Protein AF-0000000078815075 (afdb_homodimer)

Radius of gyration: 35.96 Å; Cα contacts (8 Å, |Δi|>4): 1933; chains: 2; bounding box: 73×101×68 Å

Organism: NCBI:txid997873

Foldseek 3Di:
DQDPACLLVVLLQLLLQLLLCVLVVRNLPCVLCVLCVVQPQPDDDDPDPHSVLSSVLSLQSVQLSLLHHPVPDDDPVDGSSVVNVVSLPDQARDDPDFKWFAQSLFPLDDFPFKWFAPPFPLDPPPQLQVPQPQSQWDADPVNGITGNSVRDPNPCSSCVRDPRSRMDTDGPQLQQQAQQSQWDADPVSGITGNPLRALQQCRSQSRHNSNRMDGRACLSVVLSCLVVVAAEEEEEELLVLLFDDDDPQLVLLLVVVSRHPYYHYLLVLLLVLLVLQLVVLVVCVVVPQAAAEEDAASSVVSCCVRPNVLCVVRYDPGDYSVQRRLVVVCVVPVRHAYEYEAQGSSVVVVQVVHPSHRYYYYPSSVSSSCSSNVPDSVPGDGHDDPDDHALLSSQQQWFCSSVVQNLQLCPPVNVVWDEEEAEASHNVSSVQSNVCSVVSHDPTRYYYYYNHRTHRNRGNRGNHHNVSSVVSSVVVSVPGDHHSVPDDD/DQDPACLLVVLLQLLLQLLLCVLVVNNLPCVLCVLCVVQPPPDDDDPDPHSVLSSVLSLQSVQLSLLHHPVVDDDPVDGSSVVNVVSLPDQARDDPDFKWFAQSLFPLDDFPFKWFAPPFPLDPPPQLQVPQPQSQWDADPVNGITGNSVRDPNPCSSCVRDPRSRMDTDGQQLQQQAQQSQWDADPVSGITGNPLRALQQCRSQSRHNSNRMDGRACLSVVLSCLVVVAAEEEEEELLVLLFDDDDVQLVLLLVVVSRHPYYHYLLVLLLVLLVLQLVVLVVCVVVPQAAAEEDAASSVVSCCVRPNVLCVVRYDPGDYSVQRRLVVVCVVPVRYAYEYEAQGSSVVVVQVVHPSHRYYYYPSSVSSSCSSNVPDSVPGDGHDDPDDHALLSSQQQWFCSSVVQNLQLCPPVSVPWFEEEAEASHNVSSVQSNVCSVVSHDPTRYYYYYNHRTHRNRGNRGNHHNVSSVVSSVVVSVPGDGHSVPDDD

Structure (mmCIF, N/CA/C/O backbone):
data_AF-0000000078815075-model_v1
#
loop_
_entity.id
_entity.type
_entity.pdbx_description
1 polymer '4Fe-4S ferredoxin-type domain-containing protein'
#
loop_
_atom_site.group_PDB
_atom_site.id
_atom_site.type_symbol
_atom_site.label_atom_id
_atom_site.label_alt_id
_atom_site.label_comp_id
_atom_site.label_asym_id
_atom_site.label_entity_id
_atom_site.label_seq_id
_atom_site.pdbx_PDB_ins_code
_atom_site.Cartn_x
_atom_site.Cartn_y
_atom_site.Cartn_z
_atom_site.occupancy
_atom_site.B_iso_or_equiv
_atom_site.auth_seq_id
_atom_site.auth_comp_id
_atom_site.auth_asym_id
_atom_site.auth_atom_id
_atom_site.pdbx_PDB_model_num
ATOM 1 N N . MET A 1 1 ? 0.523 -29.781 2.555 1 44.91 1 MET A N 1
ATOM 2 C CA . MET A 1 1 ? 0.103 -29.359 1.226 1 44.91 1 MET A CA 1
ATOM 3 C C . MET A 1 1 ? -0.07 -27.844 1.177 1 44.91 1 MET A C 1
ATOM 5 O O . MET A 1 1 ? -0.445 -27.219 2.176 1 44.91 1 MET A O 1
ATOM 9 N N . ALA A 1 2 ? 0.529 -27.234 0.078 1 54.88 2 ALA A N 1
ATOM 10 C CA . ALA A 1 2 ? 0.844 -25.875 -0.331 1 54.88 2 ALA A CA 1
ATOM 11 C C . ALA A 1 2 ? -0.422 -25.094 -0.691 1 54.88 2 ALA A C 1
ATOM 13 O O . ALA A 1 2 ? -0.402 -24.234 -1.575 1 54.88 2 ALA A O 1
ATOM 14 N N . PHE A 1 3 ? -1.462 -25.422 0.107 1 62.53 3 PHE A N 1
ATOM 15 C CA . PHE A 1 3 ? -2.605 -24.781 -0.54 1 62.53 3 PHE A CA 1
ATOM 16 C C . PHE A 1 3 ? -2.9 -23.438 0.088 1 62.53 3 PHE A C 1
ATOM 18 O O . PHE A 1 3 ? -3.068 -23.328 1.305 1 62.53 3 PHE A O 1
ATOM 25 N N . THR A 1 4 ? -2.777 -22.422 -0.767 1 65.19 4 THR A N 1
ATOM 26 C CA . THR A 1 4 ? -3.055 -21.062 -0.308 1 65.19 4 THR A CA 1
ATOM 27 C C . THR A 1 4 ? -4.516 -20.703 -0.543 1 65.19 4 THR A C 1
ATOM 29 O O . THR A 1 4 ? -5.02 -19.719 0.019 1 65.19 4 THR A O 1
ATOM 32 N N . ASN A 1 5 ? -5.141 -21.547 -1.343 1 76.69 5 ASN A N 1
ATOM 33 C CA . ASN A 1 5 ? -6.57 -21.359 -1.565 1 76.69 5 ASN A CA 1
ATOM 34 C C . ASN A 1 5 ? -7.285 -22.672 -1.818 1 76.69 5 ASN A C 1
ATOM 36 O O . ASN A 1 5 ? -6.652 -23.672 -2.203 1 76.69 5 ASN A O 1
ATOM 40 N N . ASN A 1 6 ? -8.477 -22.734 -1.557 1 78.81 6 ASN A N 1
ATOM 41 C CA . ASN A 1 6 ? -9.297 -23.938 -1.601 1 78.81 6 ASN A CA 1
ATOM 42 C C . ASN A 1 6 ? -9.453 -24.453 -3.027 1 78.81 6 ASN A C 1
ATOM 44 O O . ASN A 1 6 ? -9.742 -25.641 -3.238 1 78.81 6 ASN A O 1
ATOM 48 N N . ILE A 1 7 ? -9.164 -23.656 -3.959 1 83.19 7 ILE A N 1
ATOM 49 C CA . ILE A 1 7 ? -9.383 -24.031 -5.352 1 83.19 7 ILE A CA 1
ATOM 50 C C . ILE A 1 7 ? -8.359 -25.094 -5.77 1 83.19 7 ILE A C 1
ATOM 52 O O . ILE A 1 7 ? -8.695 -26.031 -6.504 1 83.19 7 ILE A O 1
ATOM 56 N N . MET A 1 8 ? -7.215 -24.953 -5.305 1 81.56 8 MET A N 1
ATOM 57 C CA . MET A 1 8 ? -6.168 -25.922 -5.613 1 81.56 8 MET A CA 1
ATOM 58 C C . MET A 1 8 ? -6.492 -27.281 -5 1 81.56 8 MET A C 1
ATOM 60 O O . MET A 1 8 ? -6.254 -28.312 -5.621 1 81.56 8 MET A O 1
ATOM 64 N N . ILE A 1 9 ? -7.07 -27.234 -3.861 1 82.44 9 ILE A N 1
ATOM 65 C CA . ILE A 1 9 ? -7.469 -28.469 -3.18 1 82.44 9 ILE A CA 1
ATOM 66 C C . ILE A 1 9 ? -8.586 -29.156 -3.963 1 82.44 9 ILE A C 1
ATOM 68 O O . ILE A 1 9 ? -8.57 -30.375 -4.137 1 82.44 9 ILE A O 1
ATOM 72 N N . VAL A 1 10 ? -9.414 -28.359 -4.434 1 85.5 10 VAL A N 1
ATOM 73 C CA . VAL A 1 10 ? -10.555 -28.875 -5.188 1 85.5 10 VAL A CA 1
ATOM 74 C C . VAL A 1 10 ? -10.062 -29.531 -6.477 1 85.5 10 VAL A C 1
ATOM 76 O O . VAL A 1 10 ? -10.5 -30.641 -6.82 1 85.5 10 VAL A O 1
ATOM 79 N N . ARG A 1 11 ? -9.172 -28.922 -7.176 1 89.81 11 ARG A N 1
ATOM 80 C CA . ARG A 1 11 ? -8.633 -29.484 -8.406 1 89.81 11 ARG A CA 1
ATOM 81 C C . ARG A 1 11 ? -7.902 -30.797 -8.141 1 89.81 11 ARG A C 1
ATOM 83 O O . ARG A 1 11 ? -8.086 -31.781 -8.859 1 89.81 11 ARG A O 1
ATOM 90 N N . HIS A 1 12 ? -7.137 -30.734 -7.102 1 91 12 HIS A N 1
ATOM 91 C CA . HIS A 1 12 ? -6.379 -31.922 -6.711 1 91 12 HIS A CA 1
ATOM 92 C C . HIS A 1 12 ? -7.309 -33.094 -6.363 1 91 12 HIS A C 1
ATOM 94 O O . HIS A 1 12 ? -7.141 -34.188 -6.875 1 91 12 HIS A O 1
ATOM 100 N N . LYS A 1 13 ? -8.234 -32.812 -5.531 1 93.31 13 LYS A N 1
ATOM 101 C CA . LYS A 1 13 ? -9.141 -33.844 -5.062 1 93.31 13 LYS A CA 1
ATOM 102 C C . LYS A 1 13 ? -9.969 -34.406 -6.215 1 93.31 13 LYS A C 1
ATOM 104 O O . LYS A 1 13 ? -10.156 -35.625 -6.312 1 93.31 13 LYS A O 1
ATOM 109 N N . LEU A 1 14 ? -10.406 -33.594 -7.043 1 95.62 14 LEU A N 1
ATOM 110 C CA . LEU A 1 14 ? -11.242 -34.031 -8.156 1 95.62 14 LEU A CA 1
ATOM 111 C C . LEU A 1 14 ? -10.453 -34.906 -9.109 1 95.62 14 LEU A C 1
ATOM 113 O O . LEU A 1 14 ? -10.938 -35.969 -9.508 1 95.62 14 LEU A O 1
ATOM 117 N N . LEU A 1 15 ? -9.281 -34.5 -9.438 1 97.31 15 LEU A N 1
ATOM 118 C CA . LEU A 1 15 ? -8.461 -35.312 -10.336 1 97.31 15 LEU A CA 1
ATOM 119 C C . LEU A 1 15 ? -8.078 -36.625 -9.68 1 97.31 15 LEU A C 1
ATOM 121 O O . LEU A 1 15 ? -8.07 -37.688 -10.328 1 97.31 15 LEU A O 1
ATOM 125 N N . ALA A 1 16 ? -7.746 -36.594 -8.43 1 97.5 16 ALA A N 1
ATOM 126 C CA . ALA A 1 16 ? -7.422 -37.812 -7.703 1 97.5 16 ALA A CA 1
ATOM 127 C C . ALA A 1 16 ? -8.594 -38.812 -7.723 1 97.5 16 ALA A C 1
ATOM 129 O O . ALA A 1 16 ? -8.398 -40 -7.906 1 97.5 16 ALA A O 1
ATOM 130 N N . ASP A 1 17 ? -9.789 -38.281 -7.516 1 97.62 17 ASP A N 1
ATOM 131 C CA . ASP A 1 17 ? -10.992 -39.094 -7.551 1 97.62 17 ASP A CA 1
ATOM 132 C C . ASP A 1 17 ? -11.172 -39.75 -8.922 1 97.62 17 ASP A C 1
ATOM 134 O O . ASP A 1 17 ? -11.5 -40.938 -9.016 1 97.62 17 ASP A O 1
ATOM 138 N N . LEU A 1 18 ? -10.969 -39 -9.969 1 98.25 18 LEU A N 1
ATOM 139 C CA . LEU A 1 18 ? -11.086 -39.531 -11.32 1 98.25 18 LEU A CA 1
ATOM 140 C C . LEU A 1 18 ? -10.047 -40.625 -11.57 1 98.25 18 LEU A C 1
ATOM 142 O O . LEU A 1 18 ? -10.359 -41.656 -12.172 1 98.25 18 LEU A O 1
ATOM 146 N N . VAL A 1 19 ? -8.836 -40.406 -11.141 1 98.5 19 VAL A N 1
ATOM 147 C CA . VAL A 1 19 ? -7.758 -41.375 -11.32 1 98.5 19 VAL A CA 1
ATOM 148 C C . VAL A 1 19 ? -8.078 -42.656 -10.555 1 98.5 19 VAL A C 1
ATOM 150 O O . VAL A 1 19 ? -7.812 -43.75 -11.039 1 98.5 19 VAL A O 1
ATOM 153 N N . ARG A 1 20 ? -8.602 -42.5 -9.375 1 98 20 ARG A N 1
ATOM 154 C CA . ARG A 1 20 ? -8.992 -43.656 -8.578 1 98 20 ARG A CA 1
ATOM 155 C C . ARG A 1 20 ? -10.031 -44.5 -9.312 1 98 20 ARG A C 1
ATOM 157 O O . ARG A 1 20 ? -9.93 -45.719 -9.352 1 98 20 ARG A O 1
ATOM 164 N N . LEU A 1 21 ? -11.023 -43.875 -9.844 1 97.81 21 LEU A N 1
ATOM 165 C CA . LEU A 1 21 ? -12.031 -44.562 -10.625 1 97.81 21 LEU A CA 1
ATOM 166 C C . LEU A 1 21 ? -11.398 -45.25 -11.844 1 97.81 21 LEU A C 1
ATOM 168 O O . LEU A 1 21 ? -11.75 -46.375 -12.18 1 97.81 21 LEU A O 1
ATOM 172 N N . TRP A 1 22 ? -10.516 -44.531 -12.555 1 98 22 TRP A N 1
ATOM 173 C CA . TRP A 1 22 ? -9.812 -45.094 -13.711 1 98 22 TRP A CA 1
ATOM 174 C C . TRP A 1 22 ? -9.008 -46.312 -13.32 1 98 22 TRP A C 1
ATOM 176 O O . TRP A 1 22 ? -9.039 -47.344 -14.023 1 98 22 TRP A O 1
ATOM 186 N N . LYS A 1 23 ? -8.273 -46.188 -12.195 1 97.75 23 LYS A N 1
ATOM 187 C CA . LYS A 1 23 ? -7.469 -47.312 -11.688 1 97.75 23 LYS A CA 1
ATOM 188 C C . LYS A 1 23 ? -8.305 -48.562 -11.547 1 97.75 23 LYS A C 1
ATOM 190 O O . LYS A 1 23 ? -7.852 -49.656 -11.898 1 97.75 23 LYS A O 1
ATOM 195 N N . ASN A 1 24 ? -9.555 -48.438 -11.102 1 97.06 24 ASN A N 1
ATOM 196 C CA . ASN A 1 24 ? -10.445 -49.562 -10.812 1 97.06 24 ASN A CA 1
ATOM 197 C C . ASN A 1 24 ? -11.328 -49.906 -12.008 1 97.06 24 ASN A C 1
ATOM 199 O O . ASN A 1 24 ? -12.297 -50.656 -11.875 1 97.06 24 ASN A O 1
ATOM 203 N N . ASP A 1 25 ? -11.086 -49.375 -13.109 1 96.44 25 ASP A N 1
ATOM 204 C CA . ASP A 1 25 ? -11.844 -49.594 -14.336 1 96.44 25 ASP A CA 1
ATOM 205 C C . ASP A 1 25 ? -13.32 -49.219 -14.148 1 96.44 25 ASP A C 1
ATOM 207 O O . ASP A 1 25 ? -14.203 -49.938 -14.633 1 96.44 25 ASP A O 1
ATOM 211 N N . GLN A 1 26 ? -13.531 -48.125 -13.359 1 97.38 26 GLN A N 1
ATOM 212 C CA . GLN A 1 26 ? -14.898 -47.719 -13.031 1 97.38 26 GLN A CA 1
ATOM 213 C C . GLN A 1 26 ? -15.164 -46.281 -13.445 1 97.38 26 GLN A C 1
ATOM 215 O O . GLN A 1 26 ? -16.203 -45.719 -13.094 1 97.38 26 GLN A O 1
ATOM 220 N N . LEU A 1 27 ? -14.258 -45.656 -14.156 1 97.31 27 LEU A N 1
ATOM 221 C CA . LEU A 1 27 ? -14.391 -44.25 -14.484 1 97.31 27 LEU A CA 1
ATOM 222 C C . LEU A 1 27 ? -15.656 -44 -15.297 1 97.31 27 LEU A C 1
ATOM 224 O O . LEU A 1 27 ? -16.469 -43.156 -14.938 1 97.31 27 LEU A O 1
ATOM 228 N N . VAL A 1 28 ? -15.898 -44.75 -16.344 1 97.25 28 VAL A N 1
ATOM 229 C CA . VAL A 1 28 ? -17.062 -44.562 -17.219 1 97.25 28 VAL A CA 1
ATOM 230 C C . VAL A 1 28 ? -18.328 -44.938 -16.453 1 97.25 28 VAL A C 1
ATOM 232 O O . VAL A 1 28 ? -19.344 -44.25 -16.531 1 97.25 28 VAL A O 1
ATOM 235 N N . GLU A 1 29 ? -18.312 -45.875 -15.625 1 96.56 29 GLU A N 1
ATOM 236 C CA . GLU A 1 29 ? -19.484 -46.438 -14.961 1 96.56 29 GLU A CA 1
ATOM 237 C C . GLU A 1 29 ? -19.953 -45.562 -13.82 1 96.56 29 GLU A C 1
ATOM 239 O O . GLU A 1 29 ? -21.156 -45.438 -13.562 1 96.56 29 GLU A O 1
ATOM 244 N N . LYS A 1 30 ? -19.016 -44.938 -13.156 1 97.31 30 LYS A N 1
ATOM 245 C CA . LYS A 1 30 ? -19.391 -44.312 -11.883 1 97.31 30 LYS A CA 1
ATOM 246 C C . LYS A 1 30 ? -19.219 -42.812 -11.93 1 97.31 30 LYS A C 1
ATOM 248 O O . LYS A 1 30 ? -19.625 -42.094 -11.008 1 97.31 30 LYS A O 1
ATOM 253 N N . ILE A 1 31 ? -18.703 -42.281 -12.969 1 97.94 31 ILE A N 1
ATOM 254 C CA . ILE A 1 31 ? -18.359 -40.875 -13.016 1 97.94 31 ILE A CA 1
ATOM 255 C C . ILE A 1 31 ? -19.625 -40.031 -12.875 1 97.94 31 ILE A C 1
ATOM 257 O O . ILE A 1 31 ? -19.594 -38.938 -12.328 1 97.94 31 ILE A O 1
ATOM 261 N N . ASP A 1 32 ? -20.812 -40.5 -13.328 1 96.69 32 ASP A N 1
ATOM 262 C CA . ASP A 1 32 ? -22.062 -39.75 -13.273 1 96.69 32 ASP A CA 1
ATOM 263 C C . ASP A 1 32 ? -22.5 -39.5 -11.836 1 96.69 32 ASP A C 1
ATOM 265 O O . ASP A 1 32 ? -23.266 -38.562 -11.562 1 96.69 32 ASP A O 1
ATOM 269 N N . ARG A 1 33 ? -21.969 -40.281 -10.93 1 95.88 33 ARG A N 1
ATOM 270 C CA . ARG A 1 33 ? -22.375 -40.156 -9.523 1 95.88 33 ARG A CA 1
ATOM 271 C C . ARG A 1 33 ? -21.484 -39.188 -8.773 1 95.88 33 ARG A C 1
ATOM 273 O O . ARG A 1 33 ? -21.828 -38.719 -7.695 1 95.88 33 ARG A O 1
ATOM 280 N N . LEU A 1 34 ? -20.344 -38.906 -9.359 1 95.56 34 LEU A N 1
ATOM 281 C CA . LEU A 1 34 ? -19.328 -38.156 -8.633 1 95.56 34 LEU A CA 1
ATOM 282 C C . LEU A 1 34 ? -19.859 -36.781 -8.219 1 95.56 34 LEU A C 1
ATOM 284 O O . LEU A 1 34 ? -19.672 -36.375 -7.066 1 95.56 34 LEU A O 1
ATOM 288 N N . PRO A 1 35 ? -20.594 -36 -9.148 1 94.62 35 PRO A N 1
ATOM 289 C CA . PRO A 1 35 ? -21.109 -34.719 -8.719 1 94.62 35 PRO A CA 1
ATOM 290 C C . PRO A 1 35 ? -22.078 -34.812 -7.543 1 94.62 35 PRO A C 1
ATOM 292 O O . PRO A 1 35 ? -22.078 -33.969 -6.656 1 94.62 35 PRO A O 1
ATOM 295 N N . ILE A 1 36 ? -22.844 -35.875 -7.488 1 94.06 36 ILE A N 1
ATOM 296 C CA . ILE A 1 36 ? -23.828 -36.094 -6.434 1 94.06 36 ILE A CA 1
ATOM 297 C C . ILE A 1 36 ? -23.109 -36.469 -5.137 1 94.06 36 ILE A C 1
ATOM 299 O O . ILE A 1 36 ? -23.5 -36 -4.055 1 94.06 36 ILE A O 1
ATOM 303 N N . GLU A 1 37 ? -22.094 -37.219 -5.227 1 94.25 37 GLU A N 1
ATOM 304 C CA . GLU A 1 37 ? -21.344 -37.625 -4.051 1 94.25 37 GLU A CA 1
ATOM 305 C C . GLU A 1 37 ? -20.562 -36.469 -3.449 1 94.25 37 GLU A C 1
ATOM 307 O O . GLU A 1 37 ? -20.406 -36.375 -2.23 1 94.25 37 GLU A O 1
ATOM 312 N N . LEU A 1 38 ? -20.094 -35.594 -4.289 1 92.31 38 LEU A N 1
ATOM 313 C CA . LEU A 1 38 ? -19.312 -34.469 -3.826 1 92.31 38 LEU A CA 1
ATOM 314 C C . LEU A 1 38 ? -20.219 -33.406 -3.195 1 92.31 38 LEU A C 1
ATOM 316 O O . LEU A 1 38 ? -19.797 -32.688 -2.301 1 92.31 38 LEU A O 1
ATOM 320 N N . SER A 1 39 ? -21.484 -33.312 -3.771 1 92.44 39 SER A N 1
ATOM 321 C CA . SER A 1 39 ? -22.469 -32.406 -3.215 1 92.44 39 SER A CA 1
ATOM 322 C C . SER A 1 39 ? -23.812 -33.094 -3.008 1 92.44 39 SER A C 1
ATOM 324 O O . SER A 1 39 ? -24.766 -32.844 -3.758 1 92.44 39 SER A O 1
ATOM 326 N N . PRO A 1 40 ? -23.859 -33.688 -1.89 1 91.88 40 PRO A N 1
ATOM 327 C CA . PRO A 1 40 ? -25.125 -34.406 -1.628 1 91.88 40 PRO A CA 1
ATOM 328 C C . PRO A 1 40 ? -26.281 -33.438 -1.355 1 91.88 40 PRO A C 1
ATOM 330 O O . PRO A 1 40 ? -26.062 -32.25 -1.072 1 91.88 40 PRO A O 1
ATOM 333 N N . ARG A 1 41 ? -27.484 -34 -1.314 1 84.69 41 ARG A N 1
ATOM 334 C CA . ARG A 1 41 ? -28.719 -33.219 -1.253 1 84.69 41 ARG A CA 1
ATOM 335 C C . ARG A 1 41 ? -28.797 -32.406 0.024 1 84.69 41 ARG A C 1
ATOM 337 O O . ARG A 1 41 ? -29.297 -31.266 0.012 1 84.69 41 ARG A O 1
ATOM 344 N N . LYS A 1 42 ? -28.266 -32.875 1.088 1 85.69 42 LYS A N 1
ATOM 345 C CA . LYS A 1 42 ? -28.438 -32.188 2.375 1 85.69 42 LYS A CA 1
ATOM 346 C C . LYS A 1 42 ? -27.172 -31.469 2.793 1 85.69 42 LYS A C 1
ATOM 348 O O . LYS A 1 42 ? -27.062 -30.969 3.918 1 85.69 42 LYS A O 1
ATOM 353 N N . SER A 1 43 ? -26.266 -31.344 1.887 1 85.69 43 SER A N 1
ATOM 354 C CA . SER A 1 43 ? -25.016 -30.656 2.217 1 85.69 43 SER A CA 1
ATOM 355 C C . SER A 1 43 ? -25.141 -29.156 2.025 1 85.69 43 SER A C 1
ATOM 357 O O . SER A 1 43 ? -26.078 -28.688 1.37 1 85.69 43 SER A O 1
ATOM 359 N N . LYS A 1 44 ? -24.328 -28.375 2.734 1 81.5 44 LYS A N 1
ATOM 360 C CA . LYS A 1 44 ? -24.234 -26.922 2.562 1 81.5 44 LYS A CA 1
ATOM 361 C C . LYS A 1 44 ? -23.312 -26.562 1.398 1 81.5 44 LYS A C 1
ATOM 363 O O . LYS A 1 44 ? -22.172 -27.031 1.332 1 81.5 44 LYS A O 1
ATOM 368 N N . PRO A 1 45 ? -23.938 -25.797 0.483 1 82.69 45 PRO A N 1
ATOM 369 C CA . PRO A 1 45 ? -23.109 -25.406 -0.661 1 82.69 45 PRO A CA 1
ATOM 370 C C . PRO A 1 45 ? -21.906 -24.531 -0.26 1 82.69 45 PRO A C 1
ATOM 372 O O . PRO A 1 45 ? -22.016 -23.719 0.658 1 82.69 45 PRO A O 1
ATOM 375 N N . LEU A 1 46 ? -20.906 -24.781 -0.939 1 78.62 46 LEU A N 1
ATOM 376 C CA . LEU A 1 46 ? -19.688 -24.016 -0.687 1 78.62 46 LEU A CA 1
ATOM 377 C C . LEU A 1 46 ? -19.469 -22.969 -1.772 1 78.62 46 LEU A C 1
ATOM 379 O O . LEU A 1 46 ? -18.906 -23.281 -2.828 1 78.62 46 LEU A O 1
ATOM 383 N N . GLY A 1 47 ? -19.781 -21.75 -1.452 1 79.12 47 GLY A N 1
ATOM 384 C CA . GLY A 1 47 ? -19.469 -20.641 -2.338 1 79.12 47 GLY A CA 1
ATOM 385 C C . GLY A 1 47 ? -20.422 -20.531 -3.518 1 79.12 47 GLY A C 1
ATOM 386 O O . GLY A 1 47 ? -20.109 -19.875 -4.512 1 79.12 47 GLY A O 1
ATOM 387 N N . ARG A 1 48 ? -21.375 -21.359 -3.527 1 87 48 ARG A N 1
ATOM 388 C CA . ARG A 1 48 ? -22.391 -21.312 -4.586 1 87 48 ARG A CA 1
ATOM 389 C C . ARG A 1 48 ? -23.781 -21.062 -4.008 1 87 48 ARG A C 1
ATOM 391 O O . ARG A 1 48 ? -23.969 -21.094 -2.791 1 87 48 ARG A O 1
ATOM 398 N N . CYS A 1 49 ? -24.703 -20.797 -4.91 1 84.88 49 CYS A N 1
ATOM 399 C CA . CYS A 1 49 ? -26.047 -20.422 -4.477 1 84.88 49 CYS A CA 1
ATOM 400 C C . CYS A 1 49 ? -26.812 -21.641 -3.955 1 84.88 49 CYS A C 1
ATOM 402 O O . CYS A 1 49 ? -27.688 -21.5 -3.104 1 84.88 49 CYS A O 1
ATOM 404 N N . CYS A 1 50 ? -26.516 -22.828 -4.555 1 88.88 50 CYS A N 1
ATOM 405 C CA . CYS A 1 50 ? -27.219 -24.031 -4.121 1 88.88 50 CYS A CA 1
ATOM 406 C C . CYS A 1 50 ? -26.469 -25.281 -4.535 1 88.88 50 CYS A C 1
ATOM 408 O O . CYS A 1 50 ? -25.469 -25.203 -5.262 1 88.88 50 CYS A O 1
ATOM 410 N N . VAL A 1 51 ? -26.953 -26.391 -4.102 1 90.44 51 VAL A N 1
ATOM 411 C CA . VAL A 1 51 ? -26.297 -27.672 -4.328 1 90.44 51 VAL A CA 1
ATOM 412 C C . VAL A 1 51 ? -26.375 -28.047 -5.809 1 90.44 51 VAL A C 1
ATOM 414 O O . VAL A 1 51 ? -25.453 -28.656 -6.352 1 90.44 51 VAL A O 1
ATOM 417 N N . HIS A 1 52 ? -27.406 -27.656 -6.465 1 91.62 52 HIS A N 1
ATOM 418 C CA . HIS A 1 52 ? -27.578 -27.969 -7.879 1 91.62 52 HIS A CA 1
ATOM 419 C C . HIS A 1 52 ? -26.547 -27.25 -8.734 1 91.62 52 HIS A C 1
ATOM 421 O O . HIS A 1 52 ? -26 -27.828 -9.672 1 91.62 52 HIS A O 1
ATOM 427 N N . LYS A 1 53 ? -26.328 -26.016 -8.383 1 92.25 53 LYS A N 1
ATOM 428 C CA . LYS A 1 53 ? -25.281 -25.266 -9.07 1 92.25 53 LYS A CA 1
ATOM 429 C C . LYS A 1 53 ? -23.906 -25.859 -8.805 1 92.25 53 LYS A C 1
ATOM 431 O O . LYS A 1 53 ? -23.078 -25.969 -9.719 1 92.25 53 LYS A O 1
ATOM 436 N N . GLU A 1 54 ? -23.703 -26.281 -7.617 1 92.5 54 GLU A N 1
ATOM 437 C CA . GLU A 1 54 ? -22.422 -26.906 -7.266 1 92.5 54 GLU A CA 1
ATOM 438 C C . GLU A 1 54 ? -22.203 -28.188 -8.062 1 92.5 54 GLU A C 1
ATOM 440 O O . GLU A 1 54 ? -21.094 -28.438 -8.547 1 92.5 54 GLU A O 1
ATOM 445 N N . ARG A 1 55 ? -23.234 -28.953 -8.164 1 93.19 55 ARG A N 1
ATOM 446 C CA . ARG A 1 55 ? -23.156 -30.203 -8.914 1 93.19 55 ARG A CA 1
ATOM 447 C C . ARG A 1 55 ? -22.844 -29.938 -10.383 1 93.19 55 ARG A C 1
ATOM 449 O O . ARG A 1 55 ? -22.062 -30.656 -11 1 93.19 55 ARG A O 1
ATOM 456 N N . ALA A 1 56 ? -23.484 -28.938 -10.906 1 93.69 56 ALA A N 1
ATOM 457 C CA . ALA A 1 56 ? -23.203 -28.562 -12.289 1 93.69 56 ALA A CA 1
ATOM 458 C C . ALA A 1 56 ? -21.75 -28.109 -12.453 1 93.69 56 ALA A C 1
ATOM 460 O O . ALA A 1 56 ? -21.109 -28.453 -13.445 1 93.69 56 ALA A O 1
ATOM 461 N N . VAL A 1 57 ? -21.25 -27.391 -11.539 1 94.25 57 VAL A N 1
ATOM 462 C CA . VAL A 1 57 ? -19.875 -26.906 -11.578 1 94.25 57 VAL A CA 1
ATOM 463 C C . VAL A 1 57 ? -18.922 -28.094 -11.516 1 94.25 57 VAL A C 1
ATOM 465 O O . VAL A 1 57 ? -17.953 -28.172 -12.281 1 94.25 57 VAL A O 1
ATOM 468 N N . TRP A 1 58 ? -19.219 -29.062 -10.617 1 95 58 TRP A N 1
ATOM 469 C CA . TRP A 1 58 ? -18.391 -30.266 -10.547 1 95 58 TRP A CA 1
ATOM 470 C C . TRP A 1 58 ? -18.359 -30.969 -11.891 1 95 58 TRP A C 1
ATOM 472 O O . TRP A 1 58 ? -17.281 -31.391 -12.344 1 95 58 TRP A O 1
ATOM 482 N N . ARG A 1 59 ? -19.516 -31.094 -12.445 1 95.62 59 ARG A N 1
ATOM 483 C CA . ARG A 1 59 ? -19.625 -31.781 -13.734 1 95.62 59 ARG A CA 1
ATOM 484 C C . ARG A 1 59 ? -18.688 -31.172 -14.766 1 95.62 59 ARG A C 1
ATOM 486 O O . ARG A 1 59 ? -17.891 -31.875 -15.375 1 95.62 59 ARG A O 1
ATOM 493 N N . TYR A 1 60 ? -18.734 -29.953 -14.844 1 96.12 60 TYR A N 1
ATOM 494 C CA . TYR A 1 60 ? -18 -29.312 -15.93 1 96.12 60 TYR A CA 1
ATOM 495 C C . TYR A 1 60 ? -16.547 -29.109 -15.562 1 96.12 60 TYR A C 1
ATOM 497 O O . TYR A 1 60 ? -15.68 -29.016 -16.453 1 96.12 60 TYR A O 1
ATOM 505 N N . LYS A 1 61 ? -16.188 -29.078 -14.281 1 96.19 61 LYS A N 1
ATOM 506 C CA . LYS A 1 61 ? -14.797 -29.031 -13.875 1 96.19 61 LYS A CA 1
ATOM 507 C C . LYS A 1 61 ? -14.07 -30.328 -14.258 1 96.19 61 LYS A C 1
ATOM 509 O O . LYS A 1 61 ? -12.844 -30.328 -14.406 1 96.19 61 LYS A O 1
ATOM 514 N N . MET A 1 62 ? -14.805 -31.359 -14.438 1 97.44 62 MET A N 1
ATOM 515 C CA . MET A 1 62 ? -14.195 -32.625 -14.805 1 97.44 62 MET A CA 1
ATOM 516 C C . MET A 1 62 ? -13.812 -32.656 -16.281 1 97.44 62 MET A C 1
ATOM 518 O O . MET A 1 62 ? -12.992 -33.469 -16.703 1 97.44 62 MET A O 1
ATOM 522 N N . PHE A 1 63 ? -14.344 -31.766 -17.078 1 97.06 63 PHE A N 1
ATOM 523 C CA . PHE A 1 63 ? -14.055 -31.719 -18.5 1 97.06 63 PHE A CA 1
ATOM 524 C C . PHE A 1 63 ? -12.57 -31.469 -18.75 1 97.06 63 PHE A C 1
ATOM 526 O O . PHE A 1 63 ? -11.883 -32.312 -19.328 1 97.06 63 PHE A O 1
ATOM 533 N N . PRO A 1 64 ? -12.07 -30.375 -18.234 1 97.12 64 PRO A N 1
ATOM 534 C CA . PRO A 1 64 ? -10.656 -30.125 -18.5 1 97.12 64 PRO A CA 1
ATOM 535 C C . PRO A 1 64 ? -9.742 -31.172 -17.875 1 97.12 64 PRO A C 1
ATOM 537 O O . PRO A 1 64 ? -8.664 -31.453 -18.406 1 97.12 64 PRO A O 1
ATOM 540 N N . LEU A 1 65 ? -10.164 -31.766 -16.797 1 97.62 65 LEU A N 1
ATOM 541 C CA . LEU A 1 65 ? -9.359 -32.781 -16.141 1 97.62 65 LEU A CA 1
ATOM 542 C C . LEU A 1 65 ? -9.297 -34.062 -16.984 1 97.62 65 LEU A C 1
ATOM 544 O O . LEU A 1 65 ? -8.359 -34.844 -16.859 1 97.62 65 LEU A O 1
ATOM 548 N N . MET A 1 66 ? -10.305 -34.25 -17.844 1 97.5 66 MET A N 1
ATOM 549 C CA . MET A 1 66 ? -10.32 -35.375 -18.75 1 97.5 66 MET A CA 1
ATOM 550 C C . MET A 1 66 ? -9.844 -34.969 -20.141 1 97.5 66 MET A C 1
ATOM 552 O O . MET A 1 66 ? -10.016 -35.719 -21.109 1 97.5 66 MET A O 1
ATOM 556 N N . GLY A 1 67 ? -9.266 -33.812 -20.281 1 97 67 GLY A N 1
ATOM 557 C CA . GLY A 1 67 ? -8.703 -33.344 -21.531 1 97 67 GLY A CA 1
ATOM 558 C C . GLY A 1 67 ? -9.734 -32.719 -22.453 1 97 67 GLY A C 1
ATOM 559 O O . GLY A 1 67 ? -9.508 -32.625 -23.672 1 97 67 GLY A O 1
ATOM 560 N N . LEU A 1 68 ? -10.867 -32.312 -21.938 1 97.06 68 LEU A N 1
ATOM 561 C CA . LEU A 1 68 ? -11.953 -31.688 -22.688 1 97.06 68 LEU A CA 1
ATOM 562 C C . LEU A 1 68 ? -12.141 -30.234 -22.266 1 97.06 68 LEU A C 1
ATOM 564 O O . LEU A 1 68 ? -11.391 -29.734 -21.438 1 97.06 68 LEU A O 1
ATOM 568 N N . ASP A 1 69 ? -13.047 -29.531 -22.953 1 95.56 69 ASP A N 1
ATOM 569 C CA . ASP A 1 69 ? -13.445 -28.188 -22.547 1 95.56 69 ASP A CA 1
ATOM 570 C C . ASP A 1 69 ? -14.93 -27.953 -22.812 1 95.56 69 ASP A C 1
ATOM 572 O O . ASP A 1 69 ? -15.68 -28.891 -23.047 1 95.56 69 ASP A O 1
ATOM 576 N N . MET A 1 70 ? -15.375 -26.75 -22.688 1 93.31 70 MET A N 1
ATOM 577 C CA . MET A 1 70 ? -16.797 -26.453 -22.734 1 93.31 70 MET A CA 1
ATOM 578 C C . MET A 1 70 ? -17.344 -26.625 -24.156 1 93.31 70 MET A C 1
ATOM 580 O O . MET A 1 70 ? -18.547 -26.828 -24.344 1 93.31 70 MET A O 1
ATOM 584 N N . THR A 1 71 ? -16.469 -26.578 -25.156 1 93.81 71 THR A N 1
ATOM 585 C CA . THR A 1 71 ? -16.906 -26.719 -26.547 1 93.81 71 THR A CA 1
ATOM 586 C C . THR A 1 71 ? -17.266 -28.172 -26.844 1 93.81 71 THR A C 1
ATOM 588 O O . THR A 1 71 ? -17.906 -28.453 -27.859 1 93.81 71 THR A O 1
ATOM 591 N N . ASP A 1 72 ? -16.859 -29.062 -26.016 1 94.5 72 ASP A N 1
ATOM 592 C CA . ASP A 1 72 ? -17.156 -30.469 -26.219 1 94.5 72 ASP A CA 1
ATOM 593 C C . ASP A 1 72 ? -18.578 -30.797 -25.797 1 94.5 72 ASP A C 1
ATOM 595 O O . ASP A 1 72 ? -19.109 -31.859 -26.125 1 94.5 72 ASP A O 1
ATOM 599 N N . GLU A 1 73 ? -19.156 -29.906 -24.984 1 91.69 73 GLU A N 1
ATOM 600 C CA . GLU A 1 73 ? -20.531 -30.141 -24.578 1 91.69 73 GLU A CA 1
ATOM 601 C C . GLU A 1 73 ? -21.516 -29.797 -25.688 1 91.69 73 GLU A C 1
ATOM 603 O O . GLU A 1 73 ? -21.594 -28.656 -26.125 1 91.69 73 GLU A O 1
ATOM 608 N N . HIS A 1 74 ? -22.219 -30.719 -26.125 1 87.06 74 HIS A N 1
ATOM 609 C CA . HIS A 1 74 ? -23.172 -30.484 -27.203 1 87.06 74 HIS A CA 1
ATOM 610 C C . HIS A 1 74 ? -24.609 -30.578 -26.703 1 87.06 74 HIS A C 1
ATOM 612 O O . HIS A 1 74 ? -25.531 -30.031 -27.328 1 87.06 74 HIS A O 1
ATOM 618 N N . ASP A 1 75 ? -24.766 -31.375 -25.641 1 90.62 75 ASP A N 1
ATOM 619 C CA . ASP A 1 75 ? -26.078 -31.562 -25.031 1 90.62 75 ASP A CA 1
ATOM 620 C C . ASP A 1 75 ? -25.969 -31.688 -23.516 1 90.62 75 ASP A C 1
ATOM 622 O O . ASP A 1 75 ? -25.234 -32.531 -23 1 90.62 75 ASP A O 1
ATOM 626 N N . GLU A 1 76 ? -26.734 -30.922 -22.828 1 88.81 76 GLU A N 1
ATOM 627 C CA . GLU A 1 76 ? -26.656 -30.875 -21.375 1 88.81 76 GLU A CA 1
ATOM 628 C C . GLU A 1 76 ? -27.141 -32.188 -20.75 1 88.81 76 GLU A C 1
ATOM 630 O O . GLU A 1 76 ? -26.828 -32.469 -19.594 1 88.81 76 GLU A O 1
ATOM 635 N N . VAL A 1 77 ? -27.875 -32.938 -21.484 1 90.81 77 VAL A N 1
ATOM 636 C CA . VAL A 1 77 ? -28.438 -34.156 -20.906 1 90.81 77 VAL A CA 1
ATOM 637 C C . VAL A 1 77 ? -27.469 -35.312 -21.109 1 90.81 77 VAL A C 1
ATOM 639 O O . VAL A 1 77 ? -27.625 -36.375 -20.484 1 90.81 77 VAL A O 1
ATOM 642 N N . THR A 1 78 ? -26.453 -35.094 -22.031 1 94.62 78 THR A N 1
ATOM 643 C CA . THR A 1 78 ? -25.469 -36.156 -22.219 1 94.62 78 THR A CA 1
ATOM 644 C C . THR A 1 78 ? -24.734 -36.469 -20.906 1 94.62 78 THR A C 1
ATOM 646 O O . THR A 1 78 ? -24.188 -35.562 -20.281 1 94.62 78 THR A O 1
ATOM 649 N N . PRO A 1 79 ? -24.797 -37.719 -20.484 1 95 79 PRO A N 1
ATOM 650 C CA . PRO A 1 79 ? -24.156 -38.062 -19.203 1 95 79 PRO A CA 1
ATOM 651 C C . PRO A 1 79 ? -22.641 -37.938 -19.266 1 95 79 PRO A C 1
ATOM 653 O O . PRO A 1 79 ? -22.047 -38.031 -20.344 1 95 79 PRO A O 1
ATOM 656 N N . LEU A 1 80 ? -22 -37.75 -18.156 1 96.56 80 LEU A N 1
ATOM 657 C CA . LEU A 1 80 ? -20.547 -37.625 -18.047 1 96.56 80 LEU A CA 1
ATOM 658 C C . LEU A 1 80 ? -19.859 -38.906 -18.547 1 96.56 80 LEU A C 1
ATOM 660 O O . LEU A 1 80 ? -18.734 -38.844 -19.062 1 96.56 80 LEU A O 1
ATOM 664 N N . SER A 1 81 ? -20.547 -40 -18.344 1 97.69 81 SER A N 1
ATOM 665 C CA . SER A 1 81 ? -19.984 -41.281 -18.75 1 97.69 81 SER A CA 1
ATOM 666 C C . SER A 1 81 ? -19.625 -41.281 -20.234 1 97.69 81 SER A C 1
ATOM 668 O O . SER A 1 81 ? -18.594 -41.844 -20.625 1 97.69 81 SER A O 1
ATOM 670 N N . GLU A 1 82 ? -20.375 -40.688 -21.031 1 96.94 82 GLU A N 1
ATOM 671 C CA . GLU A 1 82 ? -20.094 -40.625 -22.469 1 96.94 82 GLU A CA 1
ATOM 672 C C . GLU A 1 82 ? -18.828 -39.812 -22.734 1 96.94 82 GLU A C 1
ATOM 674 O O . GLU A 1 82 ? -18.016 -40.156 -23.594 1 96.94 82 GLU A O 1
ATOM 679 N N . TYR A 1 83 ? -18.672 -38.75 -22.062 1 96.5 83 TYR A N 1
ATOM 680 C CA . TYR A 1 83 ? -17.5 -37.906 -22.219 1 96.5 83 TYR A CA 1
ATOM 681 C C . TYR A 1 83 ? -16.25 -38.625 -21.703 1 96.5 83 TYR A C 1
ATOM 683 O O . TYR A 1 83 ? -15.164 -38.469 -22.266 1 96.5 83 TYR A O 1
ATOM 691 N N . ALA A 1 84 ? -16.422 -39.312 -20.578 1 97.44 84 ALA A N 1
ATOM 692 C CA . ALA A 1 84 ? -15.32 -40.125 -20.062 1 97.44 84 ALA A CA 1
ATOM 693 C C . ALA A 1 84 ? -14.867 -41.156 -21.094 1 97.44 84 ALA A C 1
ATOM 695 O O . ALA A 1 84 ? -13.664 -41.375 -21.281 1 97.44 84 ALA A O 1
ATOM 696 N N . GLN A 1 85 ? -15.828 -41.781 -21.688 1 96.88 85 GLN A N 1
ATOM 697 C CA . GLN A 1 85 ? -15.508 -42.75 -22.734 1 96.88 85 GLN A CA 1
ATOM 698 C C . GLN A 1 85 ? -14.75 -42.094 -23.875 1 96.88 85 GLN A C 1
ATOM 700 O O . GLN A 1 85 ? -13.781 -42.656 -24.391 1 96.88 85 GLN A O 1
ATOM 705 N N . GLN A 1 86 ? -15.188 -40.969 -24.25 1 95.19 86 GLN A N 1
ATOM 706 C CA . GLN A 1 86 ? -14.516 -40.219 -25.297 1 95.19 86 GLN A CA 1
ATOM 707 C C . GLN A 1 86 ? -13.07 -39.906 -24.922 1 95.19 86 GLN A C 1
ATOM 709 O O . GLN A 1 86 ? -12.156 -40.062 -25.719 1 95.19 86 GLN A O 1
ATOM 714 N N . ALA A 1 87 ? -12.883 -39.5 -23.734 1 95.75 87 ALA A N 1
ATOM 715 C CA . ALA A 1 87 ? -11.562 -39.125 -23.234 1 95.75 87 ALA A CA 1
ATOM 716 C C . ALA A 1 87 ? -10.617 -40.312 -23.219 1 95.75 87 ALA A C 1
ATOM 718 O O . ALA A 1 87 ? -9.438 -40.188 -23.562 1 95.75 87 ALA A O 1
ATOM 719 N N . LEU A 1 88 ? -11.133 -41.438 -22.844 1 95.81 88 LEU A N 1
ATOM 720 C CA . LEU A 1 88 ? -10.312 -42.656 -22.703 1 95.81 88 LEU A CA 1
ATOM 721 C C . LEU A 1 88 ? -10.008 -43.25 -24.062 1 95.81 88 LEU A C 1
ATOM 723 O O . LEU A 1 88 ? -9.008 -43.938 -24.234 1 95.81 88 LEU A O 1
ATOM 727 N N . SER A 1 89 ? -10.891 -42.969 -25.016 1 94.25 89 SER A N 1
ATOM 728 C CA . SER A 1 89 ? -10.758 -43.656 -26.312 1 94.25 89 SER A CA 1
ATOM 729 C C . SER A 1 89 ? -9.992 -42.781 -27.297 1 94.25 89 SER A C 1
ATOM 731 O O . SER A 1 89 ? -9.547 -43.25 -28.344 1 94.25 89 SER A O 1
ATOM 733 N N . ARG A 1 90 ? -9.75 -41.562 -26.984 1 93.75 90 ARG A N 1
ATOM 734 C CA . ARG A 1 90 ? -9.086 -40.688 -27.953 1 93.75 90 ARG A CA 1
ATOM 735 C C . ARG A 1 90 ? -7.625 -41.094 -28.125 1 93.75 90 ARG A C 1
ATOM 737 O O . ARG A 1 90 ? -6.93 -41.375 -27.156 1 93.75 90 ARG A O 1
ATOM 744 N N . PRO A 1 91 ? -7.148 -41.094 -29.297 1 91.94 91 PRO A N 1
ATOM 745 C CA . PRO A 1 91 ? -5.781 -41.531 -29.547 1 91.94 91 PRO A CA 1
ATOM 746 C C . PRO A 1 91 ? -4.73 -40.531 -29.109 1 91.94 91 PRO A C 1
ATOM 748 O O . PRO A 1 91 ? -3.67 -40.906 -28.609 1 91.94 91 PRO A O 1
ATOM 751 N N . GLU A 1 92 ? -4.988 -39.25 -29.391 1 92.62 92 GLU A N 1
ATOM 752 C CA . GLU A 1 92 ? -4.086 -38.156 -29.031 1 92.62 92 GLU A CA 1
ATOM 753 C C . GLU A 1 92 ? -4.859 -36.906 -28.578 1 92.62 92 GLU A C 1
ATOM 755 O O . GLU A 1 92 ? -6.027 -36.75 -28.938 1 92.62 92 GLU A O 1
ATOM 760 N N . PRO A 1 93 ? -4.168 -36.188 -27.703 1 91.12 93 PRO A N 1
ATOM 761 C CA . PRO A 1 93 ? -4.82 -34.906 -27.375 1 91.12 93 PRO A CA 1
ATOM 762 C C . PRO A 1 93 ? -5.125 -34.062 -28.625 1 91.12 93 PRO A C 1
ATOM 764 O O . PRO A 1 93 ? -4.301 -34 -29.547 1 91.12 93 PRO A O 1
ATOM 767 N N . ASP A 1 94 ? -6.293 -33.438 -28.719 1 88.31 94 ASP A N 1
ATOM 768 C CA . ASP A 1 94 ? -6.684 -32.781 -29.953 1 88.31 94 ASP A CA 1
ATOM 769 C C . ASP A 1 94 ? -7.164 -31.359 -29.672 1 88.31 94 ASP A C 1
ATOM 771 O O . ASP A 1 94 ? -7.578 -30.641 -30.594 1 88.31 94 ASP A O 1
ATOM 775 N N . LYS A 1 95 ? -7.109 -30.953 -28.5 1 91.75 95 LYS A N 1
ATOM 776 C CA . LYS A 1 95 ? -7.566 -29.594 -28.172 1 91.75 95 LYS A CA 1
ATOM 777 C C . LYS A 1 95 ? -6.543 -28.547 -28.609 1 91.75 95 LYS A C 1
ATOM 779 O O . LYS A 1 95 ? -5.34 -28.734 -28.391 1 91.75 95 LYS A O 1
ATOM 784 N N . GLU A 1 96 ? -7.031 -27.5 -29.125 1 90.81 96 GLU A N 1
ATOM 785 C CA . GLU A 1 96 ? -6.152 -26.422 -29.562 1 90.81 96 GLU A CA 1
ATOM 786 C C . GLU A 1 96 ? -5.82 -25.484 -28.406 1 90.81 96 GLU A C 1
ATOM 788 O O . GLU A 1 96 ? -4.688 -25 -28.297 1 90.81 96 GLU A O 1
ATOM 793 N N . ASN A 1 97 ? -6.805 -25.234 -27.609 1 94.12 97 ASN A N 1
ATOM 794 C CA . ASN A 1 97 ? -6.57 -24.359 -26.469 1 94.12 97 ASN A CA 1
ATOM 795 C C . ASN A 1 97 ? -5.836 -25.078 -25.344 1 94.12 97 ASN A C 1
ATOM 797 O O . ASN A 1 97 ? -5.965 -26.297 -25.188 1 94.12 97 ASN A O 1
ATOM 801 N N . ILE A 1 98 ? -5.059 -24.344 -24.625 1 94.75 98 ILE A N 1
ATOM 802 C CA . ILE A 1 98 ? -4.258 -24.875 -23.531 1 94.75 98 ILE A CA 1
ATOM 803 C C . ILE A 1 98 ? -5.004 -24.719 -22.219 1 94.75 98 ILE A C 1
ATOM 805 O O . ILE A 1 98 ? -4.895 -25.562 -21.312 1 94.75 98 ILE A O 1
ATOM 809 N N . MET A 1 99 ? -5.742 -23.625 -22.141 1 95.94 99 MET A N 1
ATOM 810 C CA . MET A 1 99 ? -6.527 -23.297 -20.953 1 95.94 99 MET A CA 1
ATOM 811 C C . MET A 1 99 ? -7.977 -23 -21.328 1 95.94 99 MET A C 1
ATOM 813 O O . MET A 1 99 ? -8.281 -22.719 -22.484 1 95.94 99 MET A O 1
ATOM 817 N N . CYS A 1 100 ? -8.805 -23.125 -20.344 1 95.94 100 CYS A N 1
ATOM 818 C CA . CYS A 1 100 ? -10.203 -22.828 -20.625 1 95.94 100 CYS A CA 1
ATOM 819 C C . CYS A 1 100 ? -10.898 -22.297 -19.375 1 95.94 100 CYS A C 1
ATOM 821 O O . CYS A 1 100 ? -10.367 -22.422 -18.266 1 95.94 100 CYS A O 1
ATOM 823 N N . VAL A 1 101 ? -12.008 -21.688 -19.641 1 96.75 101 VAL A N 1
ATOM 824 C CA . VAL A 1 101 ? -12.867 -21.203 -18.562 1 96.75 101 VAL A CA 1
ATOM 825 C C . VAL A 1 101 ? -14.133 -22.047 -18.5 1 96.75 101 VAL A C 1
ATOM 827 O O . VAL A 1 101 ? -14.766 -22.312 -19.531 1 96.75 101 VAL A O 1
ATOM 830 N N . ILE A 1 102 ? -14.445 -22.531 -17.375 1 96.25 102 ILE A N 1
ATOM 831 C CA . ILE A 1 102 ? -15.695 -23.234 -17.156 1 96.25 102 ILE A CA 1
ATOM 832 C C . ILE A 1 102 ? -16.828 -22.25 -16.938 1 96.25 102 ILE A C 1
ATOM 834 O O . ILE A 1 102 ? -16.875 -21.578 -15.898 1 96.25 102 ILE A O 1
ATOM 838 N N . ASP A 1 103 ? -17.75 -22.234 -17.766 1 93.62 103 ASP A N 1
ATOM 839 C CA . ASP A 1 103 ? -18.828 -21.234 -17.75 1 93.62 103 ASP A CA 1
ATOM 840 C C . ASP A 1 103 ? -19.609 -21.281 -16.438 1 93.62 103 ASP A C 1
ATOM 842 O O . ASP A 1 103 ? -19.844 -20.25 -15.812 1 93.62 103 ASP A O 1
ATOM 846 N N . GLU A 1 104 ? -19.922 -22.484 -16.031 1 91.81 104 GLU A N 1
ATOM 847 C CA . GLU A 1 104 ? -20.781 -22.672 -14.852 1 91.81 104 GLU A CA 1
ATOM 848 C C . GLU A 1 104 ? -20.047 -22.25 -13.578 1 91.81 104 GLU A C 1
ATOM 850 O O . GLU A 1 104 ? -20.688 -21.922 -12.57 1 91.81 104 GLU A O 1
ATOM 855 N N . ALA A 1 105 ? -18.781 -22.266 -13.656 1 93.31 105 ALA A N 1
ATOM 856 C CA . ALA A 1 105 ? -18 -21.938 -12.461 1 93.31 105 ALA A CA 1
ATOM 857 C C . ALA A 1 105 ? -17.688 -20.453 -12.398 1 93.31 105 ALA A C 1
ATOM 859 O O . ALA A 1 105 ? -17.328 -19.922 -11.344 1 93.31 105 ALA A O 1
ATOM 860 N N . CYS A 1 106 ? -17.781 -19.766 -13.469 1 93.81 106 CYS A N 1
ATOM 861 C CA . CYS A 1 106 ? -17.531 -18.328 -13.516 1 93.81 106 CYS A CA 1
ATOM 862 C C . CYS A 1 106 ? -18.625 -17.547 -12.797 1 93.81 106 CYS A C 1
ATOM 864 O O . CYS A 1 106 ? -19.812 -17.734 -13.078 1 93.81 106 CYS A O 1
ATOM 866 N N . SER A 1 107 ? -18.266 -16.656 -11.906 1 89.12 107 SER A N 1
ATOM 867 C CA . SER A 1 107 ? -19.234 -15.898 -11.133 1 89.12 107 SER A CA 1
ATOM 868 C C . SER A 1 107 ? -19.594 -14.586 -11.836 1 89.12 107 SER A C 1
ATOM 870 O O . SER A 1 107 ? -20.359 -13.781 -11.312 1 89.12 107 SER A O 1
ATOM 872 N N . SER A 1 108 ? -19.109 -14.375 -12.938 1 88.56 108 SER A N 1
ATOM 873 C CA . SER A 1 108 ? -19.375 -13.18 -13.711 1 88.56 108 SER A CA 1
ATOM 874 C C . SER A 1 108 ? -19.125 -11.914 -12.898 1 88.56 108 SER A C 1
ATOM 876 O O . SER A 1 108 ? -19.969 -11.031 -12.82 1 88.56 108 SER A O 1
ATOM 878 N N . CYS A 1 109 ? -17.969 -11.906 -12.352 1 87.88 109 CYS A N 1
ATOM 879 C CA . CYS A 1 109 ? -17.562 -10.773 -11.516 1 87.88 109 CYS A CA 1
ATOM 880 C C . CYS A 1 109 ? -17.594 -9.477 -12.312 1 87.88 109 CYS A C 1
ATOM 882 O O . CYS A 1 109 ? -17.188 -9.453 -13.477 1 87.88 109 CYS A O 1
ATOM 884 N N . ILE A 1 110 ? -18.156 -8.453 -11.695 1 83.62 110 ILE A N 1
ATOM 885 C CA . ILE A 1 110 ? -18.219 -7.148 -12.336 1 83.62 110 ILE A CA 1
ATOM 886 C C . ILE A 1 110 ? -17.172 -6.219 -11.711 1 83.62 110 ILE A C 1
ATOM 888 O O . ILE A 1 110 ? -17.031 -6.176 -10.484 1 83.62 110 ILE A O 1
ATOM 892 N N . GLN A 1 111 ? -16.453 -5.625 -12.664 1 80.44 111 GLN A N 1
ATOM 893 C CA . GLN A 1 111 ? -15.5 -4.637 -12.156 1 80.44 111 GLN A CA 1
ATOM 894 C C . GLN A 1 111 ? -16.219 -3.361 -11.719 1 80.44 111 GLN A C 1
ATOM 896 O O . GLN A 1 111 ? -16.828 -2.67 -12.539 1 80.44 111 GLN A O 1
ATOM 901 N N . ILE A 1 112 ? -16.203 -3.119 -10.492 1 79.06 112 ILE A N 1
ATOM 902 C CA . ILE A 1 112 ? -16.828 -1.908 -9.977 1 79.06 112 ILE A CA 1
ATOM 903 C C . ILE A 1 112 ? -15.766 -0.851 -9.695 1 79.06 112 ILE A C 1
ATOM 905 O O . ILE A 1 112 ? -16.062 0.346 -9.664 1 79.06 112 ILE A O 1
ATOM 909 N N . ASN A 1 113 ? -14.5 -1.237 -9.641 1 87.75 113 ASN A N 1
ATOM 910 C CA . ASN A 1 113 ? -13.359 -0.402 -9.297 1 87.75 113 ASN A CA 1
ATOM 911 C C . ASN A 1 113 ? -13.422 0.065 -7.844 1 87.75 113 ASN A C 1
ATOM 913 O O . ASN A 1 113 ? -13.031 -0.667 -6.934 1 87.75 113 ASN A O 1
ATOM 917 N N . TYR A 1 114 ? -14.203 1.185 -7.574 1 93.94 114 TYR A N 1
ATOM 918 C CA . TYR A 1 114 ? -14.289 1.648 -6.195 1 93.94 114 TYR A CA 1
ATOM 919 C C . TYR A 1 114 ? -15.734 1.648 -5.707 1 93.94 114 TYR A C 1
ATOM 921 O O . TYR A 1 114 ? -16.641 2.008 -6.453 1 93.94 114 TYR A O 1
ATOM 929 N N . GLU A 1 115 ? -15.945 1.185 -4.488 1 94.75 115 GLU A N 1
ATOM 930 C CA . GLU A 1 115 ? -17.281 1.129 -3.883 1 94.75 115 GLU A CA 1
ATOM 931 C C . GLU A 1 115 ? -17.219 1.463 -2.395 1 94.75 115 GLU A C 1
ATOM 933 O O . GLU A 1 115 ? -16.297 1.045 -1.695 1 94.75 115 GLU A O 1
ATOM 938 N N . ILE A 1 116 ? -18.156 2.236 -1.963 1 95.19 116 ILE A N 1
ATOM 939 C CA . ILE A 1 116 ? -18.266 2.562 -0.545 1 95.19 116 ILE A CA 1
ATOM 940 C C . ILE A 1 116 ? -18.938 1.41 0.2 1 95.19 116 ILE A C 1
ATOM 942 O O . ILE A 1 116 ? -20 0.926 -0.214 1 95.19 116 ILE A O 1
ATOM 946 N N . THR A 1 117 ? -18.375 0.964 1.285 1 94.38 117 THR A N 1
ATOM 947 C CA . THR A 1 117 ? -18.859 -0.19 2.041 1 94.38 117 THR A CA 1
ATOM 948 C C . THR A 1 117 ? -19.812 0.245 3.145 1 94.38 117 THR A C 1
ATOM 950 O O . THR A 1 117 ? -20.047 1.44 3.34 1 94.38 117 THR A O 1
ATOM 953 N N . ASN A 1 118 ? -20.312 -0.762 3.844 1 93.19 118 ASN A N 1
ATOM 954 C CA . ASN A 1 118 ? -21.219 -0.531 4.969 1 93.19 118 ASN A CA 1
ATOM 955 C C . ASN A 1 118 ? -20.469 0.023 6.18 1 93.19 118 ASN A C 1
ATOM 957 O O . ASN A 1 118 ? -21.078 0.38 7.184 1 93.19 118 ASN A O 1
ATOM 961 N N . LEU A 1 119 ? -19.188 0.187 6.027 1 91.44 119 LEU A N 1
ATOM 962 C CA . LEU A 1 119 ? -18.375 0.64 7.156 1 91.44 119 LEU A CA 1
ATOM 963 C C . LEU A 1 119 ? -18.172 2.15 7.105 1 91.44 119 LEU A C 1
ATOM 965 O O . LEU A 1 119 ? -17.547 2.727 7.996 1 91.44 119 LEU A O 1
ATOM 969 N N . CYS A 1 120 ? -18.734 2.811 6.109 1 92.81 120 CYS A N 1
ATOM 970 C CA . CYS A 1 120 ? -18.688 4.266 6.047 1 92.81 120 CYS A CA 1
ATOM 971 C C . CYS A 1 120 ? -19.359 4.883 7.273 1 92.81 120 CYS A C 1
ATOM 973 O O . CYS A 1 120 ? -20.469 4.508 7.637 1 92.81 120 CYS A O 1
ATOM 975 N N . ARG A 1 121 ? -18.703 5.879 7.828 1 89.19 121 ARG A N 1
ATOM 976 C CA . ARG A 1 121 ? -19.188 6.465 9.07 1 89.19 121 ARG A CA 1
ATOM 977 C C . ARG A 1 121 ? -19.859 7.812 8.82 1 89.19 121 ARG A C 1
ATOM 979 O O . ARG A 1 121 ? -20.281 8.492 9.758 1 89.19 121 ARG A O 1
ATOM 986 N N . GLY A 1 122 ? -19.938 8.18 7.598 1 90.31 122 GLY A N 1
ATOM 987 C CA . GLY A 1 122 ? -20.547 9.469 7.316 1 90.31 122 GLY A CA 1
ATOM 988 C C . GLY A 1 122 ? -19.906 10.617 8.07 1 90.31 122 GLY A C 1
ATOM 989 O O . GLY A 1 122 ? -20.594 11.422 8.695 1 90.31 122 GLY A O 1
ATOM 990 N N . CYS A 1 123 ? -18.672 10.711 7.984 1 89.5 123 CYS A N 1
ATOM 991 C CA . CYS A 1 123 ? -17.906 11.641 8.805 1 89.5 123 CYS A CA 1
ATOM 992 C C . CYS A 1 123 ? -18.141 13.078 8.359 1 89.5 123 CYS A C 1
ATOM 994 O O . CYS A 1 123 ? -18.625 13.32 7.25 1 89.5 123 CYS A O 1
ATOM 996 N N . VAL A 1 124 ? -17.719 14.016 9.273 1 89.25 124 VAL A N 1
ATOM 997 C CA . VAL A 1 124 ? -17.875 15.438 9.008 1 89.25 124 VAL A CA 1
ATOM 998 C C . VAL A 1 124 ? -16.797 15.898 8.023 1 89.25 124 VAL A C 1
ATOM 1000 O O . VAL A 1 124 ? -17.047 16.781 7.195 1 89.25 124 VAL A O 1
ATOM 1003 N N . ALA A 1 125 ? -15.688 15.297 8.07 1 89.44 125 ALA A N 1
ATOM 1004 C CA . ALA A 1 125 ? -14.562 15.688 7.219 1 89.44 125 ALA A CA 1
ATOM 1005 C C . ALA A 1 125 ? -14.914 15.523 5.742 1 89.44 125 ALA A C 1
ATOM 1007 O O . ALA A 1 125 ? -14.5 16.344 4.91 1 89.44 125 ALA A O 1
ATOM 1008 N N . ARG A 1 126 ? -15.672 14.469 5.441 1 90.06 126 ARG A N 1
ATOM 1009 C CA . ARG A 1 126 ? -16.078 14.164 4.074 1 90.06 126 ARG A CA 1
ATOM 1010 C C . ARG A 1 126 ? -14.906 14.281 3.109 1 90.06 126 ARG A C 1
ATOM 1012 O O . ARG A 1 126 ? -15.008 14.945 2.072 1 90.06 126 ARG A O 1
ATOM 1019 N N . SER A 1 127 ? -13.812 13.711 3.502 1 90.94 127 SER A N 1
ATOM 1020 C CA . SER A 1 127 ? -12.602 13.781 2.691 1 90.94 127 SER A CA 1
ATOM 1021 C C . SER A 1 127 ? -12.82 13.172 1.311 1 90.94 127 SER A C 1
ATOM 1023 O O . SER A 1 127 ? -12.25 13.633 0.322 1 90.94 127 SER A O 1
ATOM 1025 N N . CYS A 1 128 ? -13.719 12.148 1.283 1 93.31 128 CYS A N 1
ATOM 1026 C CA . CYS A 1 128 ? -14.023 11.516 0.007 1 93.31 128 CYS A CA 1
ATOM 1027 C C . CYS A 1 128 ? -14.695 12.492 -0.948 1 93.31 128 CYS A C 1
ATOM 1029 O O . CYS A 1 128 ? -14.383 12.516 -2.141 1 93.31 128 CYS A O 1
ATOM 1031 N N . TYR A 1 129 ? -15.539 13.297 -0.449 1 91.75 129 TYR A N 1
ATOM 1032 C CA . TYR A 1 129 ? -16.297 14.273 -1.231 1 91.75 129 TYR A CA 1
ATOM 1033 C C . TYR A 1 129 ? -15.406 15.453 -1.612 1 91.75 129 TYR A C 1
ATOM 1035 O O . TYR A 1 129 ? -15.391 15.875 -2.771 1 91.75 129 TYR A O 1
ATOM 1043 N N . MET A 1 130 ? -14.633 15.938 -0.62 1 89.5 130 MET A N 1
ATOM 1044 C CA . MET A 1 130 ? -13.859 17.156 -0.789 1 89.5 130 MET A CA 1
ATOM 1045 C C . MET A 1 130 ? -12.711 16.953 -1.776 1 89.5 130 MET A C 1
ATOM 1047 O O . MET A 1 130 ? -12.305 17.891 -2.469 1 89.5 130 MET A O 1
ATOM 1051 N N . ASN A 1 131 ? -12.25 15.766 -1.975 1 90.5 131 ASN A N 1
ATOM 1052 C CA . ASN A 1 131 ? -11.07 15.516 -2.797 1 90.5 131 ASN A CA 1
ATOM 1053 C C . ASN A 1 131 ? -11.445 14.898 -4.141 1 90.5 131 ASN A C 1
ATOM 1055 O O . ASN A 1 131 ? -10.578 14.633 -4.973 1 90.5 131 ASN A O 1
ATOM 1059 N N . CYS A 1 132 ? -12.727 14.734 -4.406 1 93.06 132 CYS A N 1
ATOM 1060 C CA . CYS A 1 132 ? -13.141 14.156 -5.68 1 93.06 132 CYS A CA 1
ATOM 1061 C C . CYS A 1 132 ? -13.047 15.188 -6.801 1 93.06 132 CYS A C 1
ATOM 1063 O O . CYS A 1 132 ? -13.727 16.219 -6.762 1 93.06 132 CYS A O 1
ATOM 1065 N N . PRO A 1 133 ? -12.305 14.961 -7.734 1 93 133 PRO A N 1
ATOM 1066 C CA . PRO A 1 133 ? -12.133 15.945 -8.805 1 93 133 PRO A CA 1
ATOM 1067 C C . PRO A 1 133 ? -13.367 16.078 -9.695 1 93 133 PRO A C 1
ATOM 1069 O O . PRO A 1 133 ? -13.539 17.078 -10.383 1 93 133 PRO A O 1
ATOM 1072 N N . LYS A 1 134 ? -14.25 15.062 -9.734 1 94.69 134 LYS A N 1
ATOM 1073 C CA . LYS A 1 134 ? -15.406 15.07 -10.625 1 94.69 134 LYS A CA 1
ATOM 1074 C C . LYS A 1 134 ? -16.703 15.273 -9.844 1 94.69 134 LYS A C 1
ATOM 1076 O O . LYS A 1 134 ? -17.797 15.203 -10.414 1 94.69 134 LYS A O 1
ATOM 1081 N N . ASP A 1 135 ? -16.578 15.477 -8.477 1 94.31 135 ASP A N 1
ATOM 1082 C CA . ASP A 1 135 ? -17.75 15.648 -7.629 1 94.31 135 ASP A CA 1
ATOM 1083 C C . ASP A 1 135 ? -18.719 14.477 -7.777 1 94.31 135 ASP A C 1
ATOM 1085 O O . ASP A 1 135 ? -19.906 14.68 -8.031 1 94.31 135 ASP A O 1
ATOM 1089 N N . ALA A 1 136 ? -18.172 13.258 -7.719 1 95.75 136 ALA A N 1
ATOM 1090 C CA . ALA A 1 136 ? -18.938 12.055 -7.973 1 95.75 136 ALA A CA 1
ATOM 1091 C C . ALA A 1 136 ? -19.469 11.453 -6.676 1 95.75 136 ALA A C 1
ATOM 1093 O O . ALA A 1 136 ? -20.062 10.375 -6.68 1 95.75 136 ALA A O 1
ATOM 1094 N N . ILE A 1 137 ? -19.266 12.094 -5.562 1 95.94 137 ILE A N 1
ATOM 1095 C CA . ILE A 1 137 ? -19.688 11.547 -4.273 1 95.94 137 ILE A CA 1
ATOM 1096 C C . ILE A 1 137 ? -21 12.195 -3.848 1 95.94 137 ILE A C 1
ATOM 1098 O O . ILE A 1 137 ? -21.156 13.414 -3.91 1 95.94 137 ILE A O 1
ATOM 1102 N N . ARG A 1 138 ? -21.938 11.359 -3.479 1 94.88 138 ARG A N 1
ATOM 1103 C CA . ARG A 1 138 ? -23.234 11.773 -2.928 1 94.88 138 ARG A CA 1
ATOM 1104 C C . ARG A 1 138 ? -23.438 11.18 -1.539 1 94.88 138 ARG A C 1
ATOM 1106 O O . ARG A 1 138 ? -22.672 10.328 -1.093 1 94.88 138 ARG A O 1
ATOM 1113 N N . PHE A 1 139 ? -24.406 11.68 -0.875 1 92.75 139 PHE A N 1
ATOM 1114 C CA . PHE A 1 139 ? -24.656 11.203 0.477 1 92.75 139 PHE A CA 1
ATOM 1115 C C . PHE A 1 139 ? -26.094 10.711 0.612 1 92.75 139 PHE A C 1
ATOM 1117 O O . PHE A 1 139 ? -27.016 11.336 0.082 1 92.75 139 PHE A O 1
ATOM 1124 N N . LYS A 1 140 ? -26.266 9.625 1.316 1 90.75 140 LYS A N 1
ATOM 1125 C CA . LYS A 1 140 ? -27.562 9.039 1.605 1 90.75 140 LYS A CA 1
ATOM 1126 C C . LYS A 1 140 ? -28.25 9.758 2.762 1 90.75 140 LYS A C 1
ATOM 1128 O O . LYS A 1 140 ? -27.641 10.625 3.4 1 90.75 140 LYS A O 1
ATOM 1133 N N . LYS A 1 141 ? -29.438 9.367 3.012 1 84.31 141 LYS A N 1
ATOM 1134 C CA . LYS A 1 141 ? -30.219 9.984 4.078 1 84.31 141 LYS A CA 1
ATOM 1135 C C . LYS A 1 141 ? -29.594 9.727 5.445 1 84.31 141 LYS A C 1
ATOM 1137 O O . LYS A 1 141 ? -29.656 10.57 6.336 1 84.31 141 LYS A O 1
ATOM 1142 N N . ASN A 1 142 ? -28.906 8.617 5.508 1 85.38 142 ASN A N 1
ATOM 1143 C CA . ASN A 1 142 ? -28.312 8.258 6.793 1 85.38 142 ASN A CA 1
ATOM 1144 C C . ASN A 1 142 ? -26.922 8.867 6.957 1 85.38 142 ASN A C 1
ATOM 1146 O O . ASN A 1 142 ? -26.234 8.594 7.941 1 85.38 142 ASN A O 1
ATOM 1150 N N . GLY A 1 143 ? -26.438 9.602 6.016 1 88.56 143 GLY A N 1
ATOM 1151 C CA . GLY A 1 143 ? -25.172 10.312 6.125 1 88.56 143 GLY A CA 1
ATOM 1152 C C . GLY A 1 143 ? -24.031 9.586 5.441 1 88.56 143 GLY A C 1
ATOM 1153 O O . GLY A 1 143 ? -22.953 10.156 5.246 1 88.56 143 GLY A O 1
ATOM 1154 N N . GLN A 1 144 ? -24.281 8.32 5.07 1 91.81 144 GLN A N 1
ATOM 1155 C CA . GLN A 1 144 ? -23.219 7.559 4.422 1 91.81 144 GLN A CA 1
ATOM 1156 C C . GLN A 1 144 ? -23.016 8.016 2.979 1 91.81 144 GLN A C 1
ATOM 1158 O O . GLN A 1 144 ? -23.969 8.453 2.322 1 91.81 144 GLN A O 1
ATOM 1163 N N . ALA A 1 145 ? -21.875 7.895 2.586 1 94.5 145 ALA A N 1
ATOM 1164 C CA . ALA A 1 145 ? -21.516 8.32 1.233 1 94.5 145 ALA A CA 1
ATOM 1165 C C . ALA A 1 145 ? -21.859 7.234 0.213 1 94.5 145 ALA A C 1
ATOM 1167 O O . ALA A 1 145 ? -22.062 6.074 0.577 1 94.5 145 ALA A O 1
ATOM 1168 N N . MET A 1 146 ? -22.047 7.629 -1.041 1 95.56 146 MET A N 1
ATOM 1169 C CA . MET A 1 146 ? -22.234 6.746 -2.188 1 95.56 146 MET A CA 1
ATOM 1170 C C . MET A 1 146 ? -21.547 7.305 -3.424 1 95.56 146 MET A C 1
ATOM 1172 O O . MET A 1 146 ? -21.469 8.523 -3.604 1 95.56 146 MET A O 1
ATOM 1176 N N . ILE A 1 147 ? -21.062 6.457 -4.246 1 95.44 147 ILE A N 1
ATOM 1177 C CA . ILE A 1 147 ? -20.391 6.883 -5.473 1 95.44 147 ILE A CA 1
ATOM 1178 C C . ILE A 1 147 ? -21.391 6.895 -6.629 1 95.44 147 ILE A C 1
ATOM 1180 O O . ILE A 1 147 ? -22.109 5.926 -6.84 1 95.44 147 ILE A O 1
ATOM 1184 N N . ASP A 1 148 ? -21.469 8.055 -7.289 1 95.38 148 ASP A N 1
ATOM 1185 C CA . ASP A 1 148 ? -22.188 8.133 -8.562 1 95.38 148 ASP A CA 1
ATOM 1186 C C . ASP A 1 148 ? -21.328 7.602 -9.703 1 95.38 148 ASP A C 1
ATOM 1188 O O . ASP A 1 148 ? -20.516 8.336 -10.273 1 95.38 148 ASP A O 1
ATOM 1192 N N . HIS A 1 149 ? -21.656 6.418 -10.203 1 92.56 149 HIS A N 1
ATOM 1193 C CA . HIS A 1 149 ? -20.781 5.719 -11.141 1 92.56 149 HIS A CA 1
ATOM 1194 C C . HIS A 1 149 ? -20.906 6.293 -12.547 1 92.56 149 HIS A C 1
ATOM 1196 O O . HIS A 1 149 ? -20.078 6.02 -13.414 1 92.56 149 HIS A O 1
ATOM 1202 N N . GLU A 1 150 ? -21.828 7.078 -12.773 1 93.12 150 GLU A N 1
ATOM 1203 C CA . GLU A 1 150 ? -21.953 7.738 -14.07 1 93.12 150 GLU A CA 1
ATOM 1204 C C . GLU A 1 150 ? -20.922 8.859 -14.219 1 93.12 150 GLU A C 1
ATOM 1206 O O . GLU A 1 150 ? -20.391 9.078 -15.305 1 93.12 150 GLU A O 1
ATOM 1211 N N . THR A 1 151 ? -20.625 9.5 -13.07 1 93.94 151 THR A N 1
ATOM 1212 C CA . THR A 1 151 ? -19.719 10.648 -13.078 1 93.94 151 THR A CA 1
ATOM 1213 C C . THR A 1 151 ? -18.312 10.234 -12.648 1 93.94 151 THR A C 1
ATOM 1215 O O . THR A 1 151 ? -17.328 10.867 -13.031 1 93.94 151 THR A O 1
ATOM 1218 N N . CYS A 1 152 ? -18.156 9.18 -12.023 1 94.38 152 CYS A N 1
ATOM 1219 C CA . CYS A 1 152 ? -16.891 8.719 -11.461 1 94.38 152 CYS A CA 1
ATOM 1220 C C . CYS A 1 152 ? -15.953 8.258 -12.57 1 94.38 152 CYS A C 1
ATOM 1222 O O . CYS A 1 152 ? -16.359 7.531 -13.477 1 94.38 152 CYS A O 1
ATOM 1224 N N . ILE A 1 153 ? -14.734 8.672 -12.453 1 94.38 153 ILE A N 1
ATOM 1225 C CA . ILE A 1 153 ? -13.758 8.273 -13.453 1 94.38 153 ILE A CA 1
ATOM 1226 C C . ILE A 1 153 ? -12.82 7.219 -12.859 1 94.38 153 ILE A C 1
ATOM 1228 O O . ILE A 1 153 ? -11.758 6.934 -13.43 1 94.38 153 ILE A O 1
ATOM 1232 N N . SER A 1 154 ? -13.055 6.723 -11.688 1 93.38 154 SER A N 1
ATOM 1233 C CA . SER A 1 154 ? -12.352 5.637 -11.016 1 93.38 154 SER A CA 1
ATOM 1234 C C . SER A 1 154 ? -10.891 5.996 -10.766 1 93.38 154 SER A C 1
ATOM 1236 O O . SER A 1 154 ? -10 5.176 -10.969 1 93.38 154 SER A O 1
ATOM 1238 N N . CYS A 1 155 ? -10.625 7.238 -10.328 1 92.88 155 CYS A N 1
ATOM 1239 C CA . CYS A 1 155 ? -9.258 7.676 -10.07 1 92.88 155 CYS A CA 1
ATOM 1240 C C . CYS A 1 155 ? -8.75 7.137 -8.742 1 92.88 155 CYS A C 1
ATOM 1242 O O . CYS A 1 155 ? -7.539 7.055 -8.523 1 92.88 155 CYS A O 1
ATOM 1244 N N . GLY A 1 156 ? -9.641 6.84 -7.816 1 94.19 156 GLY A N 1
ATOM 1245 C CA . GLY A 1 156 ? -9.258 6.191 -6.574 1 94.19 156 GLY A CA 1
ATOM 1246 C C . GLY A 1 156 ? -8.852 7.172 -5.488 1 94.19 156 GLY A C 1
ATOM 1247 O O . GLY A 1 156 ? -8.484 6.77 -4.383 1 94.19 156 GLY A O 1
ATOM 1248 N N . ILE A 1 157 ? -8.961 8.453 -5.637 1 93.62 157 ILE A N 1
ATOM 1249 C CA . ILE A 1 157 ? -8.57 9.453 -4.656 1 93.62 157 ILE A CA 1
ATOM 1250 C C . ILE A 1 157 ? -9.438 9.32 -3.406 1 93.62 157 ILE A C 1
ATOM 1252 O O . ILE A 1 157 ? -8.938 9.422 -2.283 1 93.62 157 ILE A O 1
ATOM 1256 N N . CYS A 1 158 ? -10.727 9.094 -3.627 1 94.56 158 CYS A N 1
ATOM 1257 C CA . CYS A 1 158 ? -11.625 8.93 -2.494 1 94.56 158 CYS A CA 1
ATOM 1258 C C . CYS A 1 158 ? -11.195 7.75 -1.626 1 94.56 158 CYS A C 1
ATOM 1260 O O . CYS A 1 158 ? -11.25 7.828 -0.398 1 94.56 158 CYS A O 1
ATOM 1262 N N . HIS A 1 159 ? -10.805 6.621 -2.346 1 95.38 159 HIS A N 1
ATOM 1263 C CA . HIS A 1 159 ? -10.305 5.441 -1.646 1 95.38 159 HIS A CA 1
ATOM 1264 C C . HIS A 1 159 ? -9.094 5.785 -0.79 1 95.38 159 HIS A C 1
ATOM 1266 O O . HIS A 1 159 ? -9.023 5.391 0.378 1 95.38 159 HIS A O 1
ATOM 1272 N N . LYS A 1 160 ? -8.25 6.555 -1.24 1 93 160 LYS A N 1
ATOM 1273 C CA . LYS A 1 160 ? -7.008 6.91 -0.56 1 93 160 LYS A CA 1
ATOM 1274 C C . LYS A 1 160 ? -7.266 7.898 0.573 1 93 160 LYS A C 1
ATOM 1276 O O . LYS A 1 160 ? -6.57 7.879 1.592 1 93 160 LYS A O 1
ATOM 1281 N N . SER A 1 161 ? -8.234 8.711 0.447 1 92.69 161 SER A N 1
ATOM 1282 C CA . SER A 1 161 ? -8.469 9.82 1.365 1 92.69 161 SER A CA 1
ATOM 1283 C C . SER A 1 161 ? -9.336 9.391 2.541 1 92.69 161 SER A C 1
ATOM 1285 O O . SER A 1 161 ? -9.445 10.117 3.535 1 92.69 161 SER A O 1
ATOM 1287 N N . CYS A 1 162 ? -10.016 8.25 2.432 1 93.19 162 CYS A N 1
ATOM 1288 C CA . CYS A 1 162 ? -10.93 7.84 3.49 1 93.19 162 CYS A CA 1
ATOM 1289 C C . CYS A 1 162 ? -10.172 7.43 4.742 1 93.19 162 CYS A C 1
ATOM 1291 O O . CYS A 1 162 ? -9.398 6.469 4.719 1 93.19 162 CYS A O 1
ATOM 1293 N N . PRO A 1 163 ? -10.461 8.062 5.836 1 91.62 163 PRO A N 1
ATOM 1294 C CA . PRO A 1 163 ? -9.703 7.75 7.051 1 91.62 163 PRO A CA 1
ATOM 1295 C C . PRO A 1 163 ? -10.07 6.387 7.637 1 91.62 163 PRO A C 1
ATOM 1297 O O . PRO A 1 163 ? -9.312 5.844 8.453 1 91.62 163 PRO A O 1
ATOM 1300 N N . TYR A 1 164 ? -11.203 5.84 7.266 1 92.19 164 TYR A N 1
ATOM 1301 C CA . TYR A 1 164 ? -11.672 4.574 7.816 1 92.19 164 TYR A CA 1
ATOM 1302 C C . TYR A 1 164 ? -11.445 3.432 6.832 1 92.19 164 TYR A C 1
ATOM 1304 O O . TYR A 1 164 ? -11.82 2.287 7.105 1 92.19 164 TYR A O 1
ATOM 1312 N N . HIS A 1 165 ? -10.93 3.721 5.664 1 93.5 165 HIS A N 1
ATOM 1313 C CA . HIS A 1 165 ? -10.734 2.717 4.625 1 93.5 165 HIS A CA 1
ATOM 1314 C C . HIS A 1 165 ? -12.047 2.057 4.238 1 93.5 165 HIS A C 1
ATOM 1316 O O . HIS A 1 165 ? -12.094 0.851 3.984 1 93.5 165 HIS A O 1
ATOM 1322 N N . ALA A 1 166 ? -13.086 2.881 4.219 1 94.06 166 ALA A N 1
ATOM 1323 C CA . ALA A 1 166 ? -14.422 2.338 3.975 1 94.06 166 ALA A CA 1
ATOM 1324 C C . ALA A 1 166 ? -14.727 2.27 2.48 1 94.06 166 ALA A C 1
ATOM 1326 O O . ALA A 1 166 ? -15.789 1.795 2.076 1 94.06 166 ALA A O 1
ATOM 1327 N N . ILE A 1 167 ? -13.883 2.822 1.673 1 95 167 ILE A N 1
ATOM 1328 C CA . ILE A 1 167 ? -14.016 2.75 0.222 1 95 167 ILE A CA 1
ATOM 1329 C C . ILE A 1 167 ? -13.039 1.715 -0.336 1 95 167 ILE A C 1
ATOM 1331 O O . ILE A 1 167 ? -11.828 1.822 -0.136 1 95 167 ILE A O 1
ATOM 1335 N N . VAL A 1 168 ? -13.578 0.759 -1.049 1 94.38 168 VAL A N 1
ATOM 1336 C CA . VAL A 1 168 ? -12.75 -0.381 -1.425 1 94.38 168 VAL A CA 1
ATOM 1337 C C . VAL A 1 168 ? -12.688 -0.499 -2.945 1 94.38 168 VAL A C 1
ATOM 1339 O O . VAL A 1 168 ? -13.641 -0.125 -3.641 1 94.38 168 VAL A O 1
ATOM 1342 N N . TYR A 1 169 ? -11.508 -0.899 -3.434 1 93.75 169 TYR A N 1
ATOM 1343 C CA . TYR A 1 169 ? -11.312 -1.26 -4.832 1 93.75 169 TYR A CA 1
ATOM 1344 C C . TYR A 1 169 ? -11.695 -2.715 -5.078 1 93.75 169 TYR A C 1
ATOM 1346 O O . TYR A 1 169 ? -11.195 -3.617 -4.402 1 93.75 169 TYR A O 1
ATOM 1354 N N . ILE A 1 170 ? -12.586 -2.949 -5.992 1 92.06 170 ILE A N 1
ATOM 1355 C CA . ILE A 1 170 ? -13.047 -4.301 -6.301 1 92.06 170 ILE A CA 1
ATOM 1356 C C . ILE A 1 170 ? -12.672 -4.66 -7.738 1 92.06 170 ILE A C 1
ATOM 1358 O O . ILE A 1 170 ? -13.367 -4.289 -8.68 1 92.06 170 ILE A O 1
ATOM 1362 N N . PRO A 1 171 ? -11.703 -5.48 -7.859 1 92.88 171 PRO A N 1
ATOM 1363 C CA . PRO A 1 171 ? -11.289 -5.91 -9.195 1 92.88 171 PRO A CA 1
ATOM 1364 C C . PRO A 1 171 ? -12 -7.18 -9.656 1 92.88 171 PRO A C 1
ATOM 1366 O O . PRO A 1 171 ? -12.82 -7.73 -8.922 1 92.88 171 PRO A O 1
ATOM 1369 N N . VAL A 1 172 ? -11.852 -7.434 -10.938 1 94.69 172 VAL A N 1
ATOM 1370 C CA . VAL A 1 172 ? -12.055 -8.789 -11.43 1 94.69 172 VAL A CA 1
ATOM 1371 C C . VAL A 1 172 ? -10.742 -9.57 -11.336 1 94.69 172 VAL A C 1
ATOM 1373 O O . VAL A 1 172 ? -9.844 -9.391 -12.164 1 94.69 172 VAL A O 1
ATOM 1376 N N . PRO A 1 173 ? -10.633 -10.461 -10.367 1 94.12 173 PRO A N 1
ATOM 1377 C CA . PRO A 1 173 ? -9.336 -11.016 -9.992 1 94.12 173 PRO A CA 1
ATOM 1378 C C . PRO A 1 173 ? -8.609 -11.672 -11.164 1 94.12 173 PRO A C 1
ATOM 1380 O O . PRO A 1 173 ? -7.402 -11.469 -11.344 1 94.12 173 PRO A O 1
ATOM 1383 N N . CYS A 1 174 ? -9.297 -12.43 -11.969 1 95.69 174 CYS A N 1
ATOM 1384 C CA . CYS A 1 174 ? -8.641 -13.117 -13.07 1 95.69 174 CYS A CA 1
ATOM 1385 C C . CYS A 1 174 ? -8.164 -12.125 -14.125 1 95.69 174 CYS A C 1
ATOM 1387 O O . CYS A 1 174 ? -7.082 -12.281 -14.688 1 95.69 174 CYS A O 1
ATOM 1389 N N . GLU A 1 175 ? -8.922 -11.086 -14.43 1 95.81 175 GLU A N 1
ATOM 1390 C CA . GLU A 1 175 ? -8.516 -10.047 -15.367 1 95.81 175 GLU A CA 1
ATOM 1391 C C . GLU A 1 175 ? -7.336 -9.242 -14.828 1 95.81 175 GLU A C 1
ATOM 1393 O O . GLU A 1 175 ? -6.402 -8.922 -15.57 1 95.81 175 GLU A O 1
ATOM 1398 N N . GLU A 1 176 ? -7.453 -8.953 -13.539 1 94 176 GLU A N 1
ATOM 1399 C CA . GLU A 1 176 ? -6.418 -8.148 -12.906 1 94 176 GLU A CA 1
ATOM 1400 C C . GLU A 1 176 ? -5.074 -8.875 -12.906 1 94 176 GLU A C 1
ATOM 1402 O O . GLU A 1 176 ? -4.02 -8.242 -13 1 94 176 GLU A O 1
ATOM 1407 N N . SER A 1 177 ? -5.078 -10.133 -12.828 1 94.88 177 SER A N 1
ATOM 1408 C CA . SER A 1 177 ? -3.854 -10.922 -12.734 1 94.88 177 SER A CA 1
ATOM 1409 C C . SER A 1 177 ? -3.195 -11.086 -14.102 1 94.88 177 SER A C 1
ATOM 1411 O O . SER A 1 177 ? -2.016 -11.438 -14.188 1 94.88 177 SER A O 1
ATOM 1413 N N . CYS A 1 178 ? -3.875 -10.891 -15.188 1 97 178 CYS A N 1
ATOM 1414 C CA . CYS A 1 178 ? -3.363 -11.125 -16.531 1 97 178 CYS A CA 1
ATOM 1415 C C . CYS A 1 178 ? -2.482 -9.969 -16.984 1 97 178 CYS A C 1
ATOM 1417 O O . CYS A 1 178 ? -2.961 -8.844 -17.141 1 97 178 CYS A O 1
ATOM 1419 N N . PRO A 1 179 ? -1.24 -10.227 -17.25 1 96.62 179 PRO A N 1
ATOM 1420 C CA . PRO A 1 179 ? -0.348 -9.125 -17.609 1 96.62 179 PRO A CA 1
ATOM 1421 C C . PRO A 1 179 ? -0.538 -8.648 -19.047 1 96.62 179 PRO A C 1
ATOM 1423 O O . PRO A 1 179 ? -0.066 -7.57 -19.406 1 96.62 179 PRO A O 1
ATOM 1426 N N . VAL A 1 180 ? -1.228 -9.453 -19.891 1 97.5 180 VAL A N 1
ATOM 1427 C CA . VAL A 1 180 ? -1.324 -9.109 -21.312 1 97.5 180 VAL A CA 1
ATOM 1428 C C . VAL A 1 180 ? -2.789 -8.922 -21.703 1 97.5 180 VAL A C 1
ATOM 1430 O O . VAL A 1 180 ? -3.123 -8.891 -22.891 1 97.5 180 VAL A O 1
ATOM 1433 N N . LYS A 1 181 ? -3.721 -8.914 -20.734 1 96.75 181 LYS A N 1
ATOM 1434 C CA . LYS A 1 181 ? -5.148 -8.68 -20.953 1 96.75 181 LYS A CA 1
ATOM 1435 C C . LYS A 1 181 ? -5.73 -9.703 -21.922 1 96.75 181 LYS A C 1
ATOM 1437 O O . LYS A 1 181 ? -6.434 -9.344 -22.875 1 96.75 181 LYS A O 1
ATOM 1442 N N . ALA A 1 182 ? -5.395 -10.961 -21.641 1 97.81 182 ALA A N 1
ATOM 1443 C CA . ALA A 1 182 ? -5.828 -12.039 -22.531 1 97.81 182 ALA A CA 1
ATOM 1444 C C . ALA A 1 182 ? -7.141 -12.648 -22.047 1 97.81 182 ALA A C 1
ATOM 1446 O O . ALA A 1 182 ? -7.703 -13.531 -22.703 1 97.81 182 ALA A O 1
ATOM 1447 N N . ILE A 1 183 ? -7.668 -12.227 -20.953 1 96.62 183 ILE A N 1
ATOM 1448 C CA . ILE A 1 183 ? -8.914 -12.773 -20.406 1 96.62 183 ILE A CA 1
ATOM 1449 C C . ILE A 1 183 ? -9.906 -11.641 -20.172 1 96.62 183 ILE A C 1
ATOM 1451 O O . ILE A 1 183 ? -9.562 -10.617 -19.578 1 96.62 183 ILE A O 1
ATOM 1455 N N . SER A 1 184 ? -11.07 -11.781 -20.719 1 96 184 SER A N 1
ATOM 1456 C CA . SER A 1 184 ? -12.133 -10.789 -20.625 1 96 184 SER A CA 1
ATOM 1457 C C . SER A 1 184 ? -13.508 -11.422 -20.766 1 96 184 SER A C 1
ATOM 1459 O O . SER A 1 184 ? -13.625 -12.586 -21.156 1 96 184 SER A O 1
ATOM 1461 N N . LYS A 1 185 ? -14.57 -10.672 -20.516 1 92.44 185 LYS A N 1
ATOM 1462 C CA . LYS A 1 185 ? -15.945 -11.18 -20.547 1 92.44 185 LYS A CA 1
ATOM 1463 C C . LYS A 1 185 ? -16.5 -11.172 -21.969 1 92.44 185 LYS A C 1
ATOM 1465 O O . LYS A 1 185 ? -16.234 -10.266 -22.75 1 92.44 185 LYS A O 1
ATOM 1470 N N . ASP A 1 186 ? -17.266 -12.141 -22.141 1 91.44 186 ASP A N 1
ATOM 1471 C CA . ASP A 1 186 ? -18.016 -12.164 -23.391 1 91.44 186 ASP A CA 1
ATOM 1472 C C . ASP A 1 186 ? -19.375 -11.477 -23.25 1 91.44 186 ASP A C 1
ATOM 1474 O O . ASP A 1 186 ? -19.609 -10.758 -22.266 1 91.44 186 ASP A O 1
ATOM 1478 N N . GLU A 1 187 ? -20.234 -11.555 -24.25 1 90.31 187 GLU A N 1
ATOM 1479 C CA . GLU A 1 187 ? -21.531 -10.875 -24.281 1 90.31 187 GLU A CA 1
ATOM 1480 C C . GLU A 1 187 ? -22.438 -11.375 -23.172 1 90.31 187 GLU A C 1
ATOM 1482 O O . GLU A 1 187 ? -23.359 -10.672 -22.75 1 90.31 187 GLU A O 1
ATOM 1487 N N . HIS A 1 188 ? -22.156 -12.594 -22.641 1 89.38 188 HIS A N 1
ATOM 1488 C CA . HIS A 1 188 ? -22.984 -13.172 -21.594 1 89.38 188 HIS A CA 1
ATOM 1489 C C . HIS A 1 188 ? -22.391 -12.953 -20.203 1 89.38 188 HIS A C 1
ATOM 1491 O O . HIS A 1 188 ? -22.891 -13.492 -19.219 1 89.38 188 HIS A O 1
ATOM 1497 N N . GLY A 1 189 ? -21.281 -12.25 -20.125 1 91.38 189 GLY A N 1
ATOM 1498 C CA . GLY A 1 189 ? -20.656 -11.953 -18.844 1 91.38 189 GLY A CA 1
ATOM 1499 C C . GLY A 1 189 ? -19.719 -13.047 -18.359 1 91.38 189 GLY A C 1
ATOM 1500 O O . GLY A 1 189 ? -19.281 -13.039 -17.219 1 91.38 189 GLY A O 1
ATOM 1501 N N . ILE A 1 190 ? -19.453 -14 -19.219 1 93 190 ILE A N 1
ATOM 1502 C CA . ILE A 1 190 ? -18.578 -15.109 -18.875 1 93 190 ILE A CA 1
ATOM 1503 C C . ILE A 1 190 ? -17.156 -14.82 -19.375 1 93 190 ILE A C 1
ATOM 1505 O O . ILE A 1 190 ? -16.984 -14.32 -20.484 1 93 190 ILE A O 1
ATOM 1509 N N . GLU A 1 191 ? -16.219 -15.102 -18.547 1 94.69 191 GLU A N 1
ATOM 1510 C CA . GLU A 1 191 ? -14.82 -14.875 -18.938 1 94.69 191 GLU A CA 1
ATOM 1511 C C . GLU A 1 191 ? -14.391 -15.812 -20.047 1 94.69 191 GLU A C 1
ATOM 1513 O O . GLU A 1 191 ? -14.844 -16.953 -20.125 1 94.69 191 GLU A O 1
ATOM 1518 N N . HIS A 1 192 ? -13.586 -15.312 -20.906 1 95.81 192 HIS A N 1
ATOM 1519 C CA . HIS A 1 192 ? -13.023 -16.062 -22.016 1 95.81 192 HIS A CA 1
ATOM 1520 C C . HIS A 1 192 ? -11.547 -15.727 -22.203 1 95.81 192 HIS A C 1
ATOM 1522 O O . HIS A 1 192 ? -11.141 -14.57 -22.062 1 95.81 192 HIS A O 1
ATOM 1528 N N . ILE A 1 193 ? -10.812 -16.75 -22.562 1 96.75 193 ILE A N 1
ATOM 1529 C CA . ILE A 1 193 ? -9.383 -16.562 -22.797 1 96.75 193 ILE A CA 1
ATOM 1530 C C . ILE A 1 193 ? -9.133 -16.359 -24.297 1 96.75 193 ILE A C 1
ATOM 1532 O O . ILE A 1 193 ? -9.516 -17.188 -25.109 1 96.75 193 ILE A O 1
ATOM 1536 N N . ASP A 1 194 ? -8.523 -15.25 -24.656 1 96.81 194 ASP A N 1
ATOM 1537 C CA . ASP A 1 194 ? -8.102 -14.969 -26.016 1 96.81 194 ASP A CA 1
ATOM 1538 C C . ASP A 1 194 ? -6.742 -15.594 -26.312 1 96.81 194 ASP A C 1
ATOM 1540 O O . ASP A 1 194 ? -5.703 -15.031 -25.953 1 96.81 194 ASP A O 1
ATOM 1544 N N . GLU A 1 195 ? -6.703 -16.656 -27.109 1 94.62 195 GLU A N 1
ATOM 1545 C CA . GLU A 1 195 ? -5.492 -17.422 -27.391 1 94.62 195 GLU A CA 1
ATOM 1546 C C . GLU A 1 195 ? -4.477 -16.594 -28.172 1 94.62 195 GLU A C 1
ATOM 1548 O O . GLU A 1 195 ? -3.273 -16.844 -28.109 1 94.62 195 GLU A O 1
ATOM 1553 N N . SER A 1 196 ? -4.945 -15.664 -28.844 1 96.44 196 SER A N 1
ATOM 1554 C CA . SER A 1 196 ? -4.039 -14.844 -29.641 1 96.44 196 SER A CA 1
ATOM 1555 C C . SER A 1 196 ? -3.229 -13.898 -28.766 1 96.44 196 SER A C 1
ATOM 1557 O O . SER A 1 196 ? -2.166 -13.422 -29.172 1 96.44 196 SER A O 1
ATOM 1559 N N . LYS A 1 197 ? -3.701 -13.719 -27.547 1 97.56 197 LYS A N 1
ATOM 1560 C CA . LYS A 1 197 ? -3.021 -12.805 -26.625 1 97.56 197 LYS A CA 1
ATOM 1561 C C . LYS A 1 197 ? -2.383 -13.562 -25.469 1 97.56 197 LYS A C 1
ATOM 1563 O O . LYS A 1 197 ? -1.37 -13.125 -24.922 1 97.56 197 LYS A O 1
ATOM 1568 N N . CYS A 1 198 ? -2.947 -14.672 -25.156 1 97.81 198 CYS A N 1
ATOM 1569 C CA . CYS A 1 198 ? -2.559 -15.414 -23.969 1 97.81 198 CYS A CA 1
ATOM 1570 C C . CYS A 1 198 ? -1.123 -15.914 -24.078 1 97.81 198 CYS A C 1
ATOM 1572 O O . CYS A 1 198 ? -0.714 -16.406 -25.125 1 97.81 198 CYS A O 1
ATOM 1574 N N . ILE A 1 199 ? -0.367 -15.781 -22.953 1 97.62 199 ILE A N 1
ATOM 1575 C CA . ILE A 1 199 ? 1.015 -16.25 -22.953 1 97.62 199 ILE A CA 1
ATOM 1576 C C . ILE A 1 199 ? 1.131 -17.5 -22.078 1 97.62 199 ILE A C 1
ATOM 1578 O O . ILE A 1 199 ? 2.236 -17.938 -21.75 1 97.62 199 ILE A O 1
ATOM 1582 N N . TYR A 1 200 ? 0.044 -17.984 -21.562 1 97.06 200 TYR A N 1
ATOM 1583 C CA . TYR A 1 200 ? -0.131 -19.266 -20.891 1 97.06 200 TYR A CA 1
ATOM 1584 C C . TYR A 1 200 ? 0.636 -19.297 -19.578 1 97.06 200 TYR A C 1
ATOM 1586 O O . TYR A 1 200 ? 1.155 -20.344 -19.172 1 97.06 200 TYR A O 1
ATOM 1594 N N . CYS A 1 201 ? 0.785 -18.156 -18.891 1 95.88 201 CYS A N 1
ATOM 1595 C CA . CYS A 1 201 ? 1.559 -18.094 -17.656 1 95.88 201 CYS A CA 1
ATOM 1596 C C . CYS A 1 201 ? 0.8 -18.734 -16.516 1 95.88 201 CYS A C 1
ATOM 1598 O O . CYS A 1 201 ? 1.399 -19.125 -15.5 1 95.88 201 CYS A O 1
ATOM 1600 N N . GLY A 1 202 ? -0.49 -18.797 -16.641 1 94.75 202 GLY A N 1
ATOM 1601 C CA . GLY A 1 202 ? -1.28 -19.516 -15.648 1 94.75 202 GLY A CA 1
ATOM 1602 C C . GLY A 1 202 ? -1.63 -18.672 -14.445 1 94.75 202 GLY A C 1
ATOM 1603 O O . GLY A 1 202 ? -2.236 -19.156 -13.492 1 94.75 202 GLY A O 1
ATOM 1604 N N . LYS A 1 203 ? -1.375 -17.406 -14.406 1 94.25 203 LYS A N 1
ATOM 1605 C CA . LYS A 1 203 ? -1.664 -16.516 -13.273 1 94.25 203 LYS A CA 1
ATOM 1606 C C . LYS A 1 203 ? -3.164 -16.438 -13.016 1 94.25 203 LYS A C 1
ATOM 1608 O O . LYS A 1 203 ? -3.598 -16.438 -11.859 1 94.25 203 LYS A O 1
ATOM 1613 N N . CYS A 1 204 ? -3.932 -16.422 -14.047 1 95.44 204 CYS A N 1
ATOM 1614 C CA . CYS A 1 204 ? -5.379 -16.281 -13.93 1 95.44 204 CYS A CA 1
ATOM 1615 C C . CYS A 1 204 ? -6 -17.484 -13.242 1 95.44 204 CYS A C 1
ATOM 1617 O O . CYS A 1 204 ? -6.984 -17.359 -12.516 1 95.44 204 CYS A O 1
ATOM 1619 N N . MET A 1 205 ? -5.387 -18.625 -13.438 1 93.62 205 MET A N 1
ATOM 1620 C CA . MET A 1 205 ? -5.914 -19.875 -12.875 1 93.62 205 MET A CA 1
ATOM 1621 C C . MET A 1 205 ? -5.93 -19.812 -11.352 1 93.62 205 MET A C 1
ATOM 1623 O O . MET A 1 205 ? -6.906 -20.219 -10.719 1 93.62 205 MET A O 1
ATOM 1627 N N . ASN A 1 206 ? -4.93 -19.266 -10.836 1 90.31 206 ASN A N 1
ATOM 1628 C CA . ASN A 1 206 ? -4.824 -19.219 -9.383 1 90.31 206 ASN A CA 1
ATOM 1629 C C . ASN A 1 206 ? -5.426 -17.938 -8.812 1 90.31 206 ASN A C 1
ATOM 1631 O O . ASN A 1 206 ? -5.684 -17.844 -7.613 1 90.31 206 ASN A O 1
ATOM 1635 N N . ALA A 1 207 ? -5.703 -17 -9.688 1 92.5 207 ALA A N 1
ATOM 1636 C CA . ALA A 1 207 ? -6.277 -15.727 -9.258 1 92.5 207 ALA A CA 1
ATOM 1637 C C . ALA A 1 207 ? -7.793 -15.828 -9.125 1 92.5 207 ALA A C 1
ATOM 1639 O O . ALA A 1 207 ? -8.406 -15.078 -8.359 1 92.5 207 ALA A O 1
ATOM 1640 N N . CYS A 1 208 ? -8.422 -16.719 -9.828 1 93.81 208 CYS A N 1
ATOM 1641 C CA . CYS A 1 208 ? -9.875 -16.844 -9.812 1 93.81 208 CYS A CA 1
ATOM 1642 C C . CYS A 1 208 ? -10.359 -17.438 -8.492 1 93.81 208 CYS A C 1
ATOM 1644 O O . CYS A 1 208 ? -10.078 -18.594 -8.203 1 93.81 208 CYS A O 1
ATOM 1646 N N . PRO A 1 209 ? -11.125 -16.781 -7.758 1 93.56 209 PRO A N 1
ATOM 1647 C CA . PRO A 1 209 ? -11.547 -17.266 -6.445 1 93.56 209 PRO A CA 1
ATOM 1648 C C . PRO A 1 209 ? -12.656 -18.328 -6.543 1 93.56 209 PRO A C 1
ATOM 1650 O O . PRO A 1 209 ? -13.016 -18.938 -5.535 1 93.56 209 PRO A O 1
ATOM 1653 N N . PHE A 1 210 ? -13.141 -18.531 -7.691 1 93.12 210 PHE A N 1
ATOM 1654 C CA . PHE A 1 210 ? -14.195 -19.531 -7.855 1 93.12 210 PHE A CA 1
ATOM 1655 C C . PHE A 1 210 ? -13.672 -20.75 -8.609 1 93.12 210 PHE A C 1
ATOM 1657 O O . PHE A 1 210 ? -14.414 -21.703 -8.852 1 93.12 210 PHE A O 1
ATOM 1664 N N . GLY A 1 211 ? -12.422 -20.672 -8.969 1 93.81 211 GLY A N 1
ATOM 1665 C CA . GLY A 1 211 ? -11.797 -21.828 -9.602 1 93.81 211 GLY A CA 1
ATOM 1666 C C . GLY A 1 211 ? -12.414 -22.172 -10.945 1 93.81 211 GLY A C 1
ATOM 1667 O O . GLY A 1 211 ? -12.695 -23.344 -11.211 1 93.81 211 GLY A O 1
ATOM 1668 N N . ALA A 1 212 ? -12.625 -21.172 -11.766 1 95.25 212 ALA A N 1
ATOM 1669 C CA . ALA A 1 212 ? -13.312 -21.375 -13.039 1 95.25 212 ALA A CA 1
ATOM 1670 C C . ALA A 1 212 ? -12.312 -21.625 -14.164 1 95.25 212 ALA A C 1
ATOM 1672 O O . ALA A 1 212 ? -12.688 -22.047 -15.258 1 95.25 212 ALA A O 1
ATOM 1673 N N . ILE A 1 213 ? -11.047 -21.422 -13.938 1 95.75 213 ILE A N 1
ATOM 1674 C CA . ILE A 1 213 ? -10.047 -21.484 -14.992 1 95.75 213 ILE A CA 1
ATOM 1675 C C . ILE A 1 213 ? -9.172 -22.719 -14.812 1 95.75 213 ILE A C 1
ATOM 1677 O O . ILE A 1 213 ? -8.672 -22.969 -13.711 1 95.75 213 ILE A O 1
ATOM 1681 N N . PHE A 1 214 ? -9.039 -23.484 -15.891 1 96 214 PHE A N 1
ATOM 1682 C CA . PHE A 1 214 ? -8.305 -24.75 -15.852 1 96 214 PHE A CA 1
ATOM 1683 C C . PHE A 1 214 ? -7.328 -24.844 -17.016 1 96 214 PHE A C 1
ATOM 1685 O O . PHE A 1 214 ? -7.551 -24.234 -18.078 1 96 214 PHE A O 1
ATOM 1692 N N . GLU A 1 215 ? -6.297 -25.547 -16.766 1 95.19 215 GLU A N 1
ATOM 1693 C CA . GLU A 1 215 ? -5.535 -26.109 -17.875 1 95.19 215 GLU A CA 1
ATOM 1694 C C . GLU A 1 215 ? -6.156 -27.406 -18.375 1 95.19 215 GLU A C 1
ATOM 1696 O O . GLU A 1 215 ? -6.742 -28.156 -17.594 1 95.19 215 GLU A O 1
ATOM 1701 N N . ILE A 1 216 ? -6.031 -27.641 -19.625 1 96.5 216 ILE A N 1
ATOM 1702 C CA . ILE A 1 216 ? -6.559 -28.891 -20.172 1 96.5 216 ILE A CA 1
ATOM 1703 C C . ILE A 1 216 ? -5.562 -30.016 -19.938 1 96.5 216 ILE A C 1
ATOM 1705 O O . ILE A 1 216 ? -4.469 -30.031 -20.5 1 96.5 216 ILE A O 1
ATOM 1709 N N . SER A 1 217 ? -5.965 -31 -19.234 1 97.31 217 SER A N 1
ATOM 1710 C CA . SER A 1 217 ? -5.078 -32.031 -18.703 1 97.31 217 SER A CA 1
ATOM 1711 C C . SER A 1 217 ? -4.805 -33.094 -19.75 1 97.31 217 SER A C 1
ATOM 1713 O O . SER A 1 217 ? -5.617 -33.344 -20.656 1 97.31 217 SER A O 1
ATOM 1715 N N . GLN A 1 218 ? -3.684 -33.719 -19.641 1 97.31 218 GLN A N 1
ATOM 1716 C CA . GLN A 1 218 ? -3.322 -34.875 -20.469 1 97.31 218 GLN A CA 1
ATOM 1717 C C . GLN A 1 218 ? -3.117 -36.125 -19.594 1 97.31 218 GLN A C 1
ATOM 1719 O O . GLN A 1 218 ? -2.455 -37.062 -20.016 1 97.31 218 GLN A O 1
ATOM 1724 N N . THR A 1 219 ? -3.65 -36 -18.391 1 97.88 219 THR A N 1
ATOM 1725 C CA . THR A 1 219 ? -3.453 -37.062 -17.406 1 97.88 219 THR A CA 1
ATOM 1726 C C . THR A 1 219 ? -3.902 -38.406 -17.953 1 97.88 219 THR A C 1
ATOM 1728 O O . THR A 1 219 ? -3.137 -39.375 -17.953 1 97.88 219 THR A O 1
ATOM 1731 N N . PHE A 1 220 ? -5.07 -38.469 -18.5 1 97.94 220 PHE A N 1
ATOM 1732 C CA . PHE A 1 220 ? -5.617 -39.781 -18.906 1 97.94 220 PHE A CA 1
ATOM 1733 C C . PHE A 1 220 ? -5.039 -40.188 -20.25 1 97.94 220 PHE A C 1
ATOM 1735 O O . PHE A 1 220 ? -5.051 -41.375 -20.594 1 97.94 220 PHE A O 1
ATOM 1742 N N . ASP A 1 221 ? -4.508 -39.25 -21.031 1 97.62 221 ASP A N 1
ATOM 1743 C CA . ASP A 1 221 ? -3.742 -39.625 -22.219 1 97.62 221 ASP A CA 1
ATOM 1744 C C . ASP A 1 221 ? -2.488 -40.406 -21.859 1 97.62 221 ASP A C 1
ATOM 1746 O O . ASP A 1 221 ? -2.141 -41.375 -22.516 1 97.62 221 ASP A O 1
ATOM 1750 N N . VAL A 1 222 ? -1.865 -40 -20.812 1 98.06 222 VAL A N 1
ATOM 1751 C CA . VAL A 1 222 ? -0.631 -40.625 -20.344 1 98.06 222 VAL A CA 1
ATOM 1752 C C . VAL A 1 222 ? -0.95 -41.969 -19.656 1 98.06 222 VAL A C 1
ATOM 1754 O O . VAL A 1 222 ? -0.357 -43 -19.984 1 98.06 222 VAL A O 1
ATOM 1757 N N . LEU A 1 223 ? -1.916 -41.969 -18.781 1 97.94 223 LEU A N 1
ATOM 1758 C CA . LEU A 1 223 ? -2.232 -43.156 -17.984 1 97.94 223 LEU A CA 1
ATOM 1759 C C . LEU A 1 223 ? -2.754 -44.281 -18.875 1 97.94 223 LEU A C 1
ATOM 1761 O O . LEU A 1 223 ? -2.439 -45.438 -18.641 1 97.94 223 LEU A O 1
ATOM 1765 N N . GLN A 1 224 ? -3.588 -43.969 -19.875 1 96.88 224 GLN A N 1
ATOM 1766 C CA . GLN A 1 224 ? -4.098 -44.969 -20.781 1 96.88 224 GLN A CA 1
ATOM 1767 C C . GLN A 1 224 ? -2.961 -45.656 -21.531 1 96.88 224 GLN A C 1
ATOM 1769 O O . GLN A 1 224 ? -2.992 -46.875 -21.75 1 96.88 224 GLN A O 1
ATOM 1774 N N . ARG A 1 225 ? -1.965 -44.969 -21.922 1 97 225 ARG A N 1
ATOM 1775 C CA . ARG A 1 225 ? -0.836 -45.5 -22.656 1 97 225 ARG A CA 1
ATOM 1776 C C . ARG A 1 225 ? 0.037 -46.375 -21.766 1 97 225 ARG A C 1
ATOM 1778 O O . ARG A 1 225 ? 0.53 -47.438 -22.188 1 97 225 ARG A O 1
ATOM 1785 N N . ILE A 1 226 ? 0.213 -45.938 -20.594 1 97 226 ILE A N 1
ATOM 1786 C CA . ILE A 1 226 ? 0.934 -46.75 -19.625 1 97 226 ILE A CA 1
ATOM 1787 C C . ILE A 1 226 ? 0.202 -48.062 -19.422 1 97 226 ILE A C 1
ATOM 1789 O O . ILE A 1 226 ? 0.822 -49.156 -19.422 1 97 226 ILE A O 1
ATOM 1793 N N . ARG A 1 227 ? -1.13 -47.969 -19.25 1 96 227 ARG A N 1
ATOM 1794 C CA . ARG A 1 227 ? -1.941 -49.156 -19.047 1 96 227 ARG A CA 1
ATOM 1795 C C . ARG A 1 227 ? -1.834 -50.094 -20.25 1 96 227 ARG A C 1
ATOM 1797 O O . ARG A 1 227 ? -1.85 -51.312 -20.094 1 96 227 ARG A O 1
ATOM 1804 N N . LYS A 1 228 ? -1.702 -49.594 -21.438 1 95.5 228 LYS A N 1
ATOM 1805 C CA . LYS A 1 228 ? -1.592 -50.375 -22.656 1 95.5 228 LYS A CA 1
ATOM 1806 C C . LYS A 1 228 ? -0.188 -50.938 -22.812 1 95.5 228 LYS A C 1
ATOM 1808 O O . LYS A 1 228 ? 0.076 -51.719 -23.75 1 95.5 228 LYS A O 1
ATOM 1813 N N . GLY A 1 229 ? 0.727 -50.562 -22 1 95.62 229 GLY A N 1
ATOM 1814 C CA . GLY A 1 229 ? 2.064 -51.125 -22 1 95.62 229 GLY A CA 1
ATOM 1815 C C . GLY A 1 229 ? 3.037 -50.375 -22.875 1 95.62 229 GLY A C 1
ATOM 1816 O O . GLY A 1 229 ? 4.121 -50.875 -23.188 1 95.62 229 GLY A O 1
ATOM 1817 N N . GLU A 1 230 ? 2.654 -49.156 -23.297 1 96.25 230 GLU A N 1
ATOM 1818 C CA . GLU A 1 230 ? 3.57 -48.344 -24.078 1 96.25 230 GLU A CA 1
ATOM 1819 C C . GLU A 1 230 ? 4.746 -47.844 -23.234 1 96.25 230 GLU A C 1
ATOM 1821 O O . GLU A 1 230 ? 4.594 -47.594 -22.031 1 96.25 230 GLU A O 1
ATOM 1826 N N . LYS A 1 231 ? 5.875 -47.781 -23.875 1 97.69 231 LYS A N 1
ATOM 1827 C CA . LYS A 1 231 ? 7.051 -47.25 -23.172 1 97.69 231 LYS A CA 1
ATOM 1828 C C . LYS A 1 231 ? 6.98 -45.75 -23.031 1 97.69 231 LYS A C 1
ATOM 1830 O O . LYS A 1 231 ? 7.027 -45 -24.016 1 97.69 231 LYS A O 1
ATOM 1835 N N . MET A 1 232 ? 6.906 -45.344 -21.812 1 97.94 232 MET A N 1
ATOM 1836 C CA . MET A 1 232 ? 6.828 -43.938 -21.5 1 97.94 232 MET A CA 1
ATOM 1837 C C . MET A 1 232 ? 8.016 -43.5 -20.641 1 97.94 232 MET A C 1
ATOM 1839 O O . MET A 1 232 ? 8.359 -44.188 -19.656 1 97.94 232 MET A O 1
ATOM 1843 N N . VAL A 1 233 ? 8.664 -42.375 -21 1 98.5 233 VAL A N 1
ATOM 1844 C CA . VAL A 1 233 ? 9.781 -41.844 -20.234 1 98.5 233 VAL A CA 1
ATOM 1845 C C . VAL A 1 233 ? 9.422 -40.469 -19.688 1 98.5 233 VAL A C 1
ATOM 1847 O O . VAL A 1 233 ? 8.953 -39.594 -20.438 1 98.5 233 VAL A O 1
ATOM 1850 N N . ALA A 1 234 ? 9.625 -40.281 -18.406 1 98.56 234 ALA A N 1
ATOM 1851 C CA . ALA A 1 234 ? 9.375 -39 -17.781 1 98.56 234 ALA A CA 1
ATOM 1852 C C . ALA A 1 234 ? 10.648 -38.156 -17.719 1 98.56 234 ALA A C 1
ATOM 1854 O O . ALA A 1 234 ? 11.672 -38.594 -17.203 1 98.56 234 ALA A O 1
ATOM 1855 N N . ILE A 1 235 ? 10.641 -36.969 -18.297 1 98.38 235 ILE A N 1
ATOM 1856 C CA . ILE A 1 235 ? 11.711 -36 -18.094 1 98.38 235 ILE A CA 1
ATOM 1857 C C . ILE A 1 235 ? 11.242 -34.938 -17.125 1 98.38 235 ILE A C 1
ATOM 1859 O O . ILE A 1 235 ? 10.305 -34.188 -17.422 1 98.38 235 ILE A O 1
ATOM 1863 N N . ILE A 1 236 ? 11.922 -34.812 -16 1 97.94 236 ILE A N 1
ATOM 1864 C CA . ILE A 1 236 ? 11.367 -34.094 -14.867 1 97.94 236 ILE A CA 1
ATOM 1865 C C . ILE A 1 236 ? 12.156 -32.812 -14.641 1 97.94 236 ILE A C 1
ATOM 1867 O O . ILE A 1 236 ? 13.383 -32.844 -14.508 1 97.94 236 ILE A O 1
ATOM 1871 N N . ALA A 1 237 ? 11.406 -31.703 -14.508 1 97.06 237 ALA A N 1
ATOM 1872 C CA . ALA A 1 237 ? 11.992 -30.391 -14.312 1 97.06 237 ALA A CA 1
ATOM 1873 C C . ALA A 1 237 ? 12.719 -30.297 -12.969 1 97.06 237 ALA A C 1
ATOM 1875 O O . ALA A 1 237 ? 12.32 -30.938 -12 1 97.06 237 ALA A O 1
ATOM 1876 N N . PRO A 1 238 ? 13.711 -29.469 -12.891 1 95.81 238 PRO A N 1
ATOM 1877 C CA . PRO A 1 238 ? 14.539 -29.375 -11.68 1 95.81 238 PRO A CA 1
ATOM 1878 C C . PRO A 1 238 ? 13.742 -28.922 -10.461 1 95.81 238 PRO A C 1
ATOM 1880 O O . PRO A 1 238 ? 14.109 -29.25 -9.328 1 95.81 238 PRO A O 1
ATOM 1883 N N . SER A 1 239 ? 12.688 -28.25 -10.641 1 94.75 239 SER A N 1
ATOM 1884 C CA . SER A 1 239 ? 11.914 -27.703 -9.523 1 94.75 239 SER A CA 1
ATOM 1885 C C . SER A 1 239 ? 11.258 -28.828 -8.711 1 94.75 239 SER A C 1
ATOM 1887 O O . SER A 1 239 ? 10.75 -28.578 -7.617 1 94.75 239 SER A O 1
ATOM 1889 N N . ILE A 1 240 ? 11.312 -30.016 -9.156 1 94.81 240 ILE A N 1
ATOM 1890 C CA . ILE A 1 240 ? 10.781 -31.172 -8.445 1 94.81 240 ILE A CA 1
ATOM 1891 C C . ILE A 1 240 ? 11.414 -31.266 -7.059 1 94.81 240 ILE A C 1
ATOM 1893 O O . ILE A 1 240 ? 10.797 -31.781 -6.117 1 94.81 240 ILE A O 1
ATOM 1897 N N . LEU A 1 241 ? 12.609 -30.719 -6.93 1 93.31 241 LEU A N 1
ATOM 1898 C CA . LEU A 1 241 ? 13.391 -30.828 -5.699 1 93.31 241 LEU A CA 1
ATOM 1899 C C . LEU A 1 241 ? 12.703 -30.078 -4.562 1 93.31 241 LEU A C 1
ATOM 1901 O O . LEU A 1 241 ? 13.023 -30.297 -3.391 1 93.31 241 LEU A O 1
ATOM 1905 N N . GLY A 1 242 ? 11.805 -29.234 -4.879 1 92.06 242 GLY A N 1
ATOM 1906 C CA . GLY A 1 242 ? 11.117 -28.469 -3.852 1 92.06 242 GLY A CA 1
ATOM 1907 C C . GLY A 1 242 ? 9.625 -28.75 -3.787 1 92.06 242 GLY A C 1
ATOM 1908 O O . GLY A 1 242 ? 8.852 -27.938 -3.283 1 92.06 242 GLY A O 1
ATOM 1909 N N . GLN A 1 243 ? 9.133 -29.875 -4.312 1 91.56 243 GLN A N 1
ATOM 1910 C CA . GLN A 1 243 ? 7.699 -30.078 -4.484 1 91.56 243 GLN A CA 1
ATOM 1911 C C . GLN A 1 243 ? 7.164 -31.109 -3.49 1 91.56 243 GLN A C 1
ATOM 1913 O O . GLN A 1 243 ? 6.074 -30.922 -2.939 1 91.56 243 GLN A O 1
ATOM 1918 N N . PHE A 1 244 ? 7.902 -32.156 -3.246 1 91.81 244 PHE A N 1
ATOM 1919 C CA . PHE A 1 244 ? 7.406 -33.25 -2.42 1 91.81 244 PHE A CA 1
ATOM 1920 C C . PHE A 1 244 ? 8.281 -33.406 -1.183 1 91.81 244 PHE A C 1
ATOM 1922 O O . PHE A 1 244 ? 9.5 -33.281 -1.254 1 91.81 244 PHE A O 1
ATOM 1929 N N . LYS A 1 245 ? 7.637 -33.75 -0.074 1 87.69 245 LYS A N 1
ATOM 1930 C CA . LYS A 1 245 ? 8.328 -33.844 1.211 1 87.69 245 LYS A CA 1
ATOM 1931 C C . LYS A 1 245 ? 8.945 -35.219 1.421 1 87.69 245 LYS A C 1
ATOM 1933 O O . LYS A 1 245 ? 8.594 -35.906 2.367 1 87.69 245 LYS A O 1
ATOM 1938 N N . THR A 1 246 ? 9.758 -35.656 0.63 1 90 246 THR A N 1
ATOM 1939 C CA . THR A 1 246 ? 10.523 -36.906 0.741 1 90 246 THR A CA 1
ATOM 1940 C C . THR A 1 246 ? 11.805 -36.812 -0.082 1 90 246 THR A C 1
ATOM 1942 O O . THR A 1 246 ? 12.109 -35.781 -0.668 1 90 246 THR A O 1
ATOM 1945 N N . SER A 1 247 ? 12.594 -37.875 0.003 1 91.69 247 SER A N 1
ATOM 1946 C CA . SER A 1 247 ? 13.82 -37.875 -0.785 1 91.69 247 SER A CA 1
ATOM 1947 C C . SER A 1 247 ? 13.516 -37.906 -2.279 1 91.69 247 SER A C 1
ATOM 1949 O O . SER A 1 247 ? 12.508 -38.469 -2.705 1 91.69 247 SER A O 1
ATOM 1951 N N . ILE A 1 248 ? 14.398 -37.312 -3.041 1 93.19 248 ILE A N 1
ATOM 1952 C CA . ILE A 1 248 ? 14.188 -37.219 -4.48 1 93.19 248 ILE A CA 1
ATOM 1953 C C . ILE A 1 248 ? 14.18 -38.594 -5.117 1 93.19 248 ILE A C 1
ATOM 1955 O O . ILE A 1 248 ? 13.453 -38.844 -6.082 1 93.19 248 ILE A O 1
ATOM 1959 N N . GLU A 1 249 ? 14.945 -39.5 -4.602 1 94.69 249 GLU A N 1
ATOM 1960 C CA . GLU A 1 249 ? 14.992 -40.875 -5.117 1 94.69 249 GLU A CA 1
ATOM 1961 C C . GLU A 1 249 ? 13.656 -41.562 -4.945 1 94.69 249 GLU A C 1
ATOM 1963 O O . GLU A 1 249 ? 13.242 -42.344 -5.805 1 94.69 249 GLU A O 1
ATOM 1968 N N . GLN A 1 250 ? 13.031 -41.281 -3.834 1 95.12 250 GLN A N 1
ATOM 1969 C CA . GLN A 1 250 ? 11.703 -41.844 -3.6 1 95.12 250 GLN A CA 1
ATOM 1970 C C . GLN A 1 250 ? 10.672 -41.25 -4.551 1 95.12 250 GLN A C 1
ATOM 1972 O O . GLN A 1 250 ? 9.758 -41.938 -4.996 1 95.12 250 GLN A O 1
ATOM 1977 N N . VAL A 1 251 ? 10.828 -40.031 -4.828 1 96.19 251 VAL A N 1
ATOM 1978 C CA . VAL A 1 251 ? 9.93 -39.375 -5.77 1 96.19 251 VAL A CA 1
ATOM 1979 C C . VAL A 1 251 ? 10.078 -40 -7.152 1 96.19 251 VAL A C 1
ATOM 1981 O O . VAL A 1 251 ? 9.086 -40.312 -7.816 1 96.19 251 VAL A O 1
ATOM 1984 N N . TYR A 1 252 ? 11.328 -40.219 -7.586 1 96.62 252 TYR A N 1
ATOM 1985 C CA . TYR A 1 252 ? 11.562 -40.875 -8.875 1 96.62 252 TYR A CA 1
ATOM 1986 C C . TYR A 1 252 ? 11.039 -42.312 -8.867 1 96.62 252 TYR A C 1
ATOM 1988 O O . TYR A 1 252 ? 10.547 -42.781 -9.891 1 96.62 252 TYR A O 1
ATOM 1996 N N . GLY A 1 253 ? 11.148 -42.938 -7.688 1 96.88 253 GLY A N 1
ATOM 1997 C CA . GLY A 1 253 ? 10.57 -44.25 -7.543 1 96.88 253 GLY A CA 1
ATOM 1998 C C . GLY A 1 253 ? 9.07 -44.281 -7.754 1 96.88 253 GLY A C 1
ATOM 1999 O O . GLY A 1 253 ? 8.523 -45.25 -8.297 1 96.88 253 GLY A O 1
ATOM 2000 N N . ALA A 1 254 ? 8.438 -43.25 -7.328 1 97.5 254 ALA A N 1
ATOM 2001 C CA . ALA A 1 254 ? 6.992 -43.156 -7.496 1 97.5 254 ALA A CA 1
ATOM 2002 C C . ALA A 1 254 ? 6.613 -43.094 -8.969 1 97.5 254 ALA A C 1
ATOM 2004 O O . ALA A 1 254 ? 5.59 -43.625 -9.375 1 97.5 254 ALA A O 1
ATOM 2005 N N . PHE A 1 255 ? 7.441 -42.438 -9.797 1 98 255 PHE A N 1
ATOM 2006 C CA . PHE A 1 255 ? 7.188 -42.375 -11.234 1 98 255 PHE A CA 1
ATOM 2007 C C . PHE A 1 255 ? 7.297 -43.781 -11.852 1 98 255 PHE A C 1
ATOM 2009 O O . PHE A 1 255 ? 6.504 -44.125 -12.727 1 98 255 PHE A O 1
ATOM 2016 N N . LYS A 1 256 ? 8.234 -44.531 -11.367 1 97.44 256 LYS A N 1
ATOM 2017 C CA . LYS A 1 256 ? 8.352 -45.906 -11.82 1 97.44 256 LYS A CA 1
ATOM 2018 C C . LYS A 1 256 ? 7.125 -46.719 -11.43 1 97.44 256 LYS A C 1
ATOM 2020 O O . LYS A 1 256 ? 6.637 -47.531 -12.219 1 97.44 256 LYS A O 1
ATOM 2025 N N . GLU A 1 257 ? 6.684 -46.469 -10.234 1 97.25 257 GLU A N 1
ATOM 2026 C CA . GLU A 1 257 ? 5.516 -47.188 -9.742 1 97.25 257 GLU A CA 1
ATOM 2027 C C . GLU A 1 257 ? 4.262 -46.812 -10.531 1 97.25 257 GLU A C 1
ATOM 2029 O O . GLU A 1 257 ? 3.363 -47.625 -10.703 1 97.25 257 GLU A O 1
ATOM 2034 N N . ILE A 1 258 ? 4.164 -45.594 -10.984 1 97.81 258 ILE A N 1
ATOM 2035 C CA . ILE A 1 258 ? 3.059 -45.188 -11.836 1 97.81 258 ILE A CA 1
ATOM 2036 C C . ILE A 1 258 ? 3.059 -46 -13.125 1 97.81 258 ILE A C 1
ATOM 2038 O O . ILE A 1 258 ? 1.995 -46.312 -13.672 1 97.81 258 ILE A O 1
ATOM 2042 N N . GLY A 1 259 ? 4.254 -46.25 -13.68 1 97.69 259 GLY A N 1
ATOM 2043 C CA . GLY A 1 259 ? 4.359 -47.094 -14.867 1 97.69 259 GLY A CA 1
ATOM 2044 C C . GLY A 1 259 ? 5.355 -46.562 -15.883 1 97.69 259 GLY A C 1
ATOM 2045 O O . GLY A 1 259 ? 5.508 -47.125 -16.969 1 97.69 259 GLY A O 1
ATOM 2046 N N . PHE A 1 260 ? 6.086 -45.562 -15.516 1 98.12 260 PHE A N 1
ATOM 2047 C CA . PHE A 1 260 ? 7.078 -45.031 -16.438 1 98.12 260 PHE A CA 1
ATOM 2048 C C . PHE A 1 260 ? 8.258 -45.969 -16.562 1 98.12 260 PHE A C 1
ATOM 2050 O O . PHE A 1 260 ? 8.727 -46.531 -15.578 1 98.12 260 PHE A O 1
ATOM 2057 N N . THR A 1 261 ? 8.734 -46 -17.75 1 97.12 261 THR A N 1
ATOM 2058 C CA . THR A 1 261 ? 9.852 -46.906 -18.047 1 97.12 261 THR A CA 1
ATOM 2059 C C . THR A 1 261 ? 11.156 -46.344 -17.484 1 97.12 261 THR A C 1
ATOM 2061 O O . THR A 1 261 ? 12.031 -47.094 -17.047 1 97.12 261 THR A O 1
ATOM 2064 N N . ASP A 1 262 ? 11.305 -45.094 -17.578 1 97.19 262 ASP A N 1
ATOM 2065 C CA . ASP A 1 262 ? 12.516 -44.406 -17.141 1 97.19 262 ASP A CA 1
ATOM 2066 C C . ASP A 1 262 ? 12.219 -42.969 -16.719 1 97.19 262 ASP A C 1
ATOM 2068 O O . ASP A 1 262 ? 11.133 -42.469 -16.984 1 97.19 262 ASP A O 1
ATOM 2072 N N . VAL A 1 263 ? 13.164 -42.531 -15.914 1 97.75 263 VAL A N 1
ATOM 2073 C CA . VAL A 1 263 ? 13.102 -41.156 -15.445 1 97.75 263 VAL A CA 1
ATOM 2074 C C . VAL A 1 263 ? 14.422 -40.438 -15.734 1 97.75 263 VAL A C 1
ATOM 2076 O O . VAL A 1 263 ? 15.492 -40.938 -15.375 1 97.75 263 VAL A O 1
ATOM 2079 N N . ILE A 1 264 ? 14.336 -39.281 -16.406 1 97.69 264 ILE A N 1
ATOM 2080 C CA . ILE A 1 264 ? 15.516 -38.5 -16.734 1 97.69 264 ILE A CA 1
ATOM 2081 C C . ILE A 1 264 ? 15.344 -37.094 -16.203 1 97.69 264 ILE A C 1
ATOM 2083 O O . ILE A 1 264 ? 14.273 -36.5 -16.328 1 97.69 264 ILE A O 1
ATOM 2087 N N . GLU A 1 265 ? 16.406 -36.562 -15.617 1 97 265 GLU A N 1
ATOM 2088 C CA . GLU A 1 265 ? 16.344 -35.219 -15.062 1 97 265 GLU A CA 1
ATOM 2089 C C . GLU A 1 265 ? 16.562 -34.156 -16.141 1 97 265 GLU A C 1
ATOM 2091 O O . GLU A 1 265 ? 17.531 -34.25 -16.906 1 97 265 GLU A O 1
ATOM 2096 N N . VAL A 1 266 ? 15.734 -33.188 -16.109 1 97.44 266 VAL A N 1
ATOM 2097 C CA . VAL A 1 266 ? 15.867 -32.094 -17.062 1 97.44 266 VAL A CA 1
ATOM 2098 C C . VAL A 1 266 ? 17.094 -31.266 -16.734 1 97.44 266 VAL A C 1
ATOM 2100 O O . VAL A 1 266 ? 17.609 -30.531 -17.578 1 97.44 266 VAL A O 1
ATOM 2103 N N . ALA A 1 267 ? 17.625 -31.422 -15.539 1 96.06 267 ALA A N 1
ATOM 2104 C CA . ALA A 1 267 ? 18.875 -30.766 -15.164 1 96.06 267 ALA A CA 1
ATOM 2105 C C . ALA A 1 267 ? 20 -31.156 -16.109 1 96.06 267 ALA A C 1
ATOM 2107 O O . ALA A 1 267 ? 20.906 -30.359 -16.359 1 96.06 267 ALA A O 1
ATOM 2108 N N . GLU A 1 268 ? 19.922 -32.375 -16.625 1 96.12 268 GLU A N 1
ATOM 2109 C CA . GLU A 1 268 ? 20.906 -32.812 -17.625 1 96.12 268 GLU A CA 1
ATOM 2110 C C . GLU A 1 268 ? 20.844 -31.922 -18.875 1 96.12 268 GLU A C 1
ATOM 2112 O O . GLU A 1 268 ? 21.875 -31.516 -19.391 1 96.12 268 GLU A O 1
ATOM 2117 N N . GLY A 1 269 ? 19.672 -31.688 -19.328 1 96.94 269 GLY A N 1
ATOM 2118 C CA . GLY A 1 269 ? 19.484 -30.781 -20.453 1 96.94 269 GLY A CA 1
ATOM 2119 C C . GLY A 1 269 ? 19.844 -29.344 -20.125 1 96.94 269 GLY A C 1
ATOM 2120 O O . GLY A 1 269 ? 20.297 -28.594 -21 1 96.94 269 GLY A O 1
ATOM 2121 N N . ALA A 1 270 ? 19.688 -29.016 -18.875 1 96.88 270 ALA A N 1
ATOM 2122 C CA . ALA A 1 270 ? 20.016 -27.656 -18.438 1 96.88 270 ALA A CA 1
ATOM 2123 C C . ALA A 1 270 ? 21.516 -27.391 -18.594 1 96.88 270 ALA A C 1
ATOM 2125 O O . ALA A 1 270 ? 21.922 -26.266 -18.875 1 96.88 270 ALA A O 1
ATOM 2126 N N . MET A 1 271 ? 22.312 -28.359 -18.438 1 96.56 271 MET A N 1
ATOM 2127 C CA . MET A 1 271 ? 23.75 -28.203 -18.641 1 96.56 271 MET A CA 1
ATOM 2128 C C . MET A 1 271 ? 24.047 -27.875 -20.109 1 96.56 271 MET A C 1
ATOM 2130 O O . MET A 1 271 ? 24.875 -27.016 -20.391 1 96.56 271 MET A O 1
ATOM 2134 N N . SER A 1 272 ? 23.328 -28.562 -21.016 1 96.56 272 SER A N 1
ATOM 2135 C CA . SER A 1 272 ? 23.484 -28.25 -22.438 1 96.56 272 SER A CA 1
ATOM 2136 C C . SER A 1 272 ? 23.016 -26.844 -22.75 1 96.56 272 SER A C 1
ATOM 2138 O O . SER A 1 272 ? 23.688 -26.109 -23.484 1 96.56 272 SER A O 1
ATOM 2140 N N . THR A 1 273 ? 21.953 -26.469 -22.203 1 96.94 273 THR A N 1
ATOM 2141 C CA . THR A 1 273 ? 21.438 -25.109 -22.391 1 96.94 273 THR A CA 1
ATOM 2142 C C . THR A 1 273 ? 22.438 -24.078 -21.891 1 96.94 273 THR A C 1
ATOM 2144 O O . THR A 1 273 ? 22.703 -23.078 -22.578 1 96.94 273 THR A O 1
ATOM 2147 N N . THR A 1 274 ? 23 -24.328 -20.688 1 96.94 274 THR A N 1
ATOM 2148 C CA . THR A 1 274 ? 23.953 -23.406 -20.094 1 96.94 274 THR A CA 1
ATOM 2149 C C . THR A 1 274 ? 25.156 -23.203 -21 1 96.94 274 THR A C 1
ATOM 2151 O O . THR A 1 274 ? 25.547 -22.062 -21.281 1 96.94 274 THR A O 1
ATOM 2154 N N . SER A 1 275 ? 25.719 -24.266 -21.453 1 96.62 275 SER A N 1
ATOM 2155 C CA . SER A 1 275 ? 26.906 -24.188 -22.297 1 96.62 275 SER A CA 1
ATOM 2156 C C . SER A 1 275 ? 26.594 -23.484 -23.609 1 96.62 275 SER A C 1
ATOM 2158 O O . SER A 1 275 ? 27.344 -22.578 -24.031 1 96.62 275 SER A O 1
ATOM 2160 N N . ASN A 1 276 ? 25.531 -23.859 -24.266 1 97.12 276 ASN A N 1
ATOM 2161 C CA . ASN A 1 276 ? 25.172 -23.266 -25.547 1 97.12 276 ASN A CA 1
ATOM 2162 C C . ASN A 1 276 ? 24.812 -21.781 -25.391 1 97.12 276 ASN A C 1
ATOM 2164 O O . ASN A 1 276 ? 25.219 -20.969 -26.234 1 97.12 276 ASN A O 1
ATOM 2168 N N . GLU A 1 277 ? 24.078 -21.453 -24.359 1 96.31 277 GLU A N 1
ATOM 2169 C CA . GLU A 1 277 ? 23.688 -20.078 -24.125 1 96.31 277 GLU A CA 1
ATOM 2170 C C . GLU A 1 277 ? 24.891 -19.203 -23.797 1 96.31 277 GLU A C 1
ATOM 2172 O O . GLU A 1 277 ? 24.953 -18.031 -24.188 1 96.31 277 GLU A O 1
ATOM 2177 N N . ALA A 1 278 ? 25.828 -19.75 -23 1 96.5 278 ALA A N 1
ATOM 2178 C CA . ALA A 1 278 ? 27.047 -19.031 -22.656 1 96.5 278 ALA A CA 1
ATOM 2179 C C . ALA A 1 278 ? 27.844 -18.688 -23.922 1 96.5 278 ALA A C 1
ATOM 2181 O O . ALA A 1 278 ? 28.297 -17.547 -24.094 1 96.5 278 ALA A O 1
ATOM 2182 N N . HIS A 1 279 ? 27.953 -19.641 -24.781 1 96.81 279 HIS A N 1
ATOM 2183 C CA . HIS A 1 279 ? 28.688 -19.438 -26.031 1 96.81 279 HIS A CA 1
ATOM 2184 C C . HIS A 1 279 ? 27.969 -18.453 -26.938 1 96.81 279 HIS A C 1
ATOM 2186 O O . HIS A 1 279 ? 28.609 -17.594 -27.562 1 96.81 279 HIS A O 1
ATOM 2192 N N . GLU A 1 280 ? 26.719 -18.609 -26.984 1 97.38 280 GLU A N 1
ATOM 2193 C CA . GLU A 1 280 ? 25.922 -17.703 -27.812 1 97.38 280 GLU A CA 1
ATOM 2194 C C . GLU A 1 280 ? 26.031 -16.266 -27.312 1 97.38 280 GLU A C 1
ATOM 2196 O O . GLU A 1 280 ? 26.141 -15.336 -28.109 1 97.38 280 GLU A O 1
ATOM 2201 N N . LEU A 1 281 ? 25.953 -16.078 -26.016 1 96.88 281 LEU A N 1
ATOM 2202 C CA . LEU A 1 281 ? 26.062 -14.766 -25.391 1 96.88 281 LEU A CA 1
ATOM 2203 C C . LEU A 1 281 ? 27.375 -14.094 -25.766 1 96.88 281 LEU A C 1
ATOM 2205 O O . LEU A 1 281 ? 27.391 -12.938 -26.203 1 96.88 281 LEU A O 1
ATOM 2209 N N . LEU A 1 282 ? 28.469 -14.828 -25.656 1 96.44 282 LEU A N 1
ATOM 2210 C CA . LEU A 1 282 ? 29.781 -14.281 -25.984 1 96.44 282 LEU A CA 1
ATOM 2211 C C . LEU A 1 282 ? 29.859 -13.906 -27.469 1 96.44 282 LEU A C 1
ATOM 2213 O O . LEU A 1 282 ? 30.375 -12.852 -27.812 1 96.44 282 LEU A O 1
ATOM 2217 N N . GLU A 1 283 ? 29.344 -14.75 -28.25 1 96.81 283 GLU A N 1
ATOM 2218 C CA . GLU A 1 283 ? 29.375 -14.508 -29.688 1 96.81 283 GLU A CA 1
ATOM 2219 C C . GLU A 1 283 ? 28.578 -13.25 -30.047 1 96.81 283 GLU A C 1
ATOM 2221 O O . GLU A 1 283 ? 29.047 -12.422 -30.828 1 96.81 283 GLU A O 1
ATOM 2226 N N . LYS A 1 284 ? 27.453 -13.109 -29.5 1 96.25 284 LYS A N 1
ATOM 2227 C CA . LYS A 1 284 ? 26.594 -11.961 -29.797 1 96.25 284 LYS A CA 1
ATOM 2228 C C . LYS A 1 284 ? 27.219 -10.664 -29.297 1 96.25 284 LYS A C 1
ATOM 2230 O O . LYS A 1 284 ? 27.156 -9.641 -29.984 1 96.25 284 LYS A O 1
ATOM 2235 N N . LEU A 1 285 ? 27.781 -10.734 -28.141 1 95.31 285 LEU A N 1
ATOM 2236 C CA . LEU A 1 285 ? 28.438 -9.555 -27.594 1 95.31 285 LEU A CA 1
ATOM 2237 C C . LEU A 1 285 ? 29.625 -9.148 -28.438 1 95.31 285 LEU A C 1
ATOM 2239 O O . LEU A 1 285 ? 29.859 -7.961 -28.672 1 95.31 285 LEU A O 1
ATOM 2243 N N . GLU A 1 286 ? 30.328 -10.086 -28.875 1 94.88 286 GLU A N 1
ATOM 2244 C CA . GLU A 1 286 ? 31.484 -9.836 -29.734 1 94.88 286 GLU A CA 1
ATOM 2245 C C . GLU A 1 286 ? 31.062 -9.211 -31.062 1 94.88 286 GLU A C 1
ATOM 2247 O O . GLU A 1 286 ? 31.781 -8.391 -31.625 1 94.88 286 GLU A O 1
ATOM 2252 N N . LYS A 1 287 ? 29.953 -9.617 -31.531 1 95.56 287 LYS A N 1
ATOM 2253 C CA . LYS A 1 287 ? 29.422 -9.109 -32.812 1 95.56 287 LYS A CA 1
ATOM 2254 C C . LYS A 1 287 ? 28.781 -7.734 -32.625 1 95.56 287 LYS A C 1
ATOM 2256 O O . LYS A 1 287 ? 28.297 -7.137 -33.562 1 95.56 287 LYS A O 1
ATOM 2261 N N . GLY A 1 288 ? 28.656 -7.273 -31.391 1 94.31 288 GLY A N 1
ATOM 2262 C CA . GLY A 1 288 ? 28.234 -5.906 -31.141 1 94.31 288 GLY A CA 1
ATOM 2263 C C . GLY A 1 288 ? 26.828 -5.809 -30.594 1 94.31 288 GLY A C 1
ATOM 2264 O O . GLY A 1 288 ? 26.297 -4.707 -30.422 1 94.31 288 GLY A O 1
ATOM 2265 N N . GLN A 1 289 ? 26.219 -6.934 -30.391 1 95.25 289 GLN A N 1
ATOM 2266 C CA . GLN A 1 289 ? 24.891 -6.887 -29.797 1 95.25 289 GLN A CA 1
ATOM 2267 C C . GLN A 1 289 ? 24.938 -6.398 -28.344 1 95.25 289 GLN A C 1
ATOM 2269 O O . GLN A 1 289 ? 25.844 -6.777 -27.594 1 95.25 289 GL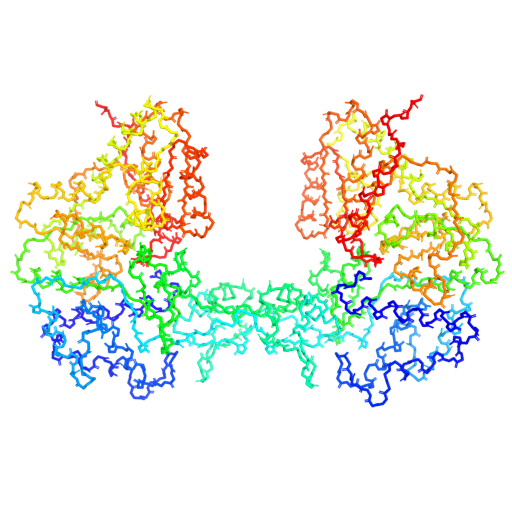N A O 1
ATOM 2274 N N . SER A 1 290 ? 23.984 -5.59 -28 1 96.06 290 SER A N 1
ATOM 2275 C CA . SER A 1 290 ? 24.031 -4.891 -26.719 1 96.06 290 SER A CA 1
ATOM 2276 C C . SER A 1 290 ? 23.656 -5.824 -25.562 1 96.06 290 SER A C 1
ATOM 2278 O O . SER A 1 290 ? 24.188 -5.691 -24.453 1 96.06 290 SER A O 1
ATOM 2280 N N . PHE A 1 291 ? 22.703 -6.68 -25.844 1 97.5 291 PHE A N 1
ATOM 2281 C CA . PHE A 1 291 ? 22.281 -7.59 -24.781 1 97.5 291 PHE A CA 1
ATOM 2282 C C . PHE A 1 291 ? 21.625 -8.836 -25.359 1 97.5 291 PHE A C 1
ATOM 2284 O O . PHE A 1 291 ? 21.328 -8.883 -26.562 1 97.5 291 PHE A O 1
ATOM 2291 N N . MET A 1 292 ? 21.453 -9.867 -24.547 1 97.94 292 MET A N 1
ATOM 2292 C CA . MET A 1 292 ? 20.75 -11.094 -24.875 1 97.94 292 MET A CA 1
ATOM 2293 C C . MET A 1 292 ? 19.828 -11.516 -23.719 1 97.94 292 MET A C 1
ATOM 2295 O O . MET A 1 292 ? 20.188 -11.344 -22.547 1 97.94 292 MET A O 1
ATOM 2299 N N . THR A 1 293 ? 18.625 -11.953 -24.078 1 97.75 293 THR A N 1
ATOM 2300 C CA . THR A 1 293 ? 17.719 -12.477 -23.078 1 97.75 293 THR A CA 1
ATOM 2301 C C . THR A 1 293 ? 17.641 -14 -23.141 1 97.75 293 THR A C 1
ATOM 2303 O O . THR A 1 293 ? 17.969 -14.594 -24.172 1 97.75 293 THR A O 1
ATOM 2306 N N . THR A 1 294 ? 17.281 -14.586 -22.031 1 94.88 294 THR A N 1
ATOM 2307 C CA . THR A 1 294 ? 17.219 -16.047 -21.953 1 94.88 294 THR A CA 1
ATOM 2308 C C . THR A 1 294 ? 16.031 -16.578 -22.766 1 94.88 294 THR A C 1
ATOM 2310 O O . THR A 1 294 ? 15.125 -15.82 -23.109 1 94.88 294 THR A O 1
ATOM 2313 N N . SER A 1 295 ? 16.031 -17.891 -22.969 1 86.19 295 SER A N 1
ATOM 2314 C CA . SER A 1 295 ? 15.031 -18.484 -23.844 1 86.19 295 SER A CA 1
ATOM 2315 C C . SER A 1 295 ? 14.234 -19.578 -23.125 1 86.19 295 SER A C 1
ATOM 2317 O O . SER A 1 295 ? 13.297 -20.141 -23.688 1 86.19 295 SER A O 1
ATOM 2319 N N . CYS A 1 296 ? 14.469 -19.844 -21.922 1 91.25 296 CYS A N 1
ATOM 2320 C CA . CYS A 1 296 ? 13.984 -21.078 -21.312 1 91.25 296 CYS A CA 1
ATOM 2321 C C . CYS A 1 296 ? 12.531 -20.938 -20.875 1 91.25 296 CYS A C 1
ATOM 2323 O O . CYS A 1 296 ? 11.828 -21.938 -20.719 1 91.25 296 CYS A O 1
ATOM 2325 N N . CYS A 1 297 ? 12.023 -19.812 -20.641 1 95.25 297 CYS A N 1
ATOM 2326 C CA . CYS A 1 297 ? 10.648 -19.625 -20.188 1 95.25 297 CYS A CA 1
ATOM 2327 C C . CYS A 1 297 ? 9.703 -19.5 -21.391 1 95.25 297 CYS A C 1
ATOM 2329 O O . CYS A 1 297 ? 9.719 -18.5 -22.109 1 95.25 297 CYS A O 1
ATOM 2331 N N . PRO A 1 298 ? 8.844 -20.484 -21.547 1 96.94 298 PRO A N 1
ATOM 2332 C CA . PRO A 1 298 ? 7.957 -20.438 -22.719 1 96.94 298 PRO A CA 1
ATOM 2333 C C . PRO A 1 298 ? 6.977 -19.266 -22.672 1 96.94 298 PRO A C 1
ATOM 2335 O O . PRO A 1 298 ? 6.57 -18.75 -23.719 1 96.94 298 PRO A O 1
ATOM 2338 N N . SER A 1 299 ? 6.566 -18.891 -21.531 1 97.38 299 SER A N 1
ATOM 2339 C CA . SER A 1 299 ? 5.676 -17.734 -21.406 1 97.38 299 SER A CA 1
ATOM 2340 C C . SER A 1 299 ? 6.34 -16.469 -21.938 1 97.38 299 SER A C 1
ATOM 2342 O O . SER A 1 299 ? 5.688 -15.648 -22.578 1 97.38 299 SER A O 1
ATOM 2344 N N . TYR A 1 300 ? 7.59 -16.375 -21.625 1 97.44 300 TYR A N 1
ATOM 2345 C CA . TYR A 1 300 ? 8.336 -15.227 -22.141 1 97.44 300 TYR A CA 1
ATOM 2346 C C . TYR A 1 300 ? 8.445 -15.289 -23.656 1 97.44 300 TYR A C 1
ATOM 2348 O O . TYR A 1 300 ? 8.273 -14.281 -24.344 1 97.44 300 TYR A O 1
ATOM 2356 N N . ILE A 1 301 ? 8.711 -16.422 -24.141 1 97.56 301 ILE A N 1
ATOM 2357 C CA . ILE A 1 301 ? 8.82 -16.594 -25.578 1 97.56 301 ILE A CA 1
ATOM 2358 C C . ILE A 1 301 ? 7.5 -16.203 -26.25 1 97.56 301 ILE A C 1
ATOM 2360 O O . ILE A 1 301 ? 7.5 -15.5 -27.266 1 97.56 301 ILE A O 1
ATOM 2364 N N . GLU A 1 302 ? 6.391 -16.641 -25.672 1 97.31 302 GLU A N 1
ATOM 2365 C CA . GLU A 1 302 ? 5.086 -16.266 -26.203 1 97.31 302 GLU A CA 1
ATOM 2366 C C . GLU A 1 302 ? 4.875 -14.758 -26.109 1 97.31 302 GLU A C 1
ATOM 2368 O O . GLU A 1 302 ? 4.273 -14.156 -27.016 1 97.31 302 GLU A O 1
ATOM 2373 N N . LEU A 1 303 ? 5.328 -14.172 -25.016 1 98.06 303 LEU A N 1
ATOM 2374 C CA . LEU A 1 303 ? 5.23 -12.719 -24.859 1 98.06 303 LEU A CA 1
ATOM 2375 C C . LEU A 1 303 ? 5.957 -12 -26 1 98.06 303 LEU A C 1
ATOM 2377 O O . LEU A 1 303 ? 5.43 -11.047 -26.562 1 98.06 303 LEU A O 1
ATOM 2381 N N . VAL A 1 304 ? 7.152 -12.477 -26.328 1 97.94 304 VAL A N 1
ATOM 2382 C CA . VAL A 1 304 ? 7.961 -11.867 -27.391 1 97.94 304 VAL A CA 1
ATOM 2383 C C . VAL A 1 304 ? 7.27 -12.047 -28.734 1 97.94 304 VAL A C 1
ATOM 2385 O O . VAL A 1 304 ? 7.145 -11.086 -29.5 1 97.94 304 VAL A O 1
ATOM 2388 N N . GLU A 1 305 ? 6.762 -13.227 -28.984 1 97.12 305 GLU A N 1
ATOM 2389 C CA . GLU A 1 305 ? 6.16 -13.539 -30.266 1 97.12 305 GLU A CA 1
ATOM 2390 C C . GLU A 1 305 ? 4.871 -12.742 -30.484 1 97.12 305 GLU A C 1
ATOM 2392 O O . GLU A 1 305 ? 4.621 -12.242 -31.578 1 97.12 305 GLU A O 1
ATOM 2397 N N . LYS A 1 306 ? 4.086 -12.562 -29.484 1 97.56 306 LYS A N 1
ATOM 2398 C CA . LYS A 1 306 ? 2.738 -12.031 -29.641 1 97.56 306 LYS A CA 1
ATOM 2399 C C . LYS A 1 306 ? 2.691 -10.539 -29.328 1 97.56 306 LYS A C 1
ATOM 2401 O O . LYS A 1 306 ? 1.895 -9.797 -29.906 1 97.56 306 LYS A O 1
ATOM 2406 N N . HIS A 1 307 ? 3.553 -10.078 -28.391 1 97.88 307 HIS A N 1
ATOM 2407 C CA . HIS A 1 307 ? 3.328 -8.734 -27.859 1 97.88 307 HIS A CA 1
ATOM 2408 C C . HIS A 1 307 ? 4.551 -7.848 -28.062 1 97.88 307 HIS A C 1
ATOM 2410 O O . HIS A 1 307 ? 4.426 -6.625 -28.141 1 97.88 307 HIS A O 1
ATOM 2416 N N . ILE A 1 308 ? 5.762 -8.461 -28.109 1 97.88 308 ILE A N 1
ATOM 2417 C CA . ILE A 1 308 ? 6.973 -7.656 -28.25 1 97.88 308 ILE A CA 1
ATOM 2418 C C . ILE A 1 308 ? 7.859 -8.242 -29.344 1 97.88 308 ILE A C 1
ATOM 2420 O O . ILE A 1 308 ? 9.008 -8.609 -29.094 1 97.88 308 ILE A O 1
ATOM 2424 N N . PRO A 1 309 ? 7.418 -8.25 -30.5 1 97.44 309 PRO A N 1
ATOM 2425 C CA . PRO A 1 309 ? 8.188 -8.867 -31.578 1 97.44 309 PRO A CA 1
ATOM 2426 C C . PRO A 1 309 ? 9.562 -8.227 -31.766 1 97.44 309 PRO A C 1
ATOM 2428 O O . PRO A 1 309 ? 10.5 -8.891 -32.219 1 97.44 309 PRO A O 1
ATOM 2431 N N . GLY A 1 310 ? 9.688 -6.988 -31.391 1 97 310 GLY A N 1
ATOM 2432 C CA . GLY A 1 310 ? 10.969 -6.309 -31.484 1 97 310 GLY A CA 1
ATOM 2433 C C . GLY A 1 310 ? 12.047 -6.941 -30.609 1 97 310 GLY A C 1
ATOM 2434 O O . GLY A 1 310 ? 13.234 -6.695 -30.812 1 97 310 GLY A O 1
ATOM 2435 N N . MET A 1 311 ? 11.672 -7.746 -29.766 1 97.44 311 MET A N 1
ATOM 2436 C CA . MET A 1 311 ? 12.602 -8.383 -28.844 1 97.44 311 MET A CA 1
ATOM 2437 C C . MET A 1 311 ? 13.188 -9.656 -29.438 1 97.44 311 MET A C 1
ATOM 2439 O O . MET A 1 311 ? 14.148 -10.211 -28.906 1 97.44 311 MET A O 1
ATOM 2443 N N . LYS A 1 312 ? 12.789 -10.211 -30.547 1 97.06 312 LYS A N 1
ATOM 2444 C CA . LYS A 1 312 ? 13.133 -11.508 -31.109 1 97.06 312 LYS A CA 1
ATOM 2445 C C . LYS A 1 312 ? 14.641 -11.633 -31.328 1 97.06 312 LYS A C 1
ATOM 2447 O O . LYS A 1 312 ? 15.242 -12.641 -30.969 1 97.06 312 LYS A O 1
ATOM 2452 N N . PRO A 1 313 ? 15.266 -10.57 -31.828 1 96.5 313 PRO A N 1
ATOM 2453 C CA . PRO A 1 313 ? 16.703 -10.68 -32.094 1 96.5 313 PRO A CA 1
ATOM 2454 C C . PRO A 1 313 ? 17.516 -10.82 -30.797 1 96.5 313 PRO A C 1
ATOM 2456 O O . PRO A 1 313 ? 18.656 -11.281 -30.828 1 96.5 313 PRO A O 1
ATOM 2459 N N . TYR A 1 314 ? 16.938 -10.445 -29.766 1 97.62 314 TYR A N 1
ATOM 2460 C CA . TYR A 1 314 ? 17.688 -10.406 -28.516 1 97.62 314 TYR A CA 1
ATOM 2461 C C . TYR A 1 314 ? 17.406 -11.648 -27.672 1 97.62 314 TYR A C 1
ATOM 2463 O O . TYR A 1 314 ? 17.969 -11.805 -26.594 1 97.62 314 TYR A O 1
ATOM 2471 N N . VAL A 1 315 ? 16.562 -12.516 -28.156 1 97.88 315 VAL A N 1
ATOM 2472 C CA . VAL A 1 315 ? 16.266 -13.758 -27.453 1 97.88 315 VAL A CA 1
ATOM 2473 C C . VAL A 1 315 ? 17.266 -14.836 -27.875 1 97.88 315 VAL A C 1
ATOM 2475 O O . VAL A 1 315 ? 17.562 -14.992 -29.047 1 97.88 315 VAL A O 1
ATOM 2478 N N . SER A 1 316 ? 17.797 -15.492 -26.844 1 97.69 316 SER A N 1
ATOM 2479 C CA . SER A 1 316 ? 18.688 -16.609 -27.141 1 97.69 316 SER A CA 1
ATOM 2480 C C . SER A 1 316 ? 18.016 -17.625 -28.062 1 97.69 316 SER A C 1
ATOM 2482 O O . SER A 1 316 ? 16.828 -17.906 -27.906 1 97.69 316 SER A O 1
ATOM 2484 N N . THR A 1 317 ? 18.75 -18.188 -28.938 1 96.06 317 THR A N 1
ATOM 2485 C CA . THR A 1 317 ? 18.234 -19.203 -29.859 1 96.06 317 THR A CA 1
ATOM 2486 C C . THR A 1 317 ? 18.5 -20.594 -29.312 1 96.06 317 THR A C 1
ATOM 2488 O O . THR A 1 317 ? 18.109 -21.594 -29.922 1 96.06 317 THR A O 1
ATOM 2491 N N . THR A 1 318 ? 19.141 -20.609 -28.203 1 96.88 318 THR A N 1
ATOM 2492 C CA . THR A 1 318 ? 19.484 -21.891 -27.578 1 96.88 318 THR A CA 1
ATOM 2493 C C . THR A 1 318 ? 18.219 -22.609 -27.094 1 96.88 318 THR A C 1
ATOM 2495 O O . THR A 1 318 ? 17.297 -21.969 -26.594 1 96.88 318 THR A O 1
ATOM 2498 N N . GLY A 1 319 ? 18.172 -23.922 -27.297 1 95.81 319 GLY A N 1
ATOM 2499 C CA . GLY A 1 319 ? 17.047 -24.719 -26.828 1 95.81 319 GLY A CA 1
ATOM 2500 C C . GLY A 1 319 ? 16.906 -24.734 -25.312 1 95.81 319 GLY A C 1
ATOM 2501 O O . GLY A 1 319 ? 17.891 -24.531 -24.594 1 95.81 319 GLY A O 1
ATOM 2502 N N . SER A 1 320 ? 15.711 -24.953 -24.891 1 96.38 320 SER A N 1
ATOM 2503 C CA . SER A 1 320 ? 15.461 -25.047 -23.453 1 96.38 320 SER A CA 1
ATOM 2504 C C . SER A 1 320 ? 15.992 -26.359 -22.891 1 96.38 320 SER A C 1
ATOM 2506 O O . SER A 1 320 ? 16.328 -27.266 -23.641 1 96.38 320 SER A O 1
ATOM 2508 N N . PRO A 1 321 ? 16.047 -26.375 -21.547 1 97.44 321 PRO A N 1
ATOM 2509 C CA . PRO A 1 321 ? 16.438 -27.641 -20.938 1 97.44 321 PRO A CA 1
ATOM 2510 C C . PRO A 1 321 ? 15.547 -28.812 -21.344 1 97.44 321 PRO A C 1
ATOM 2512 O O . PRO A 1 321 ? 16.031 -29.922 -21.547 1 97.44 321 PRO A O 1
ATOM 2515 N N . MET A 1 322 ? 14.281 -28.562 -21.5 1 97.62 322 MET A N 1
ATOM 2516 C CA . MET A 1 322 ? 13.352 -29.594 -21.969 1 97.62 322 MET A CA 1
ATOM 2517 C C . MET A 1 322 ? 13.75 -30.109 -23.359 1 97.62 322 MET A C 1
ATOM 2519 O O . MET A 1 322 ? 13.766 -31.312 -23.594 1 97.62 322 MET A O 1
ATOM 2523 N N . TYR A 1 323 ? 14.117 -29.188 -24.25 1 97.62 323 TYR A N 1
ATOM 2524 C CA . TYR A 1 323 ? 14.5 -29.5 -25.625 1 97.62 323 TYR A CA 1
ATOM 2525 C C . TYR A 1 323 ? 15.672 -30.484 -25.641 1 97.62 323 TYR A C 1
ATOM 2527 O O . TYR A 1 323 ? 15.594 -31.531 -26.281 1 97.62 323 TYR A O 1
ATOM 2535 N N . TYR A 1 324 ? 16.703 -30.219 -24.922 1 97.75 324 TYR A N 1
ATOM 2536 C CA . TYR A 1 324 ? 17.906 -31.047 -24.938 1 97.75 324 TYR A CA 1
ATOM 2537 C C . TYR A 1 324 ? 17.672 -32.375 -24.219 1 97.75 324 TYR A C 1
ATOM 2539 O O . TYR A 1 324 ? 18.125 -33.406 -24.656 1 97.75 324 TYR A O 1
ATOM 2547 N N . THR A 1 325 ? 16.984 -32.312 -23.125 1 98.06 325 THR A N 1
ATOM 2548 C CA . THR A 1 325 ? 16.719 -33.531 -22.359 1 98.06 325 THR A CA 1
ATOM 2549 C C . THR A 1 325 ? 15.875 -34.5 -23.172 1 98.06 325 THR A C 1
ATOM 2551 O O . THR A 1 325 ? 16.078 -35.719 -23.109 1 98.06 325 THR A O 1
ATOM 2554 N N . ALA A 1 326 ? 14.867 -34 -23.859 1 98.31 326 ALA A N 1
ATOM 2555 C CA . ALA A 1 326 ? 14.016 -34.844 -24.688 1 98.31 326 ALA A CA 1
ATOM 2556 C C . ALA A 1 326 ? 14.836 -35.594 -25.734 1 98.31 326 ALA A C 1
ATOM 2558 O O . ALA A 1 326 ? 14.578 -36.781 -26 1 98.31 326 ALA A O 1
ATOM 2559 N N . ARG A 1 327 ? 15.812 -35 -26.312 1 97.94 327 ARG A N 1
ATOM 2560 C CA . ARG A 1 327 ? 16.656 -35.625 -27.312 1 97.94 327 ARG A CA 1
ATOM 2561 C C . ARG A 1 327 ? 17.594 -36.656 -26.688 1 97.94 327 ARG A C 1
ATOM 2563 O O . ARG A 1 327 ? 17.875 -37.688 -27.281 1 97.94 327 ARG A O 1
ATOM 2570 N N . ILE A 1 328 ? 18.016 -36.312 -25.484 1 97.44 328 ILE A N 1
ATOM 2571 C CA . ILE A 1 328 ? 18.797 -37.312 -24.734 1 97.44 328 ILE A CA 1
ATOM 2572 C C . ILE A 1 328 ? 17.922 -38.531 -24.469 1 97.44 328 ILE A C 1
ATOM 2574 O O . ILE A 1 328 ? 18.375 -39.688 -24.641 1 97.44 328 ILE A O 1
ATOM 2578 N N . ALA A 1 329 ? 16.719 -38.375 -24.047 1 97.81 329 ALA A N 1
ATOM 2579 C CA . ALA A 1 329 ? 15.789 -39.438 -23.75 1 97.81 329 ALA A CA 1
ATOM 2580 C C . ALA A 1 329 ? 15.5 -40.281 -25 1 97.81 329 ALA A C 1
ATOM 2582 O O . ALA A 1 329 ? 15.453 -41.5 -24.938 1 97.81 329 ALA A O 1
ATOM 2583 N N . LYS A 1 330 ? 15.328 -39.594 -26.125 1 97.56 330 LYS A N 1
ATOM 2584 C CA . LYS A 1 330 ? 15.055 -40.281 -27.391 1 97.56 330 LYS A CA 1
ATOM 2585 C C . LYS A 1 330 ? 16.266 -41.094 -27.828 1 97.56 330 LYS A C 1
ATOM 2587 O O . LYS A 1 330 ? 16.094 -42.156 -28.438 1 97.56 330 LYS A O 1
ATOM 2592 N N . GLU A 1 331 ? 17.406 -40.625 -27.609 1 97.25 331 GLU A N 1
ATOM 2593 C CA . GLU A 1 331 ? 18.625 -41.375 -27.922 1 97.25 331 GLU A CA 1
ATOM 2594 C C . GLU A 1 331 ? 18.719 -42.625 -27.062 1 97.25 331 GLU A C 1
ATOM 2596 O O . GLU A 1 331 ? 19.062 -43.719 -27.562 1 97.25 331 GLU A O 1
ATOM 2601 N N . LYS A 1 332 ? 18.359 -42.5 -25.891 1 96.38 332 LYS A N 1
ATOM 2602 C CA . LYS A 1 332 ? 18.422 -43.625 -24.969 1 96.38 332 LYS A CA 1
ATOM 2603 C C . LYS A 1 332 ? 17.266 -44.594 -25.203 1 96.38 332 LYS A C 1
ATOM 2605 O O . LYS A 1 332 ? 17.438 -45.812 -25.047 1 96.38 332 LYS A O 1
ATOM 2610 N N . HIS A 1 333 ? 16.094 -44 -25.453 1 97.38 333 HIS A N 1
ATOM 2611 C CA . HIS A 1 333 ? 14.875 -44.781 -25.703 1 97.38 333 HIS A CA 1
ATOM 2612 C C . HIS A 1 333 ? 14.203 -44.344 -27 1 97.38 333 HIS A C 1
ATOM 2614 O O . HIS A 1 333 ? 13.164 -43.688 -26.969 1 97.38 333 HIS A O 1
ATOM 2620 N N . PRO A 1 334 ? 14.602 -44.812 -28.125 1 96.25 334 PRO A N 1
ATOM 2621 C CA . PRO A 1 334 ? 14.125 -44.344 -29.422 1 96.25 334 PRO A CA 1
ATOM 2622 C C . PRO A 1 334 ? 12.641 -44.625 -29.641 1 96.25 334 PRO A C 1
ATOM 2624 O O . PRO A 1 334 ? 11.969 -43.875 -30.359 1 96.25 334 PRO A O 1
ATOM 2627 N N . ASP A 1 335 ? 12.125 -45.656 -29.031 1 95.25 335 ASP A N 1
ATOM 2628 C CA . ASP A 1 335 ? 10.742 -46.031 -29.281 1 95.25 335 ASP A CA 1
ATOM 2629 C C . ASP A 1 335 ? 9.82 -45.531 -28.172 1 95.25 335 ASP A C 1
ATOM 2631 O O . ASP A 1 335 ? 8.609 -45.781 -28.203 1 95.25 335 ASP A O 1
ATOM 2635 N N . ALA A 1 336 ? 10.336 -44.812 -27.25 1 97.62 336 ALA A N 1
ATOM 2636 C CA . ALA A 1 336 ? 9.531 -44.406 -26.094 1 97.62 336 ALA A CA 1
ATOM 2637 C C . ALA A 1 336 ? 8.867 -43.062 -26.359 1 97.62 336 ALA A C 1
ATOM 2639 O O . ALA A 1 336 ? 9.383 -42.25 -27.125 1 97.62 336 ALA A O 1
ATOM 2640 N N . LYS A 1 337 ? 7.734 -42.875 -25.812 1 97.75 337 LYS A N 1
ATOM 2641 C CA . LYS A 1 337 ? 7.121 -41.562 -25.75 1 97.75 337 LYS A CA 1
ATOM 2642 C C . LYS A 1 337 ? 7.637 -40.75 -24.547 1 97.75 337 LYS A C 1
ATOM 2644 O O . LYS A 1 337 ? 7.852 -41.312 -23.469 1 97.75 337 LYS A O 1
ATOM 2649 N N . ILE A 1 338 ? 7.828 -39.5 -24.766 1 98.38 338 ILE A N 1
ATOM 2650 C CA . ILE A 1 338 ? 8.453 -38.656 -23.75 1 98.38 338 ILE A CA 1
ATOM 2651 C C . ILE A 1 338 ? 7.406 -37.75 -23.094 1 98.38 338 ILE A C 1
ATOM 2653 O O . ILE A 1 338 ? 6.652 -37.062 -23.797 1 98.38 338 ILE A O 1
ATOM 2657 N N . VAL A 1 339 ? 7.359 -37.75 -21.781 1 98.69 339 VAL A N 1
ATOM 2658 C CA . VAL A 1 339 ? 6.441 -36.906 -21.016 1 98.69 339 VAL A CA 1
ATOM 2659 C C . VAL A 1 339 ? 7.23 -35.906 -20.188 1 98.69 339 VAL A C 1
ATOM 2661 O O . VAL A 1 339 ? 8.016 -36.281 -19.312 1 98.69 339 VAL A O 1
ATOM 2664 N N . PHE A 1 340 ? 7.027 -34.688 -20.469 1 98.31 340 PHE A N 1
ATOM 2665 C CA . PHE A 1 340 ? 7.617 -33.656 -19.625 1 98.31 340 PHE A CA 1
ATOM 2666 C C . PHE A 1 340 ? 6.816 -33.469 -18.344 1 98.31 340 PHE A C 1
ATOM 2668 O O . PHE A 1 340 ? 5.582 -33.438 -18.375 1 98.31 340 PHE A O 1
ATOM 2675 N N . VAL A 1 341 ? 7.445 -33.344 -17.219 1 98.31 341 VAL A N 1
ATOM 2676 C CA . VAL A 1 341 ? 6.797 -33.125 -15.93 1 98.31 341 VAL A CA 1
ATOM 2677 C C . VAL A 1 341 ? 7.359 -31.859 -15.281 1 98.31 341 VAL A C 1
ATOM 2679 O O . VAL A 1 341 ? 8.562 -31.781 -15.008 1 98.31 341 VAL A O 1
ATOM 2682 N N . GLY A 1 342 ? 6.52 -30.875 -15.039 1 96.69 342 GLY A N 1
ATOM 2683 C CA . GLY A 1 342 ? 6.969 -29.625 -14.453 1 96.69 342 GLY A CA 1
ATOM 2684 C C . GLY A 1 342 ? 5.828 -28.766 -13.945 1 96.69 342 GLY A C 1
ATOM 2685 O O . GLY A 1 342 ? 4.66 -29.156 -14.031 1 96.69 342 GLY A O 1
ATOM 2686 N N . PRO A 1 343 ? 6.105 -27.609 -13.359 1 94.06 343 PRO A N 1
ATOM 2687 C CA . PRO A 1 343 ? 5.074 -26.75 -12.773 1 94.06 343 PRO A CA 1
ATOM 2688 C C . PRO A 1 343 ? 4.496 -25.766 -13.781 1 94.06 343 PRO A C 1
ATOM 2690 O O . PRO A 1 343 ? 3.508 -25.078 -13.484 1 94.06 343 PRO A O 1
ATOM 2693 N N . CYS A 1 344 ? 5.004 -25.625 -14.883 1 93.69 344 CYS A N 1
ATOM 2694 C CA . CYS A 1 344 ? 4.688 -24.562 -15.836 1 93.69 344 CYS A CA 1
ATOM 2695 C C . CYS A 1 344 ? 3.545 -24.984 -16.75 1 93.69 344 CYS A C 1
ATOM 2697 O O . CYS A 1 344 ? 3.617 -26.016 -17.406 1 93.69 344 CYS A O 1
ATOM 2699 N N . VAL A 1 345 ? 2.611 -24.156 -16.875 1 94.19 345 VAL A N 1
ATOM 2700 C CA . VAL A 1 345 ? 1.487 -24.391 -17.781 1 94.19 345 VAL A CA 1
ATOM 2701 C C . VAL A 1 345 ? 1.903 -24.094 -19.219 1 94.19 345 VAL A C 1
ATOM 2703 O O . VAL A 1 345 ? 1.497 -24.797 -20.141 1 94.19 345 VAL A O 1
ATOM 2706 N N . ALA A 1 346 ? 2.742 -23.156 -19.344 1 95.88 346 ALA A N 1
ATOM 2707 C CA . ALA A 1 346 ? 3.15 -22.688 -20.656 1 95.88 346 ALA A CA 1
ATOM 2708 C C . ALA A 1 346 ? 3.973 -23.75 -21.391 1 95.88 346 ALA A C 1
ATOM 2710 O O . ALA A 1 346 ? 4.125 -23.703 -22.609 1 95.88 346 ALA A O 1
ATOM 2711 N N . LYS A 1 347 ? 4.512 -24.641 -20.672 1 95.75 347 LYS A N 1
ATOM 2712 C CA . LYS A 1 347 ? 5.266 -25.719 -21.312 1 95.75 347 LYS A CA 1
ATOM 2713 C C . LYS A 1 347 ? 4.375 -26.562 -22.219 1 95.75 347 LYS A C 1
ATOM 2715 O O . LYS A 1 347 ? 4.863 -27.234 -23.125 1 95.75 347 LYS A O 1
ATOM 2720 N N . ARG A 1 348 ? 3.119 -26.516 -22 1 95.06 348 ARG A N 1
ATOM 2721 C CA . ARG A 1 348 ? 2.182 -27.188 -22.891 1 95.06 348 ARG A CA 1
ATOM 2722 C C . ARG A 1 348 ? 2.275 -26.625 -24.297 1 95.06 348 ARG A C 1
ATOM 2724 O O . ARG A 1 348 ? 2.102 -27.359 -25.281 1 95.06 348 ARG A O 1
ATOM 2731 N N . LYS A 1 349 ? 2.5 -25.375 -24.375 1 95 349 LYS A N 1
ATOM 2732 C CA . LYS A 1 349 ? 2.686 -24.766 -25.688 1 95 349 LYS A CA 1
ATOM 2733 C C . LYS A 1 349 ? 4.035 -25.141 -26.297 1 95 349 LYS A C 1
ATOM 2735 O O . LYS A 1 349 ? 4.133 -25.422 -27.5 1 95 349 LYS A O 1
ATOM 2740 N N . GLU A 1 350 ? 5.031 -25.203 -25.5 1 95.31 350 GLU A N 1
ATOM 2741 C CA . GLU A 1 350 ? 6.359 -25.578 -25.969 1 95.31 350 GLU A CA 1
ATOM 2742 C C . GLU A 1 350 ? 6.375 -27.016 -26.469 1 95.31 350 GLU A C 1
ATOM 2744 O O . GLU A 1 350 ? 7.02 -27.328 -27.469 1 95.31 350 GLU A O 1
ATOM 2749 N N . VAL A 1 351 ? 5.719 -27.891 -25.781 1 95.62 351 VAL A N 1
ATOM 2750 C CA . VAL A 1 351 ? 5.648 -29.297 -26.156 1 95.62 351 VAL A CA 1
ATOM 2751 C C . VAL A 1 351 ? 5.051 -29.438 -27.547 1 95.62 351 VAL A C 1
ATOM 2753 O O . VAL A 1 351 ? 5.465 -30.312 -28.328 1 95.62 351 VAL A O 1
ATOM 2756 N N . ARG A 1 352 ? 4.164 -28.562 -27.875 1 92.94 352 ARG A N 1
ATOM 2757 C CA . ARG A 1 352 ? 3.494 -28.641 -29.172 1 92.94 352 ARG A CA 1
ATOM 2758 C C . ARG A 1 352 ? 4.441 -28.25 -30.297 1 92.94 352 ARG A C 1
ATOM 2760 O O . ARG A 1 352 ? 4.238 -28.641 -31.453 1 92.94 352 ARG A O 1
ATOM 2767 N N . ARG A 1 353 ? 5.48 -27.578 -29.953 1 91.19 353 ARG A N 1
ATOM 2768 C CA . ARG A 1 353 ? 6.43 -27.125 -30.969 1 91.19 353 ARG A CA 1
ATOM 2769 C C . ARG A 1 353 ? 7.621 -28.078 -31.062 1 91.19 353 ARG A C 1
ATOM 2771 O O . ARG A 1 353 ? 8.461 -27.938 -31.953 1 91.19 353 ARG A O 1
ATOM 2778 N N . ASP A 1 354 ? 7.691 -28.953 -30.172 1 94.06 354 ASP A N 1
ATOM 2779 C CA . ASP A 1 354 ? 8.828 -29.859 -30.125 1 94.06 354 ASP A CA 1
ATOM 2780 C C . ASP A 1 354 ? 8.406 -31.297 -30.438 1 94.06 354 ASP A C 1
ATOM 2782 O O . ASP A 1 354 ? 7.711 -31.938 -29.656 1 94.06 354 ASP A O 1
ATOM 2786 N N . GLU A 1 355 ? 8.906 -31.891 -31.422 1 93.5 355 GLU A N 1
ATOM 2787 C CA . GLU A 1 355 ? 8.508 -33.219 -31.875 1 93.5 355 GLU A CA 1
ATOM 2788 C C . GLU A 1 355 ? 9.062 -34.312 -30.953 1 93.5 355 GLU A C 1
ATOM 2790 O O . GLU A 1 355 ? 8.586 -35.438 -30.969 1 93.5 355 GLU A O 1
ATOM 2795 N N . ALA A 1 356 ? 10.008 -33.906 -30.172 1 96.56 356 ALA A N 1
ATOM 2796 C CA . ALA A 1 356 ? 10.656 -34.906 -29.328 1 96.56 356 ALA A CA 1
ATOM 2797 C C . ALA A 1 356 ? 9.875 -35.125 -28.031 1 96.56 356 ALA A C 1
ATOM 2799 O O . ALA A 1 356 ? 10.094 -36.094 -27.312 1 96.56 356 ALA A O 1
ATOM 2800 N N . VAL A 1 357 ? 9.016 -34.281 -27.719 1 97.81 357 VAL A N 1
ATOM 2801 C CA . VAL A 1 357 ? 8.211 -34.406 -26.516 1 97.81 357 VAL A CA 1
ATOM 2802 C C . VAL A 1 357 ? 6.762 -34.688 -26.875 1 97.81 357 VAL A C 1
ATOM 2804 O O . VAL A 1 357 ? 6.176 -34.031 -27.719 1 97.81 357 VAL A O 1
ATOM 2807 N N . ASP A 1 358 ? 6.18 -35.625 -26.188 1 97.19 358 ASP A N 1
ATOM 2808 C CA . ASP A 1 358 ? 4.867 -36.125 -26.609 1 97.19 358 ASP A CA 1
ATOM 2809 C C . ASP A 1 358 ? 3.77 -35.594 -25.688 1 97.19 358 ASP A C 1
ATOM 2811 O O . ASP A 1 358 ? 2.674 -35.25 -26.141 1 97.19 358 ASP A O 1
ATOM 2815 N N . TYR A 1 359 ? 4.023 -35.562 -24.406 1 97.69 359 TYR A N 1
ATOM 2816 C CA . TYR A 1 359 ? 3.002 -35.219 -23.438 1 97.69 359 TYR A CA 1
ATOM 2817 C C . TYR A 1 359 ? 3.594 -34.375 -22.312 1 97.69 359 TYR A C 1
ATOM 2819 O O . TYR A 1 359 ? 4.812 -34.188 -22.234 1 97.69 359 TYR A O 1
ATOM 2827 N N . ILE A 1 360 ? 2.678 -33.844 -21.516 1 97.62 360 ILE A N 1
ATOM 2828 C CA . ILE A 1 360 ? 3.107 -33.031 -20.391 1 97.62 360 ILE A CA 1
ATOM 2829 C C . ILE A 1 360 ? 2.197 -33.281 -19.188 1 97.62 360 ILE A C 1
ATOM 2831 O O . ILE A 1 360 ? 0.991 -33.5 -19.344 1 97.62 360 ILE A O 1
ATOM 2835 N N . LEU A 1 361 ? 2.75 -33.312 -17.984 1 97.75 361 LEU A N 1
ATOM 2836 C CA . LEU A 1 361 ? 2.062 -33.344 -16.703 1 97.75 361 LEU A CA 1
ATOM 2837 C C . LEU A 1 361 ? 2.621 -32.281 -15.758 1 97.75 361 LEU A C 1
ATOM 2839 O O . LEU A 1 361 ? 3.83 -32.031 -15.75 1 97.75 361 LEU A O 1
ATOM 2843 N N . THR A 1 362 ? 1.766 -31.703 -15.062 1 96.06 362 THR A N 1
ATOM 2844 C CA . THR A 1 362 ? 2.227 -30.766 -14.039 1 96.06 362 THR A CA 1
ATOM 2845 C C . THR A 1 362 ? 2.455 -31.484 -12.711 1 96.06 362 THR A C 1
ATOM 2847 O O . THR A 1 362 ? 2.01 -32.625 -12.531 1 96.06 362 THR A O 1
ATOM 2850 N N . PHE A 1 363 ? 3.164 -30.781 -11.82 1 95.44 363 PHE A N 1
ATOM 2851 C CA . PHE A 1 363 ? 3.4 -31.359 -10.508 1 95.44 363 PHE A CA 1
ATOM 2852 C C . PHE A 1 363 ? 2.088 -31.562 -9.758 1 95.44 363 PHE A C 1
ATOM 2854 O O . PHE A 1 363 ? 1.924 -32.531 -9.023 1 95.44 363 PHE A O 1
ATOM 2861 N N . GLU A 1 364 ? 1.195 -30.656 -9.961 1 93.06 364 GLU A N 1
ATOM 2862 C CA . GLU A 1 364 ? -0.124 -30.781 -9.352 1 93.06 364 GLU A CA 1
ATOM 2863 C C . GLU A 1 364 ? -0.836 -32.031 -9.836 1 93.06 364 GLU A C 1
ATOM 2865 O O . GLU A 1 364 ? -1.414 -32.781 -9.039 1 93.06 364 GLU A O 1
ATOM 2870 N N . GLU A 1 365 ? -0.81 -32.25 -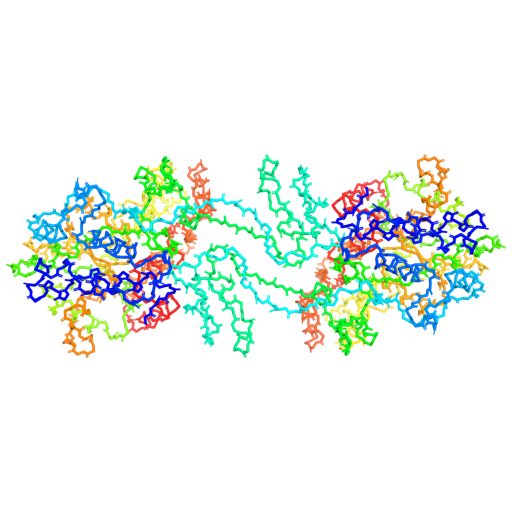11.102 1 96.25 365 GLU A N 1
ATOM 2871 C CA . GLU A 1 365 ? -1.428 -33.438 -11.68 1 96.25 365 GLU A CA 1
ATOM 2872 C C . GLU A 1 365 ? -0.759 -34.719 -11.164 1 96.25 365 GLU A C 1
ATOM 2874 O O . GLU A 1 365 ? -1.438 -35.688 -10.844 1 96.25 365 GLU A O 1
ATOM 2879 N N . VAL A 1 366 ? 0.549 -34.656 -11.078 1 97.12 366 VAL A N 1
ATOM 2880 C CA . VAL A 1 366 ? 1.278 -35.812 -10.594 1 97.12 366 VAL A CA 1
ATOM 2881 C C . VAL A 1 366 ? 0.878 -36.094 -9.148 1 97.12 366 VAL A C 1
ATOM 2883 O O . VAL A 1 366 ? 0.67 -37.25 -8.781 1 97.12 366 VAL A O 1
ATOM 2886 N N . GLY A 1 367 ? 0.819 -35.031 -8.336 1 94.81 367 GLY A N 1
ATOM 2887 C CA . GLY A 1 367 ? 0.336 -35.25 -6.98 1 94.81 367 GLY A CA 1
ATOM 2888 C C . GLY A 1 367 ? -1.019 -35.906 -6.918 1 94.81 367 GLY A C 1
ATOM 2889 O O . GLY A 1 367 ? -1.23 -36.812 -6.102 1 94.81 367 GLY A O 1
ATOM 2890 N N . SER A 1 368 ? -1.915 -35.562 -7.785 1 96.69 368 SER A N 1
ATOM 2891 C CA . SER A 1 368 ? -3.248 -36.156 -7.844 1 96.69 368 SER A CA 1
ATOM 2892 C C . SER A 1 368 ? -3.193 -37.594 -8.305 1 96.69 368 SER A C 1
ATOM 2894 O O . SER A 1 368 ? -3.932 -38.438 -7.801 1 96.69 368 SER A O 1
ATOM 2896 N N . ILE A 1 369 ? -2.346 -37.844 -9.289 1 98 369 ILE A N 1
ATOM 2897 C CA . ILE A 1 369 ? -2.182 -39.188 -9.805 1 98 369 ILE A CA 1
ATOM 2898 C C . ILE A 1 369 ? -1.687 -40.125 -8.695 1 98 369 ILE A C 1
ATOM 2900 O O . ILE A 1 369 ? -2.223 -41.219 -8.508 1 98 369 ILE A O 1
ATOM 2904 N N . LEU A 1 370 ? -0.679 -39.656 -7.93 1 97.19 370 LEU A N 1
ATOM 2905 C CA . LEU A 1 370 ? -0.143 -40.469 -6.832 1 97.19 370 LEU A CA 1
ATOM 2906 C C . LEU A 1 370 ? -1.229 -40.781 -5.809 1 97.19 370 LEU A C 1
ATOM 2908 O O . LEU A 1 370 ? -1.361 -41.906 -5.367 1 97.19 370 LEU A O 1
ATOM 2912 N N . ASP A 1 371 ? -1.988 -39.781 -5.531 1 96.06 371 ASP A N 1
ATOM 2913 C CA . ASP A 1 371 ? -3.08 -39.969 -4.578 1 96.06 371 ASP A CA 1
ATOM 2914 C C . ASP A 1 371 ? -4.129 -40.938 -5.121 1 96.06 371 ASP A C 1
ATOM 2916 O O . ASP A 1 371 ? -4.59 -41.844 -4.402 1 96.06 371 ASP A O 1
ATOM 2920 N N . GLY A 1 372 ? -4.516 -40.75 -6.363 1 97.5 372 GLY A N 1
ATOM 2921 C CA . GLY A 1 372 ? -5.523 -41.594 -6.984 1 97.5 372 GLY A CA 1
ATOM 2922 C C . GLY A 1 372 ? -5.09 -43.031 -7.102 1 97.5 372 GLY A C 1
ATOM 2923 O O . GLY A 1 372 ? -5.914 -43.969 -6.98 1 97.5 372 GLY A O 1
ATOM 2924 N N . LEU A 1 373 ? -3.818 -43.281 -7.293 1 97.69 373 LEU A N 1
ATOM 2925 C CA . LEU A 1 373 ? -3.275 -44.625 -7.438 1 97.69 373 LEU A CA 1
ATOM 2926 C C . LEU A 1 373 ? -2.893 -45.219 -6.078 1 97.69 373 LEU A C 1
ATOM 2928 O O . LEU A 1 373 ? -2.404 -46.344 -5.992 1 97.69 373 LEU A O 1
ATOM 2932 N N . ASP A 1 374 ? -3.09 -44.406 -5.055 1 96.75 374 ASP A N 1
ATOM 2933 C CA . ASP A 1 374 ? -2.775 -44.781 -3.682 1 96.75 374 ASP A CA 1
ATOM 2934 C C . ASP A 1 374 ? -1.292 -45.125 -3.531 1 96.75 374 ASP A C 1
ATOM 2936 O O . ASP A 1 374 ? -0.937 -46.125 -2.932 1 96.75 374 ASP A O 1
ATOM 2940 N N . ILE A 1 375 ? -0.476 -44.375 -4.16 1 96.44 375 ILE A N 1
ATOM 2941 C CA . ILE A 1 375 ? 0.972 -44.5 -4.043 1 96.44 375 ILE A CA 1
ATOM 2942 C C . ILE A 1 375 ? 1.488 -43.594 -2.938 1 96.44 375 ILE A C 1
ATOM 2944 O O . ILE A 1 375 ? 1.339 -42.375 -3.012 1 96.44 375 ILE A O 1
ATOM 2948 N N . GLN A 1 376 ? 2.084 -44.156 -1.94 1 94.69 376 GLN A N 1
ATOM 2949 C CA . GLN A 1 376 ? 2.682 -43.406 -0.847 1 94.69 376 GLN A CA 1
ATOM 2950 C C . GLN A 1 376 ? 4.168 -43.156 -1.097 1 94.69 376 GLN A C 1
ATOM 2952 O O . GLN A 1 376 ? 4.961 -44.094 -1.144 1 94.69 376 GLN A O 1
ATOM 2957 N N . LEU A 1 377 ? 4.512 -41.969 -1.169 1 92.75 377 LEU A N 1
ATOM 2958 C CA . LEU A 1 377 ? 5.859 -41.594 -1.565 1 92.75 377 LEU A CA 1
ATOM 2959 C C . LEU A 1 377 ? 6.898 -42.188 -0.635 1 92.75 377 LEU A C 1
ATOM 2961 O O . LEU A 1 377 ? 7.945 -42.688 -1.09 1 92.75 377 LEU A O 1
ATOM 2965 N N . GLU A 1 378 ? 6.559 -42.25 0.629 1 90.81 378 GLU A N 1
ATOM 2966 C CA . GLU A 1 378 ? 7.504 -42.719 1.634 1 90.81 378 GLU A CA 1
ATOM 2967 C C . GLU A 1 378 ? 7.734 -44.25 1.51 1 90.81 378 GLU A C 1
ATOM 2969 O O . GLU A 1 378 ? 8.734 -44.75 2 1 90.81 378 GLU A O 1
ATOM 2974 N N . GLN A 1 379 ? 6.867 -44.906 0.837 1 93.25 379 GLN A N 1
ATOM 2975 C CA . GLN A 1 379 ? 6.934 -46.375 0.765 1 93.25 379 GLN A CA 1
ATOM 2976 C C . GLN A 1 379 ? 7.426 -46.812 -0.604 1 93.25 379 GLN A C 1
ATOM 2978 O O . GLN A 1 379 ? 7.613 -48.031 -0.831 1 93.25 379 GLN A O 1
ATOM 2983 N N . THR A 1 380 ? 7.699 -45.938 -1.519 1 94.12 380 THR A N 1
ATOM 2984 C CA . THR A 1 380 ? 8.141 -46.312 -2.857 1 94.12 380 THR A CA 1
ATOM 2985 C C . THR A 1 380 ? 9.602 -46.75 -2.844 1 94.12 380 THR A C 1
ATOM 2987 O O . THR A 1 380 ? 10.367 -46.344 -1.971 1 94.12 380 THR A O 1
ATOM 2990 N N . GLN A 1 381 ? 9.93 -47.656 -3.75 1 94.06 381 GLN A N 1
ATOM 2991 C CA . GLN A 1 381 ? 11.328 -48.031 -3.928 1 94.06 381 GLN A CA 1
ATOM 2992 C C . GLN A 1 381 ? 12.133 -46.906 -4.57 1 94.06 381 GLN A C 1
ATOM 2994 O O . GLN A 1 381 ? 11.758 -46.406 -5.629 1 94.06 381 GLN A O 1
ATOM 2999 N N . ALA A 1 382 ? 13.195 -46.625 -3.922 1 93.69 382 ALA A N 1
ATOM 3000 C CA . ALA A 1 382 ? 14.031 -45.531 -4.402 1 93.69 382 ALA A CA 1
ATOM 3001 C C . ALA A 1 382 ? 14.578 -45.812 -5.801 1 93.69 382 ALA A C 1
ATOM 3003 O O . ALA A 1 382 ? 14.938 -46.969 -6.102 1 93.69 382 ALA A O 1
ATOM 3004 N N . PHE A 1 383 ? 14.547 -44.875 -6.652 1 93.75 383 PHE A N 1
ATOM 3005 C CA . PHE A 1 383 ? 15.125 -44.938 -7.992 1 93.75 383 PHE A CA 1
ATOM 3006 C C . PHE A 1 383 ? 16.188 -43.844 -8.172 1 93.75 383 PHE A C 1
ATOM 3008 O O . PHE A 1 383 ? 15.922 -42.656 -8.016 1 93.75 383 PHE A O 1
ATOM 3015 N N . SER A 1 384 ? 17.406 -44.281 -8.492 1 90.56 384 SER A N 1
ATOM 3016 C CA . SER A 1 384 ? 18.516 -43.344 -8.656 1 90.56 384 SER A CA 1
ATOM 3017 C C . SER A 1 384 ? 18.828 -43.125 -10.133 1 90.56 384 SER A C 1
ATOM 3019 O O . SER A 1 384 ? 18.906 -44.062 -10.906 1 90.56 384 SER A O 1
ATOM 3021 N N . ILE A 1 385 ? 18.969 -41.906 -10.438 1 88.31 385 ILE A N 1
ATOM 3022 C CA . ILE A 1 385 ? 19.375 -41.531 -11.789 1 88.31 385 ILE A CA 1
ATOM 3023 C C . ILE A 1 385 ? 20.891 -41.562 -11.891 1 88.31 385 ILE A C 1
ATOM 3025 O O . ILE A 1 385 ? 21.594 -41 -11.047 1 88.31 385 ILE A O 1
ATOM 3029 N N . LEU A 1 386 ? 21.359 -42.125 -12.875 1 83.12 386 LEU A N 1
ATOM 3030 C CA . LEU A 1 386 ? 22.781 -42.375 -13.008 1 83.12 386 LEU A CA 1
ATOM 3031 C C . LEU A 1 386 ? 23.531 -41.094 -13.398 1 83.12 386 LEU A C 1
ATOM 3033 O O . LEU A 1 386 ? 24.625 -40.812 -12.906 1 83.12 386 LEU A O 1
ATOM 3037 N N . HIS A 1 387 ? 22.922 -40.344 -14.195 1 87.12 387 HIS A N 1
ATOM 3038 C CA . HIS A 1 387 ? 23.578 -39.125 -14.625 1 87.12 387 HIS A CA 1
ATOM 3039 C C . HIS A 1 387 ? 23.578 -38.062 -13.516 1 87.12 387 HIS A C 1
ATOM 3041 O O . HIS A 1 387 ? 22.547 -37.844 -12.875 1 87.12 387 HIS A O 1
ATOM 3047 N N . THR A 1 388 ? 24.734 -37.469 -13.32 1 86.19 388 THR A N 1
ATOM 3048 C CA . THR A 1 388 ? 24.844 -36.406 -12.328 1 86.19 388 THR A CA 1
ATOM 3049 C C . THR A 1 388 ? 24.969 -35.062 -13 1 86.19 388 THR A C 1
ATOM 3051 O O . THR A 1 388 ? 25.828 -34.844 -13.852 1 86.19 388 THR A O 1
ATOM 3054 N N . SER A 1 389 ? 24.078 -34.219 -12.656 1 92.25 389 SER A N 1
ATOM 3055 C CA . SER A 1 389 ? 24.125 -32.844 -13.148 1 92.25 389 SER A CA 1
ATOM 3056 C C . SER A 1 389 ? 24.656 -31.906 -12.094 1 92.25 389 SER A C 1
ATOM 3058 O O . SER A 1 389 ? 24.562 -32.156 -10.898 1 92.25 389 SER A O 1
ATOM 3060 N N . VAL A 1 390 ? 25.188 -30.797 -12.5 1 93.38 390 VAL A N 1
ATOM 3061 C CA . VAL A 1 390 ? 25.812 -29.828 -11.602 1 93.38 390 VAL A CA 1
ATOM 3062 C C . VAL A 1 390 ? 24.734 -29.094 -10.812 1 93.38 390 VAL A C 1
ATOM 3064 O O . VAL A 1 390 ? 23.578 -29.031 -11.242 1 93.38 390 VAL A O 1
ATOM 3067 N N . ARG A 1 391 ? 25.141 -28.5 -9.734 1 94.69 391 ARG A N 1
ATOM 3068 C CA . ARG A 1 391 ? 24.266 -27.766 -8.836 1 94.69 391 ARG A CA 1
ATOM 3069 C C . ARG A 1 391 ? 23.562 -26.625 -9.562 1 94.69 391 ARG A C 1
ATOM 3071 O O . ARG A 1 391 ? 22.375 -26.391 -9.367 1 94.69 391 ARG A O 1
ATOM 3078 N N . GLU A 1 392 ? 24.328 -25.938 -10.391 1 94.81 392 GLU A N 1
ATOM 3079 C CA . GLU A 1 392 ? 23.797 -24.781 -11.094 1 94.81 392 GLU A CA 1
ATOM 3080 C C . GLU A 1 392 ? 22.688 -25.172 -12.07 1 94.81 392 GLU A C 1
ATOM 3082 O O . GLU A 1 392 ? 21.75 -24.406 -12.289 1 94.81 392 GLU A O 1
ATOM 3087 N N . ALA A 1 393 ? 22.797 -26.406 -12.609 1 94.88 393 ALA A N 1
ATOM 3088 C CA . ALA A 1 393 ? 21.766 -26.906 -13.516 1 94.88 393 ALA A CA 1
ATOM 3089 C C . ALA A 1 393 ? 20.453 -27.141 -12.766 1 94.88 393 ALA A C 1
ATOM 3091 O O . ALA A 1 393 ? 19.375 -26.844 -13.289 1 94.88 393 ALA A O 1
ATOM 3092 N N . HIS A 1 394 ? 20.594 -27.656 -11.57 1 95.25 394 HIS A N 1
ATOM 3093 C CA . HIS A 1 394 ? 19.422 -27.828 -10.727 1 95.25 394 HIS A CA 1
ATOM 3094 C C . HIS A 1 394 ? 18.859 -26.484 -10.273 1 95.25 394 HIS A C 1
ATOM 3096 O O . HIS A 1 394 ? 17.656 -26.359 -10.031 1 95.25 394 HIS A O 1
ATOM 3102 N N . GLY A 1 395 ? 19.672 -25.516 -10.219 1 94.44 395 GLY A N 1
ATOM 3103 C CA . GLY A 1 395 ? 19.328 -24.172 -9.789 1 94.44 395 GLY A CA 1
ATOM 3104 C C . GLY A 1 395 ? 18.469 -23.422 -10.797 1 94.44 395 GLY A C 1
ATOM 3105 O O . GLY A 1 395 ? 17.875 -22.391 -10.477 1 94.44 395 GLY A O 1
ATOM 3106 N N . PHE A 1 396 ? 18.297 -24.047 -12.031 1 94.06 396 PHE A N 1
ATOM 3107 C CA . PHE A 1 396 ? 17.422 -23.453 -13.039 1 94.06 396 PHE A CA 1
ATOM 3108 C C . PHE A 1 396 ? 16.016 -23.266 -12.492 1 94.06 396 PHE A C 1
ATOM 3110 O O . PHE A 1 396 ? 15.242 -22.469 -13.031 1 94.06 396 PHE A O 1
ATOM 3117 N N . ALA A 1 397 ? 15.711 -23.922 -11.438 1 93.62 397 ALA A N 1
ATOM 3118 C CA . ALA A 1 397 ? 14.375 -23.969 -10.852 1 93.62 397 ALA A CA 1
ATOM 3119 C C . ALA A 1 397 ? 14 -22.625 -10.234 1 93.62 397 ALA A C 1
ATOM 3121 O O . ALA A 1 397 ? 12.82 -22.312 -10.07 1 93.62 397 ALA A O 1
ATOM 3122 N N . GLN A 1 398 ? 14.969 -21.781 -9.883 1 94.62 398 GLN A N 1
ATOM 3123 C CA . GLN A 1 398 ? 14.688 -20.547 -9.164 1 94.62 398 GLN A CA 1
ATOM 3124 C C . GLN A 1 398 ? 15.062 -19.328 -10.008 1 94.62 398 GLN A C 1
ATOM 3126 O O . GLN A 1 398 ? 15.859 -19.438 -10.938 1 94.62 398 GLN A O 1
ATOM 3131 N N . ALA A 1 399 ? 14.453 -18.234 -9.594 1 93.44 399 ALA A N 1
ATOM 3132 C CA . ALA A 1 399 ? 14.82 -16.984 -10.25 1 93.44 399 ALA A CA 1
ATOM 3133 C C . ALA A 1 399 ? 16.297 -16.688 -10.078 1 93.44 399 ALA A C 1
ATOM 3135 O O . ALA A 1 399 ? 16.844 -16.781 -8.977 1 93.44 399 ALA A O 1
ATOM 3136 N N . GLY A 1 400 ? 16.906 -16.344 -11.188 1 94.38 400 GLY A N 1
ATOM 3137 C CA . GLY A 1 400 ? 18.344 -16.094 -11.172 1 94.38 400 GLY A CA 1
ATOM 3138 C C . GLY A 1 400 ? 19.172 -17.328 -11.43 1 94.38 400 GLY A C 1
ATOM 3139 O O . GLY A 1 400 ? 20.391 -17.25 -11.547 1 94.38 400 GLY A O 1
ATOM 3140 N N . GLY A 1 401 ? 18.516 -18.453 -11.547 1 94.31 401 GLY A N 1
ATOM 3141 C CA . GLY A 1 401 ? 19.219 -19.719 -11.703 1 94.31 401 GLY A CA 1
ATOM 3142 C C . GLY A 1 401 ? 19.922 -19.844 -13.039 1 94.31 401 GLY A C 1
ATOM 3143 O O . GLY A 1 401 ? 21.047 -20.344 -13.109 1 94.31 401 GLY A O 1
ATOM 3144 N N . VAL A 1 402 ? 19.281 -19.484 -14.086 1 94.88 402 VAL A N 1
ATOM 3145 C CA . VAL A 1 402 ? 19.875 -19.562 -15.422 1 94.88 402 VAL A CA 1
ATOM 3146 C C . VAL A 1 402 ? 21.078 -18.641 -15.508 1 94.88 402 VAL A C 1
ATOM 3148 O O . VAL A 1 402 ? 22.156 -19.062 -15.938 1 94.88 402 VAL A O 1
ATOM 3151 N N . MET A 1 403 ? 20.812 -17.422 -15.094 1 94.69 403 MET A N 1
ATOM 3152 C CA . MET A 1 403 ? 21.875 -16.422 -15.086 1 94.69 403 MET A CA 1
ATOM 3153 C C . MET A 1 403 ? 23.062 -16.906 -14.258 1 94.69 403 MET A C 1
ATOM 3155 O O . MET A 1 403 ? 24.219 -16.797 -14.68 1 94.69 403 MET A O 1
ATOM 3159 N N . GLY A 1 404 ? 22.766 -17.438 -13.109 1 93.94 404 GLY A N 1
ATOM 3160 C CA . GLY A 1 404 ? 23.812 -17.969 -12.25 1 93.94 404 GLY A CA 1
ATOM 3161 C C . GLY A 1 404 ? 24.594 -19.109 -12.883 1 93.94 404 GLY A C 1
ATOM 3162 O O . GLY A 1 404 ? 25.812 -19.188 -12.742 1 93.94 404 GLY A O 1
ATOM 3163 N N . ALA A 1 405 ? 23.938 -19.984 -13.57 1 95.62 405 ALA A N 1
ATOM 3164 C CA . ALA A 1 405 ? 24.578 -21.125 -14.227 1 95.62 405 ALA A CA 1
ATOM 3165 C C . ALA A 1 405 ? 25.484 -20.672 -15.359 1 95.62 405 ALA A C 1
ATOM 3167 O O . ALA A 1 405 ? 26.609 -21.156 -15.492 1 95.62 405 ALA A O 1
ATOM 3168 N N . VAL A 1 406 ? 25.016 -19.734 -16.141 1 95.69 406 VAL A N 1
ATOM 3169 C CA . VAL A 1 406 ? 25.812 -19.219 -17.266 1 95.69 406 VAL A CA 1
ATOM 3170 C C . VAL A 1 406 ? 27.047 -18.5 -16.734 1 95.69 406 VAL A C 1
ATOM 3172 O O . VAL A 1 406 ? 28.156 -18.703 -17.266 1 95.69 406 VAL A O 1
ATOM 3175 N N . LYS A 1 407 ? 26.875 -17.703 -15.727 1 94.62 407 LYS A N 1
ATOM 3176 C CA . LYS A 1 407 ? 28.016 -17.016 -15.133 1 94.62 407 LYS A CA 1
ATOM 3177 C C . LYS A 1 407 ? 29.031 -18 -14.586 1 94.62 407 LYS A C 1
ATOM 3179 O O . LYS A 1 407 ? 30.234 -17.812 -14.758 1 94.62 407 LYS A O 1
ATOM 3184 N N . ALA A 1 408 ? 28.516 -19 -13.906 1 94.31 408 ALA A N 1
ATOM 3185 C CA . ALA A 1 408 ? 29.406 -20.016 -13.336 1 94.31 408 ALA A CA 1
ATOM 3186 C C . ALA A 1 408 ? 30.156 -20.75 -14.438 1 94.31 408 ALA A C 1
ATOM 3188 O O . ALA A 1 408 ? 31.344 -21.094 -14.273 1 94.31 408 ALA A O 1
ATOM 3189 N N . TYR A 1 409 ? 29.516 -21.031 -15.516 1 95.5 409 TYR A N 1
ATOM 3190 C CA . TYR A 1 409 ? 30.109 -21.734 -16.641 1 95.5 409 TYR A CA 1
ATOM 3191 C C . TYR A 1 409 ? 31.203 -20.906 -17.297 1 95.5 409 TYR A C 1
ATOM 3193 O O . TYR A 1 409 ? 32.25 -21.422 -17.703 1 95.5 409 TYR A O 1
ATOM 3201 N N . LEU A 1 410 ? 31.016 -19.578 -17.359 1 94.5 410 LEU A N 1
ATOM 3202 C CA . LEU A 1 410 ? 31.922 -18.672 -18.031 1 94.5 410 LEU A CA 1
ATOM 3203 C C . LEU A 1 410 ? 33.125 -18.328 -17.141 1 94.5 410 LEU A C 1
ATOM 3205 O O . LEU A 1 410 ? 34.125 -17.812 -17.625 1 94.5 410 LEU A O 1
ATOM 3209 N N . LYS A 1 411 ? 33.062 -18.562 -15.914 1 92.12 411 LYS A N 1
ATOM 3210 C CA . LYS A 1 411 ? 34.125 -18.312 -14.938 1 92.12 411 LYS A CA 1
ATOM 3211 C C . LYS A 1 411 ? 34.656 -16.891 -15.039 1 92.12 411 LYS A C 1
ATOM 3213 O O . LYS A 1 411 ? 33.875 -15.93 -14.945 1 92.12 411 LYS A O 1
ATOM 3218 N N . GLU A 1 412 ? 35.812 -16.656 -15.508 1 88.75 412 GLU A N 1
ATOM 3219 C CA . GLU A 1 412 ? 36.438 -15.352 -15.523 1 88.75 412 GLU A CA 1
ATOM 3220 C C . GLU A 1 412 ? 35.781 -14.43 -16.547 1 88.75 412 GLU A C 1
ATOM 3222 O O . GLU A 1 412 ? 35.719 -13.219 -16.344 1 88.75 412 GLU A O 1
ATOM 3227 N N . GLU A 1 413 ? 35.312 -14.977 -17.578 1 89.56 413 GLU A N 1
ATOM 3228 C CA . GLU A 1 413 ? 34.656 -14.18 -18.625 1 89.56 413 GLU A CA 1
ATOM 3229 C C . GLU A 1 413 ? 33.375 -13.539 -18.125 1 89.56 413 GLU A C 1
ATOM 3231 O O . GLU A 1 413 ? 32.906 -12.555 -18.688 1 89.56 413 GLU A O 1
ATOM 3236 N N . ALA A 1 414 ? 32.875 -14.078 -17.078 1 90 414 ALA A N 1
ATOM 3237 C CA . ALA A 1 414 ? 31.625 -13.609 -16.516 1 90 414 ALA A CA 1
ATOM 3238 C C . ALA A 1 414 ? 31.797 -12.234 -15.867 1 90 414 ALA A C 1
ATOM 3240 O O . ALA A 1 414 ? 30.828 -11.484 -15.727 1 90 414 ALA A O 1
ATOM 3241 N N . GLU A 1 415 ? 32.938 -11.898 -15.414 1 88.62 415 GLU A N 1
ATOM 3242 C CA . GLU A 1 415 ? 33.188 -10.648 -14.711 1 88.62 415 GLU A CA 1
ATOM 3243 C C . GLU A 1 415 ? 32.906 -9.445 -15.602 1 88.62 415 GLU A C 1
ATOM 3245 O O . GLU A 1 415 ? 32.562 -8.367 -15.109 1 88.62 415 GLU A O 1
ATOM 3250 N N . LYS A 1 416 ? 32.969 -9.633 -16.859 1 87.5 416 LYS A N 1
ATOM 3251 C CA . LYS A 1 416 ? 32.781 -8.539 -17.797 1 87.5 416 LYS A CA 1
ATOM 3252 C C . LYS A 1 416 ? 31.328 -8.398 -18.203 1 87.5 416 LYS A C 1
ATOM 3254 O O . LYS A 1 416 ? 30.953 -7.48 -18.938 1 87.5 416 LYS A O 1
ATOM 3259 N N . ILE A 1 417 ? 30.578 -9.266 -17.719 1 93.12 417 ILE A N 1
ATOM 3260 C CA . ILE A 1 417 ? 29.188 -9.305 -18.188 1 93.12 417 ILE A CA 1
ATOM 3261 C C . ILE A 1 417 ? 28.266 -8.945 -17.031 1 93.12 417 ILE A C 1
ATOM 3263 O O . ILE A 1 417 ? 28.219 -9.633 -16.016 1 93.12 417 ILE A O 1
ATOM 3267 N N . ASN A 1 418 ? 27.562 -7.82 -17.219 1 95.12 418 ASN A N 1
ATOM 3268 C CA . ASN A 1 418 ? 26.516 -7.445 -16.281 1 95.12 418 ASN A CA 1
ATOM 3269 C C . ASN A 1 418 ? 25.219 -8.18 -16.578 1 95.12 418 ASN A C 1
ATOM 3271 O O . ASN A 1 418 ? 24.656 -8.047 -17.672 1 95.12 418 ASN A O 1
ATOM 3275 N N . ALA A 1 419 ? 24.828 -8.953 -15.586 1 94.88 419 ALA A N 1
ATOM 3276 C CA . ALA A 1 419 ? 23.609 -9.75 -15.766 1 94.88 419 ALA A CA 1
ATOM 3277 C C . ALA A 1 419 ? 22.5 -9.258 -14.844 1 94.88 419 ALA A C 1
ATOM 3279 O O . ALA A 1 419 ? 22.75 -8.906 -13.688 1 94.88 419 ALA A O 1
ATOM 3280 N N . ILE A 1 420 ? 21.281 -9.164 -15.391 1 95.06 420 ILE A N 1
ATOM 3281 C CA . ILE A 1 420 ? 20.156 -8.711 -14.586 1 95.06 420 ILE A CA 1
ATOM 3282 C C . ILE A 1 420 ? 19.016 -9.727 -14.672 1 95.06 420 ILE A C 1
ATOM 3284 O O . ILE A 1 420 ? 18.938 -10.492 -15.641 1 95.06 420 ILE A O 1
ATOM 3288 N N . GLN A 1 421 ? 18.219 -9.695 -13.664 1 94.69 421 GLN A N 1
ATOM 3289 C CA . GLN A 1 421 ? 17.062 -10.594 -13.578 1 94.69 421 GLN A CA 1
ATOM 3290 C C . GLN A 1 421 ? 15.758 -9.828 -13.703 1 94.69 421 GLN A C 1
ATOM 3292 O O . GLN A 1 421 ? 15.57 -8.805 -13.047 1 94.69 421 GLN A O 1
ATOM 3297 N N . VAL A 1 422 ? 14.938 -10.258 -14.617 1 95.12 422 VAL A N 1
ATOM 3298 C CA . VAL A 1 422 ? 13.562 -9.773 -14.727 1 95.12 422 VAL A CA 1
ATOM 3299 C C . VAL A 1 422 ? 12.586 -10.906 -14.438 1 95.12 422 VAL A C 1
ATOM 3301 O O . VAL A 1 422 ? 12.25 -11.688 -15.328 1 95.12 422 VAL A O 1
ATOM 3304 N N . SER A 1 423 ? 12.188 -10.875 -13.18 1 93.38 423 SER A N 1
ATOM 3305 C CA . SER A 1 423 ? 11.266 -11.922 -12.766 1 93.38 423 SER A CA 1
ATOM 3306 C C . SER A 1 423 ? 9.859 -11.367 -12.555 1 93.38 423 SER A C 1
ATOM 3308 O O . SER A 1 423 ? 9.688 -10.188 -12.242 1 93.38 423 SER A O 1
ATOM 3310 N N . ASP A 1 424 ? 8.828 -12.133 -12.812 1 94.31 424 ASP A N 1
ATOM 3311 C CA . ASP A 1 424 ? 7.422 -11.758 -12.711 1 94.31 424 ASP A CA 1
ATOM 3312 C C . ASP A 1 424 ? 6.992 -10.891 -13.891 1 94.31 424 ASP A C 1
ATOM 3314 O O . ASP A 1 424 ? 7.027 -9.664 -13.805 1 94.31 424 ASP A O 1
ATOM 3318 N N . ILE A 1 425 ? 6.492 -11.523 -14.828 1 95.81 425 ILE A N 1
ATOM 3319 C CA . ILE A 1 425 ? 5.965 -10.781 -15.969 1 95.81 425 ILE A CA 1
ATOM 3320 C C . ILE A 1 425 ? 4.684 -10.055 -15.555 1 95.81 425 ILE A C 1
ATOM 3322 O O . ILE A 1 425 ? 3.637 -10.68 -15.391 1 95.81 425 ILE A O 1
ATOM 3326 N N . ASN A 1 426 ? 4.797 -8.836 -15.328 1 95.75 426 ASN A N 1
ATOM 3327 C CA . ASN A 1 426 ? 3.709 -7.91 -15.031 1 95.75 426 ASN A CA 1
ATOM 3328 C C . ASN A 1 426 ? 3.768 -6.672 -15.914 1 95.75 426 ASN A C 1
ATOM 3330 O O . ASN A 1 426 ? 4.617 -6.574 -16.797 1 95.75 426 ASN A O 1
ATOM 3334 N N . LYS A 1 427 ? 2.855 -5.754 -15.688 1 94.06 427 LYS A N 1
ATOM 3335 C CA . LYS A 1 427 ? 2.762 -4.57 -16.547 1 94.06 427 LYS A CA 1
ATOM 3336 C C . LYS A 1 427 ? 4.074 -3.791 -16.547 1 94.06 427 LYS A C 1
ATOM 3338 O O . LYS A 1 427 ? 4.562 -3.387 -17.594 1 94.06 427 LYS A O 1
ATOM 3343 N N . LYS A 1 428 ? 4.652 -3.613 -15.398 1 95.25 428 LYS A N 1
ATOM 3344 C CA . LYS A 1 428 ? 5.891 -2.855 -15.258 1 95.25 428 LYS A CA 1
ATOM 3345 C C . LYS A 1 428 ? 7.039 -3.531 -16 1 95.25 428 LYS A C 1
ATOM 3347 O O . LYS A 1 428 ? 7.766 -2.879 -16.75 1 95.25 428 LYS A O 1
ATOM 3352 N N . ASN A 1 429 ? 7.168 -4.809 -15.805 1 95.94 429 ASN A N 1
ATOM 3353 C CA . ASN A 1 429 ? 8.273 -5.531 -16.422 1 95.94 429 ASN A CA 1
ATOM 3354 C C . ASN A 1 429 ? 8.086 -5.66 -17.938 1 95.94 429 ASN A C 1
ATOM 3356 O O . ASN A 1 429 ? 9.062 -5.66 -18.688 1 95.94 429 ASN A O 1
ATOM 3360 N N . ILE A 1 430 ? 6.883 -5.754 -18.391 1 97.44 430 ILE A N 1
ATOM 3361 C CA . ILE A 1 430 ? 6.609 -5.773 -19.828 1 97.44 430 ILE A CA 1
ATOM 3362 C C . ILE A 1 430 ? 7.016 -4.438 -20.453 1 97.44 430 ILE A C 1
ATOM 3364 O O . ILE A 1 430 ? 7.633 -4.402 -21.516 1 97.44 430 ILE A O 1
ATOM 3368 N N . ALA A 1 431 ? 6.66 -3.387 -19.719 1 96.88 431 ALA A N 1
ATOM 3369 C CA . ALA A 1 431 ? 7.051 -2.064 -20.203 1 96.88 431 ALA A CA 1
ATOM 3370 C C . ALA A 1 431 ? 8.57 -1.941 -20.281 1 96.88 431 ALA A C 1
ATOM 3372 O O . ALA A 1 431 ? 9.094 -1.368 -21.25 1 96.88 431 ALA A O 1
ATOM 3373 N N . LEU A 1 432 ? 9.188 -2.484 -19.328 1 96 432 LEU A N 1
ATOM 3374 C CA . LEU A 1 432 ? 10.648 -2.479 -19.328 1 96 432 LEU A CA 1
ATOM 3375 C C . LEU A 1 432 ? 11.195 -3.242 -20.531 1 96 432 LEU A C 1
ATOM 3377 O O . LEU A 1 432 ? 12.094 -2.758 -21.219 1 96 432 LEU A O 1
ATOM 3381 N N . LEU A 1 433 ? 10.695 -4.406 -20.812 1 97 433 LEU A N 1
ATOM 3382 C CA . LEU A 1 433 ? 11.164 -5.227 -21.922 1 97 433 LEU A CA 1
ATOM 3383 C C . LEU A 1 433 ? 10.852 -4.555 -23.266 1 97 433 LEU A C 1
ATOM 3385 O O . LEU A 1 433 ? 11.656 -4.617 -24.188 1 97 433 LEU A O 1
ATOM 3389 N N . ARG A 1 434 ? 9.727 -3.916 -23.312 1 97.38 434 ARG A N 1
ATOM 3390 C CA . ARG A 1 434 ? 9.359 -3.178 -24.516 1 97.38 434 ARG A CA 1
ATOM 3391 C C . ARG A 1 434 ? 10.344 -2.041 -24.781 1 97.38 434 ARG A C 1
ATOM 3393 O O . ARG A 1 434 ? 10.742 -1.804 -25.922 1 97.38 434 ARG A O 1
ATOM 3400 N N . ALA A 1 435 ? 10.648 -1.378 -23.719 1 97.19 435 ALA A N 1
ATOM 3401 C CA . ALA A 1 435 ? 11.609 -0.284 -23.844 1 97.19 435 ALA A CA 1
ATOM 3402 C C . ALA A 1 435 ? 12.961 -0.795 -24.328 1 97.19 435 ALA A C 1
ATOM 3404 O O . ALA A 1 435 ? 13.602 -0.173 -25.172 1 97.19 435 ALA A O 1
ATOM 3405 N N . CYS A 1 436 ? 13.406 -1.897 -23.828 1 96.69 436 CYS A N 1
ATOM 3406 C CA . CYS A 1 436 ? 14.664 -2.502 -24.25 1 96.69 436 CYS A CA 1
ATOM 3407 C C . CYS A 1 436 ? 14.625 -2.857 -25.734 1 96.69 436 CYS A C 1
ATOM 3409 O O . CYS A 1 436 ? 15.586 -2.607 -26.453 1 96.69 436 CYS A O 1
ATOM 3411 N N . ALA A 1 437 ? 13.539 -3.418 -26.172 1 97.06 437 ALA A N 1
ATOM 3412 C CA . ALA A 1 437 ? 13.383 -3.818 -27.562 1 97.06 437 ALA A CA 1
ATOM 3413 C C . ALA A 1 437 ? 13.414 -2.604 -28.5 1 97.06 437 ALA A C 1
ATOM 3415 O O . ALA A 1 437 ? 13.992 -2.658 -29.578 1 97.06 437 ALA A O 1
ATOM 3416 N N . LYS A 1 438 ? 12.82 -1.555 -28.047 1 96.75 438 LYS A N 1
ATOM 3417 C CA . LYS A 1 438 ? 12.711 -0.342 -28.844 1 96.75 438 LYS A CA 1
ATOM 3418 C C . LYS A 1 438 ? 14.047 0.381 -28.953 1 96.75 438 LYS A C 1
ATOM 3420 O O . LYS A 1 438 ? 14.438 0.842 -30.016 1 96.75 438 LYS A O 1
ATOM 3425 N N . THR A 1 439 ? 14.789 0.46 -27.891 1 96.5 439 THR A N 1
ATOM 3426 C CA . THR A 1 439 ? 16.016 1.247 -27.828 1 96.5 439 THR A CA 1
ATOM 3427 C C . THR A 1 439 ? 17.219 0.399 -28.234 1 96.5 439 THR A C 1
ATOM 3429 O O . THR A 1 439 ? 18.266 0.934 -28.609 1 96.5 439 THR A O 1
ATOM 3432 N N . GLY A 1 440 ? 17.078 -0.878 -28.109 1 95.88 440 GLY A N 1
ATOM 3433 C CA . GLY A 1 440 ? 18.203 -1.77 -28.328 1 95.88 440 GLY A CA 1
ATOM 3434 C C . GLY A 1 440 ? 19.25 -1.706 -27.234 1 95.88 440 GLY A C 1
ATOM 3435 O O . GLY A 1 440 ? 20.406 -2.076 -27.438 1 95.88 440 GLY A O 1
ATOM 3436 N N . LYS A 1 441 ? 18.797 -1.109 -26.125 1 95.5 441 LYS A N 1
ATOM 3437 C CA . LYS A 1 441 ? 19.688 -0.986 -24.969 1 95.5 441 LYS A CA 1
ATOM 3438 C C . LYS A 1 441 ? 19.047 -1.585 -23.719 1 95.5 441 LYS A C 1
ATOM 3440 O O . LYS A 1 441 ? 17.812 -1.655 -23.625 1 95.5 441 LYS A O 1
ATOM 3445 N N . ALA A 1 442 ? 19.891 -2.092 -22.812 1 95.38 442 ALA A N 1
ATOM 3446 C CA . ALA A 1 442 ? 19.422 -2.648 -21.547 1 95.38 442 ALA A CA 1
ATOM 3447 C C . ALA A 1 442 ? 20.406 -2.352 -20.406 1 95.38 442 ALA A C 1
ATOM 3449 O O . ALA A 1 442 ? 21.547 -1.971 -20.672 1 95.38 442 ALA A O 1
ATOM 3450 N N . ALA A 1 443 ? 19.906 -2.48 -19.219 1 93 443 ALA A N 1
ATOM 3451 C CA . ALA A 1 443 ? 20.719 -2.199 -18.031 1 93 443 ALA A CA 1
ATOM 3452 C C . ALA A 1 443 ? 21.844 -3.223 -17.891 1 93 443 ALA A C 1
ATOM 3454 O O . ALA A 1 443 ? 22.828 -2.977 -17.203 1 93 443 ALA A O 1
ATOM 3455 N N . GLY A 1 444 ? 21.75 -4.371 -18.547 1 95.12 444 GLY A N 1
ATOM 3456 C CA . GLY A 1 444 ? 22.734 -5.438 -18.547 1 95.12 444 GLY A CA 1
ATOM 3457 C C . GLY A 1 444 ? 22.891 -6.117 -19.891 1 95.12 444 GLY A C 1
ATOM 3458 O O . GLY A 1 444 ? 22.031 -5.98 -20.766 1 95.12 444 GLY A O 1
ATOM 3459 N N . GLN A 1 445 ? 24.016 -6.84 -20.016 1 96.69 445 GLN A N 1
ATOM 3460 C CA . GLN A 1 445 ? 24.281 -7.516 -21.281 1 96.69 445 GLN A CA 1
ATOM 3461 C C . GLN A 1 445 ? 23.594 -8.875 -21.344 1 96.69 445 GLN A C 1
ATOM 3463 O O . GLN A 1 445 ? 23.422 -9.438 -22.422 1 96.69 445 GLN A O 1
ATOM 3468 N N . PHE A 1 446 ? 23.328 -9.43 -20.172 1 97.06 446 PHE A N 1
ATOM 3469 C CA . PHE A 1 446 ? 22.625 -10.703 -20.078 1 97.06 446 PHE A CA 1
ATOM 3470 C C . PHE A 1 446 ? 21.406 -10.578 -19.172 1 97.06 446 PHE A C 1
ATOM 3472 O O . PHE A 1 446 ? 21.531 -10.203 -18 1 97.06 446 PHE A O 1
ATOM 3479 N N . ILE A 1 447 ? 20.172 -10.891 -19.734 1 97.62 447 ILE A N 1
ATOM 3480 C CA . ILE A 1 447 ? 18.938 -10.695 -18.984 1 97.62 447 ILE A CA 1
ATOM 3481 C C . ILE A 1 447 ? 18.188 -12.023 -18.875 1 97.62 447 ILE A C 1
ATOM 3483 O O . ILE A 1 447 ? 17.797 -12.609 -19.875 1 97.62 447 ILE A O 1
ATOM 3487 N N . GLU A 1 448 ? 17.984 -12.477 -17.688 1 97.38 448 GLU A N 1
ATOM 3488 C CA . GLU A 1 448 ? 17.109 -13.617 -17.438 1 97.38 448 GLU A CA 1
ATOM 3489 C C . GLU A 1 448 ? 15.664 -13.172 -17.25 1 97.38 448 GLU A C 1
ATOM 3491 O O . GLU A 1 448 ? 15.375 -12.312 -16.422 1 97.38 448 GLU A O 1
ATOM 3496 N N . VAL A 1 449 ? 14.844 -13.742 -18.047 1 96.94 449 VAL A N 1
ATOM 3497 C CA . VAL A 1 449 ? 13.438 -13.367 -17.953 1 96.94 449 VAL A CA 1
ATOM 3498 C C . VAL A 1 449 ? 12.602 -14.586 -17.562 1 96.94 449 VAL A C 1
ATOM 3500 O O . VAL A 1 449 ? 12.664 -15.625 -18.219 1 96.94 449 VAL A O 1
ATOM 3503 N N . MET A 1 450 ? 11.844 -14.438 -16.453 1 95.31 450 MET A N 1
ATOM 3504 C CA . MET A 1 450 ? 10.93 -15.477 -15.992 1 95.31 450 MET A CA 1
ATOM 3505 C C . MET A 1 450 ? 9.531 -14.914 -15.766 1 95.31 450 MET A C 1
ATOM 3507 O O . MET A 1 450 ? 9.391 -13.773 -15.32 1 95.31 450 MET A O 1
ATOM 3511 N N . ALA A 1 451 ? 8.547 -15.727 -16.062 1 94.75 451 ALA A N 1
ATOM 3512 C CA . ALA A 1 451 ? 7.176 -15.266 -15.891 1 94.75 451 ALA A CA 1
ATOM 3513 C C . ALA A 1 451 ? 6.785 -15.266 -14.414 1 94.75 451 ALA A C 1
ATOM 3515 O O . ALA A 1 451 ? 5.977 -14.438 -13.984 1 94.75 451 ALA A O 1
ATOM 3516 N N . CYS A 1 452 ? 7.309 -16.203 -13.711 1 94.5 452 CYS A N 1
ATOM 3517 C CA . CYS A 1 452 ? 6.965 -16.344 -12.305 1 94.5 452 CYS A CA 1
ATOM 3518 C C . CYS A 1 452 ? 7.957 -15.586 -11.422 1 94.5 452 CYS A C 1
ATOM 3520 O O . CYS A 1 452 ? 9.148 -15.547 -11.719 1 94.5 452 CYS A O 1
ATOM 3522 N N . GLU A 1 453 ? 7.484 -15 -10.352 1 91.94 453 GLU A N 1
ATOM 3523 C CA . GLU A 1 453 ? 8.273 -14.133 -9.484 1 91.94 453 GLU A CA 1
ATOM 3524 C C . GLU A 1 453 ? 9.477 -14.875 -8.914 1 91.94 453 GLU A C 1
ATOM 3526 O O . GLU A 1 453 ? 10.586 -14.328 -8.875 1 91.94 453 GLU A O 1
ATOM 3531 N N . GLY A 1 454 ? 9.258 -16.062 -8.484 1 92.31 454 GLY A N 1
ATOM 3532 C CA . GLY A 1 454 ? 10.344 -16.828 -7.898 1 92.31 454 GLY A CA 1
ATOM 3533 C C . GLY A 1 454 ? 10.945 -17.844 -8.852 1 92.31 454 GLY A C 1
ATOM 3534 O O . GLY A 1 454 ? 11.703 -18.719 -8.438 1 92.31 454 GLY A O 1
ATOM 3535 N N . GLY A 1 455 ? 10.57 -17.766 -10.094 1 92.81 455 GLY A N 1
ATOM 3536 C CA . GLY A 1 455 ? 10.977 -18.797 -11.039 1 92.81 455 GLY A CA 1
ATOM 3537 C C . GLY A 1 455 ? 10.039 -19.984 -11.062 1 92.81 455 GLY A C 1
ATOM 3538 O O . GLY A 1 455 ? 8.898 -19.891 -10.609 1 92.81 455 GLY A O 1
ATOM 3539 N N . CYS A 1 456 ? 10.57 -21.078 -11.562 1 91.75 456 CYS A N 1
ATOM 3540 C CA . CYS A 1 456 ? 9.734 -22.25 -11.781 1 91.75 456 CYS A CA 1
ATOM 3541 C C . CYS A 1 456 ? 9.273 -22.859 -10.461 1 91.75 456 CYS A C 1
ATOM 3543 O O . CYS A 1 456 ? 8.227 -23.5 -10.391 1 91.75 456 CYS A O 1
ATOM 3545 N N . ILE A 1 457 ? 9.992 -22.609 -9.422 1 92.25 457 ILE A N 1
ATOM 3546 C CA . ILE A 1 457 ? 9.664 -23.156 -8.109 1 92.25 457 ILE A CA 1
ATOM 3547 C C . ILE A 1 457 ? 8.383 -22.5 -7.586 1 92.25 457 ILE A C 1
ATOM 3549 O O . ILE A 1 457 ? 7.738 -23.031 -6.68 1 92.25 457 ILE A O 1
ATOM 3553 N N . THR A 1 458 ? 8.031 -21.406 -8.148 1 88.5 458 THR A N 1
ATOM 3554 C CA . THR A 1 458 ? 6.801 -20.719 -7.766 1 88.5 458 THR A CA 1
ATOM 3555 C C . THR A 1 458 ? 5.797 -20.719 -8.914 1 88.5 458 THR A C 1
ATOM 3557 O O . THR A 1 458 ? 4.949 -19.828 -9.008 1 88.5 458 THR A O 1
ATOM 3560 N N . GLY A 1 459 ? 5.883 -21.625 -9.742 1 88.69 459 GLY A N 1
ATOM 3561 C CA . GLY A 1 459 ? 4.984 -21.719 -10.883 1 88.69 459 GLY A CA 1
ATOM 3562 C C . GLY A 1 459 ? 3.537 -21.938 -10.492 1 88.69 459 GLY A C 1
ATOM 3563 O O . GLY A 1 459 ? 3.246 -22.266 -9.336 1 88.69 459 GLY A O 1
ATOM 3564 N N . PRO A 1 460 ? 2.637 -21.828 -11.406 1 88.31 460 PRO A N 1
ATOM 3565 C CA . PRO A 1 460 ? 1.203 -21.844 -11.102 1 88.31 460 PRO A CA 1
ATOM 3566 C C . PRO A 1 460 ? 0.712 -23.234 -10.68 1 88.31 460 PRO A C 1
ATOM 3568 O O . PRO A 1 460 ? -0.284 -23.344 -9.961 1 88.31 460 PRO A O 1
ATOM 3571 N N . SER A 1 461 ? 1.342 -24.297 -11.102 1 89.62 461 SER A N 1
ATOM 3572 C CA . SER A 1 461 ? 0.885 -25.641 -10.781 1 89.62 461 SER A CA 1
ATOM 3573 C C . SER A 1 461 ? 1.901 -26.375 -9.914 1 89.62 461 SER A C 1
ATOM 3575 O O . SER A 1 461 ? 2.18 -27.562 -10.148 1 89.62 461 SER A O 1
ATOM 3577 N N . THR A 1 462 ? 2.463 -25.625 -9.023 1 86.5 462 THR A N 1
ATOM 3578 C CA . THR A 1 462 ? 3.326 -26.234 -8.023 1 86.5 462 THR A CA 1
ATOM 3579 C C . THR A 1 462 ? 2.504 -27.031 -7.02 1 86.5 462 THR A C 1
ATOM 3581 O O . THR A 1 462 ? 1.299 -26.812 -6.879 1 86.5 462 THR A O 1
ATOM 3584 N N . HIS A 1 463 ? 3.133 -27.938 -6.434 1 83.75 463 HIS A N 1
ATOM 3585 C CA . HIS A 1 463 ? 2.453 -28.781 -5.453 1 83.75 463 HIS A CA 1
ATOM 3586 C C . HIS A 1 463 ? 2.699 -28.281 -4.035 1 83.75 463 HIS A C 1
ATOM 3588 O O . HIS A 1 463 ? 1.834 -28.422 -3.164 1 83.75 463 HIS A O 1
ATOM 3594 N N . ASN A 1 464 ? 3.807 -27.703 -3.84 1 80.5 464 ASN A N 1
ATOM 3595 C CA . ASN A 1 464 ? 4.207 -27.203 -2.525 1 80.5 464 ASN A CA 1
ATOM 3596 C C . ASN A 1 464 ? 3.975 -25.703 -2.393 1 80.5 464 ASN A C 1
ATOM 3598 O O . ASN A 1 464 ? 3.828 -25 -3.396 1 80.5 464 ASN A O 1
ATOM 3602 N N . ASP A 1 465 ? 3.842 -25.328 -1.131 1 83.19 465 ASP A N 1
ATOM 3603 C CA . ASP A 1 465 ? 3.738 -23.891 -0.914 1 83.19 465 ASP A CA 1
ATOM 3604 C C . ASP A 1 465 ? 5.039 -23.188 -1.288 1 83.19 465 ASP A C 1
ATOM 3606 O O . ASP A 1 465 ? 6.117 -23.781 -1.233 1 83.19 465 ASP A O 1
ATOM 3610 N N . ILE A 1 466 ? 4.926 -21.938 -1.509 1 82.69 466 ILE A N 1
ATOM 3611 C CA . ILE A 1 466 ? 6.012 -21.156 -2.094 1 82.69 466 ILE A CA 1
ATOM 3612 C C . ILE A 1 466 ? 7.172 -21.062 -1.105 1 82.69 466 ILE A C 1
ATOM 3614 O O . ILE A 1 466 ? 8.32 -21.344 -1.461 1 82.69 466 ILE A O 1
ATOM 3618 N N . VAL A 1 467 ? 6.883 -20.781 0.093 1 84.25 467 VAL A N 1
ATOM 3619 C CA . VAL A 1 467 ? 7.93 -20.562 1.085 1 84.25 467 VAL A CA 1
ATOM 3620 C C . VAL A 1 467 ? 8.648 -21.859 1.397 1 84.25 467 VAL A C 1
ATOM 3622 O O . VAL A 1 467 ? 9.875 -21.922 1.361 1 84.25 467 VAL A O 1
ATOM 3625 N N . SER A 1 468 ? 7.914 -22.859 1.637 1 87.12 468 SER A N 1
ATOM 3626 C CA . SER A 1 468 ? 8.484 -24.172 1.941 1 87.12 468 SER A CA 1
ATOM 3627 C C . SER A 1 468 ? 9.219 -24.75 0.736 1 87.12 468 SER A C 1
ATOM 3629 O O . SER A 1 468 ? 10.266 -25.391 0.886 1 87.12 468 SER A O 1
ATOM 3631 N N . GLY A 1 469 ? 8.633 -24.547 -0.407 1 89 469 GLY A N 1
ATOM 3632 C CA . GLY A 1 469 ? 9.281 -25.031 -1.62 1 89 469 GLY A CA 1
ATOM 3633 C C . GLY A 1 469 ? 10.633 -24.391 -1.871 1 89 469 GLY A C 1
ATOM 3634 O O . GLY A 1 469 ? 11.594 -25.078 -2.223 1 89 469 GLY A O 1
ATOM 3635 N N . ARG A 1 470 ? 10.719 -23.109 -1.634 1 87.94 470 ARG A N 1
ATOM 3636 C CA . ARG A 1 470 ? 11.977 -22.391 -1.811 1 87.94 470 ARG A CA 1
ATOM 3637 C C . ARG A 1 470 ? 13.031 -22.875 -0.814 1 87.94 470 ARG A C 1
ATOM 3639 O O . ARG A 1 470 ? 14.188 -23.078 -1.178 1 87.94 470 ARG A O 1
ATOM 3646 N N . ARG A 1 471 ? 12.609 -23.062 0.374 1 90.31 471 ARG A N 1
ATOM 3647 C CA . ARG A 1 471 ? 13.508 -23.531 1.418 1 90.31 471 ARG A CA 1
ATOM 3648 C C . ARG A 1 471 ? 14.023 -24.938 1.108 1 90.31 471 ARG A C 1
ATOM 3650 O O . ARG A 1 471 ? 15.219 -25.203 1.244 1 90.31 471 ARG A O 1
ATOM 3657 N N . GLN A 1 472 ? 13.109 -25.766 0.719 1 92.38 472 GLN A N 1
ATOM 3658 C CA . GLN A 1 472 ? 13.477 -27.141 0.398 1 92.38 472 GLN A CA 1
ATOM 3659 C C . GLN A 1 472 ? 14.438 -27.203 -0.783 1 92.38 472 GLN A C 1
ATOM 3661 O O . GLN A 1 472 ? 15.398 -27.969 -0.772 1 92.38 472 GLN A O 1
ATOM 3666 N N . LEU A 1 473 ? 14.188 -26.422 -1.747 1 93.5 473 LEU A N 1
ATOM 3667 C CA . LEU A 1 473 ? 15.062 -26.375 -2.908 1 93.5 473 LEU A CA 1
ATOM 3668 C C . LEU A 1 473 ? 16.469 -25.922 -2.51 1 93.5 473 LEU A C 1
ATOM 3670 O O . LEU A 1 473 ? 17.453 -26.516 -2.934 1 93.5 473 LEU A O 1
ATOM 3674 N N . ALA A 1 474 ? 16.531 -24.938 -1.723 1 92.44 474 ALA A N 1
ATOM 3675 C CA . ALA A 1 474 ? 17.828 -24.422 -1.263 1 92.44 474 ALA A CA 1
ATOM 3676 C C . ALA A 1 474 ? 18.609 -25.5 -0.524 1 92.44 474 ALA A C 1
ATOM 3678 O O . ALA A 1 474 ? 19.812 -25.656 -0.735 1 92.44 474 ALA A O 1
ATOM 3679 N N . GLN A 1 475 ? 17.969 -26.266 0.285 1 92.88 475 GLN A N 1
ATOM 3680 C CA . GLN A 1 475 ? 18.609 -27.328 1.04 1 92.88 475 GLN A CA 1
ATOM 3681 C C . GLN A 1 475 ? 19.094 -28.438 0.114 1 92.88 475 GLN A C 1
ATOM 3683 O O . GLN A 1 475 ? 20.172 -28.984 0.309 1 92.88 475 GLN A O 1
ATOM 3688 N N . GLU A 1 476 ? 18.281 -28.75 -0.87 1 92.69 476 GLU A N 1
ATOM 3689 C CA . GLU A 1 476 ? 18.641 -29.797 -1.819 1 92.69 476 GLU A CA 1
ATOM 3690 C C . GLU A 1 476 ? 19.844 -29.391 -2.67 1 92.69 476 GLU A C 1
ATOM 3692 O O . GLU A 1 476 ? 20.672 -30.219 -3.02 1 92.69 476 GLU A O 1
ATOM 3697 N N . LEU A 1 477 ? 19.906 -28.125 -3.018 1 92.56 477 LEU A N 1
ATOM 3698 C CA . LEU A 1 477 ? 21.016 -27.625 -3.816 1 92.56 477 LEU A CA 1
ATOM 3699 C C . LEU A 1 477 ? 22.312 -27.672 -3.027 1 92.56 477 LEU A C 1
ATOM 3701 O O . LEU A 1 477 ? 23.375 -27.969 -3.588 1 92.56 477 LEU A O 1
ATOM 3705 N N . LEU A 1 478 ? 22.234 -27.453 -1.775 1 90.88 478 LEU A N 1
ATOM 3706 C CA . LEU A 1 478 ? 23.422 -27.469 -0.923 1 90.88 478 LEU A CA 1
ATOM 3707 C C . LEU A 1 478 ? 24 -28.875 -0.81 1 90.88 478 LEU A C 1
ATOM 3709 O O . LEU A 1 478 ? 25.188 -29.062 -0.573 1 90.88 478 LEU A O 1
ATOM 3713 N N . LYS A 1 479 ? 23.203 -29.922 -0.989 1 89.44 479 LYS A N 1
ATOM 3714 C CA . LYS A 1 479 ? 23.625 -31.312 -0.875 1 89.44 479 LYS A CA 1
ATOM 3715 C C . LYS A 1 479 ? 24.422 -31.75 -2.104 1 89.44 479 LYS A C 1
ATOM 3717 O O . LYS A 1 479 ? 25.125 -32.75 -2.066 1 89.44 479 LYS A O 1
ATOM 3722 N N . ARG A 1 480 ? 24.281 -30.953 -3.176 1 88.56 480 ARG A N 1
ATOM 3723 C CA . ARG A 1 480 ? 24.938 -31.344 -4.418 1 88.56 480 ARG A CA 1
ATOM 3724 C C . ARG A 1 480 ? 26.406 -30.906 -4.414 1 88.56 480 ARG A C 1
ATOM 3726 O O . ARG A 1 480 ? 26.719 -29.766 -4.117 1 88.56 480 ARG A O 1
ATOM 3733 N N . LYS A 1 481 ? 27.344 -31.812 -4.809 1 86.38 481 LYS A N 1
ATOM 3734 C CA . LYS A 1 481 ? 28.781 -31.562 -4.734 1 86.38 481 LYS A CA 1
ATOM 3735 C C . LYS A 1 481 ? 29.328 -31.109 -6.082 1 86.38 481 LYS A C 1
ATOM 3737 O O . LYS A 1 481 ? 30.328 -30.375 -6.133 1 86.38 481 LYS A O 1
ATOM 3742 N N . GLU A 1 482 ? 28.672 -31.531 -7.195 1 90.06 482 GLU A N 1
ATOM 3743 C CA . GLU A 1 482 ? 29.172 -31.203 -8.523 1 90.06 482 GLU A CA 1
ATOM 3744 C C . GLU A 1 482 ? 28.766 -29.781 -8.922 1 90.06 482 GLU A C 1
ATOM 3746 O O . GLU A 1 482 ? 27.609 -29.375 -8.734 1 90.06 482 GLU A O 1
ATOM 3751 N N . SER A 1 483 ? 29.781 -29.031 -9.359 1 92.38 483 SER A N 1
ATOM 3752 C CA . SER A 1 483 ? 29.594 -27.672 -9.828 1 92.38 483 SER A CA 1
ATOM 3753 C C . SER A 1 483 ? 30.516 -27.344 -10.992 1 92.38 483 SER A C 1
ATOM 3755 O O . SER A 1 483 ? 31.453 -28.094 -11.273 1 92.38 483 SER A O 1
ATOM 3757 N N . TYR A 1 484 ? 30.188 -26.297 -11.75 1 91.06 484 TYR A N 1
ATOM 3758 C CA . TYR A 1 484 ? 31.047 -25.891 -12.859 1 91.06 484 TYR A CA 1
ATOM 3759 C C . TYR A 1 484 ? 32.438 -25.469 -12.352 1 91.06 484 TYR A C 1
ATOM 3761 O O . TYR A 1 484 ? 33.406 -25.594 -13.07 1 91.06 484 TYR A O 1
ATOM 3769 N N . GLU A 1 485 ? 32.5 -25.031 -11.172 1 83.31 485 GLU A N 1
ATOM 3770 C CA . GLU A 1 485 ? 33.781 -24.656 -10.586 1 83.31 485 GLU A CA 1
ATOM 3771 C C . GLU A 1 485 ? 34.656 -25.891 -10.336 1 83.31 485 GLU A C 1
ATOM 3773 O O . GLU A 1 485 ? 35.875 -25.828 -10.5 1 83.31 485 GLU A O 1
ATOM 3778 N N . THR A 1 486 ? 34.062 -26.953 -9.883 1 80.44 486 THR A N 1
ATOM 3779 C CA . THR A 1 486 ? 34.844 -28.141 -9.516 1 80.44 486 THR A CA 1
ATOM 3780 C C . THR A 1 486 ? 34.969 -29.094 -10.711 1 80.44 486 THR A C 1
ATOM 3782 O O . THR A 1 486 ? 35.719 -30.062 -10.656 1 80.44 486 THR A O 1
ATOM 3785 N N . MET A 1 487 ? 34.156 -29.062 -11.68 1 73.56 487 MET A N 1
ATOM 3786 C CA . MET A 1 487 ? 34.219 -29.938 -12.852 1 73.56 487 MET A CA 1
ATOM 3787 C C . MET A 1 487 ? 35.406 -29.578 -13.742 1 73.56 487 MET A C 1
ATOM 3789 O O . MET A 1 487 ? 35.625 -28.391 -14.016 1 73.56 487 MET A O 1
ATOM 3793 N N . ASP A 1 488 ? 36.531 -30.328 -13.562 1 51.88 488 ASP A N 1
ATOM 3794 C CA . ASP A 1 488 ? 37.656 -30.172 -14.484 1 51.88 488 ASP A CA 1
ATOM 3795 C C . ASP A 1 488 ? 37.188 -30.156 -15.93 1 51.88 488 ASP A C 1
ATOM 3797 O O . ASP A 1 488 ? 36.25 -30.891 -16.297 1 51.88 488 ASP A O 1
ATOM 3801 N N . ARG A 1 489 ? 37.531 -29.188 -16.75 1 42.53 489 ARG A N 1
ATOM 3802 C CA . ARG A 1 489 ? 37.281 -29.234 -18.188 1 42.53 489 ARG A CA 1
ATOM 3803 C C . ARG A 1 489 ? 37.844 -30.516 -18.797 1 42.53 489 ARG A C 1
ATOM 3805 O O . ARG A 1 489 ? 38.969 -30.922 -18.484 1 42.53 489 ARG A O 1
ATOM 3812 N N . MET B 1 1 ? -8.633 27.859 -1.33 1 46.41 1 MET B N 1
ATOM 3813 C CA . MET B 1 1 ? -8.438 27.422 0.047 1 46.41 1 MET B CA 1
ATOM 3814 C C . MET B 1 1 ? -8.125 25.922 0.096 1 46.41 1 MET B C 1
ATOM 3816 O O . MET B 1 1 ? -8.602 25.156 -0.747 1 46.41 1 MET B O 1
ATOM 3820 N N . ALA B 1 2 ? -7.008 2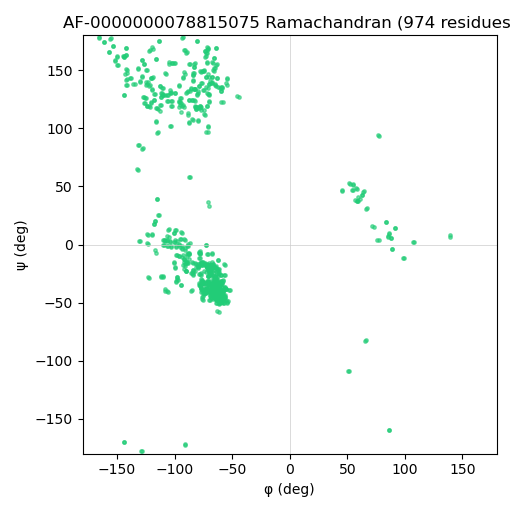5.578 0.918 1 56.41 2 ALA B N 1
ATOM 3821 C CA . ALA B 1 2 ? -6.207 24.375 1.151 1 56.41 2 ALA B CA 1
ATOM 3822 C C . ALA B 1 2 ? -7.008 23.312 1.9 1 56.41 2 ALA B C 1
ATOM 3824 O O . ALA B 1 2 ? -6.434 22.469 2.596 1 56.41 2 ALA B O 1
ATOM 3825 N N . PHE B 1 3 ? -8.359 23.344 1.553 1 63.94 3 PHE B N 1
ATOM 3826 C CA . PHE B 1 3 ? -8.984 22.453 2.523 1 63.94 3 PHE B CA 1
ATOM 3827 C C . PHE B 1 3 ? -9.109 21.047 1.966 1 63.94 3 PHE B C 1
ATOM 3829 O O . PHE B 1 3 ? -9.68 20.844 0.893 1 63.94 3 PHE B O 1
ATOM 3836 N N . THR B 1 4 ? -8.375 20.156 2.598 1 65.38 4 THR B N 1
ATOM 3837 C CA . THR B 1 4 ? -8.414 18.75 2.203 1 65.38 4 THR B CA 1
ATOM 3838 C C . THR B 1 4 ? -9.539 18.016 2.93 1 65.38 4 THR B C 1
ATOM 3840 O O . THR B 1 4 ? -9.914 16.906 2.539 1 65.38 4 THR B O 1
ATOM 3843 N N . ASN B 1 5 ? -10.055 18.719 3.932 1 76.62 5 ASN B N 1
ATOM 3844 C CA . ASN B 1 5 ? -11.188 18.141 4.652 1 76.62 5 ASN B CA 1
ATOM 3845 C C . ASN B 1 5 ? -12.109 19.234 5.199 1 76.62 5 ASN B C 1
ATOM 3847 O O . ASN B 1 5 ? -11.68 20.375 5.387 1 76.62 5 ASN B O 1
ATOM 3851 N N . ASN B 1 6 ? -13.281 18.938 5.379 1 78.62 6 ASN B N 1
ATOM 3852 C CA . ASN B 1 6 ? -14.328 19.875 5.766 1 78.62 6 ASN B CA 1
ATOM 3853 C C . ASN B 1 6 ? -14.117 20.406 7.184 1 78.62 6 ASN B C 1
ATOM 3855 O O . ASN B 1 6 ? -14.633 21.469 7.539 1 78.62 6 ASN B O 1
ATOM 3859 N N . ILE B 1 7 ? -13.297 19.766 7.906 1 83.12 7 ILE B N 1
ATOM 3860 C CA . ILE B 1 7 ? -13.109 20.125 9.305 1 83.12 7 ILE B CA 1
ATOM 3861 C C . ILE B 1 7 ? -12.344 21.453 9.383 1 83.12 7 ILE B C 1
ATOM 3863 O O . ILE B 1 7 ? -12.641 22.297 10.242 1 83.12 7 ILE B O 1
ATOM 3867 N N . MET B 1 8 ? -11.445 21.609 8.531 1 81.44 8 MET B N 1
ATOM 3868 C CA . MET B 1 8 ? -10.672 22.844 8.492 1 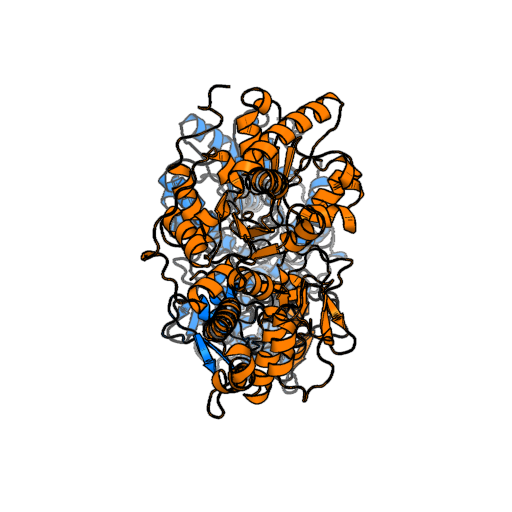81.44 8 MET B CA 1
ATOM 3869 C C . MET B 1 8 ? -11.555 24.031 8.109 1 81.44 8 MET B C 1
ATOM 3871 O O . MET B 1 8 ? -11.406 25.125 8.656 1 81.44 8 MET B O 1
ATOM 3875 N N . ILE B 1 9 ? -12.469 23.766 7.25 1 82.25 9 ILE B N 1
ATOM 3876 C CA . ILE B 1 9 ? -13.406 24.797 6.812 1 82.25 9 ILE B CA 1
ATOM 3877 C C . ILE B 1 9 ? -14.312 25.188 7.973 1 82.25 9 ILE B C 1
ATOM 3879 O O . ILE B 1 9 ? -14.578 26.375 8.188 1 82.25 9 ILE B O 1
ATOM 3883 N N . VAL B 1 10 ? -14.656 24.234 8.672 1 85.38 10 VAL B N 1
ATOM 3884 C CA . VAL B 1 10 ? -15.547 24.438 9.805 1 85.38 10 VAL B CA 1
ATOM 3885 C C . VAL B 1 10 ? -14.844 25.281 10.867 1 85.38 10 VAL B C 1
ATOM 3887 O O . VAL B 1 10 ? -15.406 26.234 11.398 1 85.38 10 VAL B O 1
ATOM 3890 N N . ARG B 1 11 ? -13.633 24.984 11.172 1 89.69 11 ARG B N 1
ATOM 3891 C CA . ARG B 1 11 ? -12.867 25.734 12.164 1 89.69 11 ARG B CA 1
ATOM 3892 C C . ARG B 1 11 ? -12.672 27.172 11.719 1 89.69 11 ARG B C 1
ATOM 3894 O O . ARG B 1 11 ? -12.852 28.109 12.508 1 89.69 11 ARG B O 1
ATOM 3901 N N . HIS B 1 12 ? -12.344 27.281 10.469 1 90.94 12 HIS B N 1
ATOM 3902 C CA . HIS B 1 12 ? -12.141 28.594 9.898 1 90.94 12 HIS B CA 1
ATOM 3903 C C . HIS B 1 12 ? -13.414 29.438 9.961 1 90.94 12 HIS B C 1
ATOM 3905 O O . HIS B 1 12 ? -13.391 30.578 10.438 1 90.94 12 HIS B O 1
ATOM 3911 N N . LYS B 1 13 ? -14.461 28.859 9.5 1 93.19 13 LYS B N 1
ATOM 3912 C CA . LYS B 1 13 ? -15.727 29.594 9.438 1 93.19 13 LYS B CA 1
ATOM 3913 C C . LYS B 1 13 ? -16.203 29.969 10.836 1 93.19 13 LYS B C 1
ATOM 3915 O O . LYS B 1 13 ? -16.688 31.094 11.047 1 93.19 13 LYS B O 1
ATOM 3920 N N . LEU B 1 14 ? -16.078 29.094 11.727 1 95.56 14 LEU B N 1
ATOM 3921 C CA . LEU B 1 14 ? -16.547 29.344 13.086 1 95.56 14 LEU B CA 1
ATOM 3922 C C . LEU B 1 14 ? -15.75 30.484 13.734 1 95.56 14 LEU B C 1
ATOM 3924 O O . LEU B 1 14 ? -16.328 31.375 14.336 1 95.56 14 LEU B O 1
ATOM 3928 N N . LEU B 1 15 ? -14.469 30.422 13.602 1 97.31 15 LEU B N 1
ATOM 3929 C CA . LEU B 1 15 ? -13.641 31.469 14.188 1 97.31 15 LEU B CA 1
ATOM 3930 C C . LEU B 1 15 ? -13.898 32.812 13.5 1 97.31 15 LEU B C 1
ATOM 3932 O O . LEU B 1 15 ? -13.953 33.844 14.156 1 97.31 15 LEU B O 1
ATOM 3936 N N . ALA B 1 16 ? -14.047 32.812 12.227 1 97.5 16 ALA B N 1
ATOM 3937 C CA . ALA B 1 16 ? -14.359 34.031 11.492 1 97.5 16 ALA B CA 1
ATOM 3938 C C . ALA B 1 16 ? -15.664 34.656 11.977 1 97.5 16 ALA B C 1
ATOM 3940 O O . ALA B 1 16 ? -15.766 35.875 12.133 1 97.5 16 ALA B O 1
ATOM 3941 N N . ASP B 1 17 ? -16.656 33.812 12.188 1 97.56 17 ASP B N 1
ATOM 3942 C CA . ASP B 1 17 ? -17.938 34.281 12.688 1 97.56 17 ASP B CA 1
ATOM 3943 C C . ASP B 1 17 ? -17.797 34.906 14.062 1 97.56 17 ASP B C 1
ATOM 3945 O O . ASP B 1 17 ? -18.391 35.969 14.328 1 97.56 17 ASP B O 1
ATOM 3949 N N . LEU B 1 18 ? -17.031 34.312 14.922 1 98.25 18 LEU B N 1
ATOM 3950 C CA . LEU B 1 18 ? -16.812 34.844 16.25 1 98.25 18 LEU B CA 1
ATOM 3951 C C . LEU B 1 18 ? -16.094 36.188 16.172 1 98.25 18 LEU B C 1
ATOM 3953 O O . LEU B 1 18 ? -16.438 37.125 16.906 1 98.25 18 LEU B O 1
ATOM 3957 N N . VAL B 1 19 ? -15.109 36.281 15.32 1 98.44 19 VAL B N 1
ATOM 3958 C CA . VAL B 1 19 ? -14.344 37.531 15.156 1 98.44 19 VAL B CA 1
ATOM 3959 C C . VAL B 1 19 ? -15.258 38.625 14.617 1 98.44 19 VAL B C 1
ATOM 3961 O O . VAL B 1 19 ? -15.156 39.781 15.031 1 98.44 19 VAL B O 1
ATOM 3964 N N . ARG B 1 20 ? -16.109 38.25 13.703 1 98 20 ARG B N 1
ATOM 3965 C CA . ARG B 1 20 ? -17.047 39.219 13.156 1 98 20 ARG B CA 1
ATOM 3966 C C . ARG B 1 20 ? -17.953 39.781 14.25 1 98 20 ARG B C 1
ATOM 3968 O O . ARG B 1 20 ? -18.188 41 14.305 1 98 20 ARG B O 1
ATOM 3975 N N . LEU B 1 21 ? -18.469 38.938 15.07 1 97.81 21 LEU B N 1
ATOM 3976 C CA . LEU B 1 21 ? -19.297 39.375 16.188 1 97.81 21 LEU B CA 1
ATOM 3977 C C . LEU B 1 21 ? -18.484 40.281 17.141 1 97.81 21 LEU B C 1
ATOM 3979 O O . LEU B 1 21 ? -18.984 41.281 17.641 1 97.81 21 LEU B O 1
ATOM 3983 N N . TRP B 1 22 ? -17.25 39.875 17.453 1 97.94 22 TRP B N 1
ATOM 3984 C CA . TRP B 1 22 ? -16.359 40.656 18.297 1 97.94 22 TRP B CA 1
ATOM 3985 C C . TRP B 1 22 ? -16.125 42.031 17.719 1 97.94 22 TRP B C 1
ATOM 3987 O O . TRP B 1 22 ? -16.172 43.031 18.438 1 97.94 22 TRP B O 1
ATOM 3997 N N . LYS B 1 23 ? -15.836 42.062 16.406 1 97.69 23 LYS B N 1
ATOM 3998 C CA . LYS B 1 23 ? -15.602 43.312 15.695 1 97.69 23 LYS B CA 1
ATOM 3999 C C . LYS B 1 23 ? -16.75 44.312 15.922 1 97.69 23 LYS B C 1
ATOM 4001 O O . LYS B 1 23 ? -16.516 45.5 16.141 1 97.69 23 LYS B O 1
ATOM 4006 N N . ASN B 1 24 ? -18 43.781 15.953 1 97 24 ASN B N 1
ATOM 4007 C CA . ASN B 1 24 ? -19.203 44.594 16.047 1 97 24 ASN B CA 1
ATOM 4008 C C . ASN B 1 24 ? -19.672 44.75 17.5 1 97 24 ASN B C 1
ATOM 4010 O O . ASN B 1 24 ? -20.797 45.188 17.75 1 97 24 ASN B O 1
ATOM 4014 N N . ASP B 1 25 ? -18.922 44.375 18.406 1 96.44 25 ASP B N 1
ATOM 4015 C CA . ASP B 1 25 ? -19.219 44.438 19.828 1 96.44 25 ASP B CA 1
ATOM 4016 C C . ASP B 1 25 ? -20.5 43.688 20.156 1 96.44 25 ASP B C 1
ATOM 4018 O O . ASP B 1 25 ? -21.328 44.125 20.953 1 96.44 25 ASP B O 1
ATOM 4022 N N . GLN B 1 26 ? -20.656 42.531 19.438 1 97.31 26 GLN B N 1
ATOM 4023 C CA . GLN B 1 26 ? -21.891 41.75 19.594 1 97.31 26 GLN B CA 1
ATOM 4024 C C . GLN B 1 26 ? -21.578 40.312 20 1 97.31 26 GLN B C 1
ATOM 4026 O O . GLN B 1 26 ? -22.469 39.438 20.016 1 97.31 26 GLN B O 1
ATOM 4031 N N . LEU B 1 27 ? -20.344 40 20.328 1 97.31 27 LEU B N 1
ATOM 4032 C CA . LEU B 1 27 ? -19.953 38.625 20.609 1 97.31 27 LEU B CA 1
ATOM 4033 C C . LEU B 1 27 ? -20.734 38.062 21.797 1 97.31 27 LEU B C 1
ATOM 4035 O O . LEU B 1 27 ? -21.344 37 21.703 1 97.31 27 LEU B O 1
ATOM 4039 N N . VAL B 1 28 ? -20.781 38.781 22.906 1 97.25 28 VAL B N 1
ATOM 4040 C CA . VAL B 1 28 ? -21.469 38.344 24.109 1 97.25 28 VAL B CA 1
ATOM 4041 C C . VAL B 1 28 ? -22.969 38.312 23.875 1 97.25 28 VAL B C 1
ATOM 4043 O O . VAL B 1 28 ? -23.656 37.375 24.281 1 97.25 28 VAL B O 1
ATOM 4046 N N . GLU B 1 29 ? -23.5 39.188 23.141 1 96.5 29 GLU B N 1
ATOM 4047 C CA . GLU B 1 29 ? -24.938 39.375 22.969 1 96.5 29 GLU B CA 1
ATOM 4048 C C . GLU B 1 29 ? -25.516 38.312 22.016 1 96.5 29 GLU B C 1
ATOM 4050 O O . GLU B 1 29 ? -26.641 37.844 22.203 1 96.5 29 GLU B O 1
ATOM 4055 N N . LYS B 1 30 ? -24.734 37.938 21.047 1 97.31 30 LYS B N 1
ATOM 4056 C CA . LYS B 1 30 ? -25.344 37.188 19.953 1 97.31 30 LYS B CA 1
ATOM 4057 C C . LYS B 1 30 ? -24.766 35.781 19.875 1 97.31 30 LYS B C 1
ATOM 4059 O O . LYS B 1 30 ? -25.266 34.938 19.125 1 97.31 30 LYS B O 1
ATOM 4064 N N . ILE B 1 31 ? -23.781 35.469 20.625 1 97.94 31 ILE B N 1
ATOM 4065 C CA . ILE B 1 31 ? -23.078 34.219 20.469 1 97.94 31 ILE B CA 1
ATOM 4066 C C . ILE B 1 31 ? -24.031 33.031 20.75 1 97.94 31 ILE B C 1
ATOM 4068 O O . ILE B 1 31 ? -23.891 31.969 20.172 1 97.94 31 ILE B O 1
ATOM 4072 N N . ASP B 1 32 ? -25.047 33.188 21.625 1 96.69 32 ASP B N 1
ATOM 4073 C CA . ASP B 1 32 ? -25.984 32.125 21.984 1 96.69 32 ASP B CA 1
ATOM 4074 C C . ASP B 1 32 ? -26.828 31.688 20.781 1 96.69 32 ASP B C 1
ATOM 4076 O O . ASP B 1 32 ? -27.328 30.578 20.75 1 96.69 32 ASP B O 1
ATOM 4080 N N . ARG B 1 33 ? -26.891 32.531 19.781 1 95.94 33 ARG B N 1
ATOM 4081 C CA . ARG B 1 33 ? -27.719 32.219 18.625 1 95.94 33 ARG B CA 1
ATOM 4082 C C . ARG B 1 33 ? -26.922 31.5 17.547 1 95.94 33 ARG B C 1
ATOM 4084 O O . ARG B 1 33 ? -27.484 30.875 16.656 1 95.94 33 ARG B O 1
ATOM 4091 N N . LEU B 1 34 ? -25.625 31.562 17.688 1 95.56 34 LEU B N 1
ATOM 4092 C CA . LEU B 1 34 ? -24.766 31.094 16.609 1 95.56 34 LEU B CA 1
ATOM 4093 C C . LEU B 1 34 ? -25 29.609 16.344 1 95.56 34 LEU B C 1
ATOM 4095 O O . LEU B 1 34 ? -25.125 29.203 15.18 1 95.56 34 LEU B O 1
ATOM 4099 N N . PRO B 1 35 ? -25.109 28.734 17.422 1 94.69 35 PRO B N 1
ATOM 4100 C CA . PRO B 1 35 ? -25.359 27.312 17.141 1 94.69 35 PRO B CA 1
ATOM 4101 C C . PRO B 1 35 ? -26.672 27.094 16.391 1 94.69 35 PRO B C 1
ATOM 4103 O O . PRO B 1 35 ? -26.75 26.219 15.523 1 94.69 35 PRO B O 1
ATOM 4106 N N . ILE B 1 36 ? -27.672 27.891 16.672 1 94 36 ILE B N 1
ATOM 4107 C CA . ILE B 1 36 ? -28.984 27.766 16.047 1 94 36 ILE B CA 1
ATOM 4108 C C . ILE B 1 36 ? -28.906 28.25 14.609 1 94 36 ILE B C 1
ATOM 4110 O O . ILE B 1 36 ? -29.516 27.656 13.711 1 94 36 ILE B O 1
ATOM 4114 N N . GLU B 1 37 ? -28.172 29.266 14.375 1 94.25 37 GLU B N 1
ATOM 4115 C CA . GLU B 1 37 ? -28.031 29.812 13.031 1 94.25 37 GLU B CA 1
ATOM 4116 C C . GLU B 1 37 ? -27.234 28.875 12.133 1 94.25 37 GLU B C 1
ATOM 4118 O O . GLU B 1 37 ? -27.484 28.781 10.93 1 94.25 37 GLU B O 1
ATOM 4123 N N . LEU B 1 38 ? -26.266 28.219 12.711 1 92.38 38 LEU B N 1
ATOM 4124 C CA . LEU B 1 38 ? -25.422 27.328 11.945 1 92.38 38 LEU B CA 1
ATOM 4125 C C . LEU B 1 38 ? -26.156 26.031 11.625 1 92.38 38 LEU B C 1
ATOM 4127 O O . LEU B 1 38 ? -25.891 25.391 10.602 1 92.38 38 LEU B O 1
ATOM 4131 N N . SER B 1 39 ? -27.062 25.609 12.586 1 92.44 39 SER B N 1
ATOM 4132 C CA . SER B 1 39 ? -27.891 24.422 12.367 1 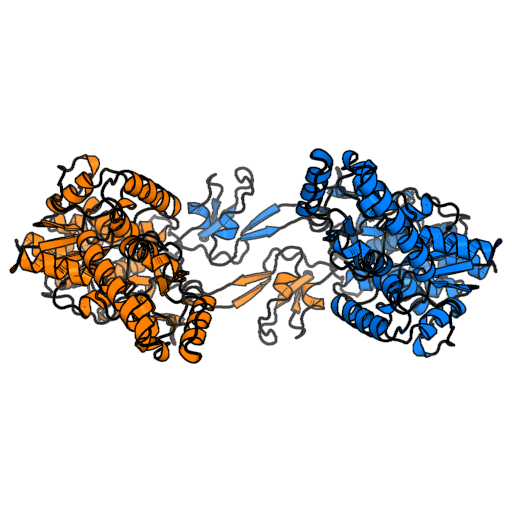92.44 39 SER B CA 1
ATOM 4133 C C . SER B 1 39 ? -29.344 24.719 12.688 1 92.44 39 SER B C 1
ATOM 4135 O O . SER B 1 39 ? -29.875 24.266 13.711 1 92.44 39 SER B O 1
ATOM 4137 N N . PRO B 1 40 ? -29.969 25.234 11.695 1 92.12 40 PRO B N 1
ATOM 4138 C CA . PRO B 1 40 ? -31.375 25.531 11.93 1 92.12 40 PRO B CA 1
ATOM 4139 C C . PRO B 1 40 ? -32.25 24.281 12.039 1 92.12 40 PRO B C 1
ATOM 4141 O O . PRO B 1 40 ? -31.828 23.203 11.625 1 92.12 40 PRO B O 1
ATOM 4144 N N . ARG B 1 41 ? -33.469 24.469 12.461 1 85.25 41 ARG B N 1
ATOM 4145 C CA . ARG B 1 41 ? -34.375 23.391 12.797 1 85.25 41 ARG B CA 1
ATOM 4146 C C . ARG B 1 41 ? -34.656 22.516 11.586 1 85.25 41 ARG B C 1
ATOM 4148 O O . ARG B 1 41 ? -34.75 21.281 11.711 1 85.25 41 ARG B O 1
ATOM 4155 N N . LYS B 1 42 ? -34.719 23.047 10.422 1 86 42 LYS B N 1
ATOM 4156 C CA . LYS B 1 42 ? -35.156 22.281 9.25 1 86 42 LYS B CA 1
ATOM 4157 C C . LYS B 1 42 ? -33.969 21.922 8.367 1 86 42 LYS B C 1
ATOM 4159 O O . LYS B 1 42 ? -34.125 21.406 7.262 1 86 42 LYS B O 1
ATOM 4164 N N . SER B 1 43 ? -32.781 22.094 8.906 1 85.75 43 SER B N 1
ATOM 4165 C CA . SER B 1 43 ? -31.594 21.781 8.117 1 85.75 43 SER B CA 1
ATOM 4166 C C . SER B 1 43 ? -31.219 20.312 8.258 1 85.75 43 SER B C 1
ATOM 4168 O O . SER B 1 43 ? -31.688 19.625 9.18 1 85.75 43 SER B O 1
ATOM 4170 N N . LYS B 1 44 ? -30.516 19.766 7.254 1 81.62 44 LYS B N 1
ATOM 4171 C CA . LYS B 1 44 ? -29.969 18.406 7.305 1 81.62 44 LYS B CA 1
ATOM 4172 C C . LYS B 1 44 ? -28.641 18.375 8.047 1 81.62 44 LYS B C 1
ATOM 4174 O O . LYS B 1 44 ? -27.719 19.125 7.73 1 81.62 44 LYS B O 1
ATOM 4179 N N . PRO B 1 45 ? -28.656 17.5 9.078 1 82.69 45 PRO B N 1
ATOM 4180 C CA . PRO B 1 45 ? -27.406 17.406 9.836 1 82.69 45 PRO B CA 1
ATOM 4181 C C . PRO B 1 45 ? -26.234 16.891 9 1 82.69 45 PRO B C 1
ATOM 4183 O O . PRO B 1 45 ? -26.422 16.016 8.141 1 82.69 45 PRO B O 1
ATOM 4186 N N . LEU B 1 46 ? -25.172 17.438 9.297 1 78.5 46 LEU B N 1
ATOM 4187 C CA . LEU B 1 46 ? -23.953 17.031 8.594 1 78.5 46 LEU B CA 1
ATOM 4188 C C . LEU B 1 46 ? -23.094 16.125 9.477 1 78.5 46 LEU B C 1
ATOM 4190 O O . LEU B 1 46 ? -22.312 16.625 10.289 1 78.5 46 LEU B O 1
ATOM 4194 N N . GLY B 1 47 ? -23.156 14.859 9.219 1 79.12 47 GLY B N 1
ATOM 4195 C CA . GLY B 1 47 ? -22.266 13.906 9.883 1 79.12 47 GLY B CA 1
ATOM 4196 C C . GLY B 1 47 ? -22.672 13.617 11.32 1 79.12 47 GLY B C 1
ATOM 4197 O O . GLY B 1 47 ? -21.875 13.125 12.109 1 79.12 47 GLY B O 1
ATOM 4198 N N . ARG B 1 48 ? -23.734 14.156 11.719 1 87 48 ARG B N 1
ATOM 4199 C CA . ARG B 1 48 ? -24.25 13.898 13.062 1 87 48 ARG B CA 1
ATOM 4200 C C . ARG B 1 48 ? -25.641 13.25 13.008 1 87 48 ARG B C 1
ATOM 4202 O O . ARG B 1 48 ? -26.25 13.172 11.938 1 87 48 ARG B O 1
ATOM 4209 N N . CYS B 1 49 ? -26.062 12.773 14.148 1 84.88 49 CYS B N 1
ATOM 4210 C CA . CYS B 1 49 ? -27.312 12.023 14.203 1 84.88 49 CYS B CA 1
ATOM 4211 C C . CYS B 1 49 ? -28.516 12.953 14.047 1 84.88 49 CYS B C 1
ATOM 4213 O O . CYS B 1 49 ? -29.562 12.539 13.555 1 84.88 49 CYS B O 1
ATOM 4215 N N . CYS B 1 50 ? -28.359 14.211 14.57 1 88.94 50 CYS B N 1
ATOM 4216 C CA . CYS B 1 50 ? -29.484 15.148 14.477 1 88.94 50 CYS B CA 1
ATOM 4217 C C . CYS B 1 50 ? -29 16.578 14.664 1 88.94 50 CYS B C 1
ATOM 4219 O O . CYS B 1 50 ? -27.844 16.812 14.977 1 88.94 50 CYS B O 1
ATOM 4221 N N . VAL B 1 51 ? -29.906 17.5 14.477 1 90.5 51 VAL B N 1
ATOM 4222 C CA . VAL B 1 51 ? -29.594 18.922 14.523 1 90.5 51 VAL B CA 1
ATOM 4223 C C . VAL B 1 51 ? -29.234 19.328 15.945 1 90.5 51 VAL B C 1
ATOM 4225 O O . VAL B 1 51 ? -28.391 20.203 16.156 1 90.5 51 VAL B O 1
ATOM 4228 N N . HIS B 1 52 ? -29.828 18.703 16.906 1 91.69 52 HIS B N 1
ATOM 4229 C CA . HIS B 1 52 ? -29.562 19.031 18.312 1 91.69 52 HIS B CA 1
ATOM 4230 C C . HIS B 1 52 ? -28.141 18.672 18.703 1 91.69 52 HIS B C 1
ATOM 4232 O O . HIS B 1 52 ? -27.469 19.422 19.422 1 91.69 52 HIS B O 1
ATOM 4238 N N . LYS B 1 53 ? -27.719 17.531 18.234 1 92.31 53 LYS B N 1
ATOM 4239 C CA . LYS B 1 53 ? -26.328 17.125 18.469 1 92.31 53 LYS B CA 1
ATOM 4240 C C . LYS B 1 53 ? -25.359 18.078 17.766 1 92.31 53 LYS B C 1
ATOM 4242 O O . LYS B 1 53 ? -24.328 18.453 18.328 1 92.31 53 LYS B O 1
ATOM 4247 N N . GLU B 1 54 ? -25.703 18.469 16.594 1 92.62 54 GLU B N 1
ATOM 4248 C CA . GLU B 1 54 ? -24.859 19.406 15.852 1 92.62 54 GLU B CA 1
ATOM 4249 C C . GLU B 1 54 ? -24.734 20.734 16.578 1 92.62 54 GLU B C 1
ATOM 4251 O O . GLU B 1 54 ? -23.641 21.297 16.656 1 92.62 54 GLU B O 1
ATOM 4256 N N . ARG B 1 55 ? -25.844 21.188 17.078 1 93.25 55 ARG B N 1
ATOM 4257 C CA . ARG B 1 55 ? -25.859 22.453 17.828 1 93.25 55 ARG B CA 1
ATOM 4258 C C . ARG B 1 55 ? -24.984 22.359 19.062 1 93.25 55 ARG B C 1
ATOM 4260 O O . ARG B 1 55 ? -24.266 23.297 19.406 1 93.25 55 ARG B O 1
ATOM 4267 N N . ALA B 1 56 ? -25.094 21.234 19.734 1 93.75 56 ALA B N 1
ATOM 4268 C CA . ALA B 1 56 ? -24.25 21.016 20.906 1 93.75 56 ALA B CA 1
ATOM 4269 C C . ALA B 1 56 ? -22.781 21 20.516 1 93.75 56 ALA B C 1
ATOM 4271 O O . ALA B 1 56 ? -21.938 21.562 21.234 1 93.75 56 ALA B O 1
ATOM 4272 N N . VAL B 1 57 ? -22.453 20.406 19.453 1 94.25 57 VAL B N 1
ATOM 4273 C CA . VAL B 1 57 ? -21.078 20.328 18.969 1 94.25 57 VAL B CA 1
ATOM 4274 C C . VAL B 1 57 ? -20.562 21.734 18.641 1 94.25 57 VAL B C 1
ATOM 4276 O O . VAL B 1 57 ? -19.453 22.109 19 1 94.25 57 VAL B O 1
ATOM 4279 N N . TRP B 1 58 ? -21.422 22.531 17.953 1 94.94 58 TRP B N 1
ATOM 4280 C CA . TRP B 1 58 ? -21.047 23.906 17.656 1 94.94 58 TRP B CA 1
ATOM 4281 C C . TRP B 1 58 ? -20.734 24.672 18.922 1 94.94 58 TRP B C 1
ATOM 4283 O O . TRP B 1 58 ? -19.734 25.391 18.984 1 94.94 58 TRP B O 1
ATOM 4293 N N . ARG B 1 59 ? -21.594 24.5 19.875 1 95.62 59 ARG B N 1
ATOM 4294 C CA . ARG B 1 59 ? -21.438 25.188 21.141 1 95.62 59 ARG B CA 1
ATOM 4295 C C . ARG B 1 59 ? -20.062 24.906 21.75 1 95.62 59 ARG B C 1
ATOM 4297 O O . ARG B 1 59 ? -19.328 25.844 22.062 1 95.62 59 ARG B O 1
ATOM 4304 N N . TYR B 1 60 ? -19.75 23.75 21.766 1 96.12 60 TYR B N 1
ATOM 4305 C CA . TYR B 1 60 ? -18.531 23.391 22.484 1 96.12 60 TYR B CA 1
ATOM 4306 C C . TYR B 1 60 ? -17.297 23.578 21.625 1 96.12 60 TYR B C 1
ATOM 4308 O O . TYR B 1 60 ? -16.188 23.781 22.141 1 96.12 60 TYR B O 1
ATOM 4316 N N . LYS B 1 61 ? -17.422 23.562 20.297 1 96.19 61 LYS B N 1
ATOM 4317 C CA . LYS B 1 61 ? -16.312 23.891 19.422 1 96.19 61 LYS B CA 1
ATOM 4318 C C . LYS B 1 61 ? -15.883 25.344 19.578 1 96.19 61 LYS B C 1
ATOM 4320 O O . LYS B 1 61 ? -14.742 25.703 19.281 1 96.19 61 LYS B O 1
ATOM 4325 N N . MET B 1 62 ? -16.766 26.156 20.062 1 97.38 62 MET B N 1
ATOM 4326 C CA . MET B 1 62 ? -16.438 27.578 20.25 1 97.38 62 MET B CA 1
ATOM 4327 C C . MET B 1 62 ? -15.586 27.781 21.5 1 97.38 62 MET B C 1
ATOM 4329 O O . MET B 1 62 ? -14.922 28.797 21.641 1 97.38 62 MET B O 1
ATOM 4333 N N . PHE B 1 63 ? -15.523 26.797 22.391 1 97.06 63 PHE B N 1
ATOM 4334 C CA . PHE B 1 63 ? -14.75 26.922 23.609 1 97.06 63 PHE B CA 1
ATOM 4335 C C . PHE B 1 63 ? -13.266 27.094 23.312 1 97.06 63 PHE B C 1
ATOM 4337 O O . PHE B 1 63 ? -12.68 28.125 23.641 1 97.06 63 PHE B O 1
ATOM 4344 N N . PRO B 1 64 ? -12.703 26.156 22.594 1 97.12 64 PRO B N 1
ATOM 4345 C CA . PRO B 1 64 ? -11.273 26.328 22.328 1 97.12 64 PRO B CA 1
ATOM 4346 C C . PRO B 1 64 ? -10.969 27.547 21.469 1 97.12 64 PRO B C 1
ATOM 4348 O O . PRO B 1 64 ? -9.898 28.141 21.594 1 97.12 64 PRO B O 1
ATOM 4351 N N . LEU B 1 65 ? -11.883 27.953 20.641 1 97.56 65 LEU B N 1
ATOM 4352 C CA . LEU B 1 65 ? -11.68 29.125 19.797 1 97.56 65 LEU B CA 1
ATOM 4353 C C . LEU B 1 65 ? -11.672 30.391 20.625 1 97.56 65 LEU B C 1
ATOM 4355 O O . LEU B 1 65 ? -11.094 31.406 20.219 1 97.56 65 LEU B O 1
ATOM 4359 N N . MET B 1 66 ? -12.328 30.344 21.812 1 97.5 66 MET B N 1
ATOM 4360 C CA . MET B 1 66 ? -12.336 31.484 22.719 1 97.5 66 MET B CA 1
ATOM 4361 C C . MET B 1 66 ? -11.305 31.297 23.828 1 97.5 66 MET B C 1
ATOM 4363 O O . MET B 1 66 ? -11.32 32.031 24.828 1 97.5 66 MET B O 1
ATOM 4367 N N . GLY B 1 67 ? -10.414 30.328 23.672 1 96.94 67 GLY B N 1
ATOM 4368 C CA . GLY B 1 67 ? -9.336 30.109 24.625 1 96.94 67 GLY B CA 1
ATOM 4369 C C . GLY B 1 67 ? -9.766 29.281 25.828 1 96.94 67 GLY B C 1
ATOM 4370 O O . GLY B 1 67 ? -9.102 29.297 26.875 1 96.94 67 GLY B O 1
ATOM 4371 N N . LEU B 1 68 ? -10.852 28.547 25.719 1 97.06 68 LEU B N 1
ATOM 4372 C CA . LEU B 1 68 ? -11.383 27.688 26.781 1 97.06 68 LEU B CA 1
ATOM 4373 C C . LEU B 1 68 ? -11.297 26.219 26.375 1 97.06 68 LEU B C 1
ATOM 4375 O O . LEU B 1 68 ? -10.789 25.906 25.297 1 97.06 68 LEU B O 1
ATOM 4379 N N . ASP B 1 69 ? -11.664 25.328 27.297 1 95.56 69 ASP B N 1
ATOM 4380 C CA . ASP B 1 69 ? -11.789 23.906 27 1 95.56 69 ASP B CA 1
ATOM 4381 C C . ASP B 1 69 ? -12.953 23.281 27.766 1 95.56 69 ASP B C 1
ATOM 4383 O O . ASP B 1 69 ? -13.797 24 28.297 1 95.56 69 ASP B O 1
ATOM 4387 N N . MET B 1 70 ? -13.062 22.016 27.75 1 93.25 70 MET B N 1
ATOM 4388 C CA . MET B 1 70 ? -14.234 21.328 28.297 1 93.25 70 MET B CA 1
ATOM 4389 C C . MET B 1 70 ? -14.258 21.422 29.812 1 93.25 70 MET B C 1
ATOM 4391 O O . MET B 1 70 ? -15.32 21.312 30.422 1 93.25 70 MET B O 1
ATOM 4395 N N . THR B 1 71 ? -13.117 21.688 30.422 1 93.75 71 THR B N 1
ATOM 4396 C CA . THR B 1 71 ? -13.062 21.781 31.891 1 93.75 71 THR B CA 1
ATOM 4397 C C . THR B 1 71 ? -13.672 23.078 32.375 1 93.75 71 THR B C 1
ATOM 4399 O O . THR B 1 71 ? -13.969 23.234 33.562 1 93.75 71 THR B O 1
ATOM 4402 N N . ASP B 1 72 ? -13.844 23.984 31.5 1 94.56 72 ASP B N 1
ATOM 4403 C CA . ASP B 1 72 ? -14.422 25.281 31.859 1 94.56 72 ASP B CA 1
ATOM 4404 C C . ASP B 1 72 ? -15.938 25.188 31.969 1 94.56 72 ASP B C 1
ATOM 4406 O O . ASP B 1 72 ? -16.578 26.078 32.531 1 94.56 72 ASP B O 1
ATOM 4410 N N . GLU B 1 73 ? -16.516 24.109 31.406 1 91.69 73 GLU B N 1
ATOM 4411 C CA . GLU B 1 73 ? -17.953 23.922 31.516 1 91.69 73 GLU B CA 1
ATOM 4412 C C . GLU B 1 73 ? -18.344 23.391 32.875 1 91.69 73 GLU B C 1
ATOM 4414 O O . GLU B 1 73 ? -17.938 22.297 33.281 1 91.69 73 GLU B O 1
ATOM 4419 N N . HIS B 1 74 ? -19.078 24.109 33.594 1 87.06 74 HIS B N 1
ATOM 4420 C CA . HIS B 1 74 ? -19.484 23.703 34.906 1 87.06 74 HIS B CA 1
ATOM 4421 C C . HIS B 1 74 ? -20.969 23.359 34.969 1 87.06 74 HIS B C 1
ATOM 4423 O O . HIS B 1 74 ? -21.422 22.609 35.844 1 87.06 74 HIS B O 1
ATOM 4429 N N . ASP B 1 75 ? -21.703 24.016 34.062 1 90.44 75 ASP B N 1
ATOM 4430 C CA . ASP B 1 75 ? -23.141 23.812 33.969 1 90.44 75 ASP B CA 1
ATOM 4431 C C . ASP B 1 75 ? -23.609 23.875 32.531 1 90.44 75 ASP B C 1
ATOM 4433 O O . ASP B 1 75 ? -23.375 24.859 31.828 1 90.44 75 ASP B O 1
ATOM 4437 N N . GLU B 1 76 ? -24.328 22.891 32.125 1 88.56 76 GLU B N 1
ATOM 4438 C CA . GLU B 1 76 ? -24.766 22.781 30.719 1 88.56 76 GLU B CA 1
ATOM 4439 C C . GLU B 1 76 ? -25.781 23.875 30.375 1 88.56 76 GLU B C 1
ATOM 4441 O O . GLU B 1 76 ? -25.984 24.188 29.203 1 88.56 76 GLU B O 1
ATOM 4446 N N . VAL B 1 77 ? -26.375 24.422 31.359 1 90.75 77 VAL B N 1
ATOM 4447 C CA . VAL B 1 77 ? -27.422 25.406 31.078 1 90.75 77 VAL B CA 1
ATOM 4448 C C . VAL B 1 77 ? -26.812 26.797 30.984 1 90.75 77 VAL B C 1
ATOM 4450 O O . VAL B 1 77 ? -27.453 27.734 30.5 1 90.75 77 VAL B O 1
ATOM 4453 N N . THR B 1 78 ? -25.516 26.938 31.484 1 94.62 78 THR B N 1
ATOM 4454 C CA . THR B 1 78 ? -24.859 28.219 31.359 1 94.62 78 THR B CA 1
ATOM 4455 C C . THR B 1 78 ? -24.766 28.641 29.891 1 94.62 78 THR B C 1
ATOM 4457 O O . THR B 1 78 ? -24.25 27.891 29.062 1 94.62 78 THR B O 1
ATOM 4460 N N . PRO B 1 79 ? -25.312 29.812 29.578 1 94.88 79 PRO B N 1
ATOM 4461 C CA . PRO B 1 79 ? -25.281 30.234 28.172 1 94.88 79 PRO B CA 1
ATOM 4462 C C . PRO B 1 79 ? -23.875 30.547 27.672 1 94.88 79 PRO B C 1
ATOM 4464 O O . PRO B 1 79 ? -22.984 30.875 28.484 1 94.88 79 PRO B O 1
ATOM 4467 N N . LEU B 1 80 ? -23.641 30.484 26.406 1 96.44 80 LEU B N 1
ATOM 4468 C CA . LEU B 1 80 ? -22.359 30.766 25.781 1 96.44 80 LEU B CA 1
ATOM 4469 C C . LEU B 1 80 ? -21.906 32.188 26.062 1 96.44 80 LEU B C 1
ATOM 4471 O O . LEU B 1 80 ? -20.719 32.469 26.141 1 96.44 80 LEU B O 1
ATOM 4475 N N . SER B 1 81 ? -22.891 33.062 26.172 1 97.69 81 SER B N 1
ATOM 4476 C CA . SER B 1 81 ? -22.609 34.469 26.422 1 97.69 81 SER B CA 1
ATOM 4477 C C . SER B 1 81 ? -21.766 34.656 27.672 1 97.69 81 SER B C 1
ATOM 4479 O O . SER B 1 81 ? -20.875 35.5 27.703 1 97.69 81 SER B O 1
ATOM 4481 N N . GLU B 1 82 ? -22 33.906 28.656 1 96.88 82 GLU B N 1
ATOM 4482 C CA . GLU B 1 82 ? -21.219 34 29.891 1 96.88 82 GLU B CA 1
ATOM 4483 C C . GLU B 1 82 ? -19.766 33.562 29.656 1 96.88 82 GLU B C 1
ATOM 4485 O O . GLU B 1 82 ? -18.844 34.188 30.188 1 96.88 82 GLU B O 1
ATOM 4490 N N . TYR B 1 83 ? -19.578 32.594 28.922 1 96.5 83 TYR B N 1
ATOM 4491 C CA . TYR B 1 83 ? -18.234 32.125 28.609 1 96.5 83 TYR B CA 1
ATOM 4492 C C . TYR B 1 83 ? -17.5 33.094 27.719 1 96.5 83 TYR B C 1
ATOM 4494 O O . TYR B 1 83 ? -16.297 33.312 27.859 1 96.5 83 TYR B O 1
ATOM 4502 N N . ALA B 1 84 ? -18.25 33.656 26.766 1 97.44 84 ALA B N 1
ATOM 4503 C CA . ALA B 1 84 ? -17.656 34.719 25.938 1 97.44 84 ALA B CA 1
ATOM 4504 C C . ALA B 1 84 ? -17.172 35.875 26.781 1 97.44 84 ALA B C 1
ATOM 4506 O O . ALA B 1 84 ? -16.094 36.438 26.531 1 97.44 84 ALA B O 1
ATOM 4507 N N . GLN B 1 85 ? -18 36.25 27.719 1 96.88 85 GLN B N 1
ATOM 4508 C CA . GLN B 1 85 ? -17.609 37.312 28.625 1 96.88 85 GLN B CA 1
ATOM 4509 C C . GLN B 1 85 ? -16.344 36.969 29.406 1 96.88 85 GLN B C 1
ATOM 4511 O O . GLN B 1 85 ? -15.453 37.781 29.562 1 96.88 85 GLN B O 1
ATOM 4516 N N . GLN B 1 86 ? -16.297 35.781 29.828 1 95.12 86 GLN B N 1
ATOM 4517 C CA . GLN B 1 86 ? -15.109 35.312 30.547 1 95.12 86 GLN B CA 1
ATOM 4518 C C . GLN B 1 86 ? -13.875 35.375 29.656 1 95.12 86 GLN B C 1
ATOM 4520 O O . GLN B 1 86 ? -12.805 35.812 30.094 1 95.12 86 GLN B O 1
ATOM 4525 N N . ALA B 1 87 ? -14.008 34.969 28.453 1 95.75 87 ALA B N 1
ATOM 4526 C CA . ALA B 1 87 ? -12.906 34.938 27.5 1 95.75 87 ALA B CA 1
ATOM 4527 C C . ALA B 1 87 ? -12.398 36.375 27.219 1 95.75 87 ALA B C 1
ATOM 4529 O O . ALA B 1 87 ? -11.195 36.594 27.109 1 95.75 87 ALA B O 1
ATOM 4530 N N . LEU B 1 88 ? -13.305 37.281 27.094 1 95.75 88 LEU B N 1
ATOM 4531 C CA . LEU B 1 88 ? -12.945 38.656 26.734 1 95.75 88 LEU B CA 1
ATOM 4532 C C . LEU B 1 88 ? -12.367 39.406 27.938 1 95.75 88 LEU B C 1
ATOM 4534 O O . LEU B 1 88 ? -11.602 40.344 27.766 1 95.75 88 LEU B O 1
ATOM 4538 N N . SER B 1 89 ? -12.734 38.938 29.141 1 94.31 89 SER B N 1
ATOM 4539 C CA . SER B 1 89 ? -12.344 39.688 30.328 1 94.31 89 SER B CA 1
ATOM 4540 C C . SER B 1 89 ? -11.07 39.125 30.938 1 94.31 89 SER B C 1
ATOM 4542 O O . SER B 1 89 ? -10.445 39.75 31.797 1 94.31 89 SER B O 1
ATOM 4544 N N . ARG B 1 90 ? -10.625 38 30.484 1 93.69 90 ARG B N 1
ATOM 4545 C CA . ARG B 1 90 ? -9.453 37.375 31.109 1 93.69 90 ARG B CA 1
ATOM 4546 C C . ARG B 1 90 ? -8.195 38.188 30.781 1 93.69 90 ARG B C 1
ATOM 4548 O O . ARG B 1 90 ? -7.996 38.594 29.641 1 93.69 90 ARG B O 1
ATOM 4555 N N . PRO B 1 91 ? -7.355 38.375 31.703 1 91.81 91 PRO B N 1
ATOM 4556 C CA . PRO B 1 91 ? -6.168 39.219 31.484 1 91.81 91 PRO B CA 1
ATOM 4557 C C . PRO B 1 91 ? -5.102 38.5 30.641 1 91.81 91 PRO B C 1
ATOM 4559 O O . PRO B 1 91 ? -4.438 39.125 29.812 1 91.81 91 PRO B O 1
ATOM 4562 N N . GLU B 1 92 ? -4.895 37.219 30.938 1 92.56 92 GLU B N 1
ATOM 4563 C CA . GLU B 1 92 ? -3.908 36.406 30.234 1 92.56 92 GLU B CA 1
ATOM 4564 C C . GLU B 1 92 ? -4.418 34.969 30.016 1 92.56 92 GLU B C 1
ATOM 4566 O O . GLU B 1 92 ? -5.281 34.5 30.766 1 92.56 92 GLU B O 1
ATOM 4571 N N . PRO B 1 93 ? -3.898 34.406 28.906 1 91.12 93 PRO B N 1
ATOM 4572 C CA . PRO B 1 93 ? -4.242 33 28.797 1 91.12 93 PRO B CA 1
ATOM 4573 C C . PRO B 1 93 ? -3.844 32.188 30.016 1 91.12 93 PRO B C 1
ATOM 4575 O O . PRO B 1 93 ? -2.758 32.375 30.578 1 91.12 93 PRO B O 1
ATOM 4578 N N . ASP B 1 94 ? -4.68 31.266 30.484 1 88.19 94 ASP B N 1
ATOM 4579 C CA . ASP B 1 94 ? -4.41 30.578 31.75 1 88.19 94 ASP B CA 1
ATOM 4580 C C . ASP B 1 94 ? -4.547 29.062 31.594 1 88.19 94 ASP B C 1
ATOM 4582 O O . ASP B 1 94 ? -4.406 28.312 32.562 1 88.19 94 ASP B O 1
ATOM 4586 N N . LYS B 1 95 ? -4.793 28.625 30.453 1 91.75 95 LYS B N 1
ATOM 4587 C CA . LYS B 1 95 ? -4.941 27.188 30.25 1 91.75 95 LYS B CA 1
ATOM 4588 C C . LYS B 1 95 ? -3.584 26.484 30.234 1 91.75 95 LYS B C 1
ATOM 4590 O O . LYS B 1 95 ? -2.633 26.969 29.625 1 91.75 95 LYS B O 1
ATOM 4595 N N . GLU B 1 96 ? -3.539 25.375 30.844 1 90.69 96 GLU B N 1
ATOM 4596 C CA . GLU B 1 96 ? -2.301 24.609 30.891 1 90.69 96 GLU B CA 1
ATOM 4597 C C . GLU B 1 96 ? -2.154 23.734 29.641 1 90.69 96 GLU B C 1
ATOM 4599 O O . GLU B 1 96 ? -1.051 23.578 29.109 1 90.69 96 GLU B O 1
ATOM 4604 N N . ASN B 1 97 ? -3.254 23.188 29.219 1 94.06 97 ASN B N 1
ATOM 4605 C CA . ASN B 1 97 ? -3.203 22.344 28.031 1 94.06 97 ASN B CA 1
ATOM 4606 C C . ASN B 1 97 ? -3.145 23.188 26.75 1 94.06 97 ASN B C 1
ATOM 4608 O O . ASN B 1 97 ? -3.643 24.312 26.719 1 94.06 97 ASN B O 1
ATOM 4612 N N . ILE B 1 98 ? -2.504 22.656 25.766 1 94.62 98 ILE B N 1
ATOM 4613 C CA . ILE B 1 98 ? -2.324 23.328 24.484 1 94.62 98 ILE B CA 1
ATOM 4614 C C . ILE B 1 98 ? -3.412 22.891 23.516 1 94.62 98 ILE B C 1
ATOM 4616 O O . ILE B 1 98 ? -3.869 23.688 22.688 1 94.62 98 ILE B O 1
ATOM 4620 N N . MET B 1 99 ? -3.791 21.641 23.656 1 95.88 99 MET B N 1
ATOM 4621 C CA . MET B 1 99 ? -4.82 21.047 22.812 1 95.88 99 MET B CA 1
ATOM 4622 C C . MET B 1 99 ? -5.902 20.375 23.656 1 95.88 99 MET B C 1
ATOM 4624 O O . MET B 1 99 ? -5.684 20.094 24.828 1 95.88 99 MET B O 1
ATOM 4628 N N . CYS B 1 100 ? -7.02 20.219 23.031 1 95.94 100 CYS B N 1
ATOM 4629 C CA . CYS B 1 100 ? -8.094 19.562 23.766 1 95.94 100 CYS B CA 1
ATOM 4630 C C . CYS B 1 100 ? -9.016 18.797 22.828 1 95.94 100 CYS B C 1
ATOM 4632 O O . CYS B 1 100 ? -8.961 19 21.609 1 95.94 100 CYS B O 1
ATOM 4634 N N . VAL B 1 101 ? -9.734 17.906 23.438 1 96.75 101 VAL B N 1
ATOM 4635 C CA . VAL B 1 101 ? -10.758 17.156 22.719 1 96.75 101 VAL B CA 1
ATOM 4636 C C . VAL B 1 101 ? -12.141 17.609 23.156 1 96.75 101 VAL B C 1
ATOM 4638 O O . VAL B 1 101 ? -12.414 17.75 24.344 1 96.75 101 VAL B O 1
ATOM 4641 N N . ILE B 1 102 ? -12.953 17.922 22.234 1 96.19 102 ILE B N 1
ATOM 4642 C CA . ILE B 1 102 ? -14.352 18.25 22.5 1 96.19 102 ILE B CA 1
ATOM 4643 C C . ILE B 1 102 ? -15.164 16.969 22.641 1 96.19 102 ILE B C 1
ATOM 4645 O O . ILE B 1 102 ? -15.398 16.266 21.672 1 96.19 102 ILE B O 1
ATOM 4649 N N . ASP B 1 103 ? -15.688 16.75 23.75 1 93.62 103 ASP B N 1
ATOM 4650 C CA . ASP B 1 103 ? -16.375 15.5 24.062 1 93.62 103 ASP B CA 1
ATOM 4651 C C . ASP B 1 103 ? -17.547 15.258 23.125 1 93.62 103 ASP B C 1
ATOM 4653 O O . ASP B 1 103 ? -17.703 14.164 22.578 1 93.62 103 ASP B O 1
ATOM 4657 N N . GLU B 1 104 ? -18.312 16.297 22.906 1 91.88 104 GLU B N 1
ATOM 4658 C CA . GLU B 1 104 ? -19.547 16.188 22.125 1 91.88 104 GLU B CA 1
ATOM 4659 C C . GLU B 1 104 ? -19.234 15.914 20.656 1 91.88 104 GLU B C 1
ATOM 4661 O O . GLU B 1 104 ? -20.078 15.375 19.938 1 91.88 104 GLU B O 1
ATOM 4666 N N . ALA B 1 105 ? -18.062 16.281 20.281 1 93.31 105 ALA B N 1
ATOM 4667 C CA . ALA B 1 105 ? -17.703 16.125 18.875 1 93.31 105 ALA B CA 1
ATOM 4668 C C . ALA B 1 105 ? -17.016 14.773 18.641 1 93.31 105 ALA B C 1
ATOM 4670 O O . ALA B 1 105 ? -16.938 14.305 17.5 1 93.31 105 ALA B O 1
ATOM 4671 N N . CYS B 1 106 ? -16.547 14.141 19.625 1 93.88 106 CYS B N 1
ATOM 4672 C CA . CYS B 1 106 ? -15.898 12.836 19.5 1 93.88 106 CYS B CA 1
ATOM 4673 C C . CYS B 1 106 ? -16.922 11.75 19.188 1 93.88 106 CYS B C 1
ATOM 4675 O O . CYS B 1 106 ? -17.922 11.617 19.891 1 93.88 106 CYS B O 1
ATOM 4677 N N . SER B 1 107 ? -16.656 10.953 18.188 1 89.06 107 SER B N 1
ATOM 4678 C CA . SER B 1 107 ? -17.594 9.906 17.781 1 89.06 107 SER B CA 1
ATOM 4679 C C . SER B 1 107 ? -17.281 8.594 18.484 1 89.06 107 SER B C 1
ATOM 4681 O O . SER B 1 107 ? -17.938 7.574 18.234 1 89.06 107 SER B O 1
ATOM 4683 N N . SER B 1 108 ? -16.406 8.578 19.328 1 88.75 108 SER B N 1
ATOM 4684 C CA . SER B 1 108 ? -16.031 7.387 20.094 1 88.75 108 SER B CA 1
ATOM 4685 C C . SER B 1 108 ? -15.758 6.207 19.172 1 88.75 108 SER B C 1
ATOM 4687 O O . SER B 1 108 ? -16.297 5.121 19.359 1 88.75 108 SER B O 1
ATOM 4689 N N . CYS B 1 109 ? -14.914 6.484 18.25 1 88.12 109 CYS B N 1
ATOM 4690 C CA . CYS B 1 109 ? -14.547 5.465 17.266 1 88.12 109 CYS B CA 1
ATOM 4691 C C . CYS B 1 109 ? -13.922 4.254 17.953 1 88.12 109 CYS B C 1
ATOM 4693 O O . CYS B 1 109 ? -13.141 4.398 18.891 1 88.12 109 CYS B O 1
ATOM 4695 N N . ILE B 1 110 ? -14.375 3.088 17.531 1 83.69 110 ILE B N 1
ATOM 4696 C CA . ILE B 1 110 ? -13.844 1.849 18.078 1 83.69 110 ILE B CA 1
ATOM 4697 C C . ILE B 1 110 ? -12.883 1.211 17.078 1 83.69 110 ILE B C 1
ATOM 4699 O O . ILE B 1 110 ? -13.172 1.146 15.883 1 83.69 110 ILE B O 1
ATOM 4703 N N . GLN B 1 111 ? -11.734 0.891 17.688 1 80.62 111 GLN B N 1
ATOM 4704 C CA . GLN B 1 111 ? -10.789 0.18 16.844 1 80.62 111 GLN B CA 1
ATOM 4705 C C . GLN B 1 111 ? -11.227 -1.265 16.609 1 80.62 111 GLN B C 1
ATOM 4707 O O . GLN B 1 111 ? -11.289 -2.053 17.562 1 80.62 111 GLN B O 1
ATOM 4712 N N . ILE B 1 112 ? -11.586 -1.562 15.453 1 79.19 112 ILE B N 1
ATOM 4713 C CA . ILE B 1 112 ? -11.992 -2.926 15.133 1 79.19 112 ILE B CA 1
ATOM 4714 C C . ILE B 1 112 ? -10.844 -3.66 14.445 1 79.19 112 ILE B C 1
ATOM 4716 O O . ILE B 1 112 ? -10.781 -4.891 14.469 1 79.19 112 ILE B O 1
ATOM 4720 N N . ASN B 1 113 ? -9.836 -2.949 13.961 1 87.69 113 ASN B N 1
ATOM 4721 C CA . ASN B 1 113 ? -8.703 -3.447 13.195 1 87.69 113 ASN B CA 1
ATOM 4722 C C . ASN B 1 113 ? -9.141 -3.992 11.836 1 87.69 113 ASN B C 1
ATOM 4724 O O . ASN B 1 113 ? -9.266 -3.236 10.875 1 87.69 113 ASN B O 1
ATOM 4728 N N . TYR B 1 114 ? -9.648 -5.309 11.805 1 94 114 TYR B N 1
ATOM 4729 C CA . TYR B 1 114 ? -10.078 -5.848 10.523 1 94 114 TYR B CA 1
ATOM 4730 C C . TYR B 1 114 ? -11.539 -6.273 10.578 1 94 114 TYR B C 1
ATOM 4732 O O . TYR B 1 114 ? -11.992 -6.836 11.578 1 94 114 TYR B O 1
ATOM 4740 N N . GLU B 1 115 ? -12.289 -5.938 9.547 1 94.75 115 GLU B N 1
ATOM 4741 C CA . GLU B 1 115 ? -13.711 -6.285 9.453 1 94.75 115 GLU B CA 1
ATOM 4742 C C . GLU B 1 115 ? -14.094 -6.664 8.023 1 94.75 115 GLU B C 1
ATOM 4744 O O . GLU B 1 115 ? -13.625 -6.043 7.066 1 94.75 115 GLU B O 1
ATOM 4749 N N . ILE B 1 116 ? -14.875 -7.695 7.914 1 95.25 116 ILE B N 1
ATOM 4750 C CA . ILE B 1 116 ? -15.383 -8.109 6.609 1 95.25 116 ILE B CA 1
ATOM 4751 C C . ILE B 1 116 ? -16.562 -7.223 6.211 1 95.25 116 ILE B C 1
ATOM 4753 O O . ILE B 1 116 ? -17.484 -7.016 7 1 95.25 116 ILE B O 1
ATOM 4757 N N . THR B 1 117 ? -16.578 -6.707 5.02 1 94.5 117 THR B N 1
ATOM 4758 C CA . THR B 1 117 ? -17.578 -5.77 4.543 1 94.5 117 THR B CA 1
ATOM 4759 C C . THR B 1 117 ? -18.703 -6.504 3.826 1 94.5 117 THR B C 1
ATOM 4761 O O . THR B 1 117 ? -18.656 -7.727 3.666 1 94.5 117 THR B O 1
ATOM 4764 N N . ASN B 1 118 ? -19.688 -5.711 3.4 1 93.12 118 ASN B N 1
ATOM 4765 C CA . ASN B 1 118 ? -20.828 -6.238 2.652 1 93.12 118 ASN B CA 1
ATOM 4766 C C . ASN B 1 118 ? -20.422 -6.625 1.231 1 93.12 118 ASN B C 1
ATOM 4768 O O . ASN B 1 118 ? -21.234 -7.191 0.49 1 93.12 118 ASN B O 1
ATOM 4772 N N . LEU B 1 119 ? -19.172 -6.426 0.911 1 91.5 119 LEU B N 1
ATOM 4773 C CA . LEU B 1 119 ? -18.719 -6.695 -0.45 1 91.5 119 LEU B CA 1
ATOM 4774 C C . LEU B 1 119 ? -18.109 -8.086 -0.555 1 91.5 119 LEU B C 1
ATOM 4776 O O . LEU B 1 119 ? -17.703 -8.508 -1.639 1 91.5 119 LEU B O 1
ATOM 4780 N N . CYS B 1 120 ? -18.062 -8.82 0.535 1 92.88 120 CYS B N 1
ATOM 4781 C CA . CYS B 1 120 ? -17.609 -10.203 0.503 1 92.88 120 CYS B CA 1
ATOM 4782 C C . CYS B 1 120 ? -18.469 -11.039 -0.442 1 92.88 120 CYS B C 1
ATOM 4784 O O . CYS B 1 120 ? -19.688 -11.008 -0.365 1 92.88 120 CYS B O 1
ATOM 4786 N N . ARG B 1 121 ? -17.812 -11.836 -1.236 1 89.19 121 ARG B N 1
ATOM 4787 C CA . ARG B 1 121 ? -18.516 -12.594 -2.256 1 89.19 121 ARG B CA 1
ATOM 4788 C C . ARG B 1 121 ? -18.656 -14.062 -1.853 1 89.19 121 ARG B C 1
ATOM 4790 O O . ARG B 1 121 ? -19.188 -14.875 -2.613 1 89.19 121 ARG B O 1
ATOM 4797 N N . GLY B 1 122 ? -18.188 -14.375 -0.706 1 90.31 122 GLY B N 1
ATOM 4798 C CA . GLY B 1 122 ? -18.281 -15.766 -0.293 1 90.31 122 GLY B CA 1
ATOM 4799 C C . GLY B 1 122 ? -17.656 -16.719 -1.286 1 90.31 122 GLY B C 1
ATOM 4800 O O . GLY B 1 122 ? -18.281 -17.719 -1.673 1 90.31 122 GLY B O 1
ATOM 4801 N N . CYS B 1 123 ? -16.5 -16.484 -1.651 1 89.5 123 CYS B N 1
ATOM 4802 C CA . CYS B 1 123 ? -15.859 -17.203 -2.74 1 89.5 123 CYS B CA 1
ATOM 4803 C C . CYS B 1 123 ? -15.508 -18.625 -2.318 1 89.5 123 CYS B C 1
ATOM 4805 O O . CYS B 1 123 ? -15.484 -18.938 -1.126 1 89.5 123 CYS B O 1
ATOM 4807 N N . VAL B 1 124 ? -15.203 -19.453 -3.375 1 89.38 124 VAL B N 1
ATOM 4808 C CA . VAL B 1 124 ? -14.844 -20.844 -3.152 1 89.38 124 VAL B CA 1
ATOM 4809 C C . VAL B 1 124 ? -13.414 -20.938 -2.633 1 89.38 124 VAL B C 1
ATOM 4811 O O . VAL B 1 124 ? -13.094 -21.797 -1.816 1 89.38 124 VAL B O 1
ATOM 4814 N N . ALA B 1 125 ? -12.602 -20.047 -3.035 1 89.38 125 ALA B N 1
ATOM 4815 C CA . ALA B 1 125 ? -11.195 -20.062 -2.658 1 89.38 125 ALA B CA 1
ATOM 4816 C C . ALA B 1 125 ? -11.023 -19.938 -1.148 1 89.38 125 ALA B C 1
ATOM 4818 O O . ALA B 1 125 ? -10.141 -20.562 -0.558 1 89.38 125 ALA B O 1
ATOM 4819 N N . ARG B 1 126 ? -11.883 -19.125 -0.535 1 90 126 ARG B N 1
ATOM 4820 C CA . ARG B 1 126 ? -11.852 -18.875 0.903 1 90 126 ARG B CA 1
ATOM 4821 C C . ARG B 1 126 ? -10.43 -18.609 1.383 1 90 126 ARG B C 1
ATOM 4823 O O . ARG B 1 126 ? -9.977 -19.219 2.354 1 90 126 ARG B O 1
ATOM 4830 N N . SER B 1 127 ? -9.742 -17.766 0.66 1 91 127 SER B N 1
ATOM 4831 C CA . SER B 1 127 ? -8.359 -17.469 0.985 1 91 127 SER B CA 1
ATOM 4832 C C . SER B 1 127 ? -8.234 -16.875 2.387 1 91 127 SER B C 1
ATOM 4834 O O . SER B 1 127 ? -7.246 -17.109 3.08 1 91 127 SER B O 1
ATOM 4836 N N . CYS B 1 128 ? -9.312 -16.141 2.779 1 93.31 128 CYS B N 1
ATOM 4837 C CA . CYS B 1 128 ? -9.305 -15.555 4.113 1 93.31 128 CYS B CA 1
ATOM 4838 C C . CYS B 1 128 ? -9.297 -16.641 5.188 1 93.31 128 CYS B C 1
ATOM 4840 O O . CYS B 1 128 ? -8.578 -16.516 6.184 1 93.31 128 CYS B O 1
ATOM 4842 N N . TYR B 1 129 ? -10.008 -17.656 4.98 1 91.81 129 TYR B N 1
ATOM 4843 C CA . TYR B 1 129 ? -10.133 -18.766 5.922 1 91.81 129 TYR B CA 1
ATOM 4844 C C . TYR B 1 129 ? -8.883 -19.641 5.902 1 91.81 129 TYR B C 1
ATOM 4846 O O . TYR B 1 129 ? -8.344 -19.984 6.957 1 91.81 129 TYR B O 1
ATOM 4854 N N . MET B 1 130 ? -8.398 -19.938 4.676 1 89.56 130 MET B N 1
ATOM 4855 C CA . MET B 1 130 ? -7.312 -20.891 4.496 1 89.56 130 MET B CA 1
ATOM 4856 C C . MET B 1 130 ? -5.996 -20.328 5.023 1 89.56 130 MET B C 1
ATOM 4858 O O . MET B 1 130 ? -5.133 -21.078 5.477 1 89.56 130 MET B O 1
ATOM 4862 N N . ASN B 1 131 ? -5.844 -19.047 5.105 1 90.62 131 ASN B N 1
ATOM 4863 C CA . ASN B 1 131 ? -4.57 -18.438 5.473 1 90.62 131 ASN B CA 1
ATOM 4864 C C . ASN B 1 131 ? -4.602 -17.875 6.891 1 90.62 131 ASN B C 1
ATOM 4866 O O . ASN B 1 131 ? -3.605 -17.328 7.371 1 90.62 131 ASN B O 1
ATOM 4870 N N . CYS B 1 132 ? -5.691 -18.078 7.605 1 93.12 132 CYS B N 1
ATOM 4871 C CA . CYS B 1 132 ? -5.777 -17.578 8.969 1 93.12 132 CYS B CA 1
ATOM 4872 C C . CYS B 1 132 ? -5.012 -18.469 9.938 1 93.12 132 CYS B C 1
ATOM 4874 O O . CYS B 1 132 ? -5.348 -19.641 10.086 1 93.12 132 CYS B O 1
ATOM 4876 N N . PRO B 1 133 ? -4.078 -17.984 10.562 1 93.06 133 PRO B N 1
ATOM 4877 C CA . PRO B 1 133 ? -3.273 -18.844 11.445 1 93.06 133 PRO B CA 1
ATOM 4878 C C . PRO B 1 133 ? -4.023 -19.25 12.711 1 93.06 133 PRO B C 1
ATOM 4880 O O . PRO B 1 133 ? -3.652 -20.234 13.359 1 93.06 133 PRO B O 1
ATOM 4883 N N . LYS B 1 134 ? -5.078 -18.516 13.117 1 94.69 134 LYS B N 1
ATOM 4884 C CA . LYS B 1 134 ? -5.793 -18.797 14.359 1 94.69 134 LYS B CA 1
ATOM 4885 C C . LYS B 1 134 ? -7.168 -19.391 14.078 1 94.69 134 LYS B C 1
ATOM 4887 O O . LYS B 1 134 ? -7.957 -19.609 15 1 94.69 134 LYS B O 1
ATOM 4892 N N . ASP B 1 135 ? -7.477 -19.641 12.734 1 94.38 135 ASP B N 1
ATOM 4893 C CA . ASP B 1 135 ? -8.781 -20.172 12.352 1 94.38 135 ASP B CA 1
ATOM 4894 C C . ASP B 1 135 ? -9.914 -19.312 12.891 1 94.38 135 ASP B C 1
ATOM 4896 O O . ASP B 1 135 ? -10.836 -19.812 13.539 1 94.38 135 ASP B O 1
ATOM 4900 N N . ALA B 1 136 ? -9.789 -17.984 12.703 1 95.88 136 ALA B N 1
ATOM 4901 C CA . ALA B 1 136 ? -10.727 -17.031 13.281 1 95.88 136 ALA B CA 1
ATOM 4902 C C . ALA B 1 136 ? -11.82 -16.672 12.281 1 95.88 136 ALA B C 1
ATOM 4904 O O . ALA B 1 136 ? -12.648 -15.797 12.555 1 95.88 136 ALA B O 1
ATOM 4905 N N . ILE B 1 137 ? -11.852 -17.281 11.148 1 95.94 137 ILE B N 1
ATOM 4906 C CA . ILE B 1 137 ? -12.836 -16.938 10.117 1 95.94 137 ILE B CA 1
ATOM 4907 C C . ILE B 1 137 ? -13.984 -17.953 10.148 1 95.94 137 ILE B C 1
ATOM 4909 O O . ILE B 1 137 ? -13.75 -19.156 10.195 1 95.94 137 ILE B O 1
ATOM 4913 N N . ARG B 1 138 ? -15.18 -17.422 10.172 1 94.81 138 ARG B N 1
ATOM 4914 C CA . ARG B 1 138 ? -16.406 -18.203 10.094 1 94.81 138 ARG B CA 1
ATOM 4915 C C . ARG B 1 138 ? -17.266 -17.766 8.906 1 94.81 138 ARG B C 1
ATOM 4917 O O . ARG B 1 138 ? -16.953 -16.75 8.258 1 94.81 138 ARG B O 1
ATOM 4924 N N . PHE B 1 139 ? -18.219 -18.547 8.578 1 92.75 139 PHE B N 1
ATOM 4925 C CA . PHE B 1 139 ? -19.047 -18.234 7.438 1 92.75 139 PHE B CA 1
ATOM 4926 C C . PHE B 1 139 ? -20.516 -18.156 7.844 1 92.75 139 PHE B C 1
ATOM 4928 O O . PHE B 1 139 ? -20.984 -18.984 8.633 1 92.75 139 PHE B O 1
ATOM 4935 N N . LYS B 1 140 ? -21.219 -17.188 7.289 1 90.25 140 LYS B N 1
ATOM 4936 C CA . LYS B 1 140 ? -22.656 -17 7.512 1 90.25 140 LYS B CA 1
ATOM 4937 C C . LYS B 1 140 ? -23.469 -17.953 6.633 1 90.25 140 LYS B C 1
ATOM 4939 O O . LYS B 1 140 ? -22.922 -18.641 5.777 1 90.25 140 LYS B O 1
ATOM 4944 N N . LYS B 1 141 ? -24.734 -17.922 6.848 1 84.12 141 LYS B N 1
ATOM 4945 C CA . LYS B 1 141 ? -25.641 -18.781 6.09 1 84.12 141 LYS B CA 1
ATOM 4946 C C . LYS B 1 141 ? -25.625 -18.422 4.609 1 84.12 141 LYS B C 1
ATOM 4948 O O . LYS B 1 141 ? -25.75 -19.297 3.752 1 84.12 141 LYS B O 1
ATOM 4953 N N . ASN B 1 142 ? -25.359 -17.172 4.383 1 85.44 142 ASN B N 1
ATOM 4954 C CA . ASN B 1 142 ? -25.375 -16.734 2.992 1 85.44 142 ASN B CA 1
ATOM 4955 C C . ASN B 1 142 ? -24.016 -16.953 2.316 1 85.44 142 ASN B C 1
ATOM 4957 O O . ASN B 1 142 ? -23.828 -16.547 1.167 1 85.44 142 ASN B O 1
ATOM 4961 N N . GLY B 1 143 ? -23.062 -17.484 2.988 1 88.56 143 GLY B N 1
ATOM 4962 C CA . GLY B 1 143 ? -21.781 -17.812 2.406 1 88.56 143 GLY B CA 1
ATOM 4963 C C . GLY B 1 143 ? -20.719 -16.766 2.674 1 88.56 143 GLY B C 1
ATOM 4964 O O . GLY B 1 143 ? -19.531 -17 2.445 1 88.56 143 GLY B O 1
ATOM 4965 N N . GLN B 1 144 ? -21.141 -15.609 3.174 1 91.88 144 GLN B N 1
ATOM 4966 C CA . GLN B 1 144 ? -20.172 -14.547 3.447 1 91.88 144 GLN B CA 1
ATOM 4967 C C . GLN B 1 144 ? -19.359 -14.859 4.699 1 91.88 144 GLN B C 1
ATOM 4969 O O . GLN B 1 144 ? -19.859 -15.508 5.621 1 91.88 144 GLN B O 1
ATOM 4974 N N . ALA B 1 145 ? -18.234 -14.391 4.668 1 94.5 145 ALA B N 1
ATOM 4975 C CA . ALA B 1 145 ? -17.312 -14.625 5.781 1 94.5 145 ALA B CA 1
ATOM 4976 C C . ALA B 1 145 ? -17.547 -13.625 6.91 1 94.5 145 ALA B C 1
ATOM 4978 O O . ALA B 1 145 ? -18.188 -12.594 6.707 1 94.5 145 ALA B O 1
ATOM 4979 N N . MET B 1 146 ? -17.172 -14.008 8.125 1 95.62 146 MET B N 1
ATOM 4980 C CA . MET B 1 146 ? -17.188 -13.148 9.312 1 95.62 146 MET B CA 1
ATOM 4981 C C . MET B 1 146 ? -15.969 -13.43 10.188 1 95.62 146 MET B C 1
ATOM 4983 O O . MET B 1 146 ? -15.492 -14.562 10.258 1 95.62 146 MET B O 1
ATOM 4987 N N . ILE B 1 147 ? -15.484 -12.438 10.844 1 95.5 147 ILE B N 1
ATOM 4988 C CA . ILE B 1 147 ? -14.336 -12.602 11.727 1 95.5 147 ILE B CA 1
ATOM 4989 C C . ILE B 1 147 ? -14.812 -12.828 13.164 1 95.5 147 ILE B C 1
ATOM 4991 O O . ILE B 1 147 ? -15.648 -12.086 13.664 1 95.5 147 ILE B O 1
ATOM 4995 N N . ASP B 1 148 ? -14.328 -13.93 13.742 1 95.44 148 ASP B N 1
ATOM 4996 C CA . ASP B 1 148 ? -14.492 -14.133 15.18 1 95.44 148 ASP B CA 1
ATOM 4997 C C . ASP B 1 148 ? -13.469 -13.328 15.977 1 95.44 148 ASP B C 1
ATOM 4999 O O . ASP B 1 148 ? -12.344 -13.781 16.188 1 95.44 148 ASP B O 1
ATOM 5003 N N . HIS B 1 149 ? -13.906 -12.266 16.609 1 92.56 149 HIS B N 1
ATOM 5004 C CA . HIS B 1 149 ? -12.992 -11.305 17.219 1 92.56 149 HIS B CA 1
ATOM 5005 C C . HIS B 1 149 ? -12.453 -11.812 18.547 1 92.56 149 HIS B C 1
ATOM 5007 O O . HIS B 1 149 ? -11.477 -11.273 19.062 1 92.56 149 HIS B O 1
ATOM 5013 N N . GLU B 1 150 ? -12.984 -12.805 19.047 1 93.12 150 GLU B N 1
ATOM 5014 C CA . GLU B 1 150 ? -12.453 -13.406 20.266 1 93.12 150 GLU B CA 1
ATOM 5015 C C . GLU B 1 150 ? -11.18 -14.195 19.984 1 93.12 150 GLU B C 1
ATOM 5017 O O . GLU B 1 150 ? -10.25 -14.195 20.797 1 93.12 150 GLU B O 1
ATOM 5022 N N . THR B 1 151 ? -11.133 -14.781 18.781 1 94 151 THR B N 1
ATOM 5023 C CA . THR B 1 151 ? -10.008 -15.633 18.406 1 94 151 THR B CA 1
ATOM 5024 C C . THR B 1 151 ? -9.016 -14.867 17.531 1 94 151 THR B C 1
ATOM 5026 O O . THR B 1 151 ? -7.828 -15.188 17.5 1 94 151 THR B O 1
ATOM 5029 N N . CYS B 1 152 ? -9.398 -13.852 16.938 1 94.44 152 CYS B N 1
ATOM 5030 C CA . CYS B 1 152 ? -8.586 -13.086 16 1 94.44 152 CYS B CA 1
ATOM 5031 C C . CYS B 1 152 ? -7.477 -12.328 16.719 1 94.44 152 CYS B C 1
ATOM 5033 O O . CYS B 1 152 ? -7.719 -11.695 17.75 1 94.44 152 CYS B O 1
ATOM 5035 N N . ILE B 1 153 ? -6.32 -12.406 16.172 1 94.5 153 ILE B N 1
ATOM 5036 C CA . ILE B 1 153 ? -5.195 -11.695 16.766 1 94.5 153 ILE B CA 1
ATOM 5037 C C . ILE B 1 153 ? -4.859 -10.461 15.945 1 94.5 153 ILE B C 1
ATOM 5039 O O . ILE B 1 153 ? -3.791 -9.867 16.109 1 94.5 153 ILE B O 1
ATOM 5043 N N . SER B 1 154 ? -5.617 -10.102 14.961 1 93.5 154 SER B N 1
ATOM 5044 C CA . SER B 1 154 ? -5.523 -8.898 14.141 1 93.5 154 SER B CA 1
ATOM 5045 C C . SER B 1 154 ? -4.211 -8.859 13.367 1 93.5 154 SER B C 1
ATOM 5047 O O . SER B 1 154 ? -3.566 -7.809 13.281 1 93.5 154 SER B O 1
ATOM 5049 N N . CYS B 1 155 ? -3.791 -10 12.789 1 92.94 155 CYS B N 1
ATOM 5050 C CA . CYS B 1 155 ? -2.537 -10.055 12.047 1 92.94 155 CYS B CA 1
ATOM 5051 C C . CYS B 1 155 ? -2.705 -9.461 10.656 1 92.94 155 CYS B C 1
ATOM 5053 O O . CYS B 1 155 ? -1.726 -9.055 10.023 1 9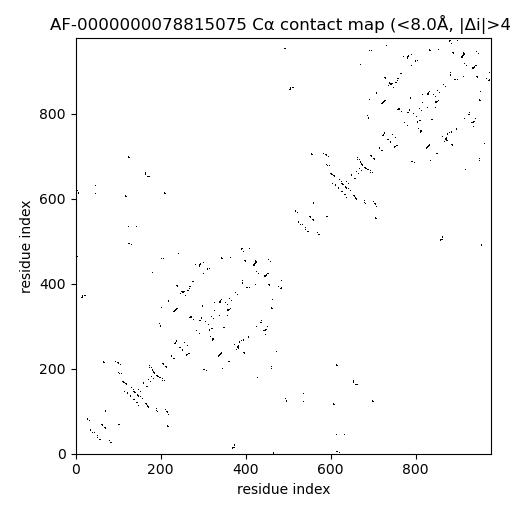2.94 155 CYS B O 1
ATOM 5055 N N . GLY B 1 156 ? -3.908 -9.469 10.133 1 94.31 156 GLY B N 1
ATOM 5056 C CA . GLY B 1 156 ? -4.18 -8.805 8.867 1 94.31 156 GLY B CA 1
ATOM 5057 C C . GLY B 1 156 ? -3.934 -9.688 7.66 1 94.31 156 GLY B C 1
ATOM 5058 O O . GLY B 1 156 ? -4.105 -9.25 6.52 1 94.31 156 GLY B O 1
ATOM 5059 N N . ILE B 1 157 ? -3.631 -10.938 7.77 1 93.75 157 ILE B N 1
ATOM 5060 C CA . ILE B 1 157 ? -3.348 -11.836 6.66 1 93.75 157 ILE B CA 1
ATOM 5061 C C . ILE B 1 157 ? -4.602 -12.008 5.805 1 93.75 157 ILE B C 1
ATOM 5063 O O . ILE B 1 157 ? -4.523 -12.023 4.574 1 93.75 157 ILE B O 1
ATOM 5067 N N . CYS B 1 158 ? -5.727 -12.125 6.484 1 94.56 158 CYS B N 1
ATOM 5068 C CA . CYS B 1 158 ? -6.98 -12.273 5.754 1 94.56 158 CYS B CA 1
ATOM 5069 C C . CYS B 1 158 ? -7.227 -11.062 4.855 1 94.56 158 CYS B C 1
ATOM 5071 O O . CYS B 1 158 ? -7.684 -11.219 3.719 1 94.56 158 CYS B O 1
ATOM 5073 N N . HIS B 1 159 ? -6.934 -9.844 5.438 1 95.44 159 HIS B N 1
ATOM 5074 C CA . HIS B 1 159 ? -7.059 -8.609 4.672 1 95.44 159 HIS B CA 1
ATOM 5075 C C . HIS B 1 159 ? -6.18 -8.648 3.422 1 95.44 159 HIS B C 1
ATOM 5077 O O . HIS B 1 159 ? -6.637 -8.312 2.328 1 95.44 159 HIS B O 1
ATOM 5083 N N . LYS B 1 160 ? -5.066 -9.141 3.496 1 93.06 160 LYS B N 1
ATOM 5084 C CA . LYS B 1 160 ? -4.102 -9.172 2.402 1 93.06 160 LYS B CA 1
ATOM 5085 C C . LYS B 1 160 ? -4.457 -10.25 1.384 1 93.06 160 LYS B C 1
ATOM 5087 O O . LYS B 1 160 ? -4.199 -10.094 0.189 1 93.06 160 LYS B O 1
ATOM 5092 N N . SER B 1 161 ? -5.062 -11.281 1.809 1 92.75 161 SER B N 1
ATOM 5093 C CA . SER B 1 161 ? -5.285 -12.461 0.974 1 92.75 161 SER B CA 1
ATOM 5094 C C . SER B 1 161 ? -6.598 -12.352 0.206 1 92.75 161 SER B C 1
ATOM 5096 O O . SER B 1 161 ? -6.852 -13.133 -0.717 1 92.75 161 SER B O 1
ATOM 5098 N N . CYS B 1 162 ? -7.477 -11.438 0.608 1 93.25 162 CYS B N 1
ATOM 5099 C CA . CYS B 1 162 ? -8.781 -11.352 -0.034 1 93.25 162 CYS B CA 1
ATOM 5100 C C . CYS B 1 162 ? -8.656 -10.812 -1.453 1 93.25 162 CYS B C 1
ATOM 5102 O O . CYS B 1 162 ? -8.227 -9.672 -1.653 1 93.25 162 CYS B O 1
ATOM 5104 N N . PRO B 1 163 ? -9.141 -11.547 -2.406 1 91.62 163 PRO B N 1
ATOM 5105 C CA . PRO B 1 163 ? -8.984 -11.102 -3.793 1 91.62 163 PRO B CA 1
ATOM 5106 C C . PRO B 1 163 ? -9.891 -9.922 -4.141 1 91.62 163 PRO B C 1
ATOM 5108 O O . PRO B 1 163 ? -9.664 -9.234 -5.137 1 91.62 163 PRO B O 1
ATOM 5111 N N . TYR B 1 164 ? -10.922 -9.695 -3.355 1 92.19 164 TYR B N 1
ATOM 5112 C CA . TYR B 1 164 ? -11.891 -8.641 -3.637 1 92.19 164 TYR B CA 1
ATOM 5113 C C . TYR B 1 164 ? -11.656 -7.434 -2.736 1 92.19 164 TYR B C 1
ATOM 5115 O O . TYR B 1 164 ? -12.398 -6.453 -2.795 1 92.19 164 TYR B O 1
ATOM 5123 N N . HIS B 1 165 ? -10.688 -7.504 -1.851 1 93.56 165 HIS B N 1
ATOM 5124 C CA . HIS B 1 165 ? -10.422 -6.434 -0.896 1 93.56 165 HIS B CA 1
ATOM 5125 C C . HIS B 1 165 ? -11.641 -6.145 -0.033 1 93.56 165 HIS B C 1
ATOM 5127 O O . HIS B 1 165 ? -11.922 -4.988 0.287 1 93.56 165 HIS B O 1
ATOM 5133 N N . ALA B 1 166 ? -12.336 -7.215 0.31 1 94.06 166 ALA B N 1
ATOM 5134 C CA . ALA B 1 166 ? -13.594 -7.055 1.035 1 94.06 166 ALA B CA 1
ATOM 5135 C C . ALA B 1 166 ? -13.359 -7 2.541 1 94.06 166 ALA B C 1
ATOM 5137 O O . ALA B 1 166 ? -14.297 -6.84 3.32 1 94.06 166 ALA B O 1
ATOM 5138 N N . ILE B 1 167 ? -12.164 -7.246 2.979 1 95.06 167 ILE B N 1
ATOM 5139 C CA . ILE B 1 167 ? -11.789 -7.141 4.387 1 95.06 167 ILE B CA 1
ATOM 5140 C C . ILE B 1 167 ? -11.008 -5.852 4.617 1 95.06 167 ILE B C 1
ATOM 5142 O O . ILE B 1 167 ? -9.969 -5.625 3.996 1 95.06 167 ILE B O 1
ATOM 5146 N N . VAL B 1 168 ? -11.5 -5.055 5.52 1 94.38 168 VAL B N 1
ATOM 5147 C CA . VAL B 1 168 ? -10.945 -3.711 5.637 1 94.38 168 VAL B CA 1
ATOM 5148 C C . VAL B 1 168 ? -10.383 -3.504 7.043 1 94.38 168 VAL B C 1
ATOM 5150 O O . VAL B 1 168 ? -10.883 -4.082 8.008 1 94.38 168 VAL B O 1
ATOM 5153 N N . TYR B 1 169 ? -9.266 -2.768 7.098 1 93.75 169 TYR B N 1
ATOM 5154 C CA . TYR B 1 169 ? -8.703 -2.297 8.359 1 93.75 169 TYR B CA 1
ATOM 5155 C C . TYR B 1 169 ? -9.359 -0.994 8.797 1 93.75 169 TYR B C 1
ATOM 5157 O O . TYR B 1 169 ? -9.398 -0.024 8.039 1 93.75 169 TYR B O 1
ATOM 5165 N N . ILE B 1 170 ? -9.898 -0.965 9.977 1 92.06 170 ILE B N 1
ATOM 5166 C CA . ILE B 1 170 ? -10.57 0.222 10.492 1 92.06 170 ILE B CA 1
ATOM 5167 C C . ILE B 1 170 ? -9.82 0.749 11.711 1 92.06 170 ILE B C 1
ATOM 5169 O O . ILE B 1 170 ? -10.008 0.249 12.828 1 92.06 170 ILE B O 1
ATOM 5173 N N . PRO B 1 171 ? -9.148 1.817 11.523 1 92.88 171 PRO B N 1
ATOM 5174 C CA . PRO B 1 171 ? -8.422 2.418 12.641 1 92.88 171 PRO B CA 1
ATOM 5175 C C . PRO B 1 171 ? -9.242 3.463 13.391 1 92.88 171 PRO B C 1
ATOM 5177 O O . PRO B 1 171 ? -10.391 3.723 13.023 1 92.88 171 PRO B O 1
ATOM 5180 N N . VAL B 1 172 ? -8.727 3.822 14.547 1 94.69 172 VAL B N 1
ATOM 5181 C CA . VAL B 1 172 ? -9.109 5.098 15.148 1 94.69 172 VAL B CA 1
ATOM 5182 C C . VAL B 1 172 ? -8.188 6.203 14.633 1 94.69 172 VAL B C 1
ATOM 5184 O O . VAL B 1 172 ? -7.039 6.32 15.078 1 94.69 172 VAL B O 1
ATOM 5187 N N . PRO B 1 173 ? -8.672 7.031 13.75 1 94.06 173 PRO B N 1
ATOM 5188 C CA . PRO B 1 173 ? -7.801 7.902 12.961 1 94.06 173 PRO B CA 1
ATOM 5189 C C . PRO B 1 173 ? -6.918 8.789 13.836 1 94.06 173 PRO B C 1
ATOM 5191 O O . PRO B 1 173 ? -5.723 8.938 13.562 1 94.06 173 PRO B O 1
ATOM 5194 N N . CYS B 1 174 ? -7.461 9.391 14.859 1 95.62 174 CYS B N 1
ATOM 5195 C CA . CYS B 1 174 ? -6.672 10.281 15.695 1 95.62 174 CYS B CA 1
ATOM 5196 C C . CYS B 1 174 ? -5.598 9.516 16.453 1 95.62 174 CYS B C 1
ATOM 5198 O O . CYS B 1 174 ? -4.473 10 16.609 1 95.62 174 CYS B O 1
ATOM 5200 N N . GLU B 1 175 ? -5.883 8.328 16.953 1 95.81 175 GLU B N 1
ATOM 5201 C CA . GLU B 1 175 ? -4.895 7.496 17.641 1 95.81 175 GLU B CA 1
ATOM 5202 C C . GLU B 1 175 ? -3.812 7.016 16.672 1 95.81 175 GLU B C 1
ATOM 5204 O O . GLU B 1 175 ? -2.629 7.008 17.016 1 95.81 175 GLU B O 1
ATOM 5209 N N . GLU B 1 176 ? -4.301 6.641 15.492 1 94 176 GLU B N 1
ATOM 5210 C CA . GLU B 1 176 ? -3.375 6.121 14.492 1 94 176 GLU B CA 1
ATOM 5211 C C . GLU B 1 176 ? -2.375 7.188 14.055 1 94 176 GLU B C 1
ATOM 5213 O O . GLU B 1 176 ? -1.227 6.875 13.734 1 94 176 GLU B O 1
ATOM 5218 N N . SER B 1 177 ? -2.75 8.383 14.047 1 94.88 177 SER B N 1
ATOM 5219 C CA . SER B 1 177 ? -1.909 9.469 13.562 1 94.88 177 SER B CA 1
ATOM 5220 C C . SER B 1 177 ? -0.882 9.891 14.609 1 94.88 177 SER B C 1
ATOM 5222 O O . SER B 1 177 ? 0.104 10.555 14.289 1 94.88 177 SER B O 1
ATOM 5224 N N . CYS B 1 178 ? -1.061 9.57 15.852 1 96.94 178 CYS B N 1
ATOM 5225 C CA . CYS B 1 178 ? -0.189 10.008 16.938 1 96.94 178 CYS B CA 1
ATOM 5226 C C . CYS B 1 178 ? 1.081 9.172 17 1 96.94 178 CYS B C 1
ATOM 5228 O O . CYS B 1 178 ? 1.022 7.965 17.25 1 96.94 178 CYS B O 1
ATOM 5230 N N . PRO B 1 179 ? 2.217 9.781 16.812 1 96.62 179 PRO B N 1
ATOM 5231 C CA . PRO B 1 179 ? 3.445 8.984 16.766 1 96.62 179 PRO B CA 1
ATOM 5232 C C . PRO B 1 179 ? 3.916 8.547 18.156 1 96.62 179 PRO B C 1
ATOM 5234 O O . PRO B 1 179 ? 4.766 7.66 18.281 1 96.62 179 PRO B O 1
ATOM 5237 N N . VAL B 1 180 ? 3.383 9.18 19.234 1 97.5 180 VAL B N 1
ATOM 5238 C CA . VAL B 1 180 ? 3.893 8.898 20.578 1 97.5 180 VAL B CA 1
ATOM 5239 C C . VAL B 1 180 ? 2.773 8.336 21.453 1 97.5 180 VAL B C 1
ATOM 5241 O O . VAL B 1 180 ? 2.902 8.273 22.672 1 97.5 180 VAL B O 1
ATOM 5244 N N . LYS B 1 181 ? 1.609 8.008 20.891 1 96.69 181 LYS B N 1
ATOM 5245 C CA . LYS B 1 181 ? 0.476 7.402 21.578 1 96.69 181 LYS B CA 1
ATOM 5246 C C . LYS B 1 181 ? 0.017 8.273 22.75 1 96.69 181 LYS B C 1
ATOM 5248 O O . LYS B 1 181 ? -0.169 7.785 23.859 1 96.69 181 LYS B O 1
ATOM 5253 N N . ALA B 1 182 ? -0.143 9.562 22.438 1 97.75 182 ALA B N 1
ATOM 5254 C CA . ALA B 1 182 ? -0.515 10.531 23.469 1 97.75 182 ALA B CA 1
ATOM 5255 C C . ALA B 1 182 ? -2.027 10.727 23.516 1 97.75 182 ALA B C 1
ATOM 5257 O O . ALA B 1 182 ? -2.539 11.445 24.375 1 97.75 182 ALA B O 1
ATOM 5258 N N . ILE B 1 183 ? -2.773 10.109 22.641 1 96.56 183 ILE B N 1
ATOM 5259 C CA . ILE B 1 183 ? -4.223 10.258 22.609 1 96.56 183 ILE B CA 1
ATOM 5260 C C . ILE B 1 183 ? -4.891 8.891 22.688 1 96.56 183 ILE B C 1
ATOM 5262 O O . ILE B 1 183 ? -4.504 7.969 21.953 1 96.56 183 ILE B O 1
ATOM 5266 N N . SER B 1 184 ? -5.766 8.742 23.625 1 95.94 184 SER B N 1
ATOM 5267 C CA . SER B 1 184 ? -6.469 7.484 23.859 1 95.94 184 SER B CA 1
ATOM 5268 C C . SER B 1 184 ? -7.824 7.727 24.516 1 95.94 184 SER B C 1
ATOM 5270 O O . SER B 1 184 ? -8.109 8.828 24.984 1 95.94 184 SER B O 1
ATOM 5272 N N . LYS B 1 185 ? -8.656 6.695 24.625 1 92.44 185 LYS B N 1
ATOM 5273 C CA . LYS B 1 185 ? -10.016 6.801 25.156 1 92.44 185 LYS B CA 1
ATOM 5274 C C . LYS B 1 185 ? -10.016 6.719 26.688 1 92.44 185 LYS B C 1
ATOM 5276 O O . LYS B 1 185 ? -9.234 5.961 27.266 1 92.44 185 LYS B O 1
ATOM 5281 N N . ASP B 1 186 ? -10.906 7.441 27.172 1 91.44 186 ASP B N 1
ATOM 5282 C CA . ASP B 1 186 ? -11.133 7.324 28.609 1 91.44 186 ASP B CA 1
ATOM 5283 C C . ASP B 1 186 ? -12.203 6.277 28.922 1 91.44 186 ASP B C 1
ATOM 5285 O O . ASP B 1 186 ? -12.555 5.473 28.047 1 91.44 186 ASP B O 1
ATOM 5289 N N . GLU B 1 187 ? -12.648 6.176 30.156 1 90.38 187 GLU B N 1
ATOM 5290 C CA . GLU B 1 187 ? -13.602 5.164 30.609 1 90.38 187 GLU B CA 1
ATOM 5291 C C . GLU B 1 187 ? -14.953 5.336 29.922 1 90.38 187 GLU B C 1
ATOM 5293 O O . GLU B 1 187 ? -15.727 4.383 29.812 1 90.38 187 GLU B O 1
ATOM 5298 N N . HIS B 1 188 ? -15.219 6.551 29.375 1 89.38 188 HIS B N 1
ATOM 5299 C CA . HIS B 1 188 ? -16.5 6.824 28.734 1 89.38 188 HIS B CA 1
ATOM 5300 C C . HIS B 1 188 ? -16.391 6.703 27.219 1 89.38 188 HIS B C 1
ATOM 5302 O O . HIS B 1 188 ? -17.328 7.023 26.5 1 89.38 188 HIS B O 1
ATOM 5308 N N . GLY B 1 189 ? -15.234 6.336 26.703 1 91.5 189 GLY B N 1
ATOM 5309 C CA . GLY B 1 189 ? -15.039 6.156 25.281 1 91.5 189 GLY B CA 1
ATOM 5310 C C . GLY B 1 189 ? -14.68 7.441 24.562 1 91.5 189 GLY B C 1
ATOM 5311 O O . GLY B 1 189 ? -14.695 7.492 23.328 1 91.5 189 GLY B O 1
ATOM 5312 N N . ILE B 1 190 ? -14.406 8.469 25.312 1 93 190 ILE B N 1
ATOM 5313 C CA . ILE B 1 190 ? -14.047 9.758 24.734 1 93 190 ILE B CA 1
ATOM 5314 C C . ILE B 1 190 ? -12.523 9.891 24.688 1 93 190 ILE B C 1
ATOM 5316 O O . ILE B 1 190 ? -11.836 9.523 25.641 1 93 190 ILE B O 1
ATOM 5320 N N . GLU B 1 191 ? -12.055 10.391 23.594 1 94.62 191 GLU B N 1
ATOM 5321 C CA . GLU B 1 191 ? -10.617 10.57 23.438 1 94.62 191 GLU B CA 1
ATOM 5322 C C . GLU B 1 191 ? -10.094 11.648 24.391 1 94.62 191 GLU B C 1
ATOM 5324 O O . GLU B 1 191 ? -10.789 12.625 24.672 1 94.62 191 GLU B O 1
ATOM 5329 N N . HIS B 1 192 ? -8.93 11.438 24.875 1 95.88 192 HIS B N 1
ATOM 5330 C CA . HIS B 1 192 ? -8.234 12.375 25.75 1 95.88 192 HIS B CA 1
ATOM 5331 C C . HIS B 1 192 ? -6.758 12.477 25.391 1 95.88 192 HIS B C 1
ATOM 5333 O O . HIS B 1 192 ? -6.129 11.469 25.047 1 95.88 192 HIS B O 1
ATOM 5339 N N . ILE B 1 193 ? -6.258 13.672 25.516 1 96.69 193 ILE B N 1
ATOM 5340 C CA . ILE B 1 193 ? -4.844 13.891 25.219 1 96.69 193 ILE B CA 1
ATOM 5341 C C . ILE B 1 193 ? -4.035 13.844 26.5 1 96.69 193 ILE B C 1
ATOM 5343 O O . ILE B 1 193 ? -4.316 14.586 27.453 1 96.69 193 ILE B O 1
ATOM 5347 N N . ASP B 1 194 ? -3.066 12.984 26.562 1 96.81 194 ASP B N 1
ATOM 5348 C CA . ASP B 1 194 ? -2.125 12.898 27.688 1 96.81 194 ASP B CA 1
ATOM 5349 C C . ASP B 1 194 ? -0.978 13.891 27.5 1 96.81 194 ASP B C 1
ATOM 5351 O O . ASP B 1 194 ? -0.023 13.617 26.766 1 96.81 194 ASP B O 1
ATOM 5355 N N . GLU B 1 195 ? -0.95 14.953 28.281 1 94.56 195 GLU B N 1
ATOM 5356 C CA . GLU B 1 195 ? 0.017 16.047 28.156 1 94.56 195 GLU B CA 1
ATOM 5357 C C . GLU B 1 195 ? 1.43 15.562 28.469 1 94.56 195 GLU B C 1
ATOM 5359 O O . GLU B 1 195 ? 2.41 16.141 28 1 94.56 195 GLU B O 1
ATOM 5364 N N . SER B 1 196 ? 1.516 14.586 29.234 1 96.44 196 SER B N 1
ATOM 5365 C CA . SER B 1 196 ? 2.832 14.094 29.625 1 96.44 196 SER B CA 1
ATOM 5366 C C . SER B 1 196 ? 3.506 13.359 28.469 1 96.44 196 SER B C 1
ATOM 5368 O O . SER B 1 196 ? 4.73 13.219 28.438 1 96.44 196 SER B O 1
ATOM 5370 N N . LYS B 1 197 ? 2.705 12.984 27.484 1 97.5 197 LYS B N 1
ATOM 5371 C CA . LYS B 1 197 ? 3.238 12.242 26.344 1 97.5 197 LYS B CA 1
ATOM 5372 C C . LYS B 1 197 ? 3.188 13.086 25.062 1 97.5 197 LYS B C 1
ATOM 5374 O O . LYS B 1 197 ? 4.016 12.922 24.172 1 97.5 197 LYS B O 1
ATOM 5379 N N . CYS B 1 198 ? 2.268 13.977 25.031 1 97.81 198 CYS B N 1
ATOM 5380 C CA . CYS B 1 198 ? 1.988 14.734 23.812 1 97.81 198 CYS B CA 1
ATOM 5381 C C . CYS B 1 198 ? 3.174 15.609 23.438 1 97.81 198 CYS B C 1
ATOM 5383 O O . CYS B 1 198 ? 3.779 16.25 24.312 1 97.81 198 CYS B O 1
ATOM 5385 N N . ILE B 1 199 ? 3.475 15.641 22.125 1 97.56 199 ILE B N 1
ATOM 5386 C CA . ILE B 1 199 ? 4.578 16.469 21.641 1 97.56 199 ILE B CA 1
ATOM 5387 C C . ILE B 1 199 ? 4.023 17.656 20.844 1 97.56 199 ILE B C 1
ATOM 5389 O O . ILE B 1 199 ? 4.777 18.375 20.188 1 97.56 199 ILE B O 1
ATOM 5393 N N . TYR B 1 200 ? 2.746 17.797 20.781 1 97 200 TYR B N 1
ATOM 5394 C CA . TYR B 1 200 ? 1.996 18.938 20.281 1 97 200 TYR B CA 1
ATOM 5395 C C . TYR B 1 200 ? 2.205 19.109 18.781 1 97 200 TYR B C 1
ATOM 5397 O O . TYR B 1 200 ? 2.232 20.234 18.281 1 97 200 TYR B O 1
ATOM 5405 N N . CYS B 1 201 ? 2.426 18.031 18.047 1 95.88 201 CYS B N 1
ATOM 5406 C CA . CYS B 1 201 ? 2.695 18.109 16.609 1 95.88 201 CYS B CA 1
ATOM 5407 C C . CYS B 1 201 ? 1.429 18.453 15.836 1 95.88 201 CYS B C 1
ATOM 5409 O O . CYS B 1 201 ? 1.5 18.938 14.703 1 95.88 201 CYS B O 1
ATOM 5411 N N . GLY B 1 202 ? 0.304 18.156 16.422 1 94.69 202 GLY B N 1
ATOM 5412 C CA . GLY B 1 202 ? -0.95 18.578 15.812 1 94.69 202 GLY B CA 1
ATOM 5413 C C . GLY B 1 202 ? -1.457 17.594 14.773 1 94.69 202 GLY B C 1
ATOM 5414 O O . GLY B 1 202 ? -2.475 17.844 14.125 1 94.69 202 GLY B O 1
ATOM 5415 N N . LYS B 1 203 ? -0.884 16.453 14.57 1 94.25 203 LYS B N 1
ATOM 5416 C CA . LYS B 1 203 ? -1.303 15.477 13.57 1 94.25 203 LYS B CA 1
ATOM 5417 C C . LYS B 1 203 ? -2.715 14.969 13.859 1 94.25 203 LYS B C 1
ATOM 5419 O O . LYS B 1 203 ? -3.51 14.781 12.938 1 94.25 203 LYS B O 1
ATOM 5424 N N . CYS B 1 204 ? -3.035 14.805 15.094 1 95.38 204 CYS B N 1
ATOM 5425 C CA . CYS B 1 204 ? -4.328 14.258 15.492 1 95.38 204 CYS B CA 1
ATOM 5426 C C . CYS B 1 204 ? -5.461 15.211 15.133 1 95.38 204 CYS B C 1
ATOM 5428 O O . CYS B 1 204 ? -6.562 14.773 14.805 1 95.38 204 CYS B O 1
ATOM 5430 N N . MET B 1 205 ? -5.164 16.484 15.156 1 93.5 205 MET B N 1
ATOM 5431 C CA . MET B 1 205 ? -6.18 17.5 14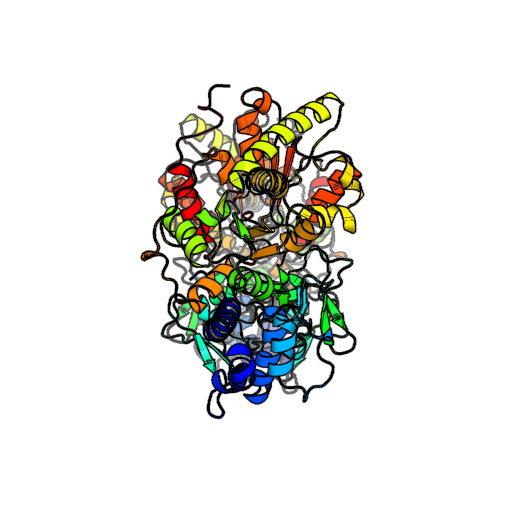.875 1 93.5 205 MET B CA 1
ATOM 5432 C C . MET B 1 205 ? -6.719 17.359 13.453 1 93.5 205 MET B C 1
ATOM 5434 O O . MET B 1 205 ? -7.93 17.438 13.234 1 93.5 205 MET B O 1
ATOM 5438 N N . ASN B 1 206 ? -5.852 17.078 12.594 1 90.12 206 ASN B N 1
ATOM 5439 C CA . ASN B 1 206 ? -6.262 16.984 11.195 1 90.12 206 ASN B CA 1
ATOM 5440 C C . ASN B 1 206 ? -6.648 15.555 10.82 1 90.12 206 ASN B C 1
ATOM 5442 O O . ASN B 1 206 ? -7.281 15.336 9.789 1 90.12 206 ASN B O 1
ATOM 5446 N N . ALA B 1 207 ? -6.328 14.625 11.68 1 92.44 207 ALA B N 1
ATOM 5447 C CA . ALA B 1 207 ? -6.641 13.219 11.422 1 92.44 207 ALA B CA 1
ATOM 5448 C C . ALA B 1 207 ? -8.07 12.891 11.836 1 92.44 207 ALA B C 1
ATOM 5450 O O . ALA B 1 207 ? -8.68 11.961 11.297 1 92.44 207 ALA B O 1
ATOM 5451 N N . CYS B 1 208 ? -8.633 13.617 12.781 1 93.75 208 CYS B N 1
ATOM 5452 C CA . CYS B 1 208 ? -9.969 13.328 13.281 1 93.75 208 CYS B CA 1
ATOM 5453 C C . CYS B 1 208 ? -11.031 13.695 12.258 1 93.75 208 CYS B C 1
ATOM 5455 O O . CYS B 1 208 ? -11.211 14.875 11.938 1 93.75 208 CYS B O 1
ATOM 5457 N N . PRO B 1 209 ? -11.797 12.812 11.797 1 93.56 209 PRO B N 1
ATOM 5458 C CA . PRO B 1 209 ? -12.773 13.102 10.75 1 93.56 209 PRO B CA 1
ATOM 5459 C C . PRO B 1 209 ? -14.016 13.805 11.281 1 93.56 209 PRO B C 1
ATOM 5461 O O . PRO B 1 209 ? -14.867 14.25 10.5 1 93.56 209 PRO B O 1
ATOM 5464 N N . PHE B 1 210 ? -14.109 13.945 12.547 1 93.06 210 PHE B N 1
ATOM 5465 C CA . PHE B 1 210 ? -15.266 14.625 13.125 1 93.06 210 PHE B CA 1
ATOM 5466 C C . PHE B 1 210 ? -14.867 15.977 13.703 1 93.06 210 PHE B C 1
ATOM 5468 O O . PHE B 1 210 ? -15.711 16.703 14.242 1 93.06 210 PHE B O 1
ATOM 5475 N N . GLY B 1 211 ? -13.609 16.266 13.586 1 93.75 211 GLY B N 1
ATOM 5476 C CA . GLY B 1 211 ? -13.141 17.578 14.016 1 93.75 211 GLY B CA 1
ATOM 5477 C C . GLY B 1 211 ? -13.312 17.812 15.5 1 93.75 211 GLY B C 1
ATOM 5478 O O . GLY B 1 211 ? -13.797 18.875 15.914 1 93.75 211 GLY B O 1
ATOM 5479 N N . ALA B 1 212 ? -12.93 16.812 16.281 1 95.19 212 ALA B N 1
ATOM 5480 C CA . ALA B 1 212 ? -13.141 16.906 17.734 1 95.19 212 ALA B CA 1
ATOM 5481 C C . ALA B 1 212 ? -11.922 17.469 18.438 1 95.19 212 ALA B C 1
ATOM 5483 O O . ALA B 1 212 ? -11.984 17.844 19.609 1 95.19 212 ALA B O 1
ATOM 5484 N N . ILE B 1 213 ? -10.812 17.625 17.75 1 95.75 213 ILE B N 1
ATOM 5485 C CA . ILE B 1 213 ? -9.562 18.016 18.391 1 95.75 213 ILE B CA 1
ATOM 5486 C C . ILE B 1 213 ? -9.195 19.438 17.969 1 95.75 213 ILE B C 1
ATOM 5488 O O . ILE B 1 213 ? -9.203 19.75 16.781 1 95.75 213 ILE B O 1
ATOM 5492 N N . PHE B 1 214 ? -8.914 20.266 18.984 1 96 214 PHE B N 1
ATOM 5493 C CA . PHE B 1 214 ? -8.617 21.672 18.75 1 96 214 PHE B CA 1
ATOM 5494 C C . PHE B 1 214 ? -7.359 22.094 19.5 1 96 214 PHE B C 1
ATOM 5496 O O . PHE B 1 214 ? -7.02 21.5 20.531 1 96 214 PHE B O 1
ATOM 5503 N N . GLU B 1 215 ? -6.719 23.062 18.938 1 95.19 215 GLU B N 1
ATOM 5504 C CA . GLU B 1 215 ? -5.797 23.859 19.734 1 95.19 215 GLU B CA 1
ATOM 5505 C C . GLU B 1 215 ? -6.531 24.953 20.484 1 95.19 215 GLU B C 1
ATOM 5507 O O . GLU B 1 215 ? -7.531 25.484 20 1 95.19 215 GLU B O 1
ATOM 5512 N N . ILE B 1 216 ? -6.066 25.281 21.609 1 96.5 216 ILE B N 1
ATOM 5513 C CA . ILE B 1 216 ? -6.684 26.359 22.375 1 96.5 216 ILE B CA 1
ATOM 5514 C C . ILE B 1 216 ? -6.191 27.703 21.859 1 96.5 216 ILE B C 1
ATOM 5516 O O . ILE B 1 216 ? -5.016 28.047 22 1 96.5 216 ILE B O 1
ATOM 5520 N N . SER B 1 217 ? -7.07 28.484 21.391 1 97.25 217 SER B N 1
ATOM 5521 C CA . SER B 1 217 ? -6.75 29.688 20.641 1 97.25 217 SER B CA 1
ATOM 5522 C C . SER B 1 217 ? -6.434 30.859 21.562 1 97.25 217 SER B C 1
ATOM 5524 O O . SER B 1 217 ? -6.902 30.891 22.703 1 97.25 217 SER B O 1
ATOM 5526 N N . GLN B 1 218 ? -5.637 31.766 21.094 1 97.31 218 GLN B N 1
ATOM 5527 C CA . GLN B 1 218 ? -5.344 33 21.781 1 97.31 218 GLN B CA 1
ATOM 5528 C C . GLN B 1 218 ? -5.805 34.219 20.969 1 97.31 218 GLN B C 1
ATOM 5530 O O . GLN B 1 218 ? -5.328 35.344 21.172 1 97.31 218 GLN B O 1
ATOM 5535 N N . THR B 1 219 ? -6.68 33.906 20.016 1 97.88 219 THR B N 1
ATOM 5536 C CA . THR B 1 219 ? -7.145 34.906 19.078 1 97.88 219 THR B CA 1
ATOM 5537 C C . THR B 1 219 ? -7.723 36.125 19.828 1 97.88 219 THR B C 1
ATOM 5539 O O . THR B 1 219 ? -7.32 37.25 19.594 1 97.88 219 THR B O 1
ATOM 5542 N N . PHE B 1 220 ? -8.594 35.875 20.75 1 97.94 220 PHE B N 1
ATOM 5543 C CA . PHE B 1 220 ? -9.289 37 21.406 1 97.94 220 PHE B CA 1
ATOM 5544 C C . PHE B 1 220 ? -8.414 37.625 22.469 1 97.94 220 PHE B C 1
ATOM 5546 O O . PHE B 1 220 ? -8.633 38.781 22.859 1 97.94 220 PHE B O 1
ATOM 5553 N N . ASP B 1 221 ? -7.414 36.906 22.953 1 97.62 221 ASP B N 1
ATOM 5554 C CA . ASP B 1 221 ? -6.406 37.531 23.812 1 97.62 221 ASP B CA 1
ATOM 5555 C C . ASP B 1 221 ? -5.637 38.625 23.062 1 97.62 221 ASP B C 1
ATOM 5557 O O . ASP B 1 221 ? -5.352 39.688 23.609 1 97.62 221 ASP B O 1
ATOM 5561 N N . VAL B 1 222 ? -5.344 38.344 21.859 1 98 222 VAL B N 1
ATOM 5562 C CA . VAL B 1 222 ? -4.578 39.25 21.016 1 98 222 VAL B CA 1
ATOM 5563 C C . VAL B 1 222 ? -5.477 40.406 20.547 1 98 222 VAL B C 1
ATOM 5565 O O . VAL B 1 222 ? -5.113 41.594 20.688 1 98 222 VAL B O 1
ATOM 5568 N N . LEU B 1 223 ? -6.645 40.125 20.078 1 97.94 223 LEU B N 1
ATOM 5569 C CA . LEU B 1 223 ? -7.539 41.125 19.5 1 97.94 223 LEU B CA 1
ATOM 5570 C C . LEU B 1 223 ? -8 42.094 20.578 1 97.94 223 LEU B C 1
ATOM 5572 O O . LEU B 1 223 ? -8.133 43.281 20.297 1 97.94 223 LEU B O 1
ATOM 5576 N N . GLN B 1 224 ? -8.305 41.625 21.781 1 96.81 224 GLN B N 1
ATOM 5577 C CA . GLN B 1 224 ? -8.719 42.5 22.875 1 96.81 224 GLN B CA 1
ATOM 5578 C C . GLN B 1 224 ? -7.625 43.5 23.203 1 96.81 224 GLN B C 1
ATOM 5580 O O . GLN B 1 224 ? -7.914 44.688 23.469 1 96.81 224 GLN B O 1
ATOM 5585 N N . ARG B 1 225 ? -6.406 43.125 23.172 1 97 225 ARG B N 1
ATOM 5586 C CA . ARG B 1 225 ? -5.289 44.031 23.484 1 97 225 ARG B CA 1
ATOM 5587 C C . ARG B 1 225 ? -5.07 45.062 22.375 1 97 225 ARG B C 1
ATOM 5589 O O . ARG B 1 225 ? -4.766 46.219 22.656 1 97 225 ARG B O 1
ATOM 5596 N N . ILE B 1 226 ? -5.219 44.594 21.203 1 96.94 226 ILE B N 1
ATOM 5597 C CA . ILE B 1 226 ? -5.152 45.531 20.094 1 96.94 226 ILE B CA 1
ATOM 5598 C C . ILE B 1 226 ? -6.246 46.594 20.234 1 96.94 226 ILE B C 1
ATOM 5600 O O . ILE B 1 226 ? -5.988 47.781 20.062 1 96.94 226 ILE B O 1
ATOM 5604 N N . ARG B 1 227 ? -7.461 46.094 20.531 1 96 227 ARG B N 1
ATOM 5605 C CA . ARG B 1 227 ? -8.586 47.031 20.703 1 96 227 ARG B CA 1
ATOM 5606 C C . ARG B 1 227 ? -8.328 48 21.828 1 96 227 ARG B C 1
ATOM 5608 O O . ARG B 1 227 ? -8.734 49.156 21.75 1 96 227 ARG B O 1
ATOM 5615 N N . LYS B 1 228 ? -7.641 47.594 22.859 1 95.5 228 LYS B N 1
ATOM 5616 C CA . LYS B 1 228 ? -7.324 48.469 24 1 95.5 228 LYS B CA 1
ATOM 5617 C C . LYS B 1 228 ? -6.176 49.406 23.688 1 95.5 228 LYS B C 1
ATOM 5619 O O . LYS B 1 228 ? -5.816 50.25 24.5 1 95.5 228 LYS B O 1
ATOM 5624 N N . GLY B 1 229 ? -5.543 49.25 22.578 1 95.62 229 GLY B N 1
ATOM 5625 C CA . GLY B 1 229 ? -4.508 50.156 22.141 1 95.62 229 GLY B CA 1
ATOM 5626 C C . GLY B 1 229 ? -3.115 49.75 22.578 1 95.62 229 GLY B C 1
ATOM 5627 O O . GLY B 1 229 ? -2.176 50.562 22.5 1 95.62 229 GLY B O 1
ATOM 5628 N N . GLU B 1 230 ? -2.971 48.5 23.031 1 96.25 230 GLU B N 1
ATOM 5629 C CA . GLU B 1 230 ? -1.646 48.031 23.406 1 96.25 230 GLU B CA 1
ATOM 5630 C C . GLU B 1 230 ? -0.763 47.844 22.172 1 96.25 230 GLU B C 1
ATOM 5632 O O . GLU B 1 230 ? -1.253 47.469 21.094 1 96.25 230 GLU B O 1
ATOM 5637 N N . LYS B 1 231 ? 0.5 48.094 22.359 1 97.69 231 LYS B N 1
ATOM 5638 C CA . LYS B 1 231 ? 1.444 47.906 21.266 1 97.69 231 LYS B CA 1
ATOM 5639 C C . LYS B 1 231 ? 1.748 46.406 21.078 1 97.69 231 LYS B C 1
ATOM 5641 O O . LYS B 1 231 ? 2.34 45.781 21.953 1 97.69 231 LYS B O 1
ATOM 5646 N N . MET B 1 232 ? 1.354 45.969 19.953 1 97.94 232 MET B N 1
ATOM 5647 C CA . MET B 1 232 ? 1.562 44.562 19.609 1 97.94 232 MET B CA 1
ATOM 5648 C C . MET B 1 232 ? 2.438 44.438 18.359 1 97.94 232 MET B C 1
ATOM 5650 O O . MET B 1 232 ? 2.215 45.125 17.375 1 97.94 232 MET B O 1
ATOM 5654 N N . VAL B 1 233 ? 3.461 43.531 18.422 1 98.5 233 VAL B N 1
ATOM 5655 C CA . VAL B 1 233 ? 4.336 43.281 17.281 1 98.5 233 VAL B CA 1
ATOM 5656 C C . VAL B 1 233 ? 4.203 41.844 16.828 1 98.5 233 VAL B C 1
ATOM 5658 O O . VAL B 1 233 ? 4.281 40.938 17.656 1 98.5 233 VAL B O 1
ATOM 5661 N N . ALA B 1 234 ? 3.992 41.656 15.555 1 98.56 234 ALA B N 1
ATOM 5662 C CA . ALA B 1 234 ? 3.9 40.312 15 1 98.56 234 ALA B CA 1
ATOM 5663 C C . ALA B 1 234 ? 5.246 39.875 14.445 1 98.56 234 ALA B C 1
ATOM 5665 O O . ALA B 1 234 ? 5.848 40.562 13.609 1 98.56 234 ALA B O 1
ATOM 5666 N N . ILE B 1 235 ? 5.762 38.781 14.93 1 98.38 235 ILE B N 1
ATOM 5667 C CA . ILE B 1 235 ? 6.91 38.125 14.305 1 98.38 235 ILE B CA 1
ATOM 5668 C C . ILE B 1 235 ? 6.445 36.906 13.508 1 98.38 235 ILE B C 1
ATOM 5670 O O . ILE B 1 235 ? 5.926 35.938 14.078 1 98.38 235 ILE B O 1
ATOM 5674 N N . ILE B 1 236 ? 6.695 36.938 12.219 1 97.94 236 ILE B N 1
ATOM 5675 C CA . ILE B 1 236 ? 5.996 36.031 11.32 1 97.94 236 ILE B CA 1
ATOM 5676 C C . ILE B 1 236 ? 6.977 35 10.766 1 97.94 236 ILE B C 1
ATOM 5678 O O . ILE B 1 236 ? 8.016 35.344 10.211 1 97.94 236 ILE B O 1
ATOM 5682 N N . ALA B 1 237 ? 6.566 33.719 10.852 1 97 237 ALA B N 1
ATOM 5683 C CA . ALA B 1 237 ? 7.387 32.594 10.391 1 97 237 ALA B CA 1
ATOM 5684 C C . ALA B 1 237 ? 7.582 32.656 8.883 1 97 237 ALA B C 1
ATOM 5686 O O . ALA B 1 237 ? 6.703 33.125 8.148 1 97 237 ALA B O 1
ATOM 5687 N N . PRO B 1 238 ? 8.68 32.125 8.414 1 95.75 238 PRO B N 1
ATOM 5688 C CA . PRO B 1 238 ? 9.016 32.188 6.992 1 95.75 238 PRO B CA 1
ATOM 5689 C C . PRO B 1 238 ? 8 31.484 6.109 1 95.75 238 PRO B C 1
ATOM 5691 O O . PRO B 1 238 ? 7.828 31.844 4.938 1 95.75 238 PRO B O 1
ATOM 5694 N N . SER B 1 239 ? 7.305 30.547 6.609 1 94.69 239 SER B N 1
ATOM 5695 C CA . SER B 1 239 ? 6.371 29.75 5.816 1 94.69 239 SER B CA 1
ATOM 5696 C C . SER B 1 239 ? 5.188 30.594 5.352 1 94.69 239 SER B C 1
ATOM 5698 O O . SER B 1 239 ? 4.414 30.172 4.496 1 94.69 239 SER B O 1
ATOM 5700 N N . ILE B 1 240 ? 5.059 31.797 5.805 1 94.75 240 ILE B N 1
ATOM 5701 C CA . ILE B 1 240 ? 4.008 32.719 5.391 1 94.75 240 ILE B CA 1
ATOM 5702 C C . ILE B 1 240 ? 4.059 32.906 3.875 1 94.75 240 ILE B C 1
ATOM 5704 O O . ILE B 1 240 ? 3.035 33.188 3.244 1 94.75 240 ILE B O 1
ATOM 5708 N N . LEU B 1 241 ? 5.23 32.719 3.307 1 93.19 241 LEU B N 1
ATOM 5709 C CA . LEU B 1 241 ? 5.461 32.938 1.886 1 93.19 241 LEU B CA 1
ATOM 5710 C C . LEU B 1 241 ? 4.648 31.984 1.032 1 93.19 241 LEU B C 1
ATOM 5712 O O . LEU B 1 241 ? 4.445 32.219 -0.161 1 93.19 241 LEU B O 1
ATOM 5716 N N . GLY B 1 242 ? 4.191 30.938 1.606 1 91.88 242 GLY B N 1
ATOM 5717 C CA . GLY B 1 242 ? 3.424 29.953 0.854 1 91.88 242 GLY B CA 1
ATOM 5718 C C . GLY B 1 242 ? 1.993 29.812 1.338 1 91.88 242 GLY B C 1
ATOM 5719 O O . GLY B 1 242 ? 1.346 28.797 1.096 1 91.88 242 GLY B O 1
ATOM 5720 N N . GLN B 1 243 ? 1.426 30.797 2.066 1 91.38 243 GLN B N 1
ATOM 5721 C CA . GLN B 1 243 ? 0.152 30.594 2.75 1 91.38 243 GLN B CA 1
ATOM 5722 C C . GLN B 1 243 ? -0.965 31.375 2.064 1 91.38 243 GLN B C 1
ATOM 5724 O O . GLN B 1 243 ? -2.09 30.891 1.942 1 91.38 243 GLN B O 1
ATOM 5729 N N . PHE B 1 244 ? -0.666 32.562 1.611 1 91.75 244 PHE B N 1
ATOM 5730 C CA . PHE B 1 244 ? -1.704 33.438 1.068 1 91.75 244 PHE B CA 1
ATOM 5731 C C . PHE B 1 244 ? -1.412 33.781 -0.386 1 91.75 244 PHE B C 1
ATOM 5733 O O . PHE B 1 244 ? -0.257 34 -0.76 1 91.75 244 PHE B O 1
ATOM 5740 N N . LYS B 1 245 ? -2.469 33.875 -1.173 1 87.56 245 LYS B N 1
ATOM 5741 C CA . LYS B 1 245 ? -2.328 34.062 -2.613 1 87.56 245 LYS B CA 1
ATOM 5742 C C . LYS B 1 245 ? -2.223 35.562 -2.959 1 87.56 245 LYS B C 1
ATOM 5744 O O . LYS B 1 245 ? -3.062 36.094 -3.688 1 87.56 245 LYS B O 1
ATOM 5749 N N . THR B 1 246 ? -1.354 36.25 -2.484 1 89.81 246 THR B N 1
ATOM 5750 C CA . THR B 1 246 ? -1.051 37.656 -2.795 1 89.81 246 THR B CA 1
ATOM 5751 C C . THR B 1 246 ? 0.411 37.969 -2.488 1 89.81 246 THR B C 1
ATOM 5753 O O . THR B 1 246 ? 1.175 37.062 -2.1 1 89.81 246 THR B O 1
ATOM 5756 N N . SER B 1 247 ? 0.77 39.188 -2.787 1 91.56 247 SER B N 1
ATOM 5757 C CA . SER B 1 247 ? 2.146 39.562 -2.488 1 91.56 247 SER B CA 1
ATOM 5758 C C . SER B 1 247 ? 2.402 39.594 -0.984 1 91.56 247 SER B C 1
ATOM 5760 O O . SER B 1 247 ? 1.492 39.875 -0.198 1 91.56 247 SER B O 1
ATOM 5762 N N . ILE B 1 248 ? 3.619 39.312 -0.612 1 93.19 248 ILE B N 1
ATOM 5763 C CA . ILE B 1 248 ? 3.967 39.219 0.802 1 93.19 248 ILE B CA 1
ATOM 5764 C C . ILE B 1 248 ? 3.801 40.594 1.468 1 93.19 248 ILE B C 1
ATOM 5766 O O . ILE B 1 248 ? 3.428 40.688 2.641 1 93.19 248 ILE B O 1
ATOM 5770 N N . GLU B 1 249 ? 4.055 41.656 0.757 1 94.62 249 GLU B N 1
ATOM 5771 C CA . GLU B 1 249 ? 3.902 43 1.289 1 94.62 249 GLU B CA 1
ATOM 5772 C C . GLU B 1 249 ? 2.447 43.281 1.636 1 94.62 249 GLU B C 1
ATOM 5774 O O . GLU B 1 249 ? 2.164 43.969 2.621 1 94.62 249 GLU B O 1
ATOM 5779 N N . GLN B 1 250 ? 1.578 42.781 0.797 1 95.06 250 GLN B N 1
ATOM 5780 C CA . GLN B 1 250 ? 0.156 42.969 1.074 1 95.06 250 GLN B CA 1
ATOM 5781 C C . GLN B 1 250 ? -0.265 42.156 2.299 1 95.06 250 GLN B C 1
ATOM 5783 O O . GLN B 1 250 ? -1.115 42.594 3.076 1 95.06 250 GLN B O 1
ATOM 5788 N N . VAL B 1 251 ? 0.317 41.031 2.443 1 96.12 251 VAL B N 1
ATOM 5789 C CA . VAL B 1 251 ? 0.031 40.219 3.613 1 96.12 251 VAL B CA 1
ATOM 5790 C C . VAL B 1 251 ? 0.478 40.938 4.879 1 96.12 251 VAL B C 1
ATOM 5792 O O . VAL B 1 251 ? -0.259 41 5.867 1 96.12 251 VAL B O 1
ATOM 5795 N N . TYR B 1 252 ? 1.681 41.5 4.852 1 96.56 252 TYR B N 1
ATOM 5796 C CA . TYR B 1 252 ? 2.17 42.281 6 1 96.56 252 TYR B CA 1
ATOM 5797 C C . TYR B 1 252 ? 1.303 43.5 6.258 1 96.56 252 TYR B C 1
ATOM 5799 O O . TYR B 1 252 ? 1.091 43.875 7.406 1 96.56 252 TYR B O 1
ATOM 5807 N N . GLY B 1 253 ? 0.801 44.062 5.148 1 96.81 253 GLY B N 1
ATOM 5808 C CA . GLY B 1 253 ? -0.133 45.156 5.281 1 96.81 253 GLY B CA 1
ATOM 5809 C C . GLY B 1 253 ? -1.408 44.781 6.012 1 96.81 253 GLY B C 1
ATOM 5810 O O . GLY B 1 253 ? -1.969 45.594 6.754 1 96.81 253 GLY B O 1
ATOM 5811 N N . ALA B 1 254 ? -1.831 43.594 5.789 1 97.44 254 ALA B N 1
ATOM 5812 C CA . ALA B 1 254 ? -3.031 43.094 6.453 1 97.44 254 ALA B CA 1
ATOM 5813 C C . ALA B 1 254 ? -2.83 43.031 7.965 1 97.44 254 ALA B C 1
ATOM 5815 O O . ALA B 1 254 ? -3.754 43.281 8.734 1 97.44 254 ALA B O 1
ATOM 5816 N N . PHE B 1 255 ? -1.617 42.656 8.398 1 98 255 PHE B N 1
ATOM 5817 C CA . PHE B 1 255 ? -1.317 42.625 9.828 1 98 255 PHE B CA 1
ATOM 5818 C C . PHE B 1 255 ? -1.39 44.031 10.438 1 98 255 PHE B C 1
ATOM 5820 O O . PHE B 1 255 ? -1.881 44.188 11.555 1 98 255 PHE B O 1
ATOM 5827 N N . LYS B 1 256 ? -0.934 44.969 9.688 1 97.38 256 LYS B N 1
ATOM 5828 C CA . LYS B 1 256 ? -1.052 46.375 10.141 1 97.38 256 LYS B CA 1
ATOM 5829 C C . LYS B 1 256 ? -2.514 46.781 10.258 1 97.38 256 LYS B C 1
ATOM 5831 O O . LYS B 1 256 ? -2.896 47.469 11.203 1 97.38 256 LYS B O 1
ATOM 5836 N N . GLU B 1 257 ? -3.268 46.344 9.281 1 97.19 257 GLU B N 1
ATOM 5837 C CA . GLU B 1 257 ? -4.688 46.688 9.273 1 97.19 257 GLU B CA 1
ATOM 5838 C C . GLU B 1 257 ? -5.418 46.031 10.438 1 97.19 257 GLU B C 1
ATOM 5840 O O . GLU B 1 257 ? -6.391 46.562 10.961 1 97.19 257 GLU B O 1
ATOM 5845 N N . ILE B 1 258 ? -5.008 44.844 10.828 1 97.81 258 ILE B N 1
ATOM 5846 C CA . ILE B 1 258 ? -5.57 44.188 12 1 97.81 258 ILE B CA 1
ATOM 5847 C C . ILE B 1 258 ? -5.348 45.031 13.242 1 97.81 258 ILE B C 1
ATOM 5849 O O . ILE B 1 258 ? -6.188 45.062 14.141 1 97.81 258 ILE B O 1
ATOM 5853 N N . GLY B 1 259 ? -4.152 45.656 13.352 1 97.69 259 GLY B N 1
ATOM 5854 C CA . GLY B 1 259 ? -3.867 46.531 14.469 1 97.69 259 GLY B CA 1
ATOM 5855 C C . GLY B 1 259 ? -2.469 46.375 15.023 1 97.69 259 GLY B C 1
ATOM 5856 O O . GLY B 1 259 ? -2.104 47 16.016 1 97.69 259 GLY B O 1
ATOM 5857 N N . PHE B 1 260 ? -1.668 45.594 14.367 1 98.12 260 PHE B N 1
ATOM 5858 C CA . PHE B 1 260 ? -0.304 45.406 14.852 1 98.12 260 PHE B CA 1
ATOM 5859 C C . PHE B 1 260 ? 0.534 46.656 14.602 1 98.12 260 PHE B C 1
ATOM 5861 O O . PHE B 1 260 ? 0.436 47.25 13.539 1 98.12 260 PHE B O 1
ATOM 5868 N N . THR B 1 261 ? 1.365 46.875 15.539 1 97.12 261 THR B N 1
ATOM 5869 C CA . THR B 1 261 ? 2.221 48.062 15.477 1 97.12 261 THR B CA 1
ATOM 5870 C C . THR B 1 261 ? 3.344 47.844 14.461 1 97.12 261 THR B C 1
ATOM 5872 O O . THR B 1 261 ? 3.754 48.781 13.781 1 97.12 261 THR B O 1
ATOM 5875 N N . ASP B 1 262 ? 3.852 46.688 14.438 1 97.19 262 ASP B N 1
ATOM 5876 C CA . ASP B 1 262 ? 4.965 46.344 13.555 1 97.19 262 ASP B CA 1
ATOM 5877 C C . ASP B 1 262 ? 4.945 44.875 13.203 1 97.19 262 ASP B C 1
ATOM 5879 O O . ASP B 1 262 ? 4.219 44.094 13.812 1 97.19 262 ASP B O 1
ATOM 5883 N N . VAL B 1 263 ? 5.637 44.656 12.086 1 97.75 263 VAL B N 1
ATOM 5884 C CA . VAL B 1 263 ? 5.793 43.281 11.602 1 97.75 263 VAL B CA 1
ATOM 5885 C C . VAL B 1 263 ? 7.27 43 11.367 1 97.75 263 VAL B C 1
ATOM 5887 O O . VAL B 1 263 ? 7.961 43.75 10.68 1 97.75 263 VAL B O 1
ATOM 5890 N N . ILE B 1 264 ? 7.742 41.906 11.977 1 97.62 264 ILE B N 1
ATOM 5891 C CA . ILE B 1 264 ? 9.133 41.5 11.812 1 97.62 264 ILE B CA 1
ATOM 5892 C C . ILE B 1 264 ? 9.18 40.062 11.297 1 97.62 264 ILE B C 1
ATOM 5894 O O . ILE B 1 264 ? 8.43 39.188 11.766 1 97.62 264 ILE B O 1
ATOM 5898 N N . GLU B 1 265 ? 10.07 39.812 10.359 1 97 265 GLU B N 1
ATOM 5899 C CA . GLU B 1 265 ? 10.195 38.469 9.797 1 97 265 GLU B CA 1
ATOM 5900 C C . GLU B 1 265 ? 11.07 37.594 10.68 1 97 265 GLU B C 1
ATOM 5902 O O . GLU B 1 265 ? 12.172 37.969 11.062 1 97 265 GLU B O 1
ATOM 5907 N N . VAL B 1 266 ? 10.586 36.438 10.891 1 97.44 266 VAL B N 1
ATOM 5908 C CA . VAL B 1 266 ? 11.344 35.469 11.68 1 97.44 266 VAL B CA 1
ATOM 5909 C C . VAL B 1 266 ? 12.562 35 10.891 1 97.44 266 VAL B C 1
ATOM 5911 O O . VAL B 1 266 ? 13.523 34.469 11.461 1 97.44 266 VAL B O 1
ATOM 5914 N N . ALA B 1 267 ? 12.562 35.219 9.602 1 96.06 267 ALA B N 1
ATOM 5915 C CA . ALA B 1 267 ? 13.727 34.906 8.773 1 96.06 267 ALA B CA 1
ATOM 5916 C C . ALA B 1 267 ? 14.961 35.656 9.281 1 96.06 267 ALA B C 1
ATOM 5918 O O . ALA B 1 267 ? 16.078 35.156 9.148 1 96.06 267 ALA B O 1
ATOM 5919 N N . GLU B 1 268 ? 14.742 36.812 9.844 1 96.12 268 GLU B N 1
ATOM 5920 C CA . GLU B 1 268 ? 15.844 37.562 10.445 1 96.12 268 GLU B CA 1
ATOM 5921 C C . GLU B 1 268 ? 16.484 36.781 11.594 1 96.12 268 GLU B C 1
ATOM 5923 O O . GLU B 1 268 ? 17.703 36.688 11.695 1 96.12 268 GLU B O 1
ATOM 5928 N N . GLY B 1 269 ? 15.672 36.25 12.43 1 96.94 269 GLY B N 1
ATOM 5929 C CA . GLY B 1 269 ? 16.156 35.375 13.5 1 96.94 269 GLY B CA 1
ATOM 5930 C C . GLY B 1 269 ? 16.75 34.094 13 1 96.94 269 GLY B C 1
ATOM 5931 O O . GLY B 1 269 ? 17.688 33.531 13.609 1 96.94 269 GLY B O 1
ATOM 5932 N N . ALA B 1 270 ? 16.266 33.656 11.867 1 96.88 270 ALA B N 1
ATOM 5933 C CA . ALA B 1 270 ? 16.781 32.438 11.273 1 96.88 270 ALA B CA 1
ATOM 5934 C C . ALA B 1 270 ? 18.25 32.594 10.867 1 96.88 270 ALA B C 1
ATOM 5936 O O . ALA B 1 270 ? 19.031 31.641 10.93 1 96.88 270 ALA B O 1
ATOM 5937 N N . MET B 1 271 ? 18.625 33.75 10.484 1 96.56 271 MET B N 1
ATOM 5938 C CA . MET B 1 271 ? 20.031 34 10.164 1 96.56 271 MET B CA 1
ATOM 5939 C C . MET B 1 271 ? 20.906 33.844 11.406 1 96.56 271 MET B C 1
ATOM 5941 O O . MET B 1 271 ? 21.984 33.25 11.336 1 96.56 271 MET B O 1
ATOM 5945 N N . SER B 1 272 ? 20.406 34.344 12.547 1 96.62 272 SER B N 1
ATOM 5946 C CA . SER B 1 272 ? 21.125 34.188 13.805 1 96.62 272 SER B CA 1
ATOM 5947 C C . SER B 1 272 ? 21.203 32.719 14.188 1 96.62 272 SER B C 1
ATOM 5949 O O . SER B 1 272 ? 22.266 32.219 14.602 1 96.62 272 SER B O 1
ATOM 5951 N N . THR B 1 273 ? 20.156 32 14.039 1 96.94 273 THR B N 1
ATOM 5952 C CA . THR B 1 273 ? 20.156 30.594 14.336 1 96.94 273 THR B CA 1
ATOM 5953 C C . THR B 1 273 ? 21.156 29.844 13.469 1 96.94 273 THR B C 1
ATOM 5955 O O . THR B 1 273 ? 21.906 29 13.953 1 96.94 273 THR B O 1
ATOM 5958 N N . THR B 1 274 ? 21.156 30.188 12.156 1 96.94 274 THR B N 1
ATOM 5959 C CA . THR B 1 274 ? 22.047 29.531 11.203 1 96.94 274 THR B CA 1
ATOM 5960 C C . THR B 1 274 ? 23.5 29.719 11.617 1 96.94 274 THR B C 1
ATOM 5962 O O . THR B 1 274 ? 24.266 28.75 11.688 1 96.94 274 THR B O 1
ATOM 5965 N N . SER B 1 275 ? 23.875 30.922 11.898 1 96.62 275 SER B N 1
ATOM 5966 C CA . SER B 1 275 ? 25.25 31.219 12.266 1 96.62 275 SER B CA 1
ATOM 5967 C C . SER B 1 275 ? 25.641 30.531 13.562 1 96.62 275 SER B C 1
ATOM 5969 O O . SER B 1 275 ? 26.703 29.891 13.641 1 96.62 275 SER B O 1
ATOM 5971 N N . ASN B 1 276 ? 24.812 30.609 14.562 1 97.12 276 ASN B N 1
ATOM 5972 C CA . ASN B 1 276 ? 25.109 30.016 15.859 1 97.12 276 ASN B CA 1
ATOM 5973 C C . ASN B 1 276 ? 25.156 28.484 15.773 1 97.12 276 ASN B C 1
ATOM 5975 O O . ASN B 1 276 ? 26.031 27.859 16.375 1 97.12 276 ASN B O 1
ATOM 5979 N N . GLU B 1 277 ? 24.234 27.922 15.039 1 96.31 277 GLU B N 1
ATOM 5980 C CA . GLU B 1 277 ? 24.188 26.469 14.898 1 96.31 277 GLU B CA 1
ATOM 5981 C C . GLU B 1 277 ? 25.375 25.953 14.117 1 96.31 277 GLU B C 1
ATOM 5983 O O . GLU B 1 277 ? 25.906 24.875 14.406 1 96.31 277 GLU B O 1
ATOM 5988 N N . ALA B 1 278 ? 25.766 26.703 13.062 1 96.5 278 ALA B N 1
ATOM 5989 C CA . ALA B 1 278 ? 26.953 26.328 12.281 1 96.5 278 ALA B CA 1
ATOM 5990 C C . ALA B 1 278 ? 28.203 26.281 13.156 1 96.5 278 ALA B C 1
ATOM 5992 O O . ALA B 1 278 ? 28.969 25.328 13.102 1 96.5 278 ALA B O 1
ATOM 5993 N N . HIS B 1 279 ? 28.328 27.281 13.969 1 96.81 279 HIS B N 1
ATOM 5994 C CA . HIS B 1 279 ? 29.5 27.359 14.859 1 96.81 279 HIS B CA 1
ATOM 5995 C C . HIS B 1 279 ? 29.438 26.25 15.914 1 96.81 279 HIS B C 1
ATOM 5997 O O . HIS B 1 279 ? 30.469 25.641 16.234 1 96.81 279 HIS B O 1
ATOM 6003 N N . GLU B 1 280 ? 28.297 26.062 16.422 1 97.38 280 GLU B N 1
ATOM 6004 C CA . GLU B 1 280 ? 28.125 25.016 17.438 1 97.38 280 GLU B CA 1
ATOM 6005 C C . GLU B 1 280 ? 28.453 23.641 16.859 1 97.38 280 GLU B C 1
ATOM 6007 O O . GLU B 1 280 ? 29.094 22.812 17.516 1 97.38 280 GLU B O 1
ATOM 6012 N N . LEU B 1 281 ? 27.969 23.375 15.648 1 96.94 281 LEU B N 1
ATOM 6013 C CA . LEU B 1 281 ? 28.219 22.109 14.969 1 96.94 281 LEU B CA 1
ATOM 6014 C C . LEU B 1 281 ? 29.703 21.844 14.82 1 96.94 281 LEU B C 1
ATOM 6016 O O . LEU B 1 281 ? 30.188 20.766 15.164 1 96.94 281 LEU B O 1
ATOM 6020 N N . LEU B 1 282 ? 30.438 22.844 14.367 1 96.44 282 LEU B N 1
ATOM 6021 C CA . LEU B 1 282 ? 31.875 22.703 14.188 1 96.44 282 LEU B CA 1
ATOM 6022 C C . LEU B 1 282 ? 32.562 22.453 15.516 1 96.44 282 LEU B C 1
ATOM 6024 O O . LEU B 1 282 ? 33.469 21.594 15.602 1 96.44 282 LEU B O 1
ATOM 6028 N N . GLU B 1 283 ? 32.156 23.156 16.469 1 96.81 283 GLU B N 1
ATOM 6029 C CA . GLU B 1 283 ? 32.781 23 17.797 1 96.81 283 GLU B CA 1
ATOM 6030 C C . GLU B 1 283 ? 32.531 21.594 18.344 1 96.81 283 GLU B C 1
ATOM 6032 O O . GLU B 1 283 ? 33.469 20.984 18.875 1 96.81 283 GLU B O 1
ATOM 6037 N N . LYS B 1 284 ? 31.375 21.125 18.234 1 96.25 284 LYS B N 1
ATOM 6038 C CA . LYS B 1 284 ? 31.031 19.797 18.766 1 96.25 284 LYS B CA 1
ATOM 6039 C C . LYS B 1 284 ? 31.766 18.703 18 1 96.25 284 LYS B C 1
ATOM 6041 O O . LYS B 1 284 ? 32.25 17.734 18.609 1 96.25 284 LYS B O 1
ATOM 6046 N N . LEU B 1 285 ? 31.828 18.859 16.719 1 95.31 285 LEU B N 1
ATOM 6047 C CA . LEU B 1 285 ? 32.562 17.875 15.922 1 95.31 285 LEU B CA 1
ATOM 6048 C C . LEU B 1 285 ? 34.031 17.859 16.266 1 95.31 285 LEU B C 1
ATOM 6050 O O . LEU B 1 285 ? 34.656 16.797 16.344 1 95.31 285 LEU B O 1
ATOM 6054 N N . GLU B 1 286 ? 34.562 19 16.484 1 94.88 286 GLU B N 1
ATOM 6055 C CA . GLU B 1 286 ? 35.969 19.109 16.859 1 94.88 286 GLU B CA 1
ATOM 6056 C C . GLU B 1 286 ? 36.219 18.469 18.219 1 94.88 286 GLU B C 1
ATOM 6058 O O . GLU B 1 286 ? 37.312 17.922 18.453 1 94.88 286 GLU B O 1
ATOM 6063 N N . LYS B 1 287 ? 35.281 18.578 19.078 1 95.5 287 LYS B N 1
ATOM 6064 C CA . LYS B 1 287 ? 35.406 18.016 20.422 1 95.5 287 LYS B CA 1
ATOM 6065 C C . LYS B 1 287 ? 35.156 16.516 20.406 1 95.5 287 LYS B C 1
ATOM 6067 O O . LYS B 1 287 ? 35.25 15.859 21.453 1 95.5 287 LYS B O 1
ATOM 6072 N N . GLY B 1 288 ? 34.75 15.977 19.266 1 94.31 288 GLY B N 1
ATOM 6073 C CA . GLY B 1 288 ? 34.656 14.531 19.125 1 94.31 288 GLY B CA 1
ATOM 6074 C C . GLY B 1 288 ? 33.219 14.016 19.109 1 94.31 288 GLY B C 1
ATOM 6075 O O . GLY B 1 288 ? 33 12.805 19.078 1 94.31 288 GLY B O 1
ATOM 6076 N N . GLN B 1 289 ? 32.281 14.922 19.172 1 95.25 289 GLN B N 1
ATOM 6077 C CA . GLN B 1 289 ? 30.906 14.469 19.094 1 95.25 289 GLN B CA 1
ATOM 6078 C C . GLN B 1 289 ? 30.578 13.945 17.703 1 95.25 289 GLN B C 1
ATOM 6080 O O . GLN B 1 289 ? 31.016 14.516 16.688 1 95.25 289 GLN B O 1
ATOM 6085 N N . SER B 1 290 ? 29.828 12.883 17.656 1 96.06 290 SER B N 1
ATOM 6086 C CA . SER B 1 290 ? 29.609 12.156 16.422 1 96.06 290 SER B CA 1
ATOM 6087 C C . SER B 1 290 ? 28.609 12.883 15.523 1 96.06 290 SER B C 1
ATOM 6089 O O . SER B 1 290 ? 28.719 12.844 14.297 1 96.06 290 SER B O 1
ATOM 6091 N N . PHE B 1 291 ? 27.609 13.445 16.172 1 97.5 291 PHE B N 1
ATOM 6092 C CA . PHE B 1 291 ? 26.609 14.148 15.375 1 97.5 291 PHE B CA 1
ATOM 6093 C C . PHE B 1 291 ? 25.875 15.188 16.219 1 97.5 291 PHE B C 1
ATOM 6095 O O . PHE B 1 291 ? 26.031 15.219 17.438 1 97.5 291 PHE B O 1
ATOM 6102 N N . MET B 1 292 ? 25.156 16.094 15.578 1 97.94 292 MET B N 1
ATOM 6103 C CA . MET B 1 292 ? 24.297 17.094 16.188 1 97.94 292 MET B CA 1
ATOM 6104 C C . MET B 1 292 ? 22.953 17.172 15.469 1 97.94 292 MET B C 1
ATOM 6106 O O . MET B 1 292 ? 22.891 17.047 14.242 1 97.94 292 MET B O 1
ATOM 6110 N N . THR B 1 293 ? 21.891 17.281 16.25 1 97.75 293 THR B N 1
ATOM 6111 C CA . THR B 1 293 ? 20.578 17.484 15.656 1 97.75 293 THR B CA 1
ATOM 6112 C C . THR B 1 293 ? 20.109 18.938 15.82 1 97.75 293 THR B C 1
ATOM 6114 O O . THR B 1 293 ? 20.609 19.656 16.688 1 97.75 293 THR B O 1
ATOM 6117 N N . THR B 1 294 ? 19.219 19.328 14.953 1 95.12 294 THR B N 1
ATOM 6118 C CA . THR B 1 294 ? 18.734 20.703 14.977 1 95.12 294 THR B CA 1
ATOM 6119 C C . THR B 1 294 ? 17.828 20.938 16.172 1 95.12 294 THR B C 1
ATOM 6121 O O . THR B 1 294 ? 17.344 19.984 16.797 1 95.12 294 THR B O 1
ATOM 6124 N N . SER B 1 295 ? 17.531 22.203 16.438 1 86.19 295 SER B N 1
ATOM 6125 C CA . SER B 1 295 ? 16.781 22.562 17.641 1 86.19 295 SER B CA 1
ATOM 6126 C C . SER B 1 295 ? 15.516 23.344 17.297 1 86.19 295 SER B C 1
ATOM 6128 O O . SER B 1 295 ? 14.719 23.656 18.188 1 86.19 295 SER B O 1
ATOM 6130 N N . CYS B 1 296 ? 15.219 23.594 16.109 1 91.31 296 CYS B N 1
ATOM 6131 C CA . CYS B 1 296 ? 14.234 24.625 15.781 1 91.31 296 CYS B CA 1
ATOM 6132 C C . CYS B 1 296 ? 12.82 24.062 15.867 1 91.31 296 CYS B C 1
ATOM 6134 O O . CYS B 1 296 ? 11.859 24.812 16.031 1 91.31 296 CYS B O 1
ATOM 6136 N N . CYS B 1 297 ? 12.594 22.812 15.781 1 95.25 297 CYS B N 1
ATOM 6137 C CA . CYS B 1 297 ? 11.266 22.219 15.844 1 95.25 297 CYS B CA 1
ATOM 6138 C C . CYS B 1 297 ? 10.875 21.906 17.281 1 95.25 297 CYS B C 1
ATOM 6140 O O . CYS B 1 297 ? 11.43 21 17.891 1 95.25 297 CYS B O 1
ATOM 6142 N N . PRO B 1 298 ? 9.898 22.625 17.797 1 96.88 298 PRO B N 1
ATOM 6143 C CA . PRO B 1 298 ? 9.531 22.406 19.188 1 96.88 298 PRO B CA 1
ATOM 6144 C C . PRO B 1 298 ? 8.961 21 19.438 1 96.88 298 PRO B C 1
ATOM 6146 O O . PRO B 1 298 ? 9.109 20.453 20.531 1 96.88 298 PRO B O 1
ATOM 6149 N N . SER B 1 299 ? 8.305 20.453 18.484 1 97.38 299 SER B N 1
ATOM 6150 C CA . SER B 1 299 ? 7.785 19.094 18.641 1 97.38 299 SER B CA 1
ATOM 6151 C C . SER B 1 299 ? 8.914 18.094 18.828 1 97.38 299 SER B C 1
ATOM 6153 O O . SER B 1 299 ? 8.789 17.156 19.609 1 97.38 299 SER B O 1
ATOM 6155 N N . TYR B 1 300 ? 9.945 18.344 18.078 1 97.38 300 TYR B N 1
ATOM 6156 C CA . TYR B 1 300 ? 11.117 17.484 18.25 1 97.38 300 TYR B CA 1
ATOM 6157 C C . TYR B 1 300 ? 11.727 17.656 19.625 1 97.38 300 TYR B C 1
ATOM 6159 O O . TYR B 1 300 ? 12.102 16.672 20.281 1 97.38 300 TYR B O 1
ATOM 6167 N N . ILE B 1 301 ? 11.828 18.844 20.047 1 97.56 301 ILE B N 1
ATOM 6168 C CA . ILE B 1 301 ? 12.383 19.109 21.375 1 97.56 301 ILE B CA 1
ATOM 6169 C C . ILE B 1 301 ? 11.555 18.391 22.438 1 97.56 301 ILE B C 1
ATOM 6171 O O . ILE B 1 301 ? 12.102 17.781 23.344 1 97.56 301 ILE B O 1
ATOM 6175 N N . GLU B 1 302 ? 10.234 18.484 22.312 1 97.38 302 GLU B N 1
ATOM 6176 C CA . GLU B 1 302 ? 9.367 17.781 23.25 1 97.38 302 GLU B CA 1
ATOM 6177 C C . GLU B 1 302 ? 9.562 16.281 23.172 1 97.38 302 GLU B C 1
ATOM 6179 O O . GLU B 1 302 ? 9.508 15.578 24.188 1 97.38 302 GLU B O 1
ATOM 6184 N N . LEU B 1 303 ? 9.742 15.773 21.953 1 98.06 303 LEU B N 1
ATOM 6185 C CA . LEU B 1 303 ? 10 14.352 21.766 1 98.06 303 LEU B CA 1
ATOM 6186 C C . LEU B 1 303 ? 11.25 13.922 22.516 1 98.06 303 LEU B C 1
ATOM 6188 O O . LEU B 1 303 ? 11.242 12.891 23.203 1 98.06 303 LEU B O 1
ATOM 6192 N N . VAL B 1 304 ? 12.297 14.727 22.438 1 97.94 304 VAL B N 1
ATOM 6193 C CA . VAL B 1 304 ? 13.562 14.43 23.094 1 97.94 304 VAL B CA 1
ATOM 6194 C C . VAL B 1 304 ? 13.375 14.477 24.609 1 97.94 304 VAL B C 1
ATOM 6196 O O . VAL B 1 304 ? 13.805 13.57 25.328 1 97.94 304 VAL B O 1
ATOM 6199 N N . GLU B 1 305 ? 12.688 15.477 25.078 1 97.12 305 GLU B N 1
ATOM 6200 C CA . GLU B 1 305 ? 12.516 15.68 26.516 1 97.12 305 GLU B CA 1
ATOM 6201 C C . GLU B 1 305 ? 11.664 14.57 27.141 1 97.12 305 GLU B C 1
ATOM 6203 O O . GLU B 1 305 ? 11.969 14.078 28.219 1 97.12 305 GLU B O 1
ATOM 6208 N N . LYS B 1 306 ? 10.656 14.133 26.469 1 97.5 306 LYS B N 1
ATOM 6209 C CA . LYS B 1 306 ? 9.664 13.258 27.078 1 97.5 306 LYS B CA 1
ATOM 6210 C C . LYS B 1 306 ? 9.922 11.797 26.719 1 97.5 306 LYS B C 1
ATOM 6212 O O . LYS B 1 306 ? 9.625 10.898 27.516 1 97.5 306 LYS B O 1
ATOM 6217 N N . HIS B 1 307 ? 10.484 11.539 25.5 1 97.81 307 HIS B N 1
ATOM 6218 C CA . HIS B 1 307 ? 10.461 10.164 25.016 1 97.81 307 HIS B CA 1
ATOM 6219 C C . HIS B 1 307 ? 11.875 9.664 24.734 1 97.81 307 HIS B C 1
ATOM 6221 O O . HIS B 1 307 ? 12.125 8.461 24.781 1 97.81 307 HIS B O 1
ATOM 6227 N N . ILE B 1 308 ? 12.805 10.594 24.375 1 97.88 308 ILE B N 1
ATOM 6228 C CA . ILE B 1 308 ? 14.156 10.156 24.047 1 97.88 308 ILE B CA 1
ATOM 6229 C C . ILE B 1 308 ? 15.172 11.031 24.781 1 97.88 308 ILE B C 1
ATOM 6231 O O . ILE B 1 308 ? 16.016 11.672 24.156 1 97.88 308 ILE B O 1
ATOM 6235 N N . PRO B 1 309 ? 15.188 10.977 26.016 1 97.44 309 PRO B N 1
ATOM 6236 C CA . PRO B 1 309 ? 16.094 11.852 26.781 1 97.44 309 PRO B CA 1
ATOM 6237 C C . PRO B 1 309 ? 17.562 11.625 26.438 1 97.44 309 PRO B C 1
ATOM 6239 O O . PRO B 1 309 ? 18.375 12.539 26.547 1 97.44 309 PRO B O 1
ATOM 6242 N N . GLY B 1 310 ? 17.875 10.445 25.984 1 97 310 GLY B N 1
ATOM 6243 C CA . GLY B 1 310 ? 19.25 10.156 25.578 1 97 310 GLY B CA 1
ATOM 6244 C C . GLY B 1 310 ? 19.719 11.008 24.422 1 97 310 GLY B C 1
ATOM 6245 O O . GLY B 1 310 ? 20.922 11.117 24.172 1 97 310 GLY B O 1
ATOM 6246 N N . MET B 1 311 ? 18.859 11.633 23.812 1 97.44 311 MET B N 1
ATOM 6247 C CA . MET B 1 311 ? 19.188 12.445 22.641 1 97.44 311 MET B CA 1
ATOM 6248 C C . MET B 1 311 ? 19.562 13.867 23.047 1 97.44 311 MET B C 1
ATOM 6250 O O . MET B 1 311 ? 20.078 14.633 22.234 1 97.44 311 MET B O 1
ATOM 6254 N N . LYS B 1 312 ? 19.453 14.344 24.25 1 97.06 312 LYS B N 1
ATOM 6255 C CA . LYS B 1 312 ? 19.609 15.719 24.734 1 97.06 312 LYS B CA 1
ATOM 6256 C C . LYS B 1 312 ? 20.984 16.266 24.406 1 97.06 312 LYS B C 1
ATOM 6258 O O . LYS B 1 312 ? 21.125 17.375 23.906 1 97.06 312 LYS B O 1
ATOM 6263 N N . PRO B 1 313 ? 22.031 15.445 24.594 1 96.44 313 PRO B N 1
ATOM 6264 C CA . PRO B 1 313 ? 23.359 15.961 24.328 1 96.44 313 PRO B CA 1
ATOM 6265 C C . PRO B 1 313 ? 23.594 16.25 22.844 1 96.44 313 PRO B C 1
ATOM 6267 O O . PRO B 1 313 ? 24.5 17.016 22.5 1 96.44 313 PRO B O 1
ATOM 6270 N N . TYR B 1 314 ? 22.812 15.68 22.078 1 97.62 314 TYR B N 1
ATOM 6271 C CA . TYR B 1 314 ? 23.047 15.773 20.641 1 97.62 314 TYR B CA 1
ATOM 6272 C C . TYR B 1 314 ? 22.156 16.844 20.016 1 97.62 314 TYR B C 1
ATOM 6274 O O . TYR B 1 314 ? 22.234 17.109 18.812 1 97.62 314 TYR B O 1
ATOM 6282 N N . VAL B 1 315 ? 21.328 17.469 20.797 1 97.94 315 VAL B N 1
ATOM 6283 C CA . VAL B 1 315 ? 20.469 18.547 20.312 1 97.94 315 VAL B CA 1
ATOM 6284 C C . VAL B 1 315 ? 21.219 19.875 20.391 1 97.94 315 VAL B C 1
ATOM 6286 O O . VAL B 1 315 ? 21.859 20.172 21.406 1 97.94 315 VAL B O 1
ATOM 6289 N N . SER B 1 316 ? 21.141 20.594 19.297 1 97.69 316 SER B N 1
ATOM 6290 C CA . SER B 1 316 ? 21.734 21.938 19.312 1 97.69 316 SER B CA 1
ATOM 6291 C C . SER B 1 316 ? 21.188 22.766 20.453 1 97.69 316 SER B C 1
ATOM 6293 O O . SER B 1 316 ? 19.984 22.719 20.75 1 97.69 316 SER B O 1
ATOM 6295 N N . THR B 1 317 ? 22.016 23.547 21.047 1 96.06 317 THR B N 1
ATOM 6296 C CA . THR B 1 317 ? 21.594 24.438 22.125 1 96.06 317 THR B CA 1
ATOM 6297 C C . THR B 1 317 ? 21.25 25.812 21.594 1 96.06 317 THR B C 1
ATOM 6299 O O . THR B 1 317 ? 20.844 26.703 22.359 1 96.06 317 THR B O 1
ATOM 6302 N N . THR B 1 318 ? 21.406 25.953 20.359 1 96.88 318 THR B N 1
ATOM 6303 C CA . THR B 1 318 ? 21.141 27.234 19.703 1 96.88 318 THR B CA 1
ATOM 6304 C C . THR B 1 318 ? 19.641 27.547 19.734 1 96.88 318 THR B C 1
ATOM 6306 O O . THR B 1 318 ? 18.812 26.656 19.562 1 96.88 318 THR B O 1
ATOM 6309 N N . GLY B 1 319 ? 19.312 28.812 20 1 95.75 319 GLY B N 1
ATOM 6310 C CA . GLY B 1 319 ? 17.922 29.234 20 1 95.75 319 GLY B CA 1
ATOM 6311 C C . GLY B 1 319 ? 17.25 29.109 18.641 1 95.75 319 GLY B C 1
ATOM 6312 O O . GLY B 1 319 ? 17.938 29.156 17.609 1 95.75 319 GLY B O 1
ATOM 6313 N N . SER B 1 320 ? 15.977 28.984 18.672 1 96.38 320 SER B N 1
ATOM 6314 C CA . SER B 1 320 ? 15.211 28.938 17.438 1 96.38 320 SER B CA 1
ATOM 6315 C C . SER B 1 320 ? 15.117 30.312 16.781 1 96.38 320 SER B C 1
ATOM 6317 O O . SER B 1 320 ? 15.438 31.328 17.406 1 96.38 320 SER B O 1
ATOM 6319 N N . PRO B 1 321 ? 14.68 30.266 15.508 1 97.44 321 PRO B N 1
ATOM 6320 C CA . PRO B 1 321 ? 14.469 31.562 14.859 1 97.44 321 PRO B CA 1
ATOM 6321 C C . PRO B 1 321 ? 13.492 32.438 15.625 1 97.44 321 PRO B C 1
ATOM 6323 O O . PRO B 1 321 ? 13.688 33.656 15.695 1 97.44 321 PRO B O 1
ATOM 6326 N N . MET B 1 322 ? 12.484 31.875 16.203 1 97.56 322 MET B N 1
ATOM 6327 C CA . MET B 1 322 ? 11.539 32.625 17.016 1 97.56 322 MET B CA 1
ATOM 6328 C C . MET B 1 322 ? 12.242 33.312 18.188 1 97.56 322 MET B C 1
ATOM 6330 O O . MET B 1 322 ? 12.008 34.469 18.484 1 97.56 322 MET B O 1
ATOM 6334 N N . TYR B 1 323 ? 13.141 32.594 18.859 1 97.56 323 TYR B N 1
ATOM 6335 C CA . TYR B 1 323 ? 13.883 33.062 20.016 1 97.56 323 TYR B CA 1
ATOM 6336 C C . TYR B 1 323 ? 14.664 34.312 19.672 1 97.56 323 TYR B C 1
ATOM 6338 O O . TYR B 1 323 ? 14.539 35.344 20.359 1 97.56 323 TYR B O 1
ATOM 6346 N N . TYR B 1 324 ? 15.398 34.312 18.625 1 97.75 324 TYR B N 1
ATOM 6347 C CA . TYR B 1 324 ? 16.25 35.438 18.25 1 97.75 324 TYR B CA 1
ATOM 6348 C C . TYR B 1 324 ? 15.414 36.625 17.719 1 97.75 324 TYR B C 1
ATOM 6350 O O . TYR B 1 324 ? 15.695 37.781 18.031 1 97.75 324 TYR B O 1
ATOM 6358 N N . THR B 1 325 ? 14.43 36.281 16.938 1 98 325 THR B N 1
ATOM 6359 C CA . THR B 1 325 ? 13.594 37.344 16.391 1 98 325 THR B CA 1
ATOM 6360 C C . THR B 1 325 ? 12.852 38.094 17.484 1 98 325 THR B C 1
ATOM 6362 O O . THR B 1 325 ? 12.68 39.312 17.422 1 98 325 THR B O 1
ATOM 6365 N N . ALA B 1 326 ? 12.344 37.375 18.469 1 98.31 326 ALA B N 1
ATOM 6366 C CA . ALA B 1 326 ? 11.641 38 19.594 1 98.31 326 ALA B CA 1
ATOM 6367 C C . ALA B 1 326 ? 12.531 39 20.312 1 98.31 326 ALA B C 1
ATOM 6369 O O . ALA B 1 326 ? 12.07 40.062 20.719 1 98.31 326 ALA B O 1
ATOM 6370 N N . ARG B 1 327 ? 13.773 38.719 20.469 1 98 327 ARG B N 1
ATOM 6371 C CA . ARG B 1 327 ? 14.719 39.625 21.141 1 98 327 ARG B CA 1
ATOM 6372 C C . ARG B 1 327 ? 15.039 40.844 20.266 1 98 327 ARG B C 1
ATOM 6374 O O . ARG B 1 327 ? 15.219 41.938 20.781 1 98 327 ARG B O 1
ATOM 6381 N N . ILE B 1 328 ? 15.078 40.562 18.984 1 97.38 328 ILE B N 1
ATOM 6382 C CA . ILE B 1 328 ? 15.227 41.688 18.047 1 97.38 328 ILE B CA 1
ATOM 6383 C C . ILE B 1 328 ? 14.023 42.625 18.172 1 97.38 328 ILE B C 1
ATOM 6385 O O . ILE B 1 328 ? 14.18 43.844 18.234 1 97.38 328 ILE B O 1
ATOM 6389 N N . ALA B 1 329 ? 12.844 42.094 18.203 1 97.81 329 ALA B N 1
ATOM 6390 C CA . ALA B 1 329 ? 11.609 42.875 18.328 1 97.81 329 ALA B CA 1
ATOM 6391 C C . ALA B 1 329 ? 11.562 43.656 19.625 1 97.81 329 ALA B C 1
ATOM 6393 O O . ALA B 1 329 ? 11.156 44.812 19.656 1 97.81 329 ALA B O 1
ATOM 6394 N N . LYS B 1 330 ? 12.008 43 20.719 1 97.5 330 LYS B N 1
ATOM 6395 C CA . LYS B 1 330 ? 12.023 43.656 22.016 1 97.5 330 LYS B CA 1
ATOM 6396 C C . LYS B 1 330 ? 13.023 44.812 22.047 1 97.5 330 LYS B C 1
ATOM 6398 O O . LYS B 1 330 ? 12.797 45.812 22.719 1 97.5 330 LYS B O 1
ATOM 6403 N N . GLU B 1 331 ? 14.094 44.625 21.406 1 97.19 331 GLU B N 1
ATOM 6404 C CA . GLU B 1 331 ? 15.078 45.719 21.297 1 97.19 331 GLU B CA 1
ATOM 6405 C C . GLU B 1 331 ? 14.508 46.906 20.531 1 97.19 331 GLU B C 1
ATOM 6407 O O . GLU B 1 331 ? 14.695 48.062 20.938 1 97.19 331 GLU B O 1
ATOM 6412 N N . LYS B 1 332 ? 13.82 46.594 19.547 1 96.31 332 LYS B N 1
ATOM 6413 C CA . LYS B 1 332 ? 13.234 47.656 18.719 1 96.31 332 LYS B CA 1
ATOM 6414 C C . LYS B 1 332 ? 12.023 48.281 19.391 1 96.31 332 LYS B C 1
ATOM 6416 O O . LYS B 1 332 ? 11.773 49.469 19.25 1 96.31 332 LYS B O 1
ATOM 6421 N N . HIS B 1 333 ? 11.219 47.406 20.031 1 97.31 333 HIS B N 1
ATOM 6422 C CA . HIS B 1 333 ? 10.008 47.812 20.719 1 97.31 333 HIS B CA 1
ATOM 6423 C C . HIS B 1 333 ? 9.977 47.281 22.156 1 97.31 333 HIS B C 1
ATOM 6425 O O . HIS B 1 333 ? 9.227 46.375 22.469 1 97.31 333 HIS B O 1
ATOM 6431 N N . PRO B 1 334 ? 10.609 47.906 23.078 1 96.19 334 PRO B N 1
ATOM 6432 C CA . PRO B 1 334 ? 10.766 47.406 24.438 1 96.19 334 PRO B CA 1
ATOM 6433 C C . PRO B 1 334 ? 9.445 47.281 25.188 1 96.19 334 PRO B C 1
ATOM 6435 O O . PRO B 1 334 ? 9.297 46.406 26.062 1 96.19 334 PRO B O 1
ATOM 6438 N N . ASP B 1 335 ? 8.492 48.062 24.844 1 95.19 335 ASP B N 1
ATOM 6439 C CA . ASP B 1 335 ? 7.238 48.094 25.594 1 95.19 335 ASP B CA 1
ATOM 6440 C C . ASP B 1 335 ? 6.152 47.281 24.859 1 95.19 335 ASP B C 1
ATOM 6442 O O . ASP B 1 335 ? 5.02 47.188 25.328 1 95.19 335 ASP B O 1
ATOM 6446 N N . ALA B 1 336 ? 6.48 46.688 23.781 1 97.62 336 ALA B N 1
ATOM 6447 C CA . ALA B 1 336 ? 5.473 46 22.969 1 97.62 336 ALA B CA 1
ATOM 6448 C C . ALA B 1 336 ? 5.344 44.531 23.375 1 97.62 336 ALA B C 1
ATOM 6450 O O . ALA B 1 336 ? 6.301 43.938 23.875 1 97.62 336 ALA B O 1
ATOM 6451 N N . LYS B 1 337 ? 4.191 44.031 23.266 1 97.69 337 LYS B N 1
ATOM 6452 C CA . LYS B 1 337 ? 3.988 42.562 23.359 1 97.69 337 LYS B CA 1
ATOM 6453 C C . LYS B 1 337 ? 4.242 41.906 22.016 1 97.69 337 LYS B C 1
ATOM 6455 O O . LYS B 1 337 ? 3.9 42.438 20.969 1 97.69 337 LYS B O 1
ATOM 6460 N N . ILE B 1 338 ? 4.844 40.75 22.078 1 98.38 338 ILE B N 1
ATOM 6461 C CA . ILE B 1 338 ? 5.277 40.062 20.875 1 98.38 338 ILE B CA 1
ATOM 6462 C C . ILE B 1 338 ? 4.367 38.875 20.594 1 98.38 338 ILE B C 1
ATOM 6464 O O . ILE B 1 338 ? 4.137 38.062 21.484 1 98.38 338 ILE B O 1
ATOM 6468 N N . VAL B 1 339 ? 3.861 38.781 19.375 1 98.62 339 VAL B N 1
ATOM 6469 C CA . VAL B 1 339 ? 3 37.688 18.938 1 98.62 339 VAL B CA 1
ATOM 6470 C C . VAL B 1 339 ? 3.695 36.906 17.844 1 98.62 339 VAL B C 1
ATOM 6472 O O . VAL B 1 339 ? 3.984 37.438 16.766 1 98.62 339 VAL B O 1
ATOM 6475 N N . PHE B 1 340 ? 3.949 35.688 18.109 1 98.31 340 PHE B N 1
ATOM 6476 C CA . PHE B 1 340 ? 4.465 34.812 17.062 1 98.31 340 PHE B CA 1
ATOM 6477 C C . PHE B 1 340 ? 3.34 34.344 16.141 1 98.31 340 PHE B C 1
ATOM 6479 O O . PHE B 1 340 ? 2.26 33.969 16.609 1 98.31 340 PHE B O 1
ATOM 6486 N N . VAL B 1 341 ? 3.539 34.344 14.875 1 98.31 341 VAL B N 1
ATOM 6487 C CA . VAL B 1 341 ? 2.562 33.875 13.891 1 98.31 341 VAL B CA 1
ATOM 6488 C C . VAL B 1 341 ? 3.186 32.781 13.016 1 98.31 341 VAL B C 1
ATOM 6490 O O . VAL B 1 341 ? 4.176 33.031 12.32 1 98.31 341 VAL B O 1
ATOM 6493 N N . GLY B 1 342 ? 2.627 31.609 13.039 1 96.62 342 GLY B N 1
ATOM 6494 C CA . GLY B 1 342 ? 3.17 30.5 12.281 1 96.62 342 GLY B CA 1
ATOM 6495 C C . GLY B 1 342 ? 2.211 29.328 12.164 1 96.62 342 GLY B C 1
ATOM 6496 O O . GLY B 1 342 ? 1.089 29.375 12.672 1 96.62 342 GLY B O 1
ATOM 6497 N N . PRO B 1 343 ? 2.566 28.266 11.461 1 94 343 PRO B N 1
ATOM 6498 C CA . PRO B 1 343 ? 1.681 27.125 11.242 1 94 343 PRO B CA 1
ATOM 6499 C C . PRO B 1 343 ? 1.8 26.062 12.336 1 94 343 PRO B C 1
ATOM 6501 O O . PRO B 1 343 ? 1.007 25.109 12.375 1 94 343 PRO B O 1
ATOM 6504 N N . CYS B 1 344 ? 2.682 26.141 13.18 1 93.62 344 CYS B N 1
ATOM 6505 C CA . CYS B 1 344 ? 3.035 25.094 14.125 1 93.62 344 CYS B CA 1
ATOM 6506 C C . CYS B 1 344 ? 2.227 25.219 15.414 1 93.62 344 CYS B C 1
ATOM 6508 O O . CYS B 1 344 ? 2.232 26.281 16.047 1 93.62 344 CYS B O 1
ATOM 6510 N N . VAL B 1 345 ? 1.665 24.172 15.82 1 94.06 345 VAL B N 1
ATOM 6511 C CA . VAL B 1 345 ? 0.913 24.141 17.062 1 94.06 345 VAL B CA 1
ATOM 6512 C C . VAL B 1 345 ? 1.876 24.047 18.25 1 94.06 345 VAL B C 1
ATOM 6514 O O . VAL B 1 345 ? 1.646 24.656 19.297 1 94.06 345 VAL B O 1
ATOM 6517 N N . ALA B 1 346 ? 2.924 23.391 18.016 1 95.75 346 ALA B N 1
ATOM 6518 C CA . ALA B 1 346 ? 3.885 23.125 19.078 1 95.75 346 ALA B CA 1
ATOM 6519 C C . ALA B 1 346 ? 4.578 24.422 19.516 1 95.75 346 ALA B C 1
ATOM 6521 O O . ALA B 1 346 ? 5.16 24.469 20.609 1 95.75 346 ALA B O 1
ATOM 6522 N N . LYS B 1 347 ? 4.566 25.375 18.703 1 95.62 347 LYS B N 1
ATOM 6523 C CA . LYS B 1 347 ? 5.164 26.656 19.094 1 95.62 347 LYS B CA 1
ATOM 6524 C C . LYS B 1 347 ? 4.453 27.25 20.297 1 95.62 347 LYS B C 1
ATOM 6526 O O . LYS B 1 347 ? 5.027 28.078 21.016 1 95.62 347 LYS B O 1
ATOM 6531 N N . ARG B 1 348 ? 3.264 26.844 20.531 1 95.06 348 ARG B N 1
ATOM 6532 C CA . ARG B 1 348 ? 2.553 27.281 21.734 1 95.06 348 ARG B CA 1
ATOM 6533 C C . ARG B 1 348 ? 3.293 26.844 23 1 95.06 348 ARG B C 1
ATOM 6535 O O . ARG B 1 348 ? 3.275 27.547 24 1 95.06 348 ARG B O 1
ATOM 6542 N N . LYS B 1 349 ? 3.881 25.719 22.922 1 94.94 349 LYS B N 1
ATOM 6543 C CA . LYS B 1 349 ? 4.684 25.25 24.047 1 94.94 349 LYS B CA 1
ATOM 6544 C C . LYS B 1 349 ? 5.992 26.016 24.156 1 94.94 349 LYS B C 1
ATOM 6546 O O . LYS B 1 349 ? 6.426 26.375 25.25 1 94.94 349 LYS B O 1
ATOM 6551 N N . GLU B 1 350 ? 6.574 26.297 23.047 1 95.31 350 GLU B N 1
ATOM 6552 C CA . GLU B 1 350 ? 7.824 27.062 23.031 1 95.31 350 GLU B CA 1
ATOM 6553 C C . GLU B 1 350 ? 7.617 28.469 23.578 1 95.31 350 GLU B C 1
ATOM 6555 O O . GLU B 1 350 ? 8.469 29 24.297 1 95.31 350 GLU B O 1
ATOM 6560 N N . VAL B 1 351 ? 6.551 29.078 23.219 1 95.62 351 VAL B N 1
ATOM 6561 C CA . VAL B 1 351 ? 6.227 30.438 23.656 1 95.62 351 VAL B CA 1
ATOM 6562 C C . VAL B 1 351 ? 6.152 30.484 25.172 1 95.62 351 VAL B C 1
ATOM 6564 O O . VAL B 1 351 ? 6.555 31.469 25.797 1 95.62 351 VAL B O 1
ATOM 6567 N N . ARG B 1 352 ? 5.727 29.422 25.75 1 92.81 352 ARG B N 1
ATOM 6568 C CA . ARG B 1 352 ? 5.566 29.375 27.203 1 92.81 352 ARG B CA 1
ATOM 6569 C C . ARG B 1 352 ? 6.922 29.328 27.906 1 92.81 352 ARG B C 1
ATOM 6571 O O . ARG B 1 352 ? 7.039 29.703 29.062 1 92.81 352 ARG B O 1
ATOM 6578 N N . ARG B 1 353 ? 7.918 28.969 27.188 1 91.06 353 ARG B N 1
ATOM 6579 C CA . ARG B 1 353 ? 9.25 28.844 27.781 1 91.06 353 ARG B CA 1
ATOM 6580 C C . ARG B 1 353 ? 10.078 30.094 27.484 1 91.06 353 ARG B C 1
ATOM 6582 O O . ARG B 1 353 ? 11.188 30.25 28 1 91.06 353 ARG B O 1
ATOM 6589 N N . ASP B 1 354 ? 9.578 30.891 26.672 1 94.06 354 ASP B N 1
ATOM 6590 C CA . ASP B 1 354 ? 10.32 32.094 26.25 1 94.06 354 ASP B CA 1
ATOM 6591 C C . ASP B 1 354 ? 9.664 33.344 26.781 1 94.06 354 ASP B C 1
ATOM 6593 O O . ASP B 1 354 ? 8.578 33.719 26.328 1 94.06 354 ASP B O 1
ATOM 6597 N N . GLU B 1 355 ? 10.297 34.125 27.547 1 93.38 355 GLU B N 1
ATOM 6598 C CA . GLU B 1 355 ? 9.727 35.312 28.172 1 93.38 355 GLU B CA 1
ATOM 6599 C C . GLU B 1 355 ? 9.594 36.469 27.172 1 93.38 355 GLU B C 1
ATOM 6601 O O . GLU B 1 355 ? 8.852 37.406 27.406 1 93.38 355 GLU B O 1
ATOM 6606 N N . ALA B 1 356 ? 10.273 36.312 26.078 1 96.5 356 ALA B N 1
ATOM 6607 C CA . ALA B 1 356 ? 10.266 37.375 25.109 1 96.5 356 ALA B CA 1
ATOM 6608 C C . ALA B 1 356 ? 9.047 37.312 24.188 1 96.5 356 ALA B C 1
ATOM 6610 O O . ALA B 1 356 ? 8.719 38.25 23.484 1 96.5 356 ALA B O 1
ATOM 6611 N N . VAL B 1 357 ? 8.406 36.25 24.156 1 97.75 357 VAL B N 1
ATOM 6612 C CA . VAL B 1 357 ? 7.223 36.062 23.328 1 97.75 357 VAL B CA 1
ATOM 6613 C C . VAL B 1 357 ? 5.977 35.969 24.203 1 97.75 357 VAL B C 1
ATOM 6615 O O . VAL B 1 357 ? 5.945 35.219 25.172 1 97.75 357 VAL B O 1
ATOM 6618 N N . ASP B 1 358 ? 4.949 36.656 23.812 1 97.19 358 ASP B N 1
ATOM 6619 C CA . ASP B 1 358 ? 3.791 36.781 24.688 1 97.19 358 ASP B CA 1
ATOM 6620 C C . ASP B 1 358 ? 2.631 35.938 24.188 1 97.19 358 ASP B C 1
ATOM 6622 O O . ASP B 1 358 ? 1.905 35.344 24.984 1 97.19 358 ASP B O 1
ATOM 6626 N N . TYR B 1 359 ? 2.414 35.906 22.906 1 97.62 359 TYR B N 1
ATOM 6627 C CA . TYR B 1 359 ? 1.257 35.25 22.344 1 97.62 359 TYR B CA 1
ATOM 6628 C C . TYR B 1 359 ? 1.622 34.531 21.031 1 97.62 359 TYR B C 1
ATOM 6630 O O . TYR B 1 359 ? 2.732 34.688 20.531 1 97.62 359 TYR B O 1
ATOM 6638 N N . ILE B 1 360 ? 0.67 33.719 20.594 1 97.56 360 ILE B N 1
ATOM 6639 C CA . ILE B 1 360 ? 0.88 33 19.344 1 97.56 360 ILE B CA 1
ATOM 6640 C C . ILE B 1 360 ? -0.428 32.938 18.562 1 97.56 360 ILE B C 1
ATOM 6642 O O . ILE B 1 360 ? -1.504 32.812 19.141 1 97.56 360 ILE B O 1
ATOM 6646 N N . LEU B 1 361 ? -0.358 33.062 17.25 1 97.69 361 LEU B N 1
ATOM 6647 C CA . LEU B 1 361 ? -1.438 32.844 16.297 1 97.69 361 LEU B CA 1
ATOM 6648 C C . LEU B 1 361 ? -0.981 31.922 15.164 1 97.69 361 LEU B C 1
ATOM 6650 O O . LEU B 1 361 ? 0.163 32 14.719 1 97.69 361 LEU B O 1
ATOM 6654 N N . THR B 1 362 ? -1.829 31.078 14.781 1 95.94 362 THR B N 1
ATOM 6655 C CA . THR B 1 362 ? -1.524 30.25 13.617 1 95.94 362 THR B CA 1
ATOM 6656 C C . THR B 1 362 ? -1.99 30.938 12.336 1 95.94 362 THR B C 1
ATOM 6658 O O . THR B 1 362 ? -2.768 31.891 12.383 1 95.94 362 THR B O 1
ATOM 6661 N N . PHE B 1 363 ? -1.479 30.406 11.219 1 95.31 363 PHE B N 1
ATOM 6662 C CA . PHE B 1 363 ? -1.896 30.969 9.938 1 95.31 363 PHE B CA 1
ATOM 6663 C C . PHE B 1 363 ? -3.389 30.75 9.711 1 95.31 363 PHE B C 1
ATOM 6665 O O . PHE B 1 363 ? -4.066 31.609 9.141 1 95.31 363 PHE B O 1
ATOM 6672 N N . GLU B 1 364 ? -3.857 29.641 10.18 1 92.94 364 GLU B N 1
ATOM 6673 C CA . GLU B 1 364 ? -5.289 29.375 10.086 1 92.94 364 GLU B CA 1
ATOM 6674 C C . GLU B 1 364 ? -6.102 30.406 10.859 1 92.94 364 GLU B C 1
ATOM 6676 O O . GLU B 1 364 ? -7.109 30.906 10.359 1 92.94 364 GLU B O 1
ATOM 6681 N N . GLU B 1 365 ? -5.691 30.688 12.031 1 96.12 365 GLU B N 1
ATOM 6682 C CA . GLU B 1 365 ? -6.367 31.688 12.852 1 96.12 365 GLU B CA 1
ATOM 6683 C C . GLU B 1 365 ? -6.305 33.062 12.195 1 96.12 365 GLU B C 1
ATOM 6685 O O . GLU B 1 365 ? -7.297 33.812 12.188 1 96.12 365 GLU B O 1
ATOM 6690 N N . VAL B 1 366 ? -5.152 33.375 11.648 1 97.06 366 VAL B N 1
ATOM 6691 C CA . VAL B 1 366 ? -4.996 34.656 10.992 1 97.06 366 VAL B CA 1
ATOM 6692 C C . VAL B 1 366 ? -5.949 34.75 9.797 1 97.06 366 VAL B C 1
ATOM 6694 O O . VAL B 1 366 ? -6.59 35.781 9.586 1 97.06 366 VAL B O 1
ATOM 6697 N N . GLY B 1 367 ? -5.996 33.656 9.016 1 94.75 367 GLY B N 1
ATOM 6698 C CA . GLY B 1 367 ? -6.965 33.656 7.93 1 94.75 367 GLY B CA 1
ATOM 6699 C C . GLY B 1 367 ? -8.383 33.906 8.391 1 94.75 367 GLY B C 1
ATOM 6700 O O . GLY B 1 367 ? -9.117 34.688 7.746 1 94.75 367 GLY B O 1
ATOM 6701 N N . SER B 1 368 ? -8.766 33.375 9.5 1 96.69 368 SER B N 1
ATOM 6702 C CA . SER B 1 368 ? -10.102 33.562 10.055 1 96.69 368 SER B CA 1
ATOM 6703 C C . SER B 1 368 ? -10.289 35 10.539 1 96.69 368 SER B C 1
ATOM 6705 O O . SER B 1 368 ? -11.367 35.594 10.375 1 96.69 368 SER B O 1
ATOM 6707 N N . ILE B 1 369 ? -9.25 35.531 11.164 1 98 369 ILE B N 1
ATOM 6708 C CA . ILE B 1 369 ? -9.297 36.906 11.656 1 98 369 ILE B CA 1
ATOM 6709 C C . ILE B 1 369 ? -9.508 37.875 10.492 1 98 369 ILE B C 1
ATOM 6711 O O . ILE B 1 369 ? -10.359 38.75 10.562 1 98 369 ILE B O 1
ATOM 6715 N N . LEU B 1 370 ? -8.758 37.656 9.406 1 97.12 370 LEU B N 1
ATOM 6716 C CA . LEU B 1 370 ? -8.891 38.5 8.227 1 97.12 370 LEU B CA 1
ATOM 6717 C C . LEU B 1 370 ? -10.305 38.469 7.672 1 97.12 370 LEU B C 1
ATOM 6719 O O . LEU B 1 370 ? -10.898 39.5 7.363 1 97.12 370 LEU B O 1
ATOM 6723 N N . ASP B 1 371 ? -10.812 37.312 7.637 1 96.06 371 ASP B N 1
ATOM 6724 C CA . ASP B 1 371 ? -12.172 37.125 7.145 1 96.06 371 ASP B CA 1
ATOM 6725 C C . ASP B 1 371 ? -13.188 37.781 8.07 1 96.06 371 ASP B C 1
ATOM 6727 O O . ASP B 1 371 ? -14.102 38.469 7.605 1 96.06 371 ASP B O 1
ATOM 6731 N N . GLY B 1 372 ? -13.047 37.562 9.352 1 97.5 372 GLY B N 1
ATOM 6732 C CA . GLY B 1 372 ? -13.953 38.125 10.336 1 97.5 372 GLY B CA 1
ATOM 6733 C C . GLY B 1 372 ? -13.93 39.656 10.359 1 97.5 372 GLY B C 1
ATOM 6734 O O . GLY B 1 372 ? -14.961 40.281 10.594 1 97.5 372 GLY B O 1
ATOM 6735 N N . LEU B 1 373 ? -12.789 40.219 10.109 1 97.69 373 LEU B N 1
ATOM 6736 C CA . LEU B 1 373 ? -12.625 41.688 10.117 1 97.69 373 LEU B CA 1
ATOM 6737 C C . LEU B 1 373 ? -12.922 42.281 8.742 1 97.69 373 LEU B C 1
ATOM 6739 O O . LEU B 1 373 ? -12.836 43.469 8.547 1 97.69 373 LEU B O 1
ATOM 6743 N N . ASP B 1 374 ? -13.234 41.375 7.809 1 96.75 374 ASP B N 1
ATOM 6744 C CA . ASP B 1 374 ? -13.547 41.781 6.438 1 96.75 374 ASP B CA 1
ATOM 6745 C C . ASP B 1 374 ? -12.367 42.5 5.789 1 96.75 374 ASP B C 1
ATOM 6747 O O . ASP B 1 374 ? -12.547 43.531 5.152 1 96.75 374 ASP B O 1
ATOM 6751 N N . ILE B 1 375 ? -11.211 42.031 6.051 1 96.38 375 ILE B N 1
ATOM 6752 C CA . ILE B 1 375 ? -10 42.562 5.434 1 96.38 375 ILE B CA 1
ATOM 6753 C C . ILE B 1 375 ? -9.68 41.75 4.172 1 96.38 375 ILE B C 1
ATOM 6755 O O . ILE B 1 375 ? -9.453 40.562 4.234 1 96.38 375 ILE B O 1
ATOM 6759 N N . GLN B 1 376 ? -9.648 42.438 3.064 1 94.56 376 GLN B N 1
ATOM 6760 C CA . GLN B 1 376 ? -9.289 41.812 1.794 1 94.56 376 GLN B CA 1
ATOM 6761 C C . GLN B 1 376 ? -7.809 42 1.487 1 94.56 376 GLN B C 1
ATOM 6763 O O . GLN B 1 376 ? -7.348 43.125 1.296 1 94.56 376 GLN B O 1
ATOM 6768 N N . LEU B 1 377 ? -7.156 40.938 1.365 1 92.5 377 LEU B N 1
ATOM 6769 C CA . LEU B 1 377 ? -5.703 40.969 1.232 1 92.5 377 LEU B CA 1
ATOM 6770 C C . LEU B 1 377 ? -5.277 41.812 0.023 1 92.5 377 LEU B C 1
ATOM 6772 O O . LEU B 1 377 ? -4.312 42.562 0.095 1 92.5 377 LEU B O 1
ATOM 6776 N N . GLU B 1 378 ? -6.043 41.688 -1.02 1 90.69 378 GLU B N 1
ATOM 6777 C CA . GLU B 1 378 ? -5.691 42.344 -2.271 1 90.69 378 GLU B CA 1
ATOM 6778 C C . GLU B 1 378 ? -5.863 43.875 -2.162 1 90.69 378 GLU B C 1
ATOM 6780 O O . GLU B 1 378 ? -5.285 44.625 -2.949 1 90.69 378 GLU B O 1
ATOM 6785 N N . GLN B 1 379 ? -6.586 44.312 -1.193 1 93.19 379 GLN B N 1
ATOM 6786 C CA . GLN B 1 379 ? -6.906 45.719 -1.075 1 93.19 379 GLN B CA 1
ATOM 6787 C C . GLN B 1 379 ? -6.102 46.375 0.046 1 93.19 379 GLN B C 1
ATOM 6789 O O . GLN B 1 379 ? -6.191 47.594 0.252 1 93.19 379 GLN B O 1
ATOM 6794 N N . THR B 1 380 ? -5.289 45.656 0.755 1 93.94 380 THR B N 1
ATOM 6795 C CA . THR B 1 380 ? -4.527 46.188 1.868 1 93.94 380 THR B CA 1
ATOM 6796 C C . THR B 1 380 ? -3.35 47.031 1.357 1 93.94 380 THR B C 1
ATOM 6798 O O . THR B 1 380 ? -2.859 46.781 0.249 1 93.94 380 THR B O 1
ATOM 6801 N N . GLN B 1 381 ? -2.975 48.031 2.127 1 94 381 GLN B N 1
ATOM 6802 C CA . GLN B 1 381 ? -1.77 48.781 1.818 1 94 381 GLN B CA 1
ATOM 6803 C C . GLN B 1 381 ? -0.514 47.969 2.076 1 94 381 GLN B C 1
ATOM 6805 O O . GLN B 1 381 ? -0.33 47.438 3.172 1 94 381 GLN B O 1
ATOM 6810 N N . ALA B 1 382 ? 0.294 47.969 1.082 1 93.62 382 ALA B N 1
ATOM 6811 C CA . ALA B 1 382 ? 1.517 47.156 1.183 1 93.62 382 ALA B CA 1
ATOM 6812 C C . ALA B 1 382 ? 2.412 47.688 2.309 1 93.62 382 ALA B C 1
ATOM 6814 O O . ALA B 1 382 ? 2.52 48.875 2.523 1 93.62 382 ALA B O 1
ATOM 6815 N N . PHE B 1 383 ? 2.938 46.781 3.072 1 93.69 383 PHE B N 1
ATOM 6816 C CA . PHE B 1 383 ? 3.908 47.094 4.117 1 93.69 383 PHE B CA 1
ATOM 6817 C C . PHE B 1 383 ? 5.227 46.344 3.854 1 93.69 383 PHE B C 1
ATOM 6819 O O . PHE B 1 383 ? 5.254 45.125 3.736 1 93.69 383 PHE B O 1
ATOM 6826 N N . SER B 1 384 ? 6.316 47.094 3.75 1 90.5 384 SER B N 1
ATOM 6827 C CA . SER B 1 384 ? 7.625 46.531 3.461 1 90.5 384 SER B CA 1
ATOM 6828 C C . SER B 1 384 ? 8.492 46.469 4.715 1 90.5 384 SER B C 1
ATOM 6830 O O . SER B 1 384 ? 8.57 47.469 5.465 1 90.5 384 SER B O 1
ATOM 6832 N N . ILE B 1 385 ? 9.039 45.375 4.891 1 88.19 385 ILE B N 1
ATOM 6833 C CA . ILE B 1 385 ? 9.984 45.219 5.988 1 88.19 385 ILE B CA 1
ATOM 6834 C C . ILE B 1 385 ? 11.375 45.656 5.551 1 88.19 385 ILE B C 1
ATOM 6836 O O . ILE B 1 385 ? 11.852 45.25 4.484 1 88.19 385 ILE B O 1
ATOM 6840 N N . LEU B 1 386 ? 11.984 46.375 6.336 1 82.94 386 LEU B N 1
ATOM 6841 C CA . LEU B 1 386 ? 13.234 47.031 5.961 1 82.94 386 LEU B CA 1
ATOM 6842 C C . LEU B 1 386 ? 14.391 46.031 6.004 1 82.94 386 LEU B C 1
ATOM 6844 O O . LEU B 1 386 ? 15.273 46.031 5.141 1 82.94 386 LEU B O 1
ATOM 6848 N N . HIS B 1 387 ? 14.336 45.156 6.926 1 87 387 HIS B N 1
ATOM 6849 C CA . HIS B 1 387 ? 15.43 44.188 7.027 1 87 387 HIS B CA 1
ATOM 6850 C C . HIS B 1 387 ? 15.32 43.125 5.941 1 87 387 HIS B C 1
ATOM 6852 O O . HIS B 1 387 ? 14.242 42.594 5.695 1 87 387 HIS B O 1
ATOM 6858 N N . THR B 1 388 ? 16.438 42.906 5.328 1 86 388 THR B N 1
ATOM 6859 C CA . THR B 1 388 ? 16.484 41.844 4.301 1 86 388 THR B CA 1
ATOM 6860 C C . THR B 1 388 ? 17.219 40.625 4.82 1 86 388 THR B C 1
ATOM 6862 O O . THR B 1 388 ? 18.344 40.688 5.305 1 86 388 THR B O 1
ATOM 6865 N N . SER B 1 389 ? 16.531 39.562 4.766 1 92.19 389 SER B N 1
ATOM 6866 C CA . SER B 1 389 ? 17.125 38.281 5.145 1 92.19 389 SER B CA 1
ATOM 6867 C C . SER B 1 389 ? 17.5 37.438 3.916 1 92.19 389 SER B C 1
ATOM 6869 O O . SER B 1 389 ? 16.906 37.625 2.844 1 92.19 389 SER B O 1
ATOM 6871 N N . VAL B 1 390 ? 18.406 36.562 4.051 1 93.38 390 VAL B N 1
ATOM 6872 C CA . VAL B 1 390 ? 18.906 35.75 2.943 1 93.38 390 VAL B CA 1
ATOM 6873 C C . VAL B 1 390 ? 17.875 34.719 2.549 1 93.38 390 VAL B C 1
ATOM 6875 O O . VAL B 1 390 ? 17 34.344 3.354 1 93.38 390 VAL B O 1
ATOM 6878 N N . ARG B 1 391 ? 18.031 34.188 1.371 1 94.62 391 ARG B N 1
ATOM 6879 C CA . ARG B 1 391 ? 17.125 33.188 0.805 1 94.62 391 ARG B CA 1
ATOM 6880 C C . ARG B 1 391 ? 17.078 31.953 1.673 1 94.62 391 ARG B C 1
ATOM 6882 O O . ARG B 1 391 ? 16.016 31.375 1.901 1 94.62 391 ARG B O 1
ATOM 6889 N N . GLU B 1 392 ? 18.234 31.547 2.145 1 94.75 392 GLU B N 1
ATOM 6890 C CA . GLU B 1 392 ? 18.344 30.328 2.932 1 94.75 392 GLU B CA 1
ATOM 6891 C C . GLU B 1 392 ? 17.594 30.438 4.25 1 94.75 392 GLU B C 1
ATOM 6893 O O . GLU B 1 392 ? 17.047 29.469 4.75 1 94.75 392 GLU B O 1
ATOM 6898 N N . ALA B 1 393 ? 17.547 31.688 4.785 1 94.88 393 ALA B N 1
ATOM 6899 C CA . ALA B 1 393 ? 16.797 31.922 6.02 1 94.88 393 ALA B CA 1
ATOM 6900 C C . ALA B 1 393 ? 15.297 31.75 5.801 1 94.88 393 ALA B C 1
ATOM 6902 O O . ALA B 1 393 ? 14.602 31.203 6.656 1 94.88 393 ALA B O 1
ATOM 6903 N N . HIS B 1 394 ? 14.859 32.219 4.66 1 95.25 394 HIS B N 1
ATOM 6904 C CA . HIS B 1 394 ? 13.461 32 4.301 1 95.25 394 HIS B CA 1
ATOM 6905 C C . HIS B 1 394 ? 13.18 30.547 4.004 1 95.25 394 HIS B C 1
ATOM 6907 O O . HIS B 1 394 ? 12.055 30.078 4.199 1 95.25 394 HIS B O 1
ATOM 6913 N N . GLY B 1 395 ? 14.156 29.844 3.609 1 94.44 395 GLY B N 1
ATOM 6914 C CA . GLY B 1 395 ? 14.062 28.422 3.264 1 94.44 395 GLY B CA 1
ATOM 6915 C C . GLY B 1 395 ? 13.859 27.531 4.469 1 94.44 395 GLY B C 1
ATOM 6916 O O . GLY B 1 395 ? 13.516 26.359 4.328 1 94.44 395 GLY B O 1
ATOM 6917 N N . PHE B 1 396 ? 13.969 28.141 5.715 1 94.06 396 PHE B N 1
ATOM 6918 C CA . PHE B 1 396 ? 13.711 27.391 6.938 1 94.06 396 PHE B CA 1
ATOM 6919 C C . PHE B 1 396 ? 12.312 26.781 6.918 1 94.06 396 PHE B C 1
ATOM 6921 O O . PHE B 1 396 ? 12.031 25.828 7.648 1 94.06 396 PHE B O 1
ATOM 6928 N N . ALA B 1 397 ? 11.492 27.281 6.074 1 93.56 397 ALA B N 1
ATOM 6929 C CA . ALA B 1 397 ? 10.078 26.906 6.004 1 93.56 397 ALA B CA 1
ATOM 6930 C C . ALA B 1 397 ? 9.906 25.484 5.492 1 93.56 397 ALA B C 1
ATOM 6932 O O . ALA B 1 397 ? 8.875 24.859 5.746 1 93.56 397 ALA B O 1
ATOM 6933 N N . GLN B 1 398 ? 10.867 24.938 4.781 1 94.62 398 GLN B N 1
ATOM 6934 C CA . GLN B 1 398 ? 10.711 23.641 4.148 1 94.62 398 GLN B CA 1
ATOM 6935 C C . GLN B 1 398 ? 11.688 22.625 4.734 1 94.62 398 GLN B C 1
ATOM 6937 O O . GLN B 1 398 ? 12.695 23 5.332 1 94.62 398 GLN B O 1
ATOM 6942 N N . ALA B 1 399 ? 11.297 21.375 4.516 1 93.38 399 ALA B N 1
ATOM 6943 C CA . ALA B 1 399 ? 12.195 20.312 4.945 1 93.38 399 ALA B CA 1
ATOM 6944 C C . ALA B 1 399 ? 13.547 20.422 4.242 1 93.38 399 ALA B C 1
ATOM 6946 O O . ALA B 1 399 ? 13.602 20.609 3.023 1 93.38 399 ALA B O 1
ATOM 6947 N N . GLY B 1 400 ? 14.578 20.328 5.043 1 94.31 400 GLY B N 1
ATOM 6948 C CA . GLY B 1 400 ? 15.922 20.484 4.508 1 94.31 400 GLY B CA 1
ATOM 6949 C C . GLY B 1 400 ? 16.406 21.922 4.512 1 94.31 400 GLY B C 1
ATOM 6950 O O . GLY B 1 400 ? 17.578 22.188 4.188 1 94.31 400 GLY B O 1
ATOM 6951 N N . GLY B 1 401 ? 15.555 22.812 4.914 1 94.25 401 GLY B N 1
ATOM 6952 C CA . GLY B 1 401 ? 15.891 24.234 4.875 1 94.25 401 GLY B CA 1
ATOM 6953 C C . GLY B 1 401 ? 16.953 24.625 5.883 1 94.25 401 GLY B C 1
ATOM 6954 O O . GLY B 1 401 ? 17.844 25.406 5.574 1 94.25 401 GLY B O 1
ATOM 6955 N N . VAL B 1 402 ? 16.844 24.141 7.074 1 94.81 402 VAL B N 1
ATOM 6956 C CA . VAL B 1 402 ? 17.828 24.453 8.109 1 94.81 402 VAL B CA 1
ATOM 6957 C C . VAL B 1 402 ? 19.188 23.906 7.723 1 94.81 402 VAL B C 1
ATOM 6959 O O . VAL B 1 402 ? 20.203 24.625 7.762 1 94.81 402 VAL B O 1
ATOM 6962 N N . MET B 1 403 ? 19.156 22.641 7.363 1 94.62 403 MET B N 1
ATOM 6963 C CA . MET B 1 403 ? 20.375 21.984 6.922 1 94.62 403 MET B CA 1
ATOM 6964 C C . MET B 1 403 ? 21 22.734 5.75 1 94.62 403 MET B C 1
ATOM 6966 O O . MET B 1 403 ? 22.219 22.953 5.734 1 94.62 403 MET B O 1
ATOM 6970 N N . GLY B 1 404 ? 20.188 23.109 4.805 1 94 404 GLY B N 1
ATOM 6971 C CA . GLY B 1 404 ? 20.672 23.859 3.658 1 94 404 GLY B CA 1
ATOM 6972 C C . GLY B 1 404 ? 21.266 25.188 4.031 1 94 404 GLY B C 1
ATOM 6973 O O . GLY B 1 404 ? 22.281 25.609 3.469 1 94 404 GLY B O 1
ATOM 6974 N N . ALA B 1 405 ? 20.688 25.891 4.957 1 95.69 405 ALA B N 1
ATOM 6975 C CA . ALA B 1 405 ? 21.172 27.188 5.402 1 95.69 405 ALA B CA 1
ATOM 6976 C C . ALA B 1 405 ? 22.516 27.062 6.109 1 95.69 405 ALA B C 1
ATOM 6978 O O . ALA B 1 405 ? 23.438 27.859 5.859 1 95.69 405 ALA B O 1
ATOM 6979 N N . VAL B 1 406 ? 22.641 26.078 6.965 1 95.75 406 VAL B N 1
ATOM 6980 C CA . VAL B 1 406 ? 23.875 25.859 7.703 1 95.75 406 VAL B CA 1
ATOM 6981 C C . VAL B 1 406 ? 25 25.484 6.734 1 95.75 406 VAL B C 1
ATOM 6983 O O . VAL B 1 406 ? 26.125 26.016 6.84 1 95.75 406 VAL B O 1
ATOM 6986 N N . LYS B 1 407 ? 24.703 24.625 5.816 1 94.62 407 LYS B N 1
ATOM 6987 C CA . LYS B 1 407 ? 25.688 24.25 4.82 1 94.62 407 LYS B CA 1
ATOM 6988 C C . LYS B 1 407 ? 26.141 25.453 3.994 1 94.62 407 LYS B C 1
ATOM 6990 O O . LYS B 1 407 ? 27.328 25.609 3.717 1 94.62 407 LYS B O 1
ATOM 6995 N N . ALA B 1 408 ? 25.172 26.234 3.586 1 94.31 408 ALA B N 1
ATOM 6996 C CA . ALA B 1 408 ? 25.484 27.422 2.795 1 94.31 408 ALA B CA 1
ATOM 6997 C C . ALA B 1 408 ? 26.344 28.391 3.59 1 94.31 408 ALA B C 1
ATOM 6999 O O . ALA B 1 408 ? 27.234 29.031 3.033 1 94.31 408 ALA B O 1
ATOM 7000 N N . TYR B 1 409 ? 26.062 28.531 4.84 1 95.56 409 TYR B N 1
ATOM 7001 C CA . TYR B 1 409 ? 26.797 29.453 5.711 1 95.56 409 TYR B CA 1
ATOM 7002 C C . TYR B 1 409 ? 28.234 28.969 5.895 1 95.56 409 TYR B C 1
ATOM 7004 O O . TYR B 1 409 ? 29.156 29.781 5.934 1 95.56 409 TYR B O 1
ATOM 7012 N N . LEU B 1 410 ? 28.453 27.672 5.953 1 94.5 410 LEU B N 1
ATOM 7013 C CA . LEU B 1 410 ? 29.766 27.078 6.219 1 94.5 410 LEU B CA 1
ATOM 7014 C C . LEU B 1 410 ? 30.609 27.016 4.945 1 94.5 410 LEU B C 1
ATOM 7016 O O . LEU B 1 410 ? 31.828 26.844 5.004 1 94.5 410 LEU B O 1
ATOM 7020 N N . LYS B 1 411 ? 30.047 27.156 3.82 1 92.12 411 LYS B N 1
ATOM 7021 C CA . LYS B 1 411 ? 30.703 27.156 2.52 1 92.12 411 LYS B CA 1
ATOM 7022 C C . LYS B 1 411 ? 31.609 25.953 2.355 1 92.12 411 LYS B C 1
ATOM 7024 O O . LYS B 1 411 ? 31.156 24.812 2.494 1 92.12 411 LYS B O 1
ATOM 7029 N N . GLU B 1 412 ? 32.875 26.078 2.365 1 88.69 412 GLU B N 1
ATOM 7030 C CA . GLU B 1 412 ? 33.812 25 2.092 1 88.69 412 GLU B CA 1
ATOM 7031 C C . GLU B 1 412 ? 33.844 23.984 3.234 1 88.69 412 GLU B C 1
ATOM 7033 O O . GLU B 1 412 ? 34.062 22.781 3.008 1 88.69 412 GLU B O 1
ATOM 7038 N N . GLU B 1 413 ? 33.625 24.422 4.402 1 89.5 413 GLU B N 1
ATOM 7039 C CA . GLU B 1 413 ? 33.656 23.531 5.559 1 89.5 413 GLU B CA 1
ATOM 7040 C C . GLU B 1 413 ? 32.5 22.547 5.516 1 89.5 413 GLU B C 1
ATOM 7042 O O . GLU B 1 413 ? 32.562 21.484 6.156 1 89.5 413 GLU B O 1
ATOM 7047 N N . ALA B 1 414 ? 31.547 22.875 4.742 1 89.94 414 ALA B N 1
ATOM 7048 C CA . ALA B 1 414 ? 30.344 22.031 4.645 1 89.94 414 ALA B CA 1
ATOM 7049 C C . ALA B 1 414 ? 30.656 20.734 3.91 1 89.94 414 ALA B C 1
ATOM 7051 O O . ALA B 1 414 ? 29.953 19.734 4.086 1 89.94 414 ALA B O 1
ATOM 7052 N N . GLU B 1 415 ? 31.594 20.703 3.074 1 88.56 415 GLU B N 1
ATOM 7053 C CA . GLU B 1 415 ? 31.922 19.547 2.256 1 88.56 415 GLU B CA 1
ATOM 7054 C C . GLU B 1 415 ? 32.344 18.359 3.123 1 88.56 415 GLU B C 1
ATOM 7056 O O . GLU B 1 415 ? 32.156 17.203 2.73 1 88.56 415 GLU B O 1
ATOM 7061 N N . LYS B 1 416 ? 32.781 18.625 4.281 1 87.5 416 LYS B N 1
ATOM 7062 C CA . LYS B 1 416 ? 33.25 17.578 5.176 1 87.5 416 LYS B CA 1
ATOM 7063 C C . LYS B 1 416 ? 32.125 17.062 6.062 1 87.5 416 LYS B C 1
ATOM 7065 O O . LYS B 1 416 ? 32.312 16.109 6.836 1 87.5 416 LYS B O 1
ATOM 7070 N N . ILE B 1 417 ? 31.062 17.656 5.938 1 93.06 417 ILE B N 1
ATOM 7071 C CA . ILE B 1 417 ? 29.969 17.344 6.859 1 93.06 417 ILE B CA 1
ATOM 7072 C C . ILE B 1 417 ? 28.828 16.672 6.102 1 93.06 417 ILE B C 1
ATOM 7074 O O . ILE B 1 417 ? 28.234 17.266 5.195 1 93.06 417 ILE B O 1
ATOM 7078 N N . ASN B 1 418 ? 28.594 15.414 6.465 1 95.12 418 ASN B N 1
ATOM 7079 C CA . ASN B 1 418 ? 27.422 14.711 5.941 1 95.12 418 ASN B CA 1
ATOM 7080 C C . ASN B 1 418 ? 26.156 15.078 6.715 1 95.12 418 ASN B C 1
ATOM 7082 O O . ASN B 1 418 ? 26.078 14.852 7.922 1 95.12 418 ASN B O 1
ATOM 7086 N N . ALA B 1 419 ? 25.234 15.656 5.977 1 94.81 419 ALA B N 1
ATOM 7087 C CA . ALA B 1 419 ? 24 16.094 6.613 1 94.81 419 ALA B CA 1
ATOM 7088 C C . ALA B 1 419 ? 22.812 15.258 6.121 1 94.81 419 ALA B C 1
ATOM 7090 O O . ALA B 1 419 ? 22.734 14.93 4.934 1 94.81 419 ALA B O 1
ATOM 7091 N N . ILE B 1 420 ? 21.953 14.867 7.059 1 95.06 420 ILE B N 1
ATOM 7092 C CA . ILE B 1 420 ? 20.781 14.07 6.688 1 95.06 420 ILE B CA 1
ATOM 7093 C C . ILE B 1 420 ? 19.516 14.742 7.219 1 95.06 420 ILE B C 1
ATOM 7095 O O . ILE B 1 420 ? 19.578 15.5 8.188 1 95.06 420 ILE B O 1
ATOM 7099 N N . GLN B 1 421 ? 18.453 14.445 6.562 1 94.62 421 GLN B N 1
ATOM 7100 C CA . GLN B 1 421 ? 17.156 14.992 6.934 1 94.62 421 GLN B CA 1
ATOM 7101 C C . GLN B 1 421 ? 16.234 13.898 7.477 1 94.62 421 GLN B C 1
ATOM 7103 O O . GLN B 1 421 ? 16.109 12.828 6.879 1 94.62 421 GLN B O 1
ATOM 7108 N N . VAL B 1 422 ? 15.703 14.125 8.633 1 95.06 422 VAL B N 1
ATOM 7109 C CA . VAL B 1 422 ? 14.656 13.281 9.203 1 95.06 422 VAL B CA 1
ATOM 7110 C C . VAL B 1 422 ? 13.367 14.086 9.336 1 95.06 422 VAL B C 1
ATOM 7112 O O . VAL B 1 422 ? 13.164 14.781 10.328 1 95.06 422 VAL B O 1
ATOM 7115 N N . SER B 1 423 ? 12.578 13.883 8.305 1 93.38 423 SER B N 1
ATOM 7116 C CA . SER B 1 423 ? 11.312 14.609 8.297 1 93.38 423 SER B CA 1
ATOM 7117 C C . SER B 1 423 ? 10.133 13.68 8.57 1 93.38 423 SER B C 1
ATOM 7119 O O . SER B 1 423 ? 10.203 12.484 8.273 1 93.38 423 SER B O 1
ATOM 7121 N N . ASP B 1 424 ? 9.109 14.148 9.219 1 94.25 424 ASP B N 1
ATOM 7122 C CA . ASP B 1 424 ? 7.914 13.391 9.602 1 94.25 424 ASP B CA 1
ATOM 7123 C C . ASP B 1 424 ? 8.188 12.508 10.812 1 94.25 424 ASP B C 1
ATOM 7125 O O . ASP B 1 424 ? 8.531 11.328 10.664 1 94.25 424 ASP B O 1
ATOM 7129 N N . ILE B 1 425 ? 7.902 13.023 11.898 1 95.75 425 ILE B N 1
ATOM 7130 C CA . ILE B 1 425 ? 8.039 12.219 13.109 1 95.75 425 ILE B CA 1
ATOM 7131 C C . ILE B 1 425 ? 6.953 11.148 13.148 1 95.75 425 ILE B C 1
ATOM 7133 O O . ILE B 1 425 ? 5.785 11.445 13.398 1 95.75 425 ILE B O 1
ATOM 7137 N N . ASN B 1 426 ? 7.309 10 12.82 1 95.75 426 ASN B N 1
ATOM 7138 C CA . ASN B 1 426 ? 6.488 8.797 12.883 1 95.75 426 ASN B CA 1
ATOM 7139 C C . ASN B 1 426 ? 7.199 7.672 13.625 1 95.75 426 ASN B C 1
ATOM 7141 O O . ASN B 1 426 ? 8.297 7.863 14.148 1 95.75 426 ASN B O 1
ATOM 7145 N N . LYS B 1 427 ? 6.562 6.527 13.695 1 94.06 427 LYS B N 1
ATOM 7146 C CA . LYS B 1 427 ? 7.109 5.41 14.461 1 94.06 427 LYS B CA 1
ATOM 7147 C C . LYS B 1 427 ? 8.5 5.023 13.953 1 94.06 427 LYS B C 1
ATOM 7149 O O . LYS B 1 427 ? 9.414 4.824 14.75 1 94.06 427 LYS B O 1
ATOM 7154 N N . LYS B 1 428 ? 8.656 4.957 12.68 1 95.25 428 LYS B N 1
ATOM 7155 C CA . LYS B 1 428 ? 9.922 4.562 12.062 1 95.25 428 LYS B CA 1
ATOM 7156 C C . LYS B 1 428 ? 11.023 5.566 12.391 1 95.25 428 LYS B C 1
ATOM 7158 O O . LYS B 1 428 ? 12.117 5.18 12.797 1 95.25 428 LYS B O 1
ATOM 7163 N N . ASN B 1 429 ? 10.719 6.812 12.219 1 95.88 429 ASN B N 1
ATOM 7164 C CA . ASN B 1 429 ? 11.727 7.844 12.445 1 95.88 429 ASN B CA 1
ATOM 7165 C C . ASN B 1 429 ? 12.055 8 13.922 1 95.88 429 ASN B C 1
ATOM 7167 O O . ASN B 1 429 ? 13.188 8.305 14.289 1 95.88 429 ASN B O 1
ATOM 7171 N N . ILE B 1 430 ? 11.117 7.777 14.789 1 97.44 430 ILE B N 1
ATOM 7172 C CA . ILE B 1 430 ? 11.367 7.797 16.219 1 97.44 430 ILE B CA 1
ATOM 7173 C C . ILE B 1 430 ? 12.32 6.664 16.594 1 97.44 430 ILE B C 1
ATOM 7175 O O . ILE B 1 430 ? 13.258 6.855 17.375 1 97.44 430 ILE B O 1
ATOM 7179 N N . ALA B 1 431 ? 12.031 5.523 15.984 1 96.88 431 ALA B N 1
ATOM 7180 C CA . ALA B 1 431 ? 12.922 4.387 16.219 1 96.88 431 ALA B CA 1
ATOM 7181 C C . ALA B 1 431 ? 14.344 4.695 15.766 1 96.88 431 ALA B C 1
ATOM 7183 O O . ALA B 1 431 ? 15.312 4.34 16.438 1 96.88 431 ALA B O 1
ATOM 7184 N N . LEU B 1 432 ? 14.406 5.332 14.688 1 96 432 LEU B N 1
ATOM 7185 C CA . LEU B 1 432 ? 15.711 5.73 14.164 1 96 432 LEU B CA 1
ATOM 7186 C C . LEU B 1 432 ? 16.422 6.68 15.125 1 96 432 LEU B C 1
ATOM 7188 O O . LEU B 1 432 ? 17.594 6.5 15.43 1 96 432 LEU B O 1
ATOM 7192 N N . LEU B 1 433 ? 15.75 7.672 15.617 1 97 433 LEU B N 1
ATOM 7193 C CA . LEU B 1 433 ? 16.328 8.648 16.547 1 97 433 LEU B CA 1
ATOM 7194 C C . LEU B 1 433 ? 16.719 7.988 17.859 1 97 433 LEU B C 1
ATOM 7196 O O . LEU B 1 433 ? 17.75 8.32 18.453 1 97 433 LEU B O 1
ATOM 7200 N N . ARG B 1 434 ? 15.898 7.066 18.281 1 97.31 434 ARG B N 1
ATOM 7201 C CA . ARG B 1 434 ? 16.203 6.32 19.5 1 97.31 434 ARG B CA 1
ATOM 7202 C C . ARG B 1 434 ? 17.5 5.516 19.328 1 97.31 434 ARG B C 1
ATOM 7204 O O . ARG B 1 434 ? 18.312 5.457 20.25 1 97.31 434 ARG B O 1
ATOM 7211 N N . ALA B 1 435 ? 17.578 4.914 18.219 1 97.19 435 ALA B N 1
ATOM 7212 C CA . ALA B 1 435 ? 18.781 4.137 17.938 1 97.19 435 ALA B CA 1
ATOM 7213 C C . ALA B 1 435 ? 20.016 5.027 17.922 1 97.19 435 ALA B C 1
ATOM 7215 O O . ALA B 1 435 ? 21.062 4.656 18.453 1 97.19 435 ALA B O 1
ATOM 7216 N N . CYS B 1 436 ? 19.938 6.18 17.359 1 96.69 436 CYS B N 1
ATOM 7217 C CA . CYS B 1 436 ? 21.047 7.133 17.344 1 96.69 436 CYS B CA 1
ATOM 7218 C C . CYS B 1 436 ? 21.438 7.539 18.75 1 96.69 436 CYS B C 1
ATOM 7220 O O . CYS B 1 436 ? 22.625 7.605 19.078 1 96.69 436 CYS B O 1
ATOM 7222 N N . ALA B 1 437 ? 20.469 7.809 19.578 1 97.06 437 ALA B N 1
ATOM 7223 C CA . ALA B 1 437 ? 20.703 8.227 20.953 1 97.06 437 ALA B CA 1
ATOM 7224 C C . ALA B 1 437 ? 21.391 7.121 21.75 1 97.06 437 ALA B C 1
ATOM 7226 O O . ALA B 1 437 ? 22.281 7.395 22.562 1 97.06 437 ALA B O 1
ATOM 7227 N N . LYS B 1 438 ? 21 5.922 21.469 1 96.75 438 LYS B N 1
ATOM 7228 C CA . LYS B 1 438 ? 21.516 4.773 22.203 1 96.75 438 LYS B CA 1
ATOM 7229 C C . LYS B 1 438 ? 22.953 4.453 21.797 1 96.75 438 LYS B C 1
ATOM 7231 O O . LYS B 1 438 ? 23.797 4.176 22.641 1 96.75 438 LYS B O 1
ATOM 7236 N N . THR B 1 439 ? 23.25 4.516 20.531 1 96.5 439 THR B N 1
ATOM 7237 C CA . THR B 1 439 ? 24.547 4.098 20.016 1 96.5 439 THR B CA 1
ATOM 7238 C C . THR B 1 439 ? 25.531 5.266 20 1 96.5 439 THR B C 1
ATOM 7240 O O . THR B 1 439 ? 26.75 5.062 19.953 1 96.5 439 THR B O 1
ATOM 7243 N N . GLY B 1 440 ? 25.016 6.449 19.984 1 95.94 440 GLY B N 1
ATOM 7244 C CA . GLY B 1 440 ? 25.844 7.629 19.844 1 95.94 440 GLY B CA 1
ATOM 7245 C C . GLY B 1 440 ? 26.391 7.797 18.438 1 95.94 440 GLY B C 1
ATOM 7246 O O . GLY B 1 440 ? 27.391 8.492 18.234 1 95.94 440 GLY B O 1
ATOM 7247 N N . LYS B 1 441 ? 25.781 7.039 17.547 1 95.44 441 LYS B N 1
ATOM 7248 C CA . LYS B 1 441 ? 26.188 7.102 16.141 1 95.44 441 LYS B CA 1
ATOM 7249 C C . LYS B 1 441 ? 25 7.43 15.234 1 95.44 441 LYS B C 1
ATOM 7251 O O . LYS B 1 441 ? 23.844 7.156 15.586 1 95.44 441 LYS B O 1
ATOM 7256 N N . ALA B 1 442 ? 25.297 8.094 14.117 1 95.38 442 ALA B N 1
ATOM 7257 C CA . ALA B 1 442 ? 24.281 8.43 13.125 1 95.38 442 ALA B CA 1
ATOM 7258 C C . ALA B 1 442 ? 24.844 8.359 11.711 1 95.38 442 ALA B C 1
ATOM 7260 O O . ALA B 1 442 ? 26.062 8.328 11.523 1 95.38 442 ALA B O 1
ATOM 7261 N N . ALA B 1 443 ? 23.938 8.281 10.766 1 93 443 ALA B N 1
ATOM 7262 C CA . ALA B 1 443 ? 24.328 8.172 9.367 1 93 443 ALA B CA 1
ATOM 7263 C C . ALA B 1 443 ? 24.984 9.461 8.883 1 93 443 ALA B C 1
ATOM 7265 O O . ALA B 1 443 ? 25.688 9.461 7.871 1 93 443 ALA B O 1
ATOM 7266 N N . GLY B 1 444 ? 24.812 10.562 9.594 1 95.12 444 GLY B N 1
ATOM 7267 C CA . GLY B 1 444 ? 25.391 11.867 9.289 1 95.12 444 GLY B CA 1
ATOM 7268 C C . GLY B 1 444 ? 25.828 12.633 10.531 1 95.12 444 GLY B C 1
ATOM 7269 O O . GLY B 1 444 ? 25.406 12.305 11.641 1 95.12 444 GLY B O 1
ATOM 7270 N N . GLN B 1 445 ? 26.656 13.641 10.281 1 96.62 445 GLN B N 1
ATOM 7271 C CA . GLN B 1 445 ? 27.172 14.438 11.391 1 96.62 445 GLN B CA 1
ATOM 7272 C C . GLN B 1 445 ? 26.203 15.555 11.766 1 96.62 445 GLN B C 1
ATOM 7274 O O . GLN B 1 445 ? 26.281 16.109 12.867 1 96.62 445 GLN B O 1
ATOM 7279 N N . PHE B 1 446 ? 25.391 15.953 10.805 1 97 446 PHE B N 1
ATOM 7280 C CA . PHE B 1 446 ? 24.375 16.969 11.031 1 97 446 PHE B CA 1
ATOM 7281 C C . PHE B 1 446 ? 23 16.469 10.609 1 97 446 PHE B C 1
ATOM 7283 O O . PHE B 1 446 ? 22.797 16.062 9.453 1 97 446 PHE B O 1
ATOM 7290 N N . ILE B 1 447 ? 22.016 16.453 11.586 1 97.62 447 ILE B N 1
ATOM 7291 C CA . ILE B 1 447 ? 20.703 15.883 11.32 1 97.62 447 ILE B CA 1
ATOM 7292 C C . ILE B 1 447 ? 19.625 16.938 11.539 1 97.62 447 ILE B C 1
ATOM 7294 O O . ILE B 1 447 ? 19.469 17.453 12.648 1 97.62 447 ILE B O 1
ATOM 7298 N N . GLU B 1 448 ? 18.906 17.25 10.523 1 97.44 448 GLU B N 1
ATOM 7299 C CA . GLU B 1 448 ? 17.719 18.094 10.656 1 97.44 448 GLU B CA 1
ATOM 7300 C C . GLU B 1 448 ? 16.484 17.25 10.984 1 97.44 448 GLU B C 1
ATOM 7302 O O . GLU B 1 448 ? 16.172 16.312 10.266 1 97.44 448 GLU B O 1
ATOM 7307 N N . VAL B 1 449 ? 15.875 17.609 12.047 1 96.88 449 VAL B N 1
ATOM 7308 C CA . VAL B 1 449 ? 14.688 16.859 12.438 1 96.88 449 VAL B CA 1
ATOM 7309 C C . VAL B 1 449 ? 13.469 17.781 12.43 1 96.88 449 VAL B C 1
ATOM 7311 O O . VAL B 1 449 ? 13.477 18.828 13.078 1 96.88 449 VAL B O 1
ATOM 7314 N N . MET B 1 450 ? 12.445 17.375 11.672 1 95.31 450 MET B N 1
ATOM 7315 C CA . MET B 1 450 ? 11.172 18.094 11.609 1 95.31 450 MET B CA 1
ATOM 7316 C C . MET B 1 450 ? 10 17.156 11.867 1 95.31 450 MET B C 1
ATOM 7318 O O . MET B 1 450 ? 10.023 16 11.445 1 95.31 450 MET B O 1
ATOM 7322 N N . ALA B 1 451 ? 9.008 17.688 12.531 1 94.75 451 ALA B N 1
ATOM 7323 C CA . ALA B 1 451 ? 7.836 16.859 12.828 1 94.75 451 ALA B CA 1
ATOM 7324 C C . ALA B 1 451 ? 6.969 16.672 11.594 1 94.75 451 ALA B C 1
ATOM 7326 O O . ALA B 1 451 ? 6.328 15.625 11.43 1 94.75 451 ALA B O 1
ATOM 7327 N N . CYS B 1 452 ? 6.93 17.656 10.797 1 94.5 452 CYS B N 1
ATOM 7328 C CA . CYS B 1 452 ? 6.09 17.625 9.609 1 94.5 452 CYS B CA 1
ATOM 7329 C C . CYS B 1 452 ? 6.871 17.125 8.398 1 94.5 452 CYS B C 1
ATOM 7331 O O . CYS B 1 452 ? 8.055 17.422 8.258 1 94.5 452 CYS B O 1
ATOM 7333 N N . GLU B 1 453 ? 6.234 16.391 7.531 1 91.88 453 GLU B N 1
ATOM 7334 C CA . GLU B 1 453 ? 6.875 15.734 6.398 1 91.88 453 GLU B CA 1
ATOM 7335 C C . GLU B 1 453 ? 7.543 16.75 5.473 1 91.88 453 GLU B C 1
ATOM 7337 O O . GLU B 1 453 ? 8.672 16.531 5.02 1 91.88 453 GLU B O 1
ATOM 7342 N N . GLY B 1 454 ? 6.859 17.797 5.219 1 92.44 454 GLY B N 1
ATOM 7343 C CA . GLY B 1 454 ? 7.41 18.812 4.324 1 92.44 454 GLY B CA 1
ATOM 7344 C C . GLY B 1 454 ? 8.008 20 5.059 1 92.44 454 GLY B C 1
ATOM 7345 O O . GLY B 1 454 ? 8.297 21.031 4.449 1 92.44 454 GLY B O 1
ATOM 7346 N N . GLY B 1 455 ? 8.133 19.875 6.348 1 92.75 455 GLY B N 1
ATOM 7347 C CA . GLY B 1 455 ? 8.547 21.031 7.141 1 92.75 455 GLY B CA 1
ATOM 7348 C C . GLY B 1 455 ? 7.387 21.906 7.551 1 92.75 455 GLY B C 1
ATOM 7349 O O . GLY B 1 455 ? 6.23 21.484 7.531 1 92.75 455 GLY B O 1
ATOM 7350 N N . CYS B 1 456 ? 7.727 23.141 7.879 1 91.69 456 CYS B N 1
ATOM 7351 C CA . CYS B 1 456 ? 6.734 24.047 8.438 1 91.69 456 CYS B CA 1
ATOM 7352 C C . CYS B 1 456 ? 5.691 24.438 7.395 1 91.69 456 CYS B C 1
ATOM 7354 O O . CYS B 1 456 ? 4.555 24.75 7.738 1 91.69 456 CYS B O 1
ATOM 7356 N N . ILE B 1 457 ? 6.039 24.328 6.156 1 92.06 457 ILE B N 1
ATOM 7357 C CA . ILE B 1 457 ? 5.125 24.688 5.078 1 92.06 457 ILE B CA 1
ATOM 7358 C C . ILE B 1 457 ? 3.979 23.688 5.016 1 92.06 457 ILE B C 1
ATOM 7360 O O . ILE B 1 457 ? 2.934 23.969 4.426 1 92.06 457 ILE B O 1
ATOM 7364 N N . THR B 1 458 ? 4.172 22.562 5.613 1 88.44 458 THR B N 1
ATOM 7365 C CA . THR B 1 458 ? 3.131 21.547 5.656 1 88.44 458 THR B CA 1
ATOM 7366 C C . THR B 1 458 ? 2.637 21.328 7.086 1 88.44 458 THR B C 1
ATOM 7368 O O . THR B 1 458 ? 2.166 20.25 7.43 1 88.44 458 THR B O 1
ATOM 7371 N N . GLY B 1 459 ? 2.756 22.266 7.875 1 88.56 459 GLY B N 1
ATOM 7372 C CA . GLY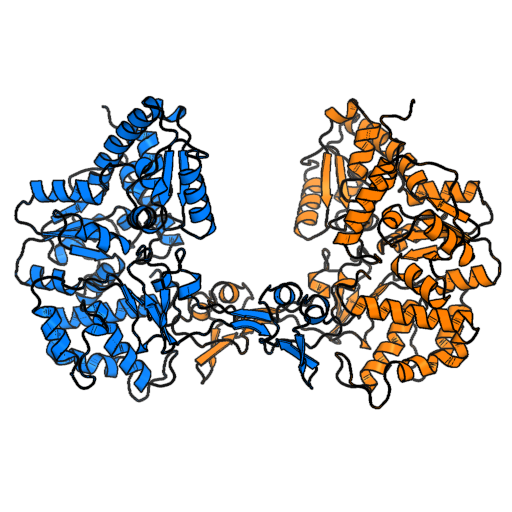 B 1 459 ? 2.332 22.172 9.258 1 88.56 459 GLY B CA 1
ATOM 7373 C C . GLY B 1 459 ? 0.837 21.969 9.414 1 88.56 459 GLY B C 1
ATOM 7374 O O . GLY B 1 459 ? 0.08 22.141 8.453 1 88.56 459 GLY B O 1
ATOM 7375 N N . PRO B 1 460 ? 0.386 21.656 10.57 1 88.06 460 PRO B N 1
ATOM 7376 C CA . PRO B 1 460 ? -1.007 21.266 10.797 1 88.06 460 PRO B CA 1
ATOM 7377 C C . PRO B 1 460 ? -1.979 22.422 10.648 1 88.06 460 PRO B C 1
ATOM 7379 O O . PRO B 1 460 ? -3.156 22.219 10.336 1 88.06 460 PRO B O 1
ATOM 7382 N N . SER B 1 461 ? -1.562 23.641 10.875 1 89.5 461 SER B N 1
ATOM 7383 C CA . SER B 1 461 ? -2.457 24.797 10.805 1 89.5 461 SER B CA 1
ATOM 7384 C C . SER B 1 461 ? -2.062 25.75 9.68 1 89.5 461 SER B C 1
ATOM 7386 O O . SER B 1 461 ? -2.059 26.969 9.852 1 89.5 461 SER B O 1
ATOM 7388 N N . THR B 1 462 ? -1.67 25.125 8.609 1 86.38 462 THR B N 1
ATOM 7389 C CA . THR B 1 462 ? -1.425 25.906 7.398 1 86.38 462 THR B CA 1
ATOM 7390 C C . THR B 1 462 ? -2.738 26.391 6.789 1 86.38 462 THR B C 1
ATOM 7392 O O . THR B 1 462 ? -3.803 25.828 7.078 1 86.38 462 THR B O 1
ATOM 7395 N N . HIS B 1 463 ? -2.633 27.391 6.07 1 83.69 463 HIS B N 1
ATOM 7396 C CA . HIS B 1 463 ? -3.822 27.953 5.441 1 83.69 463 HIS B CA 1
ATOM 7397 C C . HIS B 1 463 ? -3.965 27.469 4 1 83.69 463 HIS B C 1
ATOM 7399 O O . HIS B 1 463 ? -5.082 27.312 3.502 1 83.69 463 HIS B O 1
ATOM 7405 N N . ASN B 1 464 ? -2.881 27.203 3.408 1 80.38 464 ASN B N 1
ATOM 7406 C CA . ASN B 1 464 ? -2.852 26.781 2.016 1 80.38 464 ASN B CA 1
ATOM 7407 C C . ASN B 1 464 ? -2.682 25.266 1.9 1 80.38 464 ASN B C 1
ATOM 7409 O O . ASN B 1 464 ? -2.27 24.609 2.859 1 80.38 464 ASN B O 1
ATOM 7413 N N . ASP B 1 465 ? -3.145 24.797 0.749 1 83.06 465 ASP B N 1
ATOM 7414 C CA . ASP B 1 465 ? -2.912 23.391 0.513 1 83.06 465 ASP B CA 1
ATOM 7415 C C . ASP B 1 465 ? -1.421 23.094 0.366 1 83.06 465 ASP B C 1
ATOM 7417 O O . ASP B 1 465 ? -0.647 23.953 -0.037 1 83.06 465 ASP B O 1
ATOM 7421 N N . ILE B 1 466 ? -1.095 21.859 0.551 1 82.38 466 ILE B N 1
ATOM 7422 C CA . ILE B 1 466 ? 0.299 21.453 0.672 1 82.38 466 ILE B CA 1
ATOM 7423 C C . ILE B 1 466 ? 1.01 21.625 -0.667 1 82.38 466 ILE B C 1
ATOM 7425 O O . ILE B 1 466 ? 2.086 22.234 -0.73 1 82.38 466 ILE B O 1
ATOM 7429 N N . VAL B 1 467 ? 0.407 21.219 -1.697 1 83.88 467 VAL B N 1
ATOM 7430 C CA . VAL B 1 467 ? 1.054 21.234 -3.004 1 83.88 467 VAL B CA 1
ATOM 7431 C C . VAL B 1 467 ? 1.218 22.672 -3.486 1 83.88 467 VAL B C 1
ATOM 7433 O O . VAL B 1 467 ? 2.311 23.078 -3.889 1 83.88 467 VAL B O 1
ATOM 7436 N N . SER B 1 468 ? 0.195 23.422 -3.402 1 86.88 468 SER B N 1
ATOM 7437 C CA . SER B 1 468 ? 0.229 24.812 -3.824 1 86.88 468 SER B CA 1
ATOM 7438 C C . SER B 1 468 ? 1.15 25.641 -2.932 1 86.88 468 SER B C 1
ATOM 7440 O O . SER B 1 468 ? 1.849 26.531 -3.412 1 86.88 468 SER B O 1
ATOM 7442 N N . GLY B 1 469 ? 1.091 25.328 -1.662 1 88.81 469 GLY B N 1
ATOM 7443 C CA . GLY B 1 469 ? 1.959 26.047 -0.735 1 88.81 469 GLY B CA 1
ATOM 7444 C C . GLY B 1 469 ? 3.434 25.812 -1.014 1 88.81 469 GLY B C 1
ATOM 7445 O O . GLY B 1 469 ? 4.223 26.766 -0.988 1 88.81 469 GLY B O 1
ATOM 7446 N N . ARG B 1 470 ? 3.781 24.609 -1.342 1 87.88 470 ARG B N 1
ATOM 7447 C CA . ARG B 1 470 ? 5.164 24.281 -1.659 1 87.88 470 ARG B CA 1
ATOM 7448 C C . ARG B 1 470 ? 5.617 24.969 -2.939 1 87.88 470 ARG B C 1
ATOM 7450 O O . ARG B 1 470 ? 6.727 25.5 -3.004 1 87.88 470 ARG B O 1
ATOM 7457 N N . ARG B 1 471 ? 4.777 24.969 -3.885 1 90.25 471 ARG B N 1
ATOM 7458 C CA . ARG B 1 471 ? 5.082 25.625 -5.156 1 90.25 471 ARG B CA 1
ATOM 7459 C C . ARG B 1 471 ? 5.258 27.125 -4.98 1 90.25 471 ARG B C 1
ATOM 7461 O O . ARG B 1 471 ? 6.195 27.719 -5.523 1 90.25 471 ARG B O 1
ATOM 7468 N N . GLN B 1 472 ? 4.355 27.688 -4.25 1 92.25 472 GLN B N 1
ATOM 7469 C CA . GLN B 1 472 ? 4.406 29.125 -4.012 1 92.25 472 GLN B CA 1
ATOM 7470 C C . GLN B 1 472 ? 5.668 29.5 -3.248 1 92.25 472 GLN B C 1
ATOM 7472 O O . GLN B 1 472 ? 6.305 30.516 -3.559 1 92.25 472 GLN B O 1
ATOM 7477 N N . LEU B 1 473 ? 5.996 28.734 -2.295 1 93.38 473 LEU B N 1
ATOM 7478 C CA . LEU B 1 473 ? 7.211 28.984 -1.526 1 93.38 473 LEU B CA 1
ATOM 7479 C C . LEU B 1 473 ? 8.445 28.922 -2.422 1 93.38 473 LEU B C 1
ATOM 7481 O O . LEU B 1 473 ? 9.312 29.797 -2.348 1 93.38 473 LEU B O 1
ATOM 7485 N N . ALA B 1 474 ? 8.508 27.969 -3.236 1 92.38 474 ALA B N 1
ATOM 7486 C CA . ALA B 1 474 ? 9.633 27.812 -4.148 1 92.38 474 ALA B CA 1
ATOM 7487 C C . ALA B 1 474 ? 9.773 29.031 -5.062 1 92.38 474 ALA B C 1
ATOM 7489 O O . ALA B 1 474 ? 10.883 29.516 -5.293 1 92.38 474 ALA B O 1
ATOM 7490 N N . GLN B 1 475 ? 8.703 29.531 -5.547 1 92.81 475 GLN B N 1
ATOM 7491 C CA . GLN B 1 475 ? 8.711 30.688 -6.426 1 92.81 475 GLN B CA 1
ATOM 7492 C C . GLN B 1 475 ? 9.164 31.938 -5.68 1 92.81 475 GLN B C 1
ATOM 7494 O O . GLN B 1 475 ? 9.914 32.75 -6.219 1 92.81 475 GLN B O 1
ATOM 7499 N N . GLU B 1 476 ? 8.695 32.062 -4.453 1 92.62 476 GLU B N 1
ATOM 7500 C CA . GLU B 1 476 ? 9.062 33.219 -3.641 1 92.62 476 GLU B CA 1
ATOM 7501 C C . GLU B 1 476 ? 10.547 33.188 -3.293 1 92.62 476 GLU B C 1
ATOM 7503 O O . GLU B 1 476 ? 11.188 34.25 -3.217 1 92.62 476 GLU B O 1
ATOM 7508 N N . LEU B 1 477 ? 11.086 32.031 -3.064 1 92.62 477 LEU B N 1
ATOM 7509 C CA . LEU B 1 477 ? 12.5 31.891 -2.74 1 92.62 477 LEU B CA 1
ATOM 7510 C C . LEU B 1 477 ? 13.367 32.25 -3.936 1 92.62 477 LEU B C 1
ATOM 7512 O O . LEU B 1 477 ? 14.43 32.875 -3.773 1 92.62 477 LEU B O 1
ATOM 7516 N N . LEU B 1 478 ? 12.922 31.969 -5.078 1 90.88 478 LEU B N 1
ATOM 7517 C CA . LEU B 1 478 ? 13.664 32.281 -6.293 1 90.88 478 LEU B CA 1
ATOM 7518 C C . LEU B 1 478 ? 13.742 33.781 -6.531 1 90.88 478 LEU B C 1
ATOM 7520 O O . LEU B 1 478 ? 14.68 34.25 -7.168 1 90.88 478 LEU B O 1
ATOM 7524 N N . LYS B 1 479 ? 12.812 34.562 -6.035 1 89.31 479 LYS B N 1
ATOM 7525 C CA . LYS B 1 479 ? 12.758 36 -6.223 1 89.31 479 LYS B CA 1
ATOM 7526 C C . LYS B 1 479 ? 13.789 36.688 -5.34 1 89.31 479 LYS B C 1
ATOM 7528 O O . LYS B 1 479 ? 14.133 37.844 -5.582 1 89.31 479 LYS B O 1
ATOM 7533 N N . ARG B 1 480 ? 14.273 35.969 -4.336 1 88.69 480 ARG B N 1
ATOM 7534 C CA . ARG B 1 480 ? 15.195 36.594 -3.393 1 88.69 480 ARG B CA 1
ATOM 7535 C C . ARG B 1 480 ? 16.625 36.594 -3.939 1 88.69 480 ARG B C 1
ATOM 7537 O O . ARG B 1 480 ? 17.109 35.531 -4.395 1 88.69 480 ARG B O 1
ATOM 7544 N N . LYS B 1 481 ? 17.344 37.719 -3.861 1 86.5 481 LYS B N 1
ATOM 7545 C CA . LYS B 1 481 ? 18.672 37.875 -4.453 1 86.5 481 LYS B CA 1
ATOM 7546 C C . LYS B 1 481 ? 19.766 37.656 -3.412 1 86.5 481 LYS B C 1
ATOM 7548 O O . LYS B 1 481 ? 20.875 37.25 -3.752 1 86.5 481 LYS B O 1
ATOM 7553 N N . GLU B 1 482 ? 19.453 37.938 -2.107 1 90.12 482 GLU B N 1
ATOM 7554 C CA . GLU B 1 482 ? 20.453 37.812 -1.06 1 90.12 482 GLU B CA 1
ATOM 7555 C C . GLU B 1 482 ? 20.625 36.375 -0.616 1 90.12 482 GLU B C 1
ATOM 7557 O O . GLU B 1 482 ? 19.641 35.656 -0.396 1 90.12 482 GLU B O 1
ATOM 7562 N N . SER B 1 483 ? 21.891 35.969 -0.61 1 92.31 483 SER B N 1
ATOM 7563 C CA . SER B 1 483 ? 22.266 34.625 -0.174 1 92.31 483 SER B CA 1
ATOM 7564 C C . SER B 1 483 ? 23.594 34.625 0.577 1 92.31 483 SER B C 1
ATOM 7566 O O . SER B 1 483 ? 24.328 35.625 0.537 1 92.31 483 SER B O 1
ATOM 7568 N N . TYR B 1 484 ? 23.859 33.562 1.347 1 91.06 484 TYR B N 1
ATOM 7569 C CA . TYR B 1 484 ? 25.125 33.5 2.059 1 91.06 484 TYR B CA 1
ATOM 7570 C C . TYR B 1 484 ? 26.297 33.438 1.081 1 91.06 484 TYR B C 1
ATOM 7572 O O . TYR B 1 484 ? 27.406 33.875 1.404 1 91.06 484 TYR B O 1
ATOM 7580 N N . GLU B 1 485 ? 26.078 32.969 -0.062 1 83.44 485 GLU B N 1
ATOM 7581 C CA . GLU B 1 485 ? 27.125 32.938 -1.083 1 83.44 485 GLU B CA 1
ATOM 7582 C C . GLU B 1 485 ? 27.469 34.344 -1.558 1 83.44 485 GLU B C 1
ATOM 7584 O O . GLU B 1 485 ? 28.641 34.625 -1.835 1 83.44 485 GLU B O 1
ATOM 7589 N N . THR B 1 486 ? 26.5 35.188 -1.723 1 80.38 486 THR B N 1
ATOM 7590 C CA . THR B 1 486 ? 26.703 36.531 -2.271 1 80.38 486 THR B CA 1
ATOM 7591 C C . THR B 1 486 ? 26.984 37.531 -1.159 1 80.38 486 THR B C 1
ATOM 7593 O O . THR B 1 486 ? 27.391 38.656 -1.426 1 80.38 486 THR B O 1
ATOM 7596 N N . MET B 1 487 ? 26.625 37.312 0.031 1 73.31 487 MET B N 1
ATOM 7597 C CA . MET B 1 487 ? 26.828 38.219 1.153 1 73.31 487 MET B CA 1
ATOM 7598 C C . MET B 1 487 ? 28.297 38.25 1.561 1 73.31 487 MET B C 1
ATOM 7600 O O . MET B 1 487 ? 28.938 37.219 1.673 1 73.31 487 MET B O 1
ATOM 7604 N N . ASP B 1 488 ? 29.047 39.281 1.037 1 51.97 488 ASP B N 1
ATOM 7605 C CA . ASP B 1 488 ? 30.406 39.5 1.507 1 51.97 488 ASP B CA 1
ATOM 7606 C C . ASP B 1 488 ? 30.484 39.406 3.031 1 51.97 488 ASP B C 1
ATOM 7608 O O . ASP B 1 488 ? 29.594 39.906 3.723 1 51.97 488 ASP B O 1
ATOM 7612 N N . ARG B 1 489 ? 31.328 38.625 3.639 1 42.84 489 ARG B N 1
ATOM 7613 C CA . ARG B 1 489 ? 31.578 38.656 5.074 1 42.84 489 ARG B CA 1
ATOM 7614 C C . ARG B 1 489 ? 31.984 40.062 5.527 1 42.84 489 ARG B C 1
ATOM 7616 O O . ARG B 1 489 ? 32.781 40.719 4.867 1 42.84 489 ARG B O 1
#

pLDDT: mean 93.46, std 6.04, range [42.53, 98.69]

Sequence (978 aa):
MAFTNNIMIVRHKLLADLVRLWKNDQLVEKIDRLPIELSPRKSKPLGRCCVHKERAVWRYKMFPLMGLDMTDEHDEVTPLSEYAQQALSRPEPDKENIMCVIDEACSSCIQINYEITNLCRGCVARSCYMNCPKDAIRFKKNGQAMIDHETCISCGICHKSCPYHAIVYIPVPCEESCPVKAISKDEHGIEHIDESKCIYCGKCMNACPFGAIFEISQTFDVLQRIRKGEKMVAIIAPSILGQFKTSIEQVYGAFKEIGFTDVIEVAEGAMSTTSNEAHELLEKLEKGQSFMTTSCCPSYIELVEKHIPGMKPYVSTTGSPMYYTARIAKEKHPDAKIVFVGPCVAKRKEVRRDEAVDYILTFEEVGSILDGLDIQLEQTQAFSILHTSVREAHGFAQAGGVMGAVKAYLKEEAEKINAIQVSDINKKNIALLRACAKTGKAAGQFIEVMACEGGCITGPSTHNDIVSGRRQLAQELLKRKESYETMDRMAFTNNIMIVRHKLLADLVRLWKNDQLVEKIDRLPIELSPRKSKPLGRCCVHKERAVWRYKMFPLMGLDMTDEHDEVTPLSEYAQQALSRPEPDKENIMCVIDEACSSCIQINYEITNLCRGCVARSCYMNCPKDAIRFKKNGQAMIDHETCISCGICHKSCPYHAIVYIPVPCEESCPVKAISKDEHGIEHIDESKCIYCGKCMNACPFGAIFEISQTFDVLQRIRKGEKMVAIIAPSILGQFKTSIEQVYGAFKEIGFTDVIEVAEGAMSTTSNEAHELLEKLEKGQSFMTTSCCPSYIELVEKHIPGMKPYVSTTGSPMYYTARIAKEKHPDAKIVFVGPCVAKRKEVRRDEAVDYILTFEEVGSILDGLDIQLEQTQAFSILHTSVREAHGFAQAGGVMGAVKAYLKEEAEKINAIQVSDINKKNIALLRACAKTGKAAGQFIEVMACEGGCITGPSTHNDIVSGRRQLAQELLKRKESYETMDR

Nearest PDB structures (foldseek):
  6gm2-assembly1_A  TM=7.928E-01  e=1.463E-18  Clostridium pasteurianum
  9f46-assembly1_B  TM=5.951E-01  e=6.544E-21  Clostridium beijerinckii
  8zqd-assembly1_B  TM=6.010E-01  e=6.401E-20  Clostridium beijerinckii
  9f46-assembly1_A  TM=5.881E-01  e=2.889E-20  Clostridium beijerinckii
  6yf4-assembly2_B  TM=5.915E-01  e=2.236E-18  Clostridium pasteurianum

Secondary structure (DSSP, 8-state):
---SSHHHHHHHHHHHHHHHHHHTT-HHHHGGGHHHHHS-TTSPPSSSS-HHHHHHHHHHHHHHHTT--GGG---TTS-HHHHHHHHHH-SS---S-SEEE-GGG-------EEEE-TT----SS-HHHHT-TT--EEE-TTS-EEE-TTT-----HHHHH-TT--EEEE--HHHHH-TT--EEE-TTS-EEE-TTT-----HHHHH-TT--EEEPP-HHHHHHHHHTT--EEEEE-GGGGGTSSS-HHHHHHHHHHHT-SEEEEHHHHHHHHHHHHHHHHHHHHHTT---EE----HHHHHHHHHT-GGGGGGB--SPPHHHHHHHHHHHH-TT-EEEEEES-STHHHHHHH-TT--EEEEHHHHHHHHHHTT--GGGSPP---S----HHHHGGGSTTHHHHHHHHHHGGGGGG--EEEEES--HHHHHHHHHHHHHT--SSSEEEEESSTT-GGG-TT-SS-HHHHHHHHHHHHHT----TTTS--/---SSHHHHHHHHHHHHHHHHHHTT-HHHHGGGHHHHHS-TTSPPSSSS-HHHHHHHHHHHHHHHTT--GGG---TTS-HHHHHHHHHH-SS---S-SEEE-GGG-------EEEE-TT----SS-HHHHT-TT--EEE-TTS-EEE-TTT-----HHHHH-TT--EEEE--HHHHH-TT--EEE-TTS-EEE-TTT-----HHHHH-TT--EEEPP-HHHHHHHHHTT--EEEEE-GGGGGTSSS-HHHHHHHHHHHT-SEEEEHHHHHHHHHHHHHHHHHHHHHTT---EE----HHHHHHHHHT-GGGGGGB--SPPHHHHHHHHHHHH-TT-EEEEEES-STHHHHHHH-TT--EEEEHHHHHHHHHHTT--GGGSPP---S----HHHHGGGSTTHHHHHHHHHHGGGGGG--EEEEES--HHHHHHHHHHHHHT--SSSEEEEESSTTGGGG-TT-SS-HHHHHHHHHHHHHT----TTTS--

InterPro domains:
  IPR004108 Iron hydrogenase, large subunit, C-terminal [PF02906] (231-460)
  IPR009016 Iron hydrogenase [SSF53920] (197-464)
  IPR017896 4Fe-4S ferredoxin-type, iron-sulphur binding domain [PF00037] (193-213)
  IPR017896 4Fe-4S ferredoxin-type, iron-sulphur binding domain [PF12838] (120-166)
  IPR017896 4Fe-4S ferredoxin-type, iron-sulphur binding domain [PS51379] (110-142)
  IPR017896 4Fe-4S ferredoxin-type, iron-sulphur binding domain [PS51379] (143-172)
  IPR017896 4Fe-4S ferredoxin-type, iron-sulphur binding domain [PS51379] (189-219)
  IPR017900 4Fe-4S ferredoxin, iron-sulphur binding, conserved site [PS00198] (198-209)
  IPR027631 Monomeric [FeFe] hydrogenase [TIGR04105] (4-465)
  IPR050294 Ion-translocating oxidoreductase complex subunit B [PTHR42859] (91-168)

Solvent-accessible surface area (backbone atoms only — not comparable to full-atom values): 50499 Å² total; per-residue (Å²): 128,36,59,62,31,42,40,59,51,50,54,34,52,52,47,13,52,50,38,31,28,47,75,67,75,32,34,47,79,46,46,64,48,48,32,48,71,76,39,38,92,86,52,82,51,73,47,46,96,36,42,69,57,45,25,51,27,46,54,53,58,47,28,20,55,51,46,39,52,72,84,71,61,87,51,92,80,62,56,53,28,60,55,45,45,51,42,70,65,50,89,63,92,78,69,84,65,62,58,48,51,38,67,77,33,45,81,49,73,66,70,64,45,64,45,61,42,81,69,47,77,17,51,46,16,40,27,39,47,62,58,35,89,67,64,24,56,46,67,49,95,85,37,30,63,40,74,39,73,88,56,46,81,74,80,52,54,36,40,71,49,32,74,48,42,27,36,32,58,28,57,35,39,34,46,70,50,34,59,67,66,23,44,46,64,48,98,85,43,39,62,41,74,39,73,82,52,48,36,46,63,43,50,34,39,76,40,30,44,54,48,23,41,42,60,49,33,45,58,55,62,52,51,54,38,38,73,73,65,48,52,30,30,39,36,36,38,42,36,58,60,23,39,58,98,62,58,67,34,19,53,48,13,40,47,44,71,75,47,34,71,44,71,44,57,21,22,54,10,25,48,54,29,33,55,49,41,42,51,48,50,52,52,40,45,72,73,63,47,60,44,39,30,56,48,67,34,48,27,47,52,39,38,28,68,68,76,32,58,67,36,54,86,32,38,45,84,47,57,30,26,64,57,46,27,31,50,52,48,37,69,77,36,74,85,41,44,30,29,40,34,34,26,56,59,20,49,57,60,49,39,75,75,32,89,59,36,73,46,56,44,34,40,35,55,47,54,14,46,34,58,21,70,67,55,54,55,90,74,36,61,68,37,83,65,84,77,83,56,36,32,42,27,40,34,48,17,32,61,59,15,57,55,50,29,26,37,47,67,45,48,77,66,29,78,79,51,47,68,43,74,46,53,30,60,32,61,69,51,48,52,51,52,47,49,27,33,71,70,60,48,66,100,30,40,35,35,35,52,31,56,28,64,48,15,53,47,47,24,70,30,44,45,31,29,56,68,60,14,52,52,39,32,55,55,53,46,68,72,46,83,48,31,63,84,70,50,78,131,129,36,59,64,31,44,41,57,51,49,55,34,52,52,47,13,52,50,38,33,27,46,74,67,74,32,36,47,79,46,47,64,48,47,31,47,70,77,38,39,90,87,52,81,52,74,47,46,96,35,43,69,56,45,25,50,28,47,53,53,60,48,29,21,55,51,46,40,52,72,84,72,61,84,52,91,80,60,56,54,26,61,55,45,46,49,41,69,66,50,91,62,94,79,69,85,66,62,58,49,51,39,67,77,35,45,80,50,72,66,71,63,44,63,47,62,42,81,68,45,75,19,49,45,16,40,27,37,46,60,57,34,91,67,64,26,56,45,68,48,94,86,37,29,62,41,74,40,73,88,55,45,80,75,80,52,54,36,40,71,47,32,72,47,42,27,35,31,57,29,57,35,39,34,45,71,49,35,58,66,66,23,44,47,64,49,98,84,43,40,63,42,73,39,74,82,52,48,36,46,63,43,51,33,38,75,40,29,45,53,48,23,40,43,60,49,33,44,57,55,62,52,50,54,39,39,72,72,65,47,51,32,30,38,36,34,39,40,35,58,60,22,41,58,101,62,58,69,34,18,52,48,14,39,46,45,70,75,47,35,72,44,70,42,60,20,21,54,9,26,48,54,28,34,55,49,41,42,52,48,50,53,52,40,46,72,74,63,46,60,46,38,30,56,46,66,34,47,27,47,52,39,39,28,69,68,75,33,56,68,35,56,86,31,37,46,85,45,58,29,27,64,57,47,28,32,51,51,47,37,70,77,36,72,84,42,45,29,28,41,35,34,26,56,59,19,49,60,58,51,39,74,74,33,89,58,38,70,45,56,43,36,39,35,55,48,54,15,46,33,56,20,68,67,56,52,56,90,74,35,60,68,37,83,65,83,77,81,55,37,32,42,27,39,34,48,17,33,61,58,15,58,54,49,28,29,36,48,67,46,48,78,66,30,77,78,50,46,69,44,74,47,54,32,62,32,61,69,51,48,52,52,52,46,49,26,35,72,70,59,49,66,100,29,39,36,36,37,53,31,55,28,63,48,14,53,48,46,24,69,31,42,45,31,28,55,69,60,13,52,52,39,32,54,55,54,45,68,71,47,84,48,29,64,82,71,51,78,130